Protein AF-A0A963VQG5-F1 (afdb_monomer)

Mean predicted aligned error: 17.81 Å

Secondary structure (DSSP, 8-state):
--HHHHHHHHHHHHHHHHHS--BGGGGGG----TT--EEE-SBSSBTTBS--EEE-STT--HHHHHH-TTTEEE-TTS-EEEEPPBTTEEESGGGT----TT-------HHHHHHHHHHHHHHT--EEEE-SSEEEEEPPPP-S-TT-TT--TT-SEEE-S-EEEEESSS-EEEEEE-TTS--TTT--EEE-SSTT-SS--EEE---SEEE--B-SS--SS-S-SEEEEESEEEE--PPP-S---SSPPTTT--S--TT--SEEE-S-BEEEEEEES-EEEEESS-SEEE-SSS-EEEEEEES-EEEEESSBSEE--SSS-EEEEES-EEESSSEEEEEE-BSSEEEES-EEES-SEEEEE-BSSS-HIIIIIS----TTSPP--EEEEEEEEES-SEEEE-SSEEEEEEEES-EEEES-TT-S--EEEEEEEEEEESSSPSB-SEEEE--S-SSSBPTTSPTT-B---BEEEEEEEEEEEE-HHHHHHT---EEEEEEEES-B-GGGEEEEEEEE-EEEEEEE-S---B--EEPPPSEEPP-TTPPGGG-EEE-PPTTPEEEE--SSSEEEE--SSSEEEEEEE---SBPPTT-EEEEEE---SSS-EEEEE-TTSTTB--SS-EEE-STT-EEEEEEETTTTEEEEPTT---S-----PPPPGGGS----GGG-SS----GGGSPPPPGGG--S----GGGSPPPPGGGSTT-----HHHHH--GGGSTTPPPPPTTTTS-----SS--EEEEETTTTEEEEEPPPTTEEEETTEEEESS-SS---SPEEEEEE--SSBSEEEE-S--TT-SEEEEEEEEEEE--SS-B-EEEEEESSTTSS--S------SPBPTT--EEEEEEEETTTSSEEEEEEEEEE-SSSS-------EEEEEE-TT---EEEEEESSS-EEEEEEEEEE-

Solvent-accessible surface area (backbone atoms only — not comparable to full-atom values): 47805 Å² total; per-residue (Å²): 139,53,76,65,56,54,51,51,50,51,50,50,49,53,49,51,70,66,64,53,87,38,39,54,80,54,44,42,76,34,78,72,58,92,89,63,48,68,50,61,32,43,3,19,89,47,80,81,41,24,55,41,41,31,34,52,54,97,76,49,46,76,65,52,35,72,76,32,62,60,45,20,47,46,26,60,77,68,52,43,32,31,62,52,55,61,95,44,26,44,42,24,26,38,22,56,30,80,52,30,76,82,70,75,44,82,50,72,27,24,70,15,45,42,49,35,50,54,46,23,53,77,69,72,32,45,30,43,31,34,75,44,52,18,33,20,31,30,26,44,76,62,82,68,31,66,69,49,75,84,62,70,62,15,31,36,33,74,45,64,43,40,34,30,39,34,31,73,59,68,49,17,38,40,36,39,23,18,76,85,40,44,67,44,69,81,44,66,48,66,35,24,46,43,87,83,50,94,58,59,67,28,61,41,58,31,34,35,42,36,37,48,42,41,63,86,82,72,63,88,73,50,58,18,50,39,40,36,34,36,18,44,25,46,35,36,76,24,78,56,80,75,42,53,49,76,68,27,37,66,89,75,65,52,20,18,23,80,42,20,20,37,37,32,33,55,59,21,29,34,36,33,41,36,38,34,54,24,41,37,34,11,30,36,5,32,36,39,31,35,36,45,56,56,29,31,54,32,36,40,37,34,50,25,39,28,31,31,14,12,20,28,17,33,26,73,37,37,18,54,30,31,38,39,36,32,55,23,37,22,13,41,11,38,20,18,25,55,32,64,13,12,33,58,29,37,35,34,51,23,37,36,29,55,13,70,27,30,29,47,14,13,14,70,46,52,41,68,54,40,34,23,46,51,69,61,66,66,86,90,50,81,78,23,34,25,35,34,39,64,21,38,38,35,49,21,61,42,33,20,38,24,28,28,25,32,40,31,37,34,31,30,28,36,25,40,33,33,27,16,85,80,33,45,43,25,37,50,31,42,40,39,33,38,39,35,22,37,75,40,74,70,40,35,48,31,37,45,38,27,34,86,49,65,85,44,66,32,77,92,53,65,89,94,40,48,35,46,54,18,29,46,30,38,42,36,33,60,28,32,42,59,38,71,67,5,60,76,66,75,38,13,46,31,51,13,47,35,32,39,31,17,30,44,40,22,90,40,27,41,39,38,37,33,47,34,44,29,31,20,41,45,43,76,46,79,70,49,56,35,41,52,32,44,53,65,54,74,37,57,44,90,53,101,67,31,39,82,69,18,20,50,76,48,66,47,52,50,78,38,73,47,70,46,69,81,75,36,38,22,37,36,38,31,53,74,47,54,36,47,27,40,44,28,38,54,78,80,46,50,66,29,65,66,34,46,37,36,41,37,28,60,45,74,84,81,69,69,37,33,45,32,40,47,54,79,33,54,41,41,52,44,98,58,67,47,78,31,65,46,67,74,30,68,50,55,33,23,33,36,62,89,80,70,27,34,24,70,50,86,90,67,79,71,101,75,83,78,84,72,69,85,78,56,81,84,77,60,77,88,79,62,76,84,77,67,84,77,87,82,80,64,72,93,76,54,75,91,77,61,75,80,77,63,84,76,84,84,78,61,72,88,79,47,84,75,82,51,84,83,74,48,85,91,66,83,89,70,61,65,29,82,77,67,72,42,70,86,52,44,88,86,61,78,87,71,62,100,70,69,87,42,87,84,60,86,76,90,58,88,64,46,84,37,77,37,76,92,73,74,43,63,42,75,44,78,73,57,94,44,48,39,68,58,95,93,42,83,42,59,67,42,64,86,62,75,57,91,55,73,39,82,74,48,74,44,68,48,58,81,35,42,65,48,76,49,52,64,46,73,83,81,48,53,30,39,36,39,39,39,47,53,27,31,41,70,27,99,49,63,32,34,39,29,49,27,50,12,54,66,43,50,79,52,63,53,69,96,40,79,48,43,92,54,71,41,54,51,83,42,36,25,37,36,41,39,40,28,56,48,40,58,38,45,52,46,54,31,40,32,39,59,45,73,52,95,54,85,90,67,85,79,93,62,80,68,36,78,45,79,49,76,25,77,82,6,54,17,13,43,34,43,31,45,74,52,51,25,27,59,38,36,35,46,33,37,27,31,54

Foldseek 3Di:
DDPVVVVVVVVVVVVVLQPPAAELVCQQAADDDPPDFKHWHCFHPDGVWLTFIKGQDPLFDPVLCVLQVLFWHAHPVGGIIGTDADVLEGELRVSPFPWDLVPPLQGASLVSQQSRQVNCLSPVRAEYEYAHQEGEFEFFDDPAAPCPLQDPGRARHEHQAHHEYYYPHQAYEYEYAYNNRHAPQQDWDFDHNHPPDPDGDATADRAAYEYAWADDDADVVTRHQEYHYARYEQHRPAAAPLAQPPPQHNVRSAHADQNHEHYHYGAHAYEEYYYHLYEFEHTAHEHAAHDHQAHYAEYEAELYEFEGYAYESEHNAAHHYAAEHENYEFENYQESEDHQHYANYYHAQYEREHHQEYEHEYAAHRDCCCRAQNVDDDPVDPQRAHEHEAYEYACHCEYAYAERYEYEYEYENYEYEPHGPRHQEHAQYYYEYEYEFAAHAEEENYEYEHHQDQPDARPPDDPPHGRDAHFQYDYEYAEHYYDPNCVVVVGGAYQENYEYEHEHPQQGHEYEYEYYEHLAHYHYDHDYAAAHQYDQYNDYDDDPNHDHSRAAEDAAEAPEEDEDEPNDQEYEYEHPDAHEHEYAYDLRHHYDFFRKHKYFYQDDDDYFYKYKYQDPGHQAHEPGMDIDTDHGDMFMWTQHPVVSHTYGDPDDDHPPPDPPDPDPPVNDDDDPPVVPPDDDDDPVPDPDDDPVVCVDDDDPPVPDPDDDPVNDPPDDDDQPCVRVVDQVSDDPRDDDPPPPPDPPDPPVFDWDFDQDVVVRGTDTDDDDQQWDDDDHDIDGPNPPPPPPDWAFPDKDWWAQAQKDKDFQADLPFQKKKKWWFFWAFQDPAFWFKFKWFDQPRVPDTDDGDGFEPPGAGHPFTKTKMKMGGRQQAQKDKIKMFMYGDPDPPDDDDTDMDIDIDGHGRGTRMMMMGMPDGTIRGTMITMTGD

pLDDT: mean 85.73, std 13.09, range [34.94, 98.88]

Nearest PDB structures (foldseek):
  3l9b-assembly1_A  TM=2.223E-01  e=1.178E+00  Rattus norvegicus

Structure (mmCIF, N/CA/C/O backbone):
data_AF-A0A963VQG5-F1
#
_entry.id   AF-A0A963VQG5-F1
#
loop_
_atom_site.group_PDB
_atom_site.id
_atom_site.type_symbol
_atom_site.label_atom_id
_atom_site.label_alt_id
_atom_site.label_comp_id
_atom_site.label_asym_id
_atom_site.label_entity_id
_atom_site.label_seq_id
_atom_site.pdbx_PDB_ins_code
_atom_site.Cartn_x
_atom_site.Cartn_y
_atom_site.Cartn_z
_atom_site.occupancy
_atom_site.B_iso_or_equiv
_atom_site.auth_seq_id
_atom_site.auth_comp_id
_atom_site.auth_asym_id
_atom_site.auth_atom_id
_atom_site.pdbx_PDB_model_num
ATOM 1 N N . MET A 1 1 ? -45.430 -23.411 58.310 1.00 49.34 1 MET A N 1
ATOM 2 C CA . MET A 1 1 ? -44.338 -22.687 57.628 1.00 49.34 1 MET A CA 1
ATOM 3 C C . MET A 1 1 ? -43.040 -23.205 58.226 1.00 49.34 1 MET A C 1
ATOM 5 O O . MET A 1 1 ? -42.848 -23.048 59.425 1.00 49.34 1 MET A O 1
ATOM 9 N N . THR A 1 2 ? -42.250 -23.965 57.471 1.00 61.16 2 THR A N 1
ATOM 10 C CA . THR A 1 2 ? -41.016 -24.595 57.975 1.00 61.16 2 THR A CA 1
ATOM 11 C C . THR A 1 2 ? -39.823 -23.664 57.738 1.00 61.16 2 THR A C 1
ATOM 13 O O . THR A 1 2 ? -39.875 -22.806 56.860 1.00 61.16 2 THR A O 1
ATOM 16 N N . ALA A 1 3 ? -38.732 -23.820 58.492 1.00 53.25 3 ALA A N 1
ATOM 17 C CA . ALA A 1 3 ? -37.510 -23.025 58.303 1.00 53.25 3 ALA A CA 1
ATOM 18 C C . ALA A 1 3 ? -36.937 -23.126 56.867 1.00 53.25 3 ALA A C 1
ATOM 20 O O . ALA A 1 3 ? -36.346 -22.176 56.361 1.00 53.25 3 ALA A O 1
ATOM 21 N N . ILE A 1 4 ? -37.194 -24.248 56.185 1.00 60.28 4 ILE A N 1
ATOM 22 C CA . ILE A 1 4 ? -36.847 -24.486 54.776 1.00 60.28 4 ILE A CA 1
ATOM 23 C C . ILE A 1 4 ? -37.660 -23.593 53.823 1.00 60.28 4 ILE A C 1
ATOM 25 O O . ILE A 1 4 ? -37.111 -23.078 52.856 1.00 60.28 4 ILE A O 1
ATOM 29 N N . ASP A 1 5 ? -38.939 -23.349 54.116 1.00 53.50 5 ASP A N 1
ATOM 30 C CA . ASP A 1 5 ? -39.824 -22.484 53.319 1.00 53.50 5 ASP A CA 1
ATOM 31 C C . ASP A 1 5 ? -39.404 -21.003 53.435 1.00 53.50 5 ASP A C 1
ATOM 33 O O . ASP A 1 5 ? -39.450 -20.248 52.466 1.00 53.50 5 ASP A O 1
ATOM 37 N N . LEU A 1 6 ? -38.881 -20.592 54.598 1.00 59.69 6 LEU A N 1
ATOM 38 C CA . LEU A 1 6 ? -38.321 -19.251 54.801 1.00 59.69 6 LEU A CA 1
ATOM 39 C C . LEU A 1 6 ? -37.001 -19.053 54.035 1.00 59.69 6 LEU A C 1
ATOM 41 O O . LEU A 1 6 ? -36.806 -18.018 53.398 1.00 59.69 6 LEU A O 1
ATOM 45 N N . ALA A 1 7 ? -36.117 -20.056 54.052 1.00 60.00 7 ALA A N 1
ATOM 46 C CA . ALA A 1 7 ? -34.853 -20.031 53.316 1.00 60.00 7 ALA A CA 1
ATOM 47 C C . ALA A 1 7 ? -35.068 -20.074 51.793 1.00 60.00 7 ALA A C 1
ATOM 49 O O . ALA A 1 7 ? -34.438 -19.305 51.068 1.00 60.00 7 ALA A O 1
ATOM 50 N N . ALA A 1 8 ? -36.004 -20.902 51.314 1.00 56.06 8 ALA A N 1
ATOM 51 C CA . ALA A 1 8 ? -36.374 -20.996 49.903 1.00 56.06 8 ALA A CA 1
ATOM 52 C C . ALA A 1 8 ? -37.043 -19.712 49.396 1.00 56.06 8 ALA A C 1
ATOM 54 O O . ALA A 1 8 ? -36.700 -19.233 48.320 1.00 56.06 8 ALA A O 1
ATOM 55 N N . ARG A 1 9 ? -37.931 -19.089 50.183 1.00 59.03 9 ARG A N 1
ATOM 56 C CA . ARG A 1 9 ? -38.508 -17.773 49.852 1.00 59.03 9 ARG A CA 1
ATOM 57 C C . ARG A 1 9 ? -37.483 -16.646 49.931 1.00 59.03 9 ARG A C 1
ATOM 59 O O . ARG A 1 9 ? -37.569 -15.716 49.139 1.00 59.03 9 ARG A O 1
ATOM 66 N N . GLY A 1 10 ? -36.505 -16.728 50.833 1.00 61.47 10 GLY A N 1
ATOM 67 C CA . GLY A 1 10 ? -35.369 -15.804 50.893 1.00 61.47 10 GLY A CA 1
ATOM 68 C C . GLY A 1 10 ? -34.440 -15.934 49.683 1.00 61.47 10 GLY A C 1
ATOM 69 O O . GLY A 1 10 ? -34.002 -14.930 49.136 1.00 61.47 10 GLY A O 1
ATOM 70 N N . LEU A 1 11 ? -34.176 -17.156 49.211 1.00 58.75 11 LEU A N 1
ATOM 71 C CA . LEU A 1 11 ? -33.472 -17.420 47.949 1.00 58.75 11 LEU A CA 1
ATOM 72 C C . LEU A 1 11 ? -34.289 -16.981 46.729 1.00 58.75 11 LEU A C 1
ATOM 74 O O . LEU A 1 11 ? -33.736 -16.361 45.833 1.00 58.75 11 LEU A O 1
ATOM 78 N N . ALA A 1 12 ? -35.602 -17.217 46.720 1.00 51.38 12 ALA A N 1
ATOM 79 C CA . ALA A 1 12 ? -36.488 -16.791 45.642 1.00 51.38 12 ALA A CA 1
ATOM 80 C C . ALA A 1 12 ? -36.637 -15.263 45.576 1.00 51.38 12 ALA A C 1
ATOM 82 O O . ALA A 1 12 ? -36.647 -14.717 44.483 1.00 51.38 12 ALA A O 1
ATOM 83 N N . ARG A 1 13 ? -36.686 -14.553 46.716 1.00 50.66 13 ARG A N 1
ATOM 84 C CA . ARG A 1 13 ? -36.621 -13.078 46.759 1.00 50.66 13 ARG A CA 1
ATOM 85 C C . ARG A 1 13 ? -35.270 -12.548 46.292 1.00 50.66 13 ARG A C 1
ATOM 87 O O . ARG A 1 13 ? -35.248 -11.545 45.594 1.00 50.66 13 ARG A O 1
ATOM 94 N N . ARG A 1 14 ? -34.169 -13.219 46.650 1.00 55.62 14 ARG A N 1
ATOM 95 C CA . ARG A 1 14 ? -32.814 -12.882 46.179 1.00 55.62 14 ARG A CA 1
ATOM 96 C C . ARG A 1 14 ? -32.659 -13.098 44.676 1.00 55.62 14 ARG A C 1
ATOM 98 O O . ARG A 1 14 ? -32.112 -12.237 44.004 1.00 55.62 14 ARG A O 1
ATOM 105 N N . ALA A 1 15 ? -33.222 -14.179 44.145 1.00 50.09 15 ALA A N 1
ATOM 106 C CA . ALA A 1 15 ? -33.314 -14.403 42.710 1.00 50.09 15 ALA A CA 1
ATOM 107 C C . ALA A 1 15 ? -34.202 -13.340 42.039 1.00 50.09 15 ALA A C 1
ATOM 109 O O . ALA A 1 15 ? -33.778 -12.753 41.060 1.00 50.09 15 ALA A O 1
ATOM 110 N N . LEU A 1 16 ? -35.381 -13.012 42.586 1.00 47.28 16 LEU A N 1
ATOM 111 C CA . LEU A 1 16 ? -36.282 -11.995 42.014 1.00 47.28 16 LEU A CA 1
ATOM 112 C C . LEU A 1 16 ? -35.687 -10.573 42.017 1.00 47.28 16 LEU A C 1
ATOM 114 O O . LEU A 1 16 ? -35.922 -9.814 41.080 1.00 47.28 16 LEU A O 1
ATOM 118 N N . ALA A 1 17 ? -34.929 -10.215 43.058 1.00 48.66 17 ALA A N 1
ATOM 119 C CA . ALA A 1 17 ? -34.236 -8.930 43.158 1.00 48.66 17 ALA A CA 1
ATOM 120 C C . ALA A 1 17 ? -33.014 -8.848 42.225 1.00 48.66 17 ALA A C 1
ATOM 122 O O . ALA A 1 17 ? -32.714 -7.774 41.721 1.00 48.66 17 ALA A O 1
ATOM 123 N N . ALA A 1 18 ? -32.353 -9.976 41.943 1.00 48.53 18 ALA A N 1
ATOM 124 C CA . ALA A 1 18 ? -31.270 -10.071 40.961 1.00 48.53 18 ALA A CA 1
ATOM 125 C C . ALA A 1 18 ? -31.755 -10.254 39.502 1.00 48.53 18 ALA A C 1
ATOM 127 O O . ALA A 1 18 ? -30.948 -10.157 38.583 1.00 48.53 18 ALA A O 1
ATOM 128 N N . LEU A 1 19 ? -33.048 -10.541 39.281 1.00 49.59 19 LEU A N 1
ATOM 129 C CA . LEU A 1 19 ? -33.643 -10.861 37.970 1.00 49.59 19 LEU A CA 1
ATOM 130 C C . LEU A 1 19 ? -34.630 -9.807 37.447 1.00 49.59 19 LEU A C 1
ATOM 132 O O . LEU A 1 19 ? -35.184 -9.996 36.365 1.00 49.59 19 LEU A O 1
ATOM 136 N N . SER A 1 20 ? -34.903 -8.730 38.189 1.00 63.12 20 SER A N 1
ATOM 137 C CA . SER A 1 20 ? -35.777 -7.670 37.675 1.00 63.12 20 SER A CA 1
ATOM 138 C C . SER A 1 20 ? -35.030 -6.889 36.586 1.00 63.12 20 SER A C 1
ATOM 140 O O . SER A 1 20 ? -33.946 -6.378 36.872 1.00 63.12 20 SER A O 1
ATOM 142 N N . PRO A 1 21 ? -35.565 -6.805 35.352 1.00 72.38 21 PRO A N 1
ATOM 143 C CA . PRO A 1 21 ? -34.990 -5.970 34.304 1.00 72.38 21 PRO A CA 1
ATOM 144 C C . PRO A 1 21 ? -34.808 -4.547 34.826 1.00 72.38 21 PRO A C 1
ATOM 146 O O . PRO A 1 21 ? -35.783 -3.935 35.259 1.00 72.38 21 PRO A O 1
ATOM 149 N N . CYS A 1 22 ? -33.576 -4.050 34.821 1.00 86.62 22 CYS A N 1
ATOM 150 C CA . CYS A 1 22 ? -33.269 -2.680 35.205 1.00 86.62 22 CYS A CA 1
ATOM 151 C C . CYS A 1 22 ? -32.226 -2.083 34.263 1.00 86.62 22 CYS A C 1
ATOM 153 O O . CYS A 1 22 ? -31.391 -2.792 33.688 1.00 86.62 22 CYS A O 1
ATOM 155 N N . LEU A 1 23 ? -32.305 -0.773 34.084 1.00 92.44 23 LEU A N 1
ATOM 156 C CA . LEU A 1 23 ? -31.338 0.035 33.354 1.00 92.44 23 LEU A CA 1
ATOM 157 C C . LEU A 1 23 ? -30.238 0.525 34.295 1.00 92.44 23 LEU A C 1
ATOM 159 O O . LEU A 1 23 ? -30.443 0.627 35.506 1.00 92.44 23 LEU A O 1
ATOM 163 N N . PHE A 1 24 ? -29.083 0.899 33.743 1.00 93.19 24 PHE A N 1
ATOM 164 C CA . PHE A 1 24 ? -27.999 1.504 34.526 1.00 93.19 24 PHE A CA 1
ATOM 165 C C . PHE A 1 24 ? -28.471 2.737 35.312 1.00 93.19 24 PHE A C 1
ATOM 167 O O . PHE A 1 24 ? -28.148 2.889 36.491 1.00 93.19 24 PHE A O 1
ATOM 174 N N . SER A 1 25 ? -29.321 3.570 34.701 1.00 84.75 25 SER A N 1
ATOM 175 C CA . SER A 1 25 ? -29.892 4.767 35.334 1.00 84.75 25 SER A CA 1
ATOM 176 C C . SER A 1 25 ? -30.740 4.485 36.583 1.00 84.75 25 SER A C 1
ATOM 178 O O . SER A 1 25 ? -30.980 5.393 37.376 1.00 84.75 25 SER A O 1
ATOM 180 N N . GLU A 1 26 ? -31.206 3.250 36.774 1.00 88.69 26 GLU A N 1
ATOM 181 C CA . GLU A 1 26 ? -32.075 2.843 37.888 1.00 88.69 26 GLU A CA 1
ATOM 182 C C . GLU A 1 26 ? -31.284 2.232 39.059 1.00 88.69 26 GLU A C 1
ATOM 184 O O . GLU A 1 26 ? -31.812 2.040 40.161 1.00 88.69 26 GLU A O 1
ATOM 189 N N . LEU A 1 27 ? -29.995 1.947 38.855 1.00 88.31 27 LEU A N 1
ATOM 190 C CA . LEU A 1 27 ? -29.168 1.261 39.845 1.00 88.31 27 LEU A CA 1
ATOM 191 C C . LEU A 1 27 ? -28.840 2.134 41.062 1.00 88.31 27 LEU A C 1
ATOM 193 O O . LEU A 1 27 ? -28.707 1.618 42.173 1.00 88.31 27 LEU A O 1
ATOM 197 N N . SER A 1 28 ? -28.767 3.455 40.890 1.00 87.44 28 SER A N 1
ATOM 198 C CA . SER A 1 28 ? -28.414 4.383 41.974 1.00 87.44 28 SER A CA 1
ATOM 199 C C . SER A 1 28 ? -29.476 4.483 43.072 1.00 87.44 28 SER A C 1
ATOM 201 O O . SER A 1 28 ? -29.166 4.769 44.227 1.00 87.44 28 SER A O 1
ATOM 203 N N . VAL A 1 29 ? -30.735 4.192 42.736 1.00 84.88 29 VAL A N 1
ATOM 204 C CA . VAL A 1 29 ? -31.865 4.214 43.678 1.00 84.88 29 VAL A CA 1
ATOM 205 C C . VAL A 1 29 ? -32.218 2.825 44.219 1.00 84.88 29 VAL A C 1
ATOM 207 O O . VAL A 1 29 ? -33.146 2.685 45.015 1.00 84.88 29 VAL A O 1
ATOM 210 N N . SER A 1 30 ? -31.473 1.795 43.811 1.00 83.38 30 SER A N 1
ATOM 211 C CA . SER A 1 30 ? -31.705 0.408 44.211 1.00 83.38 30 SER A CA 1
ATOM 212 C C . SER A 1 30 ? -31.039 0.090 45.556 1.00 83.38 30 SER A C 1
ATOM 214 O O . SER A 1 30 ? -29.881 0.441 45.786 1.00 83.38 30 SER A O 1
ATOM 216 N N . ASP A 1 31 ? -31.753 -0.603 46.451 1.00 85.94 31 ASP A N 1
ATOM 217 C CA . ASP A 1 31 ? -31.194 -1.138 47.702 1.00 85.94 31 ASP A CA 1
ATOM 218 C C . ASP A 1 31 ? -30.617 -2.541 47.452 1.00 85.94 31 ASP A C 1
ATOM 220 O O . ASP A 1 31 ? -31.353 -3.512 47.255 1.00 85.94 31 ASP A O 1
ATOM 224 N N . VAL A 1 32 ? -29.285 -2.639 47.398 1.00 84.81 32 VAL A N 1
ATOM 225 C CA . VAL A 1 32 ? -28.573 -3.864 47.002 1.00 84.81 32 VAL A CA 1
ATOM 226 C C . VAL A 1 32 ? -28.058 -4.597 48.236 1.00 84.81 32 VAL A C 1
ATOM 228 O O . VAL A 1 32 ? -27.114 -4.141 48.883 1.00 84.81 32 VAL A O 1
ATOM 231 N N . ALA A 1 33 ? -28.659 -5.748 48.552 1.00 84.38 33 ALA A N 1
ATOM 232 C CA . ALA A 1 33 ? -28.319 -6.538 49.738 1.00 84.38 33 ALA A CA 1
ATOM 233 C C . ALA A 1 33 ? -26.800 -6.806 49.853 1.00 84.38 33 ALA A C 1
ATOM 235 O O . ALA A 1 33 ? -26.172 -7.065 48.824 1.00 84.38 33 ALA A O 1
ATOM 236 N N . PRO A 1 34 ? -26.202 -6.778 51.064 1.00 83.44 34 PRO A N 1
ATOM 237 C CA . PRO A 1 34 ? -24.752 -6.907 51.257 1.00 83.44 34 PRO A CA 1
ATOM 238 C C . PRO A 1 34 ? -24.115 -8.152 50.629 1.00 83.44 34 PRO A C 1
ATOM 240 O O . PRO A 1 34 ? -22.952 -8.104 50.258 1.00 83.44 34 PRO A O 1
ATOM 243 N N . GLU A 1 35 ? -24.860 -9.251 50.495 1.00 84.44 35 GLU A N 1
ATOM 244 C CA . GLU A 1 35 ? -24.393 -10.495 49.867 1.00 84.44 35 GLU A CA 1
ATOM 245 C C . GLU A 1 35 ? -24.395 -10.505 48.322 1.00 84.44 35 GLU A C 1
ATOM 247 O O . GLU A 1 35 ? -24.007 -11.505 47.720 1.00 84.44 35 GLU A O 1
ATOM 252 N N . VAL A 1 36 ? -24.884 -9.449 47.664 1.00 84.81 36 VAL A N 1
ATOM 253 C CA . VAL A 1 36 ? -24.924 -9.351 46.196 1.00 84.81 36 VAL A CA 1
ATOM 254 C C . VAL A 1 36 ? -23.710 -8.575 45.703 1.00 84.81 36 VAL A C 1
ATOM 256 O O . VAL A 1 36 ? -23.659 -7.360 45.862 1.00 84.81 36 VAL A O 1
ATOM 259 N N . ASP A 1 37 ? -22.770 -9.260 45.056 1.00 87.94 37 ASP A N 1
ATOM 260 C CA . ASP A 1 37 ? -21.546 -8.635 44.524 1.00 87.94 37 ASP A CA 1
ATOM 261 C C . ASP A 1 37 ? -21.552 -8.478 43.002 1.00 87.94 37 ASP A C 1
ATOM 263 O O . ASP A 1 37 ? -20.602 -7.944 42.434 1.00 87.94 37 ASP A O 1
ATOM 267 N N . ARG A 1 38 ? -22.625 -8.916 42.329 1.00 90.62 38 ARG A N 1
ATOM 268 C CA . ARG A 1 38 ? -22.804 -8.759 40.883 1.00 90.62 38 ARG A CA 1
ATOM 269 C C . ARG A 1 38 ? -24.247 -8.423 40.523 1.00 90.62 38 ARG A C 1
ATOM 271 O O . ARG A 1 38 ? -25.172 -9.075 41.003 1.00 90.62 38 ARG A O 1
ATOM 278 N N . ILE A 1 39 ? -24.415 -7.452 39.632 1.00 89.88 39 ILE A N 1
ATOM 279 C CA . ILE A 1 39 ? -25.700 -6.999 39.086 1.00 89.88 39 ILE A CA 1
ATOM 280 C C . ILE A 1 39 ? -25.630 -7.052 37.557 1.00 89.88 39 ILE A C 1
ATOM 282 O O . ILE A 1 39 ? -24.554 -6.909 36.979 1.00 89.88 39 ILE A O 1
ATOM 286 N N . ALA A 1 40 ? -26.754 -7.303 36.892 1.00 90.81 40 ALA A N 1
ATOM 287 C CA . ALA A 1 40 ? -26.873 -7.223 35.441 1.00 90.81 40 ALA A CA 1
ATOM 288 C C . ALA A 1 40 ? -27.940 -6.190 35.068 1.00 90.81 40 ALA A C 1
ATOM 290 O O . ALA A 1 40 ? -28.975 -6.127 35.729 1.00 90.81 40 ALA A O 1
ATOM 291 N N . THR A 1 41 ? -27.702 -5.420 34.010 1.00 92.94 41 THR A N 1
ATOM 292 C CA . THR A 1 41 ? -28.693 -4.507 33.431 1.00 92.94 41 THR A CA 1
ATOM 293 C C . THR A 1 41 ? -29.182 -5.024 32.089 1.00 92.94 41 THR A C 1
ATOM 295 O O . THR A 1 41 ? -28.482 -5.749 31.384 1.00 92.94 41 THR A O 1
ATOM 298 N N . THR A 1 42 ? -30.391 -4.623 31.702 1.00 92.44 42 THR A N 1
ATOM 299 C CA . THR A 1 42 ? -30.914 -4.856 30.348 1.00 92.44 42 THR A CA 1
ATOM 300 C C . THR A 1 42 ? -30.476 -3.791 29.347 1.00 92.44 42 THR A C 1
ATOM 302 O O . THR A 1 42 ? -30.782 -3.918 28.166 1.00 92.44 42 THR A O 1
ATOM 305 N N . GLY A 1 43 ? -29.795 -2.742 29.806 1.00 93.12 43 GLY A N 1
ATOM 306 C CA . GLY A 1 43 ? -29.270 -1.653 28.991 1.00 93.12 43 GLY A CA 1
ATOM 307 C C . GLY A 1 43 ? -28.737 -0.497 29.839 1.00 93.12 43 GLY A C 1
ATOM 308 O O . GLY A 1 43 ? -28.882 -0.512 31.067 1.00 93.12 43 GLY A O 1
ATOM 309 N N . HIS A 1 44 ? -28.131 0.501 29.197 1.00 94.62 44 HIS A N 1
ATOM 310 C CA . HIS A 1 44 ? -27.583 1.679 29.874 1.00 94.62 44 HIS A CA 1
ATOM 311 C C . HIS A 1 44 ? -28.654 2.751 30.099 1.00 94.62 44 HIS A C 1
ATOM 313 O O . HIS A 1 44 ? -29.198 2.855 31.199 1.00 94.62 44 HIS A O 1
ATOM 319 N N . ALA A 1 45 ? -29.012 3.484 29.041 1.00 87.94 45 ALA A N 1
ATOM 320 C CA . ALA A 1 45 ? -30.086 4.480 29.047 1.00 87.94 45 ALA A CA 1
ATOM 321 C C . ALA A 1 45 ? -31.421 3.936 28.500 1.00 87.94 45 ALA A C 1
ATOM 323 O O . ALA A 1 45 ? -32.482 4.487 28.790 1.00 87.94 45 ALA A O 1
ATOM 324 N N . ALA A 1 46 ? -31.381 2.854 27.717 1.00 86.81 46 ALA A N 1
ATOM 325 C CA . ALA A 1 46 ? -32.547 2.207 27.124 1.00 86.81 46 ALA A CA 1
ATOM 326 C C . ALA A 1 46 ? -32.365 0.686 27.107 1.00 86.81 46 ALA A C 1
ATOM 328 O O . ALA A 1 46 ? -31.247 0.187 27.004 1.00 86.81 46 ALA A O 1
ATOM 329 N N . ALA A 1 47 ? -33.464 -0.065 27.206 1.00 87.00 47 ALA A N 1
ATOM 330 C CA . ALA A 1 47 ? -33.402 -1.523 27.182 1.00 87.00 47 ALA A CA 1
ATOM 331 C C . ALA A 1 47 ? -32.926 -2.030 25.811 1.00 87.00 47 ALA A C 1
ATOM 333 O O . ALA A 1 47 ? -33.374 -1.542 24.776 1.00 87.00 47 ALA A O 1
ATOM 334 N N . GLY A 1 48 ? -32.054 -3.038 25.815 1.00 86.38 48 GLY A N 1
ATOM 335 C CA . GLY A 1 48 ? -31.493 -3.651 24.611 1.00 86.38 48 GLY A CA 1
ATOM 336 C C . GLY A 1 48 ? -30.223 -2.984 24.078 1.00 86.38 48 GLY A C 1
ATOM 337 O O . GLY A 1 48 ? -29.673 -3.492 23.108 1.00 86.38 48 GLY A O 1
ATOM 338 N N . LEU A 1 49 ? -29.742 -1.903 24.702 1.00 91.00 49 LEU A N 1
ATOM 339 C CA . LEU A 1 49 ? -28.521 -1.203 24.298 1.00 91.00 49 LEU A CA 1
ATOM 340 C C . LEU A 1 49 ? -27.613 -0.972 25.508 1.00 91.00 49 LEU A C 1
ATOM 342 O O . LEU A 1 49 ? -28.043 -0.375 26.495 1.00 91.00 49 LEU A O 1
ATOM 346 N N . GLY A 1 50 ? -26.374 -1.463 25.457 1.00 94.00 50 GLY A N 1
ATOM 347 C CA . GLY A 1 50 ? -25.420 -1.291 26.558 1.00 94.00 50 GLY A CA 1
ATOM 348 C C . GLY A 1 50 ? -25.746 -2.124 27.796 1.00 94.00 50 GLY A C 1
ATOM 349 O O . GLY A 1 50 ? -25.555 -1.672 28.924 1.00 94.00 50 GLY A O 1
ATOM 350 N N . ALA A 1 51 ? -26.301 -3.325 27.610 1.00 93.94 51 ALA A N 1
ATOM 351 C CA . ALA A 1 51 ? -26.516 -4.257 28.712 1.00 93.94 51 ALA A CA 1
ATOM 352 C C . ALA A 1 51 ? -25.164 -4.624 29.345 1.00 93.94 51 ALA A C 1
ATOM 354 O O . ALA A 1 51 ? -24.219 -5.003 28.650 1.00 93.94 51 ALA A O 1
ATOM 355 N N . GLY A 1 52 ? -25.065 -4.495 30.665 1.00 93.69 52 GLY A N 1
ATOM 356 C CA . GLY A 1 52 ? -23.800 -4.600 31.384 1.00 93.69 52 GLY A CA 1
ATOM 357 C C . GLY A 1 52 ? -23.887 -5.510 32.597 1.00 93.69 52 GLY A C 1
ATOM 358 O O . GLY A 1 52 ? -24.952 -5.732 33.175 1.00 93.69 52 GLY A O 1
ATOM 359 N N . HIS A 1 53 ? -22.733 -6.023 33.011 1.00 94.25 53 HIS A N 1
ATOM 360 C CA . HIS A 1 53 ? -22.562 -6.638 34.319 1.00 94.25 53 HIS A CA 1
ATOM 361 C C . HIS A 1 53 ? -21.760 -5.702 35.204 1.00 94.25 53 HIS A C 1
ATOM 363 O O . HIS A 1 53 ? -20.718 -5.226 34.785 1.00 94.25 53 HIS A O 1
ATOM 369 N N . TYR A 1 54 ? -22.205 -5.483 36.433 1.00 94.88 54 TYR A N 1
ATOM 370 C CA . TYR A 1 54 ? -21.544 -4.599 37.384 1.00 94.88 54 TYR A CA 1
ATOM 371 C C . TYR A 1 54 ? -21.131 -5.392 38.612 1.00 94.88 54 TYR A C 1
ATOM 373 O O . TYR A 1 54 ? -21.889 -6.253 39.060 1.00 94.88 54 TYR A O 1
ATOM 381 N N . VAL A 1 55 ? -19.945 -5.123 39.150 1.00 95.31 55 VAL A N 1
ATOM 382 C CA . VAL A 1 55 ? -19.382 -5.830 40.306 1.00 95.31 55 VAL A CA 1
ATOM 383 C C . VAL A 1 55 ? -18.993 -4.879 41.425 1.00 95.31 55 VAL A C 1
ATOM 385 O O . VAL A 1 55 ? -18.620 -3.738 41.167 1.00 95.31 55 VAL A O 1
ATOM 388 N N . HIS A 1 56 ? -19.077 -5.369 42.659 1.00 94.69 56 HIS A N 1
ATOM 389 C CA . HIS A 1 56 ? -18.510 -4.727 43.841 1.00 94.69 56 HIS A CA 1
ATOM 390 C C . HIS A 1 56 ? -17.199 -5.431 44.194 1.00 94.69 56 HIS A C 1
ATOM 392 O O . HIS A 1 56 ? -17.208 -6.583 44.626 1.00 94.69 56 HIS A O 1
ATOM 398 N N . ASP A 1 57 ? -16.070 -4.761 43.992 1.00 94.62 57 ASP A N 1
ATOM 399 C CA . ASP A 1 57 ? -14.744 -5.327 44.230 1.00 94.62 57 ASP A CA 1
ATOM 400 C C . ASP A 1 57 ? -13.752 -4.290 44.774 1.00 94.62 57 ASP A C 1
ATOM 402 O O . ASP A 1 57 ? -14.119 -3.163 45.099 1.00 94.62 57 ASP A O 1
ATOM 406 N N . ALA A 1 58 ? -12.480 -4.678 44.892 1.00 94.31 58 ALA A N 1
ATOM 407 C CA . ALA A 1 58 ? -11.434 -3.840 45.472 1.00 94.31 58 ALA A CA 1
ATOM 408 C C . ALA A 1 58 ? -11.142 -2.542 44.691 1.00 94.31 58 ALA A C 1
ATOM 410 O O . ALA A 1 58 ? -10.514 -1.650 45.254 1.00 94.31 58 ALA A O 1
ATOM 411 N N . LEU A 1 59 ? -11.577 -2.425 43.429 1.00 94.50 59 LEU A N 1
ATOM 412 C CA . LEU A 1 59 ? -11.431 -1.196 42.639 1.00 94.50 59 LEU A CA 1
ATOM 413 C C . LEU A 1 59 ? -12.569 -0.199 42.903 1.00 94.50 59 LEU A C 1
ATOM 415 O O . LEU A 1 59 ? -12.484 0.958 42.502 1.00 94.50 59 LEU A O 1
ATOM 419 N N . CYS A 1 60 ? -13.652 -0.631 43.549 1.00 96.31 60 CYS A N 1
ATOM 420 C CA . CYS A 1 60 ? -14.825 0.198 43.789 1.00 96.31 60 CYS A CA 1
ATOM 421 C C . CYS A 1 60 ? -14.588 1.171 44.953 1.00 96.31 60 CYS A C 1
ATOM 423 O O . CYS A 1 60 ? -14.880 0.859 46.108 1.00 96.31 60 CYS A O 1
ATOM 425 N N . ASP A 1 61 ? -14.109 2.374 44.641 1.00 96.00 61 ASP A N 1
ATOM 426 C CA . ASP A 1 61 ? -13.957 3.467 45.599 1.00 96.00 61 ASP A CA 1
ATOM 427 C C . ASP A 1 61 ? -14.652 4.765 45.140 1.00 96.00 61 ASP A C 1
ATOM 429 O O . ASP A 1 61 ? -15.214 4.869 44.045 1.00 96.00 61 ASP A O 1
ATOM 433 N N . ALA A 1 62 ? -14.656 5.768 46.022 1.00 96.62 62 ALA A N 1
ATOM 434 C CA . ALA A 1 62 ? -15.282 7.058 45.745 1.00 96.62 62 ALA A CA 1
ATOM 435 C C . ALA A 1 62 ? -14.571 7.847 44.629 1.00 96.62 62 ALA A C 1
ATOM 437 O O . ALA A 1 62 ? -15.205 8.688 43.994 1.00 96.62 62 ALA A O 1
ATOM 438 N N . ALA A 1 63 ? -13.280 7.592 44.387 1.00 97.12 63 ALA A N 1
ATOM 439 C CA . ALA A 1 63 ? -12.513 8.269 43.349 1.00 97.12 63 ALA A CA 1
ATOM 440 C C . ALA A 1 63 ? -12.873 7.721 41.962 1.00 97.12 63 ALA A C 1
ATOM 442 O O . ALA A 1 63 ? -13.167 8.506 41.062 1.00 97.12 63 ALA A O 1
ATOM 443 N N . LEU A 1 64 ? -12.952 6.395 41.813 1.00 97.31 64 LEU A N 1
ATOM 444 C CA . LEU A 1 64 ? -13.391 5.736 40.587 1.00 97.31 64 LEU A CA 1
ATOM 445 C C . LEU A 1 64 ? -14.836 6.122 40.244 1.00 97.31 64 LEU A C 1
ATOM 447 O O . LEU A 1 64 ? -15.130 6.431 39.093 1.00 97.31 64 LEU A O 1
ATOM 451 N N . LEU A 1 65 ? -15.728 6.169 41.242 1.00 97.25 65 LEU A N 1
ATOM 452 C CA . LEU A 1 65 ? -17.105 6.640 41.056 1.00 97.25 65 LEU A CA 1
ATOM 453 C C . LEU A 1 65 ? -17.156 8.086 40.549 1.00 97.25 65 LEU A C 1
ATOM 455 O O . LEU A 1 65 ? -17.900 8.383 39.617 1.00 97.25 65 LEU A O 1
ATOM 459 N N . ALA A 1 66 ? -16.384 8.984 41.165 1.00 97.31 66 ALA A N 1
ATOM 460 C CA . ALA A 1 66 ? -16.365 10.392 40.785 1.00 97.31 66 ALA A CA 1
ATOM 461 C C . ALA A 1 66 ? -15.786 10.609 39.378 1.00 97.31 66 ALA A C 1
ATOM 463 O O . ALA A 1 66 ? -16.261 11.486 38.659 1.00 97.31 66 ALA A O 1
ATOM 464 N N . ALA A 1 67 ? -14.784 9.817 38.987 1.00 96.94 67 ALA A N 1
ATOM 465 C CA . ALA A 1 67 ? -14.132 9.920 37.685 1.00 96.94 67 ALA A CA 1
ATOM 466 C C . ALA A 1 67 ? -14.923 9.246 36.548 1.00 96.94 67 ALA A C 1
ATOM 468 O O . ALA A 1 67 ? -14.871 9.724 35.418 1.00 96.94 67 ALA A O 1
ATOM 469 N N . HIS A 1 68 ? -15.681 8.177 36.828 1.00 97.88 68 HIS A N 1
ATOM 470 C CA . HIS A 1 68 ? -16.341 7.363 35.795 1.00 97.88 68 HIS A CA 1
ATOM 471 C C . HIS A 1 68 ? -17.835 7.097 36.066 1.00 97.88 68 HIS A C 1
ATOM 473 O O . HIS A 1 68 ? -18.273 5.942 36.038 1.00 97.88 68 HIS A O 1
ATOM 479 N N . PRO A 1 69 ? -18.669 8.134 36.265 1.00 96.88 69 PRO A N 1
ATOM 480 C CA . PRO A 1 69 ? -20.090 7.967 36.592 1.00 96.88 69 PRO A CA 1
ATOM 481 C C . PRO A 1 69 ? -20.919 7.308 35.474 1.00 96.88 69 PRO A C 1
ATOM 483 O O . PRO A 1 69 ? -22.038 6.864 35.717 1.00 96.88 69 PRO A O 1
ATOM 486 N N . ALA A 1 70 ? -20.392 7.235 34.248 1.00 96.44 70 ALA A N 1
ATOM 487 C CA . ALA A 1 70 ? -21.036 6.544 33.133 1.00 96.44 70 ALA A CA 1
ATOM 488 C C . ALA A 1 70 ? -20.936 5.012 33.232 1.00 96.44 70 ALA A C 1
ATOM 490 O O . ALA A 1 70 ? -21.785 4.315 32.685 1.00 96.44 70 ALA A O 1
ATOM 491 N N . CYS A 1 71 ? -19.924 4.491 33.931 1.00 97.25 71 CYS A N 1
ATOM 492 C CA . CYS A 1 71 ? -19.650 3.055 34.017 1.00 97.25 71 CYS A CA 1
ATOM 493 C C . CYS A 1 71 ? -19.594 2.569 35.491 1.00 97.25 71 CYS A C 1
ATOM 495 O O . CYS A 1 71 ? -19.429 1.378 35.754 1.00 97.25 71 CYS A O 1
ATOM 497 N N . VAL A 1 72 ? -19.753 3.472 36.470 1.00 97.62 72 VAL A N 1
ATOM 498 C CA . VAL A 1 72 ? -19.710 3.204 37.919 1.00 97.62 72 VAL A CA 1
ATOM 499 C C . VAL A 1 72 ? -20.884 3.901 38.603 1.00 97.62 72 VAL A C 1
ATOM 501 O O . VAL A 1 72 ? -21.189 5.050 38.299 1.00 97.62 72 VAL A O 1
ATOM 504 N N . PHE A 1 73 ? -21.535 3.227 39.551 1.00 96.00 73 PHE A N 1
ATOM 505 C CA . PHE A 1 73 ? -22.639 3.801 40.320 1.00 96.00 73 PHE A CA 1
ATOM 506 C C . PHE A 1 73 ? -22.520 3.482 41.812 1.00 96.00 73 PHE A C 1
ATOM 508 O O . PHE A 1 73 ? -21.849 2.532 42.220 1.00 96.00 73 PHE A O 1
ATOM 515 N N . GLN A 1 74 ? -23.213 4.274 42.629 1.00 96.06 74 GLN A N 1
ATOM 516 C CA . GLN A 1 74 ? -23.430 4.001 44.045 1.00 96.06 74 GLN A CA 1
ATOM 517 C C . GLN A 1 74 ? -24.902 3.655 44.274 1.00 96.06 74 GLN A C 1
ATOM 519 O O . GLN A 1 74 ? -25.770 4.429 43.882 1.00 96.06 74 GLN A O 1
ATOM 524 N N . SER A 1 75 ? -25.184 2.511 44.894 1.00 93.25 75 SER A N 1
ATOM 525 C CA . SER A 1 75 ? -26.535 2.091 45.280 1.00 93.25 75 SER A CA 1
ATOM 526 C C . SER A 1 75 ? -27.110 2.966 46.402 1.00 93.25 75 SER A C 1
ATOM 528 O O . SER A 1 75 ? -26.373 3.643 47.123 1.00 93.25 75 SER A O 1
ATOM 530 N N . ALA A 1 76 ? -28.423 2.884 46.642 1.00 91.12 76 ALA A N 1
ATOM 531 C CA . ALA A 1 76 ? -29.109 3.692 47.659 1.00 91.12 76 ALA A CA 1
ATOM 532 C C . ALA A 1 76 ? -28.591 3.452 49.091 1.00 91.12 76 ALA A C 1
ATOM 534 O O . ALA A 1 76 ? -28.666 4.333 49.945 1.00 91.12 76 ALA A O 1
ATOM 535 N N . ASN A 1 77 ? -28.041 2.263 49.352 1.00 89.56 77 ASN A N 1
ATOM 536 C CA . ASN A 1 77 ? -27.419 1.900 50.627 1.00 89.56 77 ASN A CA 1
ATOM 537 C C . ASN A 1 77 ? -25.901 2.171 50.681 1.00 89.56 77 ASN A C 1
ATOM 539 O O . ASN A 1 77 ? -25.230 1.746 51.621 1.00 89.56 77 ASN A O 1
ATOM 543 N N . GLY A 1 78 ? -25.361 2.894 49.696 1.00 92.81 78 GLY A N 1
ATOM 544 C CA . GLY A 1 78 ? -24.005 3.436 49.699 1.00 92.81 78 GLY A CA 1
ATOM 545 C C . GLY A 1 78 ? -22.919 2.532 49.112 1.00 92.81 78 GLY A C 1
ATOM 546 O O . GLY A 1 78 ? -21.754 2.933 49.127 1.00 92.81 78 GLY A O 1
ATOM 547 N N . ARG A 1 79 ? -23.254 1.348 48.584 1.00 94.00 79 ARG A N 1
ATOM 548 C CA . ARG A 1 79 ? -22.278 0.429 47.972 1.00 94.00 79 ARG A CA 1
ATOM 549 C C . ARG A 1 79 ? -21.933 0.878 46.555 1.00 94.00 79 ARG A C 1
ATOM 551 O O . ARG A 1 79 ? -22.816 1.250 45.792 1.00 94.00 79 ARG A O 1
ATOM 558 N N . ILE A 1 80 ? -20.655 0.816 46.197 1.00 96.75 80 ILE A N 1
ATOM 559 C CA . ILE A 1 80 ? -20.168 1.208 44.868 1.00 96.75 80 ILE A CA 1
ATOM 560 C C . ILE A 1 80 ? -20.014 -0.038 44.002 1.00 96.75 80 ILE A C 1
ATOM 562 O O . ILE A 1 80 ? -19.512 -1.056 44.477 1.00 96.75 80 ILE A O 1
ATOM 566 N N . PHE A 1 81 ? -20.455 0.047 42.753 1.00 96.69 81 PHE A N 1
ATOM 567 C CA . PHE A 1 81 ? -20.338 -1.008 41.756 1.00 96.69 81 PHE A CA 1
ATOM 568 C C . PHE A 1 81 ? -19.790 -0.423 40.460 1.00 96.69 81 PHE A C 1
ATOM 570 O O . PHE A 1 81 ? -20.186 0.667 40.045 1.00 96.69 81 PHE A O 1
ATOM 577 N N . ARG A 1 82 ? -18.920 -1.175 39.794 1.00 97.00 82 ARG A N 1
ATOM 578 C CA . ARG A 1 82 ? -18.277 -0.783 38.537 1.00 97.00 82 ARG A CA 1
ATOM 579 C C . ARG A 1 82 ? -18.628 -1.758 37.416 1.00 97.00 82 ARG A C 1
ATOM 581 O O . ARG A 1 82 ? -18.870 -2.933 37.692 1.00 97.00 82 ARG A O 1
ATOM 588 N N . LEU A 1 83 ? -18.613 -1.301 36.169 1.00 97.62 83 LEU A N 1
ATOM 589 C CA . LEU A 1 83 ? -18.783 -2.149 34.992 1.00 97.62 83 LEU A CA 1
ATOM 590 C C . LEU A 1 83 ? -17.689 -3.232 34.937 1.00 97.62 83 LEU A C 1
ATOM 592 O O . LEU A 1 83 ? -16.496 -2.975 35.072 1.00 97.62 83 LEU A O 1
ATOM 596 N N . LEU A 1 84 ? -18.089 -4.481 34.754 1.00 96.00 84 LEU A N 1
ATOM 597 C CA . LEU A 1 84 ? -17.189 -5.609 34.576 1.00 96.00 84 LEU A CA 1
ATOM 598 C C . LEU A 1 84 ? -17.001 -5.855 33.081 1.00 96.00 84 LEU A C 1
ATOM 600 O O . LEU A 1 84 ? -17.947 -6.259 32.405 1.00 96.00 84 LEU A O 1
ATOM 604 N N . GLY A 1 85 ? -15.772 -5.685 32.595 1.00 93.69 85 GLY A N 1
ATOM 605 C CA . GLY A 1 85 ? -15.421 -6.074 31.234 1.00 93.69 85 GLY A CA 1
ATOM 606 C C . GLY A 1 85 ? -15.611 -7.576 31.011 1.00 93.69 85 GLY A C 1
ATOM 607 O O . GLY A 1 85 ? -15.159 -8.403 31.810 1.00 93.69 85 GLY A O 1
ATOM 608 N N . ALA A 1 86 ? -16.276 -7.940 29.920 1.00 90.19 86 ALA A N 1
ATOM 609 C CA . ALA A 1 86 ? -16.417 -9.323 29.492 1.00 90.19 86 ALA A CA 1
ATOM 610 C C . ALA A 1 86 ? -15.198 -9.694 28.642 1.00 90.19 86 ALA A C 1
ATOM 612 O O . ALA A 1 86 ? -14.934 -9.055 27.632 1.00 90.19 86 ALA A O 1
ATOM 613 N N . ASN A 1 87 ? -14.430 -10.705 29.061 1.00 89.38 87 ASN A N 1
ATOM 614 C CA . ASN A 1 87 ? -13.197 -11.129 28.378 1.00 89.38 87 ASN A CA 1
ATOM 615 C C . ASN A 1 87 ? -12.177 -9.992 28.149 1.00 89.38 87 ASN A C 1
ATOM 617 O O . ASN A 1 87 ? -11.446 -10.008 27.166 1.00 89.38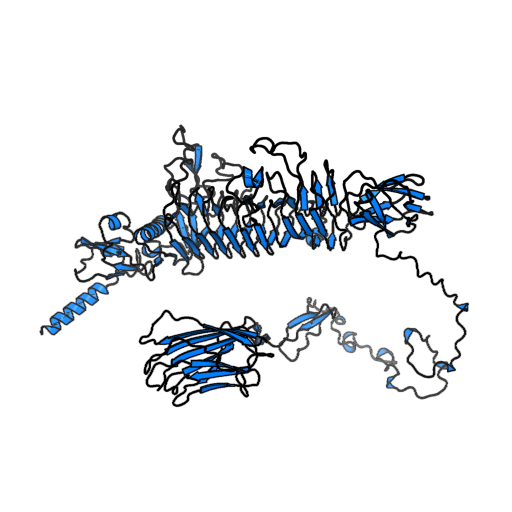 87 ASN A O 1
ATOM 621 N N . GLY A 1 88 ? -12.123 -9.012 29.058 1.00 91.75 88 GLY A N 1
ATOM 622 C CA . GLY A 1 88 ? -11.218 -7.866 28.931 1.00 91.75 88 GLY A CA 1
ATOM 623 C C . GLY A 1 88 ? -11.697 -6.775 27.968 1.00 91.75 88 GLY A C 1
ATOM 624 O O . GLY A 1 88 ? -10.892 -5.911 27.627 1.00 91.75 88 GLY A O 1
ATOM 625 N N . ALA A 1 89 ? -12.978 -6.795 27.577 1.00 97.38 89 ALA A N 1
ATOM 626 C CA . ALA A 1 89 ? -13.604 -5.805 26.707 1.00 97.38 89 ALA A CA 1
ATOM 627 C C . ALA A 1 89 ? -14.844 -5.155 27.350 1.00 97.38 89 ALA A C 1
ATOM 629 O O . ALA A 1 89 ? -15.554 -5.792 28.136 1.00 97.38 89 ALA A O 1
ATOM 630 N N . ILE A 1 90 ? -15.126 -3.907 26.980 1.00 98.25 90 ILE A N 1
ATOM 631 C CA . ILE A 1 90 ? -16.408 -3.217 27.216 1.00 98.25 90 ILE A CA 1
ATOM 632 C C . ILE A 1 90 ? -16.891 -2.584 25.919 1.00 98.25 90 ILE A C 1
ATOM 634 O O . ILE A 1 90 ? -16.072 -2.287 25.053 1.00 98.25 90 ILE A O 1
ATOM 638 N N . SER A 1 91 ? -18.190 -2.338 25.784 1.00 98.19 91 SER A N 1
ATOM 639 C CA . SER A 1 91 ? -18.712 -1.567 24.654 1.00 98.19 91 SER A CA 1
ATOM 640 C C . SER A 1 91 ? -18.981 -0.110 25.015 1.00 98.19 91 SER A C 1
ATOM 642 O O . SER A 1 91 ? -19.230 0.233 26.174 1.00 98.19 91 SER A O 1
ATOM 644 N N . VAL A 1 92 ? -18.932 0.774 24.020 1.00 98.50 92 VAL A N 1
ATOM 645 C CA . VAL A 1 92 ? -19.241 2.201 24.210 1.00 98.50 92 VAL A CA 1
ATOM 646 C C . VAL A 1 92 ? -20.701 2.408 24.633 1.00 98.50 92 VAL A C 1
ATOM 648 O O . VAL A 1 92 ? -21.014 3.322 25.396 1.00 98.50 92 VAL A O 1
ATOM 651 N N . GLU A 1 93 ? -21.593 1.503 24.237 1.00 97.69 93 GLU A N 1
ATOM 652 C CA . GLU A 1 93 ? -22.995 1.453 24.650 1.00 97.69 93 GLU A CA 1
ATOM 653 C C . GLU A 1 93 ? -23.141 1.198 26.155 1.00 97.69 93 GLU A C 1
ATOM 655 O O . GLU A 1 93 ? -24.002 1.794 26.804 1.00 97.69 93 GLU A O 1
ATOM 660 N N . GLN A 1 94 ? -22.281 0.358 26.746 1.00 97.56 94 GLN A N 1
ATOM 661 C CA . GLN A 1 94 ? -22.262 0.106 28.196 1.00 97.56 94 GLN A CA 1
ATOM 662 C C . GLN A 1 94 ? -21.826 1.323 29.020 1.00 97.56 94 GLN A C 1
ATOM 664 O O . GLN A 1 94 ? -22.018 1.326 30.238 1.00 97.56 94 GLN A O 1
ATOM 669 N N . CYS A 1 95 ? -21.269 2.349 28.375 1.00 97.50 95 CYS A N 1
ATOM 670 C CA . CYS A 1 95 ? -20.981 3.651 28.972 1.00 97.50 95 CYS A CA 1
ATOM 671 C C . CYS A 1 95 ? -21.886 4.766 28.401 1.00 97.50 95 CYS A C 1
ATOM 673 O O . CYS A 1 95 ? -21.643 5.947 28.644 1.00 97.50 95 CYS A O 1
ATOM 675 N N . GLY A 1 96 ? -22.970 4.397 27.706 1.00 96.62 96 GLY A N 1
ATOM 676 C CA . GLY A 1 96 ? -24.076 5.290 27.357 1.00 96.62 96 GLY A CA 1
ATOM 677 C C . GLY A 1 96 ? -24.134 5.768 25.909 1.00 96.62 96 GLY A C 1
ATOM 678 O O . GLY A 1 96 ? -24.968 6.626 25.615 1.00 96.62 96 GLY A O 1
ATOM 679 N N . ALA A 1 97 ? -23.298 5.242 25.009 1.00 97.25 97 ALA A N 1
ATOM 680 C CA . ALA A 1 97 ? -23.411 5.555 23.588 1.00 97.25 97 ALA A CA 1
ATOM 681 C C . ALA A 1 97 ? -24.744 5.023 23.045 1.00 97.25 97 ALA A C 1
ATOM 683 O O . ALA A 1 97 ? -25.180 3.921 23.386 1.00 97.25 97 ALA A O 1
ATOM 684 N N . GLN A 1 98 ? -25.402 5.821 22.213 1.00 95.50 98 GLN A N 1
ATOM 685 C CA . GLN A 1 98 ? -26.661 5.457 21.567 1.00 95.50 98 GLN A CA 1
ATOM 686 C C . GLN A 1 98 ? -26.423 4.932 20.148 1.00 95.50 98 GLN A C 1
ATOM 688 O O . GLN A 1 98 ? -27.212 4.126 19.649 1.00 95.50 98 GLN A O 1
ATOM 693 N N . GLY A 1 99 ? -25.328 5.372 19.522 1.00 94.81 99 GLY A N 1
ATOM 694 C CA . GLY A 1 99 ? -25.061 5.152 18.111 1.00 94.81 99 GLY A CA 1
ATOM 695 C C . GLY A 1 99 ? -25.978 5.988 17.219 1.00 94.81 99 GLY A C 1
ATOM 696 O O . GLY A 1 99 ? -27.017 6.512 17.622 1.00 94.81 99 GLY A O 1
ATOM 697 N N . ASP A 1 100 ? -25.600 6.079 15.953 1.00 92.94 100 ASP A N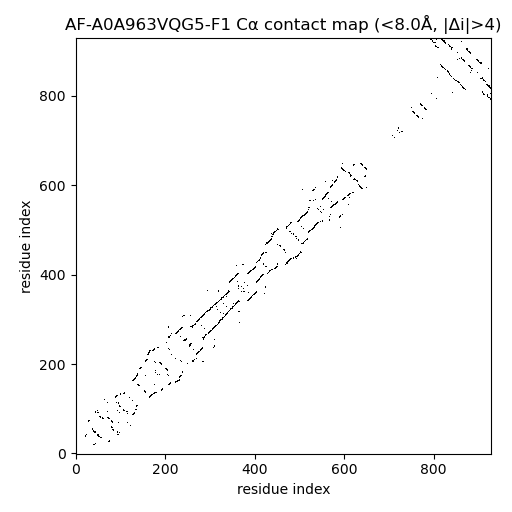 1
ATOM 698 C CA . ASP A 1 100 ? -26.329 6.796 14.914 1.00 92.94 100 ASP A CA 1
ATOM 699 C C . ASP A 1 100 ? -26.336 5.999 13.598 1.00 92.94 100 ASP A C 1
ATOM 701 O O . ASP A 1 100 ? -25.851 6.468 12.567 1.00 92.94 100 ASP A O 1
ATOM 705 N N . PRO A 1 101 ? -26.890 4.770 13.581 1.00 86.56 101 PRO A N 1
ATOM 706 C CA . PRO A 1 101 ? -26.901 3.930 12.381 1.00 86.56 101 PRO A CA 1
ATOM 707 C C . PRO A 1 101 ? -27.697 4.544 11.216 1.00 86.56 101 PRO A C 1
ATOM 709 O O . PRO A 1 101 ? -27.539 4.120 10.074 1.00 86.56 101 PRO A O 1
ATOM 712 N N . ALA A 1 102 ? -28.554 5.531 11.493 1.00 86.62 102 ALA A N 1
ATOM 713 C CA . ALA A 1 102 ? -29.297 6.284 10.487 1.00 86.62 102 ALA A CA 1
ATOM 714 C C . ALA A 1 102 ? -28.507 7.478 9.907 1.00 86.62 102 ALA A C 1
ATOM 716 O O . ALA A 1 102 ? -28.986 8.104 8.962 1.00 86.62 102 ALA A O 1
ATOM 717 N N . GLY A 1 103 ? -27.323 7.796 10.447 1.00 84.00 103 GLY A N 1
ATOM 718 C CA . GLY A 1 103 ? -26.453 8.879 9.976 1.00 84.00 103 GLY A CA 1
ATOM 719 C C . GLY A 1 103 ? -27.069 10.273 10.121 1.00 84.00 103 GLY A C 1
ATOM 720 O O . GLY A 1 103 ? -26.822 11.152 9.293 1.00 84.00 103 GLY A O 1
ATOM 721 N N . THR A 1 104 ? -27.917 10.467 11.133 1.00 86.00 104 THR A N 1
ATOM 722 C CA . THR A 1 104 ? -28.658 11.715 11.368 1.00 86.00 104 THR A CA 1
ATOM 723 C C . THR A 1 104 ? -27.767 12.846 11.875 1.00 86.00 104 THR A C 1
ATOM 725 O O . THR A 1 104 ? -28.049 14.012 11.608 1.00 86.00 104 THR A O 1
ATOM 728 N N . ASN A 1 105 ? -26.686 12.504 12.577 1.00 85.06 105 ASN A N 1
ATOM 729 C CA . ASN A 1 105 ? -25.759 13.383 13.292 1.00 85.06 105 ASN A CA 1
ATOM 730 C C . ASN A 1 105 ? -26.409 14.200 14.417 1.00 85.06 105 ASN A C 1
ATOM 732 O O . ASN A 1 105 ? -25.856 15.201 14.861 1.00 85.06 105 ASN A O 1
ATOM 736 N N . LEU A 1 106 ? -27.585 13.774 14.887 1.00 87.00 106 LEU A N 1
ATOM 737 C CA . LEU A 1 106 ? -28.327 14.443 15.963 1.00 87.00 106 LEU A CA 1
ATOM 738 C C . LEU A 1 106 ? -28.001 13.885 17.353 1.00 87.00 106 LEU A C 1
ATOM 740 O O . LEU A 1 106 ? -28.407 14.461 18.361 1.00 87.00 106 LEU A O 1
ATOM 744 N N . VAL A 1 107 ? -27.286 12.764 17.405 1.00 91.38 107 VAL A N 1
ATOM 745 C CA . VAL A 1 107 ? -26.827 12.113 18.631 1.00 91.38 107 VAL A CA 1
ATOM 746 C C . VAL A 1 107 ? -25.354 12.450 18.827 1.00 91.38 107 VAL A C 1
ATOM 748 O O . VAL A 1 107 ? -24.555 12.314 17.902 1.00 91.38 107 VAL A O 1
ATOM 751 N N . ASN A 1 108 ? -24.993 12.899 20.026 1.00 96.06 108 ASN A N 1
ATOM 752 C CA . ASN A 1 108 ? -23.598 13.090 20.397 1.00 96.06 108 ASN A CA 1
ATOM 753 C C . ASN A 1 108 ? -23.121 11.910 21.251 1.00 96.06 108 ASN A C 1
ATOM 755 O O . ASN A 1 108 ? -23.385 11.868 22.453 1.00 96.06 108 ASN A O 1
ATOM 759 N N . ASP A 1 109 ? -22.398 10.981 20.634 1.00 97.94 109 ASP A N 1
ATOM 760 C CA . ASP A 1 109 ? -21.813 9.824 21.313 1.00 97.94 109 ASP A CA 1
ATOM 761 C C . ASP A 1 109 ? -20.428 10.122 21.908 1.00 97.94 109 ASP A C 1
ATOM 763 O O . ASP A 1 109 ? -19.898 9.304 22.662 1.00 97.94 109 ASP A O 1
ATOM 767 N N . GLN A 1 110 ? -19.841 11.294 21.620 1.00 97.62 110 GLN A N 1
ATOM 768 C CA . GLN A 1 110 ? -18.487 11.639 22.065 1.00 97.62 110 GLN A CA 1
ATOM 769 C C . GLN A 1 110 ? -18.278 11.452 23.580 1.00 97.62 110 GLN A C 1
ATOM 771 O O . GLN A 1 110 ? -17.299 10.793 23.943 1.00 97.62 110 GLN A O 1
ATOM 776 N N . PRO A 1 111 ? -19.168 11.930 24.478 1.00 97.81 111 PRO A N 1
ATOM 777 C CA . PRO A 1 111 ? -18.943 11.792 25.916 1.00 97.81 111 PRO A CA 1
ATOM 778 C C . PRO A 1 111 ? -18.907 10.333 26.380 1.00 97.81 111 PRO A C 1
ATOM 780 O O . PRO A 1 111 ? -18.118 9.988 27.256 1.00 97.81 111 PRO A O 1
ATOM 783 N N . ALA A 1 112 ? -19.740 9.472 25.790 1.00 98.25 112 ALA A N 1
ATOM 784 C CA . ALA A 1 112 ? -19.807 8.060 26.150 1.00 98.25 112 ALA A CA 1
ATOM 785 C C . ALA A 1 112 ? -18.592 7.279 25.635 1.00 98.25 112 ALA A C 1
ATOM 787 O O . ALA A 1 112 ? -18.028 6.465 26.367 1.00 98.25 112 ALA A O 1
ATOM 788 N N . ILE A 1 113 ? -18.149 7.566 24.406 1.00 98.69 113 ILE A N 1
ATOM 789 C CA . ILE A 1 113 ? -16.953 6.946 23.825 1.00 98.69 113 ILE A CA 1
ATOM 790 C C . ILE A 1 113 ? -15.710 7.355 24.627 1.00 98.69 113 ILE A C 1
ATOM 792 O O . ILE A 1 113 ? -14.927 6.487 25.011 1.00 98.69 113 ILE A O 1
ATOM 796 N N . GLN A 1 114 ? -15.550 8.643 24.959 1.00 98.56 114 GLN A N 1
ATOM 797 C CA . GLN A 1 114 ? -14.432 9.085 25.801 1.00 98.56 114 GLN A CA 1
ATOM 798 C C . GLN A 1 114 ? -14.499 8.463 27.203 1.00 98.56 114 GLN A C 1
ATOM 800 O O . GLN A 1 114 ? -13.480 8.006 27.713 1.00 98.56 114 GLN A O 1
ATOM 805 N N . ALA A 1 115 ? -15.691 8.366 27.806 1.00 98.38 115 ALA A N 1
ATOM 806 C CA . ALA A 1 115 ? -15.854 7.719 29.107 1.00 98.38 115 ALA A CA 1
ATOM 807 C C . ALA A 1 115 ? -15.455 6.235 29.084 1.00 98.38 115 ALA A C 1
ATOM 809 O O . ALA A 1 115 ? -14.861 5.760 30.053 1.00 98.38 115 ALA A O 1
ATOM 810 N N . ALA A 1 116 ? -15.737 5.512 27.995 1.00 98.62 116 ALA A N 1
ATOM 811 C CA . ALA A 1 116 ? -15.302 4.128 27.822 1.00 98.62 116 ALA A CA 1
ATOM 812 C C . ALA A 1 116 ? -13.769 4.018 27.733 1.00 98.62 116 ALA A C 1
ATOM 814 O O . ALA A 1 116 ? -13.189 3.169 28.408 1.00 98.62 116 ALA A O 1
ATOM 815 N N . LEU A 1 117 ? -13.109 4.900 26.971 1.00 98.56 117 LEU A N 1
ATOM 816 C CA . LEU A 1 117 ? -11.642 4.957 26.877 1.00 98.56 117 LEU A CA 1
ATOM 817 C C . LEU A 1 117 ? -10.996 5.246 28.239 1.00 98.56 117 LEU A C 1
ATOM 819 O O . LEU A 1 117 ? -10.097 4.522 28.672 1.00 98.56 117 LEU A O 1
ATOM 823 N N . ASP A 1 118 ? -11.489 6.267 28.942 1.00 98.12 118 ASP A N 1
ATOM 824 C CA . ASP A 1 118 ? -10.961 6.675 30.245 1.00 98.12 118 ASP A CA 1
ATOM 825 C C . ASP A 1 118 ? -11.189 5.586 31.305 1.00 98.12 118 ASP A C 1
ATOM 827 O O . ASP A 1 118 ? -10.313 5.310 32.127 1.00 98.12 118 ASP A O 1
ATOM 831 N N . TYR A 1 119 ? -12.357 4.935 31.285 1.00 98.31 119 TYR A N 1
ATOM 832 C CA . TYR A 1 119 ? -12.668 3.835 32.196 1.00 98.31 119 TYR A CA 1
ATOM 833 C C . TYR A 1 119 ? -11.818 2.594 31.912 1.00 98.31 119 TYR A C 1
ATOM 835 O O . TYR A 1 119 ? -11.343 1.944 32.849 1.00 98.31 119 TYR A O 1
ATOM 843 N N . ALA A 1 120 ? -11.588 2.275 30.635 1.00 97.81 120 ALA A N 1
ATOM 844 C CA . ALA A 1 120 ? -10.726 1.171 30.242 1.00 97.81 120 ALA A CA 1
ATOM 845 C C . ALA A 1 120 ? -9.294 1.380 30.756 1.00 97.81 120 ALA A C 1
ATOM 847 O O . ALA A 1 120 ? -8.739 0.489 31.405 1.00 97.81 120 ALA A O 1
ATOM 848 N N . ALA A 1 121 ? -8.762 2.597 30.600 1.00 96.38 121 ALA A N 1
ATOM 849 C CA . ALA A 1 121 ? -7.468 2.993 31.149 1.00 96.38 121 ALA A CA 1
ATOM 850 C C . ALA A 1 121 ? -7.408 2.857 32.682 1.00 96.38 121 ALA A C 1
ATOM 852 O O . ALA A 1 121 ? -6.444 2.312 33.218 1.00 96.38 121 ALA A O 1
ATOM 853 N N . ALA A 1 122 ? -8.446 3.303 33.399 1.00 96.31 122 ALA A N 1
ATOM 854 C CA . ALA A 1 122 ? -8.488 3.263 34.863 1.00 96.31 122 ALA A CA 1
ATOM 855 C C . ALA A 1 122 ? -8.624 1.846 35.449 1.00 96.31 122 ALA A C 1
ATOM 857 O O . ALA A 1 122 ? -8.277 1.620 36.609 1.00 96.31 122 ALA A O 1
ATOM 858 N N . THR A 1 123 ? -9.142 0.891 34.673 1.00 95.62 123 THR A N 1
ATOM 859 C CA . THR A 1 123 ? -9.453 -0.467 35.150 1.00 95.62 123 THR A CA 1
ATOM 860 C C . THR A 1 123 ? -8.617 -1.574 34.511 1.00 95.62 123 THR A C 1
ATOM 862 O O . THR A 1 123 ? -8.739 -2.731 34.916 1.00 95.62 123 THR A O 1
ATOM 865 N N . GLY A 1 124 ? -7.746 -1.237 33.556 1.00 93.25 124 GLY A N 1
ATOM 866 C CA . GLY A 1 124 ? -6.894 -2.194 32.845 1.00 93.25 124 GLY A CA 1
ATOM 867 C C . GLY A 1 124 ? -7.644 -3.051 31.820 1.00 93.25 124 GLY A C 1
ATOM 868 O O . GLY A 1 124 ? -7.198 -4.149 31.492 1.00 93.25 124 GLY A O 1
ATOM 869 N N . ILE A 1 125 ? -8.800 -2.585 31.343 1.00 96.06 125 ILE A N 1
ATOM 870 C CA . ILE A 1 125 ? -9.557 -3.236 30.267 1.00 96.06 125 ILE A CA 1
ATOM 871 C C . ILE A 1 125 ? -8.854 -2.914 28.946 1.00 96.06 125 ILE A C 1
ATOM 873 O O . ILE A 1 125 ? -8.557 -1.758 28.664 1.00 96.06 125 ILE A O 1
ATOM 877 N N . GLY A 1 126 ? -8.555 -3.945 28.156 1.00 96.38 126 GLY A N 1
ATOM 878 C CA . GLY A 1 126 ? -7.705 -3.817 26.971 1.00 96.38 126 GLY A CA 1
ATOM 879 C C . GLY A 1 126 ? -8.456 -3.514 25.677 1.00 96.38 126 GLY A C 1
ATOM 880 O O . GLY A 1 126 ? -7.812 -3.182 24.686 1.00 96.38 126 GLY A O 1
ATOM 881 N N . GLU A 1 127 ? -9.785 -3.635 25.653 1.00 98.50 127 GLU A N 1
ATOM 882 C CA . GLU A 1 127 ? -10.584 -3.471 24.435 1.00 98.50 127 GLU A CA 1
ATOM 883 C C . GLU A 1 127 ? -11.862 -2.650 24.676 1.00 98.50 127 GLU A C 1
ATOM 885 O O . GLU A 1 127 ? -12.602 -2.870 25.639 1.00 98.50 127 GLU A O 1
ATOM 890 N N . VAL A 1 128 ? -12.119 -1.710 23.766 1.00 98.75 128 VAL A N 1
ATOM 891 C CA . VAL A 1 128 ? -13.348 -0.925 23.651 1.00 98.75 128 VAL A CA 1
ATOM 892 C C . VAL A 1 128 ? -14.024 -1.284 22.329 1.00 98.75 128 VAL A C 1
ATOM 894 O O . VAL A 1 128 ? -13.447 -1.155 21.247 1.00 98.75 128 VAL A O 1
ATOM 897 N N . VAL A 1 129 ? -15.260 -1.755 22.435 1.00 98.44 129 VAL A N 1
ATOM 898 C CA . VAL A 1 129 ? -16.036 -2.335 21.341 1.00 98.44 129 VAL A CA 1
ATOM 899 C C . VAL A 1 129 ? -17.131 -1.375 20.889 1.00 98.44 129 VAL A C 1
ATOM 901 O O . VAL A 1 129 ? -17.770 -0.706 21.700 1.00 98.44 129 VAL A O 1
ATOM 904 N N . PHE A 1 130 ? -17.365 -1.347 19.583 1.00 98.44 130 PHE A N 1
ATOM 905 C CA . PHE A 1 130 ? -18.424 -0.590 18.930 1.00 98.44 130 PHE A CA 1
ATOM 906 C C . PHE A 1 130 ? -19.468 -1.569 18.376 1.00 98.44 130 PHE A C 1
ATOM 908 O O . PHE A 1 130 ? -19.193 -2.317 17.435 1.00 98.44 130 PHE A O 1
ATOM 915 N N . GLU A 1 131 ? -20.655 -1.618 18.985 1.00 96.56 131 GLU A N 1
ATOM 916 C CA . GLU A 1 131 ? -21.727 -2.554 18.604 1.00 96.56 131 GLU A CA 1
ATOM 917 C C . GLU A 1 131 ? -22.573 -2.060 17.419 1.00 96.56 131 GLU A C 1
ATOM 919 O O . GLU A 1 131 ? -23.234 -2.858 16.750 1.00 96.56 131 GLU A O 1
ATOM 924 N N . GLN A 1 132 ? -22.549 -0.756 17.141 1.00 95.75 132 GLN A N 1
ATOM 925 C CA . GLN A 1 132 ? -23.331 -0.108 16.093 1.00 95.75 132 GLN A CA 1
ATOM 926 C C . GLN A 1 132 ? -22.485 0.226 14.864 1.00 95.75 132 GLN A C 1
ATOM 928 O O . GLN A 1 132 ? -21.269 0.427 14.929 1.00 95.75 132 GLN A O 1
ATOM 933 N N . ARG A 1 133 ? -23.164 0.347 13.717 1.00 95.44 133 ARG A N 1
ATOM 934 C CA . ARG A 1 133 ? -22.514 0.671 12.439 1.00 95.44 133 ARG A CA 1
ATOM 935 C C . ARG A 1 133 ? -21.985 2.096 12.370 1.00 95.44 133 ARG A C 1
ATOM 937 O O . ARG A 1 133 ? -21.078 2.351 11.595 1.00 95.44 133 ARG A O 1
ATOM 944 N N . ALA A 1 134 ? -22.545 3.042 13.114 1.00 97.19 134 ALA A N 1
ATOM 945 C CA . ALA A 1 134 ? -22.118 4.432 13.037 1.00 97.19 134 ALA A CA 1
ATOM 946 C C . ALA A 1 134 ? -22.352 5.157 14.357 1.00 97.19 134 ALA A C 1
ATOM 948 O O . ALA A 1 134 ? -23.288 4.831 15.084 1.00 97.19 134 ALA A O 1
ATOM 949 N N . TYR A 1 135 ? -21.508 6.150 14.617 1.00 98.12 135 TYR A N 1
ATOM 950 C CA . TYR A 1 135 ? -21.563 7.055 15.759 1.00 98.12 135 TYR A CA 1
ATOM 951 C C . TYR A 1 135 ? -21.300 8.469 15.267 1.00 98.12 135 TYR A C 1
ATOM 953 O O . TYR A 1 135 ? -20.577 8.679 14.285 1.00 98.12 135 TYR A O 1
ATOM 961 N N . SER A 1 136 ? -21.867 9.439 15.967 1.00 96.94 136 SER A N 1
ATOM 962 C CA . SER A 1 136 ? -21.626 10.853 15.708 1.00 96.94 136 SER A CA 1
ATOM 963 C C . SER A 1 136 ? -20.829 11.435 16.878 1.00 96.94 136 SER A C 1
ATOM 965 O O . SER A 1 136 ? -21.264 11.409 18.029 1.00 96.94 136 SER A O 1
ATOM 967 N N . VAL A 1 137 ? -19.615 11.905 16.582 1.00 97.50 137 VAL A N 1
ATOM 968 C CA . VAL A 1 137 ? -18.599 12.311 17.563 1.00 97.50 137 VAL A CA 1
ATOM 969 C C . VAL A 1 137 ? -18.366 13.811 17.431 1.00 97.50 137 VAL A C 1
ATOM 971 O O . VAL A 1 137 ? -17.718 14.270 16.492 1.00 97.50 137 VAL A O 1
ATOM 974 N N . TRP A 1 138 ? -18.925 14.597 18.348 1.00 94.69 138 TRP A N 1
ATOM 975 C CA . TRP A 1 138 ? -18.850 16.056 18.268 1.00 94.69 138 TRP A CA 1
ATOM 976 C C . TRP A 1 138 ? -17.550 16.569 18.887 1.00 94.69 138 TRP A C 1
ATOM 978 O O . TRP A 1 138 ? -17.119 16.082 19.932 1.00 94.69 138 TRP A O 1
ATOM 988 N N . ALA A 1 139 ? -16.924 17.565 18.262 1.00 92.75 139 ALA A N 1
ATOM 989 C CA . ALA A 1 139 ? -15.728 18.193 18.811 1.00 92.75 139 ALA A CA 1
ATOM 990 C C . ALA A 1 139 ? -15.965 18.814 20.188 1.00 92.75 139 ALA A C 1
ATOM 992 O O . ALA A 1 139 ? -17.048 19.302 20.516 1.00 92.75 139 ALA A O 1
ATOM 993 N N . THR A 1 140 ? -14.892 18.855 20.975 1.00 93.88 140 THR A N 1
ATOM 994 C CA . THR A 1 140 ? -14.870 19.520 22.276 1.00 93.88 140 THR A CA 1
ATOM 995 C C . THR A 1 140 ? -14.325 20.945 22.152 1.00 93.88 140 THR A C 1
ATOM 997 O O . THR A 1 140 ? -13.741 21.334 21.141 1.00 93.88 140 THR A O 1
ATOM 1000 N N . GLN A 1 141 ? -14.539 21.773 23.176 1.00 93.69 141 GLN A N 1
ATOM 1001 C CA . GLN A 1 141 ? -14.009 23.135 23.194 1.00 93.69 141 GLN A CA 1
ATOM 1002 C C . GLN A 1 141 ? -12.501 23.130 23.463 1.00 93.69 141 GLN A C 1
ATOM 1004 O O . GLN A 1 141 ? -12.057 22.654 24.504 1.00 93.69 141 GLN A O 1
ATOM 1009 N N . ARG A 1 142 ? -11.739 23.785 22.587 1.00 95.25 142 ARG A N 1
ATOM 1010 C CA . ARG A 1 142 ? -10.351 24.179 22.849 1.00 95.25 142 ARG A CA 1
ATOM 1011 C C . ARG A 1 142 ? -10.317 25.459 23.681 1.00 95.25 142 ARG A C 1
ATOM 1013 O O . ARG A 1 142 ? -10.860 26.485 23.264 1.00 95.25 142 ARG A O 1
ATOM 1020 N N . VAL A 1 143 ? -9.691 25.400 24.848 1.00 94.44 143 VAL A N 1
ATOM 1021 C CA . VAL A 1 143 ? -9.410 26.535 25.740 1.00 94.44 143 VAL A CA 1
ATOM 1022 C C . VAL A 1 143 ? -7.925 26.892 25.754 1.00 94.44 143 VAL A C 1
ATOM 1024 O O . VAL A 1 143 ? -7.582 28.058 25.956 1.00 94.44 143 VAL A O 1
ATOM 1027 N N . ASN A 1 144 ? -7.046 25.918 25.514 1.00 96.38 144 ASN A N 1
ATOM 1028 C CA . ASN A 1 144 ? -5.609 26.141 25.414 1.00 96.38 144 ASN A CA 1
ATOM 1029 C C . ASN A 1 144 ? -5.214 26.728 24.043 1.00 96.38 144 ASN A C 1
ATOM 1031 O O . ASN A 1 144 ? -5.853 26.420 23.035 1.00 96.38 144 ASN A O 1
ATOM 1035 N N . PRO A 1 145 ? -4.147 27.545 23.964 1.00 95.69 145 PRO A N 1
ATOM 1036 C CA . PRO A 1 145 ? -3.604 28.002 22.685 1.00 95.69 145 PRO A CA 1
ATOM 1037 C C . PRO A 1 145 ? -3.247 26.848 21.732 1.00 95.69 145 PRO A C 1
ATOM 1039 O O . PRO A 1 145 ? -3.018 25.711 22.163 1.00 95.69 145 PRO A O 1
ATOM 1042 N N . ALA A 1 146 ? -3.191 27.138 20.432 1.00 93.06 146 ALA A N 1
ATOM 1043 C CA . ALA A 1 146 ? -2.869 26.150 19.402 1.00 93.06 146 ALA A CA 1
ATOM 1044 C C . ALA A 1 146 ? -1.442 25.592 19.552 1.00 93.06 146 ALA A C 1
ATOM 1046 O O . ALA A 1 146 ? -1.221 24.419 19.272 1.00 93.06 146 ALA A O 1
ATOM 1047 N N . ASP A 1 147 ? -0.493 26.392 20.053 1.00 92.19 147 ASP A N 1
ATOM 1048 C CA . ASP A 1 147 ? 0.896 25.971 20.291 1.00 92.19 147 ASP A CA 1
ATOM 1049 C C . ASP A 1 147 ? 1.080 24.998 21.472 1.00 92.19 147 ASP A C 1
ATOM 1051 O O . ASP A 1 147 ? 2.162 24.438 21.652 1.00 92.19 147 ASP A O 1
ATOM 1055 N N . GLN A 1 148 ? 0.039 24.758 22.278 1.00 94.06 148 GLN A N 1
ATOM 1056 C CA . GLN A 1 148 ? 0.075 23.783 23.368 1.00 94.06 148 GLN A CA 1
ATOM 1057 C C . GLN A 1 148 ? -0.149 22.368 22.823 1.00 94.06 148 GLN A C 1
ATOM 1059 O O . GLN A 1 148 ? -1.240 21.803 22.931 1.00 94.06 148 GLN A O 1
ATOM 1064 N N . LEU A 1 149 ? 0.909 21.797 22.245 1.00 89.69 149 LEU A N 1
ATOM 1065 C CA . LEU A 1 149 ? 0.895 20.531 21.499 1.00 89.69 149 LEU A CA 1
ATOM 1066 C C . LEU A 1 149 ? 0.354 19.323 22.289 1.00 89.69 149 LEU A C 1
ATOM 1068 O O . LEU A 1 149 ? -0.206 18.411 21.696 1.00 89.69 149 LEU A O 1
ATOM 1072 N N . TYR A 1 150 ? 0.487 19.314 23.619 1.00 92.25 150 TYR A N 1
ATOM 1073 C CA . TYR A 1 150 ? 0.066 18.190 24.475 1.00 92.25 150 TYR A CA 1
ATOM 1074 C C . TYR A 1 150 ? -1.267 18.420 25.203 1.00 92.25 150 TYR A C 1
ATOM 1076 O O . TYR A 1 150 ? -1.668 17.614 26.047 1.00 92.25 150 TYR A O 1
ATOM 1084 N N . ALA A 1 151 ? -1.936 19.545 24.943 1.00 93.94 151 ALA A N 1
ATOM 1085 C CA . ALA A 1 151 ? -3.210 19.848 25.576 1.00 93.94 151 ALA A CA 1
ATOM 1086 C C . ALA A 1 151 ? -4.320 18.967 24.982 1.00 93.94 151 ALA A C 1
ATOM 1088 O O . ALA A 1 151 ? -4.466 18.882 23.767 1.00 93.94 151 ALA A O 1
ATOM 1089 N N . ARG A 1 152 ? -5.090 18.307 25.856 1.00 92.75 152 ARG A N 1
ATOM 1090 C CA . ARG A 1 152 ? -6.111 17.313 25.471 1.00 92.75 152 ARG A CA 1
ATOM 1091 C C . ARG A 1 152 ? -7.456 17.934 25.091 1.00 92.75 152 ARG A C 1
ATOM 1093 O O . ARG A 1 152 ? -8.264 17.304 24.420 1.00 92.75 152 ARG A O 1
ATOM 1100 N N . ASP A 1 153 ? -7.729 19.149 25.553 1.00 94.50 153 ASP A N 1
ATOM 1101 C CA . ASP A 1 153 ? -8.962 19.863 25.235 1.00 94.50 153 ASP A CA 1
ATOM 1102 C C . ASP A 1 153 ? -9.011 20.252 23.755 1.00 94.50 153 ASP A C 1
ATOM 1104 O O . ASP A 1 153 ? -7.987 20.508 23.119 1.00 94.50 153 ASP A O 1
ATOM 1108 N N . GLY A 1 154 ? -10.217 20.319 23.201 1.00 93.62 154 GLY A N 1
ATOM 1109 C CA . GLY A 1 154 ? -10.429 20.642 21.795 1.00 93.62 154 GLY A CA 1
ATOM 1110 C C . GLY A 1 154 ? -10.336 19.453 20.845 1.00 93.62 154 GLY A C 1
ATOM 1111 O O . GLY A 1 154 ? -10.720 19.610 19.690 1.00 93.62 154 GLY A O 1
ATOM 1112 N N . HIS A 1 155 ? -9.867 18.291 21.308 1.00 95.19 155 HIS A N 1
ATOM 1113 C CA . HIS A 1 155 ? -9.883 17.044 20.545 1.00 95.19 155 HIS A CA 1
ATOM 1114 C C . HIS A 1 155 ? -11.176 16.261 20.828 1.00 95.19 155 HIS A C 1
ATOM 1116 O O . HIS A 1 155 ? -11.608 16.210 21.986 1.00 95.19 155 HIS A O 1
ATOM 1122 N N . PRO A 1 156 ? -11.826 15.659 19.814 1.00 95.56 156 PRO A N 1
ATOM 1123 C CA . PRO A 1 156 ? -13.035 14.871 20.040 1.00 95.56 156 PRO A CA 1
ATOM 1124 C C . PRO A 1 156 ? -12.775 13.619 20.884 1.00 95.56 156 PRO A C 1
ATOM 1126 O O . PRO A 1 156 ? -13.518 13.361 21.827 1.00 95.56 156 PRO A O 1
ATOM 1129 N N . LEU A 1 157 ? -11.719 12.861 20.578 1.00 97.94 157 LEU A N 1
ATOM 1130 C CA . LEU A 1 157 ? -11.345 11.649 21.311 1.00 97.94 157 LEU A CA 1
ATOM 1131 C C . LEU A 1 157 ? -9.854 11.665 21.635 1.00 97.94 157 LEU A C 1
ATOM 1133 O O . LEU A 1 157 ? -9.037 12.008 20.783 1.00 97.94 157 LEU A O 1
ATOM 1137 N N . THR A 1 158 ? -9.504 11.272 22.857 1.00 97.06 158 THR A N 1
ATOM 1138 C CA . THR A 1 158 ? -8.121 11.199 23.338 1.00 97.06 158 THR A CA 1
ATOM 1139 C C . THR A 1 158 ? -7.804 9.809 23.888 1.00 97.06 158 THR A C 1
ATOM 1141 O O . THR A 1 158 ? -8.538 9.290 24.729 1.00 97.06 158 THR A O 1
ATOM 1144 N N . VAL A 1 159 ? -6.683 9.228 23.453 1.00 96.81 159 VAL A N 1
ATOM 1145 C CA . VAL A 1 159 ? -6.158 7.935 23.922 1.00 96.81 159 VAL A CA 1
ATOM 1146 C C . VAL A 1 159 ? -4.843 8.153 24.660 1.00 96.81 159 VAL A C 1
ATOM 1148 O O . VAL A 1 159 ? -3.915 8.749 24.117 1.00 96.81 159 VAL A O 1
ATOM 1151 N N . THR A 1 160 ? -4.762 7.654 25.896 1.00 94.62 160 THR A N 1
ATOM 1152 C CA . THR A 1 160 ? -3.590 7.827 26.781 1.00 94.62 160 THR A CA 1
ATOM 1153 C C . THR A 1 160 ? -3.112 6.532 27.433 1.00 94.62 160 THR A C 1
ATOM 1155 O O . THR A 1 160 ? -2.232 6.570 28.288 1.00 94.62 160 THR A O 1
ATOM 1158 N N . ALA A 1 161 ? -3.724 5.397 27.093 1.00 95.75 161 ALA A N 1
ATOM 1159 C CA . ALA A 1 161 ? -3.372 4.082 27.615 1.00 95.75 161 ALA A CA 1
ATOM 1160 C C . ALA A 1 161 ? -3.511 3.014 26.520 1.00 95.75 161 ALA A C 1
ATOM 1162 O O . ALA A 1 161 ? -4.208 3.230 25.527 1.00 95.75 161 ALA A O 1
ATOM 1163 N N . THR A 1 162 ? -2.846 1.873 26.704 1.00 97.56 162 THR A N 1
ATOM 1164 C CA . THR A 1 162 ? -2.989 0.687 25.842 1.00 97.56 162 THR A CA 1
ATOM 1165 C C . THR A 1 162 ? -4.458 0.293 25.690 1.00 97.56 162 THR A C 1
ATOM 1167 O O . THR A 1 162 ? -5.124 0.004 26.684 1.00 97.56 162 THR A O 1
ATOM 1170 N N . VAL A 1 163 ? -4.954 0.252 24.451 1.00 98.12 163 VAL A N 1
ATOM 1171 C CA . VAL A 1 163 ? -6.342 -0.122 24.143 1.00 98.12 163 VAL A CA 1
ATOM 1172 C C . VAL A 1 163 ? -6.487 -0.607 22.696 1.00 98.12 163 VAL A C 1
ATOM 1174 O O . VAL A 1 163 ? -5.770 -0.166 21.795 1.00 98.12 163 VAL A O 1
ATOM 1177 N N . ALA A 1 164 ? -7.430 -1.514 22.462 1.00 98.69 164 ALA A N 1
ATOM 1178 C CA . ALA A 1 164 ? -7.930 -1.877 21.143 1.00 98.69 164 ALA A CA 1
ATOM 1179 C C . ALA A 1 164 ? -9.325 -1.278 20.916 1.00 98.69 164 ALA A C 1
ATOM 1181 O O . ALA A 1 164 ? -10.196 -1.398 21.772 1.00 98.69 164 ALA A O 1
ATOM 1182 N N . LEU A 1 165 ? -9.540 -0.655 19.761 1.00 98.81 165 LEU A N 1
ATOM 1183 C CA . LEU A 1 165 ? -10.834 -0.185 19.274 1.00 98.81 165 LEU A CA 1
ATOM 1184 C C . LEU A 1 165 ? -11.326 -1.175 18.221 1.00 98.81 165 LEU A C 1
ATOM 1186 O O . LEU A 1 165 ? -10.648 -1.365 17.210 1.00 98.81 165 LEU A O 1
ATOM 1190 N N . ARG A 1 166 ? -12.472 -1.819 18.449 1.00 98.56 166 ARG A N 1
ATOM 1191 C CA . ARG A 1 166 ? -12.948 -2.913 17.588 1.00 98.56 166 ARG A CA 1
ATOM 1192 C C . ARG A 1 166 ? -14.420 -2.766 17.234 1.00 98.56 166 ARG A C 1
ATOM 1194 O O . ARG A 1 166 ? -15.247 -2.565 18.120 1.00 98.56 166 ARG A O 1
ATOM 1201 N N . SER A 1 167 ? -14.769 -2.947 15.962 1.00 98.25 167 SER A N 1
ATOM 1202 C CA . SER A 1 167 ? -16.173 -3.127 15.585 1.00 98.25 167 SER A CA 1
ATOM 1203 C C . SER A 1 167 ? -16.659 -4.540 15.913 1.00 98.25 167 SER A C 1
ATOM 1205 O O . SER A 1 167 ? -16.011 -5.531 15.577 1.00 98.25 167 SER A O 1
ATOM 1207 N N . ALA A 1 168 ? -17.836 -4.654 16.527 1.00 96.00 168 ALA A N 1
ATOM 1208 C CA . ALA A 1 168 ? -18.544 -5.926 16.688 1.00 96.00 168 ALA A CA 1
ATOM 1209 C C . ALA A 1 168 ? -19.527 -6.218 15.540 1.00 96.00 168 ALA A C 1
ATOM 1211 O O . ALA A 1 168 ? -20.119 -7.297 15.500 1.00 96.00 168 ALA A O 1
ATOM 1212 N N . CYS A 1 169 ? -19.712 -5.281 14.604 1.00 94.12 169 CYS A N 1
ATOM 1213 C CA . CYS A 1 169 ? -20.727 -5.366 13.548 1.00 94.12 169 CYS A CA 1
ATOM 1214 C C . CYS A 1 169 ? -20.145 -5.424 12.122 1.00 94.12 169 CYS A C 1
ATOM 1216 O O . CYS A 1 169 ? -20.863 -5.204 11.141 1.00 94.12 169 CYS A O 1
ATOM 1218 N N . GLY A 1 170 ? -18.856 -5.748 12.009 1.00 95.69 170 GLY A N 1
ATOM 1219 C CA . GLY A 1 170 ? -18.092 -5.682 10.767 1.00 95.69 170 GLY A CA 1
ATOM 1220 C C . GLY A 1 170 ? -17.367 -4.352 10.684 1.00 95.69 170 GLY A C 1
ATOM 1221 O O . GLY A 1 170 ? -16.179 -4.330 10.942 1.00 95.69 170 GLY A O 1
ATOM 1222 N N . ASP A 1 171 ? -18.104 -3.271 10.423 1.00 97.88 171 ASP A N 1
ATOM 1223 C CA . ASP A 1 171 ? -17.566 -1.919 10.242 1.00 97.88 171 ASP A CA 1
ATOM 1224 C C . ASP A 1 171 ? -18.323 -0.912 11.116 1.00 97.88 171 ASP A C 1
ATOM 1226 O O . ASP A 1 171 ? -19.558 -0.837 11.056 1.00 97.88 171 ASP A O 1
ATOM 1230 N N . SER A 1 172 ? -17.591 -0.102 11.884 1.00 98.50 172 SER A N 1
ATOM 1231 C CA . SER A 1 172 ? -18.147 0.997 12.686 1.00 98.50 172 SER A CA 1
ATOM 1232 C C . SER A 1 172 ? -17.553 2.341 12.266 1.00 98.50 172 SER A C 1
ATOM 1234 O O . SER A 1 172 ? -16.343 2.532 12.321 1.00 98.50 172 SER A O 1
ATOM 1236 N N . TYR A 1 173 ? -18.392 3.299 11.872 1.00 97.94 173 TYR A N 1
ATOM 1237 C CA . TYR A 1 173 ? -17.960 4.621 11.402 1.00 97.94 173 TYR A CA 1
ATOM 1238 C C . TYR A 1 173 ? -18.068 5.678 12.505 1.00 97.94 173 TYR A C 1
ATOM 1240 O O . TYR A 1 173 ? -19.163 5.957 12.998 1.00 97.94 173 TYR A O 1
ATOM 1248 N N . LEU A 1 174 ? -16.950 6.312 12.857 1.00 98.25 174 LEU A N 1
ATOM 1249 C CA . LEU A 1 174 ? -16.923 7.491 13.721 1.00 98.25 174 LEU A CA 1
ATOM 1250 C C . LEU A 1 174 ? -16.999 8.743 12.849 1.00 98.25 174 LEU A C 1
ATOM 1252 O O . LEU A 1 174 ? -16.022 9.122 12.202 1.00 98.25 174 LEU A O 1
ATOM 1256 N N . ASN A 1 175 ? -18.174 9.370 12.816 1.00 97.00 175 ASN A N 1
ATOM 1257 C CA . ASN A 1 175 ? -18.409 10.589 12.050 1.00 97.00 175 ASN A CA 1
ATOM 1258 C C . ASN A 1 175 ? -18.096 11.804 12.923 1.00 97.00 175 ASN A C 1
ATOM 1260 O O . ASN A 1 175 ? -18.857 12.125 13.837 1.00 97.00 175 ASN A O 1
ATOM 1264 N N . PHE A 1 176 ? -16.987 12.481 12.642 1.00 96.50 176 PHE A N 1
ATOM 1265 C CA . PHE A 1 176 ? -16.556 13.651 13.401 1.00 96.50 176 PHE A CA 1
ATOM 1266 C C . PHE A 1 176 ? -17.322 14.901 12.960 1.00 96.50 176 PHE A C 1
ATOM 1268 O O . PHE A 1 176 ? -17.395 15.221 11.770 1.00 96.50 176 PHE A O 1
ATOM 1275 N N . ARG A 1 177 ? -17.906 15.606 13.931 1.00 93.88 177 ARG A N 1
ATOM 1276 C CA . ARG A 1 177 ? -18.805 16.752 13.733 1.00 93.88 177 ARG A CA 1
ATOM 1277 C C . ARG A 1 177 ? -18.376 17.966 14.542 1.00 93.88 177 ARG A C 1
ATOM 1279 O O . ARG A 1 177 ? -17.630 17.839 15.512 1.00 93.88 177 ARG A O 1
ATOM 1286 N N . GLY A 1 178 ? -18.897 19.127 14.150 1.00 91.50 178 GLY A N 1
ATOM 1287 C CA . GLY A 1 178 ? -18.748 20.393 14.860 1.00 91.50 178 GLY A CA 1
ATOM 1288 C C . GLY A 1 178 ? -19.256 20.295 16.296 1.00 91.50 178 GLY A C 1
ATOM 1289 O O . GLY A 1 178 ? -19.871 19.301 16.694 1.00 91.50 178 GLY A O 1
ATOM 1290 N N . ARG A 1 179 ? -19.006 21.328 17.103 1.00 90.44 179 ARG A N 1
ATOM 1291 C CA . ARG A 1 179 ? -19.314 21.305 18.553 1.00 90.44 179 ARG A CA 1
ATOM 1292 C C . ARG A 1 179 ? -20.811 21.161 18.864 1.00 90.44 179 ARG A C 1
ATOM 1294 O O . ARG A 1 179 ? -21.175 20.816 19.985 1.00 90.44 179 ARG A O 1
ATOM 1301 N N . ASP A 1 180 ? -21.668 21.440 17.894 1.00 88.31 180 ASP A N 1
ATOM 1302 C CA . ASP A 1 180 ? -23.129 21.361 17.952 1.00 88.31 180 ASP A CA 1
ATOM 1303 C C . ASP A 1 180 ? -23.713 20.310 16.984 1.00 88.31 180 ASP A C 1
ATOM 1305 O O . ASP A 1 180 ? -24.925 20.278 16.761 1.00 88.31 180 ASP A O 1
ATOM 1309 N N . GLY A 1 181 ? -22.862 19.447 16.417 1.00 89.50 181 GLY A N 1
ATOM 1310 C CA . GLY A 1 181 ? -23.251 18.390 15.485 1.00 89.50 181 GLY A CA 1
ATOM 1311 C C . GLY A 1 181 ? -23.268 18.794 14.010 1.00 89.50 181 GLY A C 1
ATOM 1312 O O . GLY A 1 181 ? -23.551 17.945 13.159 1.00 89.50 181 GLY A O 1
ATOM 1313 N N . THR A 1 182 ? -22.941 20.045 13.663 1.00 89.94 182 THR A N 1
ATOM 1314 C CA . THR A 1 182 ? -22.868 20.472 12.257 1.00 89.94 182 THR A CA 1
ATOM 1315 C C . THR A 1 182 ? -21.690 19.854 11.496 1.00 89.94 182 THR A C 1
ATOM 1317 O O . THR A 1 182 ? -20.804 19.197 12.046 1.00 89.94 182 THR A O 1
ATOM 1320 N N . SER A 1 183 ? -21.678 20.052 10.174 1.00 89.31 183 SER A N 1
ATOM 1321 C CA . SER A 1 183 ? -20.515 19.728 9.345 1.00 89.31 183 SER A CA 1
ATOM 1322 C C . SER A 1 183 ? -19.318 20.608 9.713 1.00 89.31 183 SER A C 1
ATOM 1324 O O . SER A 1 183 ? -19.469 21.817 9.854 1.00 89.31 183 SER A O 1
ATOM 1326 N N . MET A 1 184 ? -18.131 20.008 9.787 1.00 87.44 184 MET A N 1
ATOM 1327 C CA . MET A 1 184 ? -16.855 20.707 10.010 1.00 87.44 184 MET A CA 1
ATOM 1328 C C . MET A 1 184 ? -16.194 21.210 8.720 1.00 87.44 184 MET A C 1
ATOM 1330 O O . MET A 1 184 ? -15.095 21.760 8.778 1.00 87.44 184 MET A O 1
ATOM 1334 N N . GLU A 1 185 ? -16.839 21.030 7.560 1.00 89.50 185 GLU A N 1
ATOM 1335 C CA . GLU A 1 185 ? -16.394 21.678 6.315 1.00 89.50 185 GLU A CA 1
ATOM 1336 C C . GLU A 1 185 ? -16.336 23.200 6.510 1.00 89.50 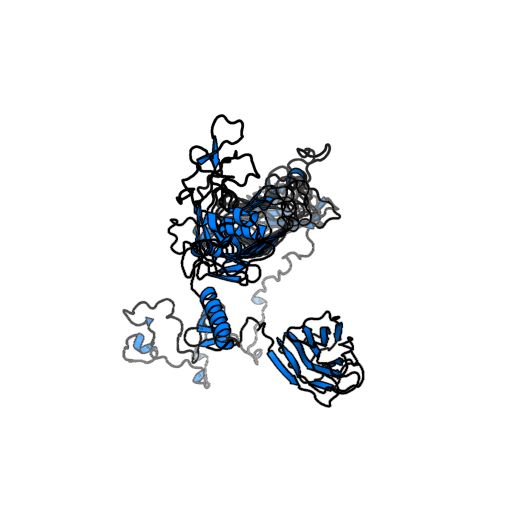185 GLU A C 1
ATOM 1338 O O . GLU A 1 185 ? -15.302 23.815 6.249 1.00 89.50 185 GLU A O 1
ATOM 1343 N N . ASP A 1 186 ? -17.404 23.761 7.087 1.00 79.00 186 ASP A N 1
ATOM 1344 C CA . ASP A 1 186 ? -17.575 25.203 7.285 1.00 79.00 186 ASP A CA 1
ATOM 1345 C C . ASP A 1 186 ? -17.543 25.636 8.766 1.00 79.00 186 ASP A C 1
ATOM 1347 O O . ASP A 1 186 ? -17.514 26.830 9.054 1.00 79.00 186 ASP A O 1
ATOM 1351 N N . ASP A 1 187 ? -17.557 24.695 9.719 1.00 81.69 187 ASP A N 1
ATOM 1352 C CA . ASP A 1 187 ? -17.524 24.993 11.160 1.00 81.69 187 ASP A CA 1
ATOM 1353 C C . ASP A 1 187 ? -16.101 24.863 11.726 1.00 81.69 187 ASP A C 1
ATOM 1355 O O . ASP A 1 187 ? -15.671 23.795 12.167 1.00 81.69 187 ASP A O 1
ATOM 1359 N N . TRP A 1 188 ? -15.360 25.974 11.706 1.00 90.94 188 TRP A N 1
ATOM 1360 C CA . TRP A 1 188 ? -14.135 26.173 12.486 1.00 90.94 188 TRP A CA 1
ATOM 1361 C C . TRP A 1 188 ? -14.283 27.400 13.385 1.00 90.94 188 TRP A C 1
ATOM 1363 O O . TRP A 1 188 ? -15.118 28.280 13.164 1.00 90.94 188 TRP A O 1
ATOM 1373 N N . TYR A 1 189 ? -13.430 27.504 14.398 1.00 93.56 189 TYR A N 1
ATOM 1374 C CA . TYR A 1 189 ? -13.340 28.711 15.213 1.00 93.56 189 TYR A CA 1
ATOM 1375 C C . TYR A 1 189 ? -11.889 29.098 15.447 1.00 93.56 189 TYR A C 1
ATOM 1377 O O . TYR A 1 189 ? -10.972 28.314 15.216 1.00 93.56 189 TYR A O 1
ATOM 1385 N N . LEU A 1 190 ? -11.683 30.336 15.892 1.00 95.25 190 LEU A N 1
ATOM 1386 C CA . LEU A 1 190 ? -10.347 30.822 16.186 1.00 95.25 190 LEU A CA 1
ATOM 1387 C C . LEU A 1 190 ? -9.978 30.559 17.644 1.00 95.25 190 LEU A C 1
ATOM 1389 O O . LEU A 1 190 ? -10.743 30.863 18.564 1.00 95.25 190 LEU A O 1
ATOM 1393 N N . VAL A 1 191 ? -8.759 30.074 17.843 1.00 95.88 191 VAL A N 1
ATOM 1394 C CA . VAL A 1 191 ? -8.049 30.060 19.125 1.00 95.88 191 VAL A CA 1
ATOM 1395 C C . VAL A 1 191 ? -6.823 30.959 19.030 1.00 95.88 191 VAL A C 1
ATOM 1397 O O . VAL A 1 191 ? -6.443 31.415 17.951 1.00 95.88 191 VAL A O 1
ATOM 1400 N N . LYS A 1 192 ? -6.211 31.277 20.168 1.00 96.31 192 LYS A N 1
ATOM 1401 C CA . LYS A 1 192 ? -4.924 31.975 20.149 1.00 96.31 192 LYS A CA 1
ATOM 1402 C C . LYS A 1 192 ? -3.841 31.032 19.635 1.00 96.31 192 LYS A C 1
ATOM 1404 O O . LYS A 1 192 ? -3.817 29.881 20.067 1.00 96.31 192 LYS A O 1
ATOM 1409 N N . THR A 1 193 ? -2.929 31.510 18.795 1.00 94.88 193 THR A N 1
ATOM 1410 C CA . THR A 1 193 ? -1.730 30.754 18.420 1.00 94.88 193 THR A CA 1
ATOM 1411 C C . THR A 1 193 ? -0.888 30.507 19.662 1.00 94.88 193 THR A C 1
ATOM 1413 O O . THR A 1 193 ? -0.590 29.361 19.978 1.00 94.88 193 THR A O 1
ATOM 1416 N N . THR A 1 194 ? -0.594 31.573 20.409 1.00 95.81 194 THR A N 1
ATOM 1417 C CA . THR A 1 194 ? 0.171 31.532 21.661 1.00 95.81 194 THR A CA 1
ATOM 1418 C C . THR A 1 194 ? -0.603 32.197 22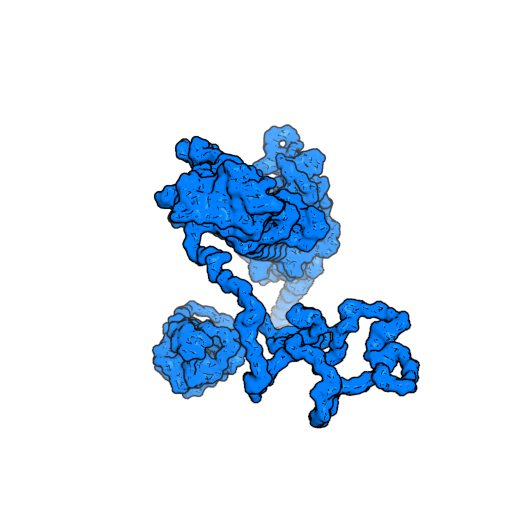.799 1.00 95.81 194 THR A C 1
ATOM 1420 O O . THR A 1 194 ? -1.462 33.055 22.583 1.00 95.81 194 THR A O 1
ATOM 1423 N N . ALA A 1 195 ? -0.282 31.874 24.055 1.00 93.88 195 ALA A N 1
ATOM 1424 C CA . ALA A 1 195 ? -0.944 32.494 25.211 1.00 93.88 195 ALA A CA 1
ATOM 1425 C C . ALA A 1 195 ? -0.837 34.038 25.234 1.00 93.88 195 ALA A C 1
ATOM 1427 O O . ALA A 1 195 ? -1.720 34.711 25.779 1.00 93.88 195 ALA A O 1
ATOM 1428 N N . GLY A 1 196 ? 0.230 34.587 24.638 1.00 94.56 196 GLY A N 1
ATOM 1429 C CA . GLY A 1 196 ? 0.524 36.020 24.584 1.00 94.56 196 GLY A CA 1
ATOM 1430 C C . GLY A 1 196 ? -0.288 36.807 23.554 1.00 94.56 196 GLY A C 1
ATOM 1431 O O . GLY A 1 196 ? -0.295 38.037 23.614 1.00 94.56 196 GLY A O 1
ATOM 1432 N N . ASP A 1 197 ? -0.997 36.137 22.644 1.00 95.31 197 ASP A N 1
ATOM 1433 C CA . ASP A 1 197 ? -1.754 36.825 21.601 1.00 95.31 197 ASP A CA 1
ATOM 1434 C C . ASP A 1 197 ? -2.914 37.634 22.192 1.00 95.31 197 ASP A C 1
ATOM 1436 O O . ASP A 1 197 ? -3.634 37.190 23.096 1.00 95.31 197 ASP A O 1
ATOM 1440 N N . ALA A 1 198 ? -3.115 38.845 21.666 1.00 95.00 198 ALA A N 1
ATOM 1441 C CA . ALA A 1 198 ? -4.160 39.753 22.138 1.00 95.00 198 ALA A CA 1
ATOM 1442 C C . ALA A 1 198 ? -5.577 39.214 21.861 1.00 95.00 198 ALA A C 1
ATOM 1444 O O . ALA A 1 198 ? -6.499 39.487 22.630 1.00 95.00 198 ALA A O 1
ATOM 1445 N N . ALA A 1 199 ? -5.739 38.431 20.791 1.00 94.81 199 ALA A N 1
ATOM 1446 C CA . ALA A 1 199 ? -6.995 37.828 20.366 1.00 94.81 199 ALA A CA 1
ATOM 1447 C C . ALA A 1 199 ? -6.743 36.495 19.633 1.00 94.81 199 ALA A C 1
ATOM 1449 O O . ALA A 1 199 ? -5.631 36.284 19.148 1.00 94.81 199 ALA A O 1
ATOM 1450 N N . PRO A 1 200 ? -7.754 35.612 19.541 1.00 95.44 200 PRO A N 1
ATOM 1451 C CA . PRO A 1 200 ? -7.696 34.421 18.700 1.00 95.44 200 PRO A CA 1
ATOM 1452 C C . PRO A 1 200 ? -7.390 34.735 17.228 1.00 95.44 200 PRO A C 1
ATOM 1454 O O . PRO A 1 200 ? -7.956 35.666 16.658 1.00 95.44 200 PRO A O 1
ATOM 1457 N N . ASN A 1 201 ? -6.489 33.961 16.631 1.00 93.94 201 ASN A N 1
ATOM 1458 C CA . ASN A 1 201 ? -5.869 34.214 15.326 1.00 93.94 201 ASN A CA 1
ATOM 1459 C C . ASN A 1 201 ? -5.473 32.930 14.566 1.00 93.94 201 ASN A C 1
ATOM 1461 O O . ASN A 1 201 ? -5.020 33.038 13.430 1.00 93.94 201 ASN A O 1
ATOM 1465 N N . ALA A 1 202 ? -5.653 31.744 15.153 1.00 93.06 202 ALA A N 1
ATOM 1466 C CA . ALA A 1 202 ? -5.391 30.452 14.522 1.00 93.06 202 ALA A CA 1
ATOM 1467 C C . ALA A 1 202 ? -6.681 29.643 14.385 1.00 93.06 202 ALA A C 1
ATOM 1469 O O . ALA A 1 202 ? -7.482 29.602 15.318 1.00 93.06 202 ALA A O 1
ATOM 1470 N N . VAL A 1 203 ? -6.860 28.988 13.238 1.00 94.88 203 VAL A N 1
ATOM 1471 C CA . VAL A 1 203 ? -7.945 28.025 13.003 1.00 94.88 203 VAL A CA 1
ATOM 1472 C C . VAL A 1 203 ? -7.849 26.873 14.007 1.00 94.88 203 VAL A C 1
ATOM 1474 O O . VAL A 1 203 ? -6.751 26.414 14.313 1.00 94.88 203 VAL A O 1
ATOM 1477 N N . TRP A 1 204 ? -8.993 26.415 14.519 1.00 95.31 204 TRP A N 1
ATOM 1478 C CA . TRP A 1 204 ? -9.120 25.171 15.271 1.00 95.31 204 TRP A CA 1
ATOM 1479 C C . TRP A 1 204 ? -10.349 24.378 14.826 1.00 95.31 204 TRP A C 1
ATOM 1481 O O . TRP A 1 204 ? -11.474 24.890 14.875 1.00 95.31 204 TRP A O 1
ATOM 1491 N N . ARG A 1 205 ? -10.132 23.108 14.465 1.00 92.94 205 ARG A N 1
ATOM 1492 C CA . ARG A 1 205 ? -11.190 22.118 14.184 1.00 92.94 205 ARG A CA 1
ATOM 1493 C C . ARG A 1 205 ? -11.165 20.907 15.114 1.00 92.94 205 ARG A C 1
ATOM 1495 O O . ARG A 1 205 ? -12.212 20.328 15.375 1.00 92.94 205 ARG A O 1
ATOM 1502 N N . GLY A 1 206 ? -10.002 20.550 15.656 1.00 90.50 206 GLY A N 1
ATOM 1503 C CA . GLY A 1 206 ? -9.854 19.509 16.679 1.00 90.50 206 GLY A CA 1
ATOM 1504 C C . GLY A 1 206 ? -9.499 18.115 16.157 1.00 90.50 206 GLY A C 1
ATOM 1505 O O . GLY A 1 206 ? -8.977 17.311 16.933 1.00 90.50 206 GLY A O 1
ATOM 1506 N N . GLY A 1 207 ? -9.714 17.842 14.866 1.00 93.75 207 GLY A N 1
ATOM 1507 C CA . GLY A 1 207 ? -9.317 16.590 14.224 1.00 93.75 207 GLY A CA 1
ATOM 1508 C C . GLY A 1 207 ? -10.213 15.401 14.576 1.00 93.75 207 GLY A C 1
ATOM 1509 O O . GLY A 1 207 ? -11.420 15.559 14.760 1.00 93.75 207 GLY A O 1
ATOM 1510 N N . GLY A 1 208 ? -9.623 14.205 14.617 1.00 96.06 208 GLY A N 1
ATOM 1511 C CA . GLY A 1 208 ? -10.287 12.944 14.947 1.00 96.06 208 GLY A CA 1
ATOM 1512 C C . GLY A 1 208 ? -9.819 12.354 16.281 1.00 96.06 208 GLY A C 1
ATOM 1513 O O . GLY A 1 208 ? -10.269 12.756 17.355 1.00 96.06 208 GLY A O 1
ATOM 1514 N N . LEU A 1 209 ? -8.929 11.364 16.201 1.00 97.38 209 LEU A N 1
ATOM 1515 C CA . LEU A 1 209 ? -8.351 10.643 17.330 1.00 97.38 209 LEU A CA 1
ATOM 1516 C C . LEU A 1 209 ? -6.983 11.228 17.705 1.00 97.38 209 LEU A C 1
ATOM 1518 O O . LEU A 1 209 ? -6.012 11.079 16.962 1.00 97.38 209 LEU A O 1
ATOM 1522 N N . PHE A 1 210 ? -6.900 11.843 18.882 1.00 97.25 210 PHE A N 1
ATOM 1523 C CA . PHE A 1 210 ? -5.655 12.338 19.460 1.00 97.25 210 PHE A CA 1
ATOM 1524 C C . PHE A 1 210 ? -5.009 11.261 20.337 1.00 97.25 210 PHE A C 1
ATOM 1526 O O . PHE A 1 210 ? -5.579 10.815 21.333 1.00 97.25 210 PHE A O 1
ATOM 1533 N N . VAL A 1 211 ? -3.812 10.821 19.968 1.00 95.06 211 VAL A N 1
ATOM 1534 C CA . VAL A 1 211 ? -3.048 9.801 20.687 1.00 95.06 211 VAL A CA 1
ATOM 1535 C C . VAL A 1 211 ? -1.903 10.496 21.404 1.00 95.06 211 VAL A C 1
ATOM 1537 O O . VAL A 1 211 ? -1.049 11.119 20.775 1.00 95.06 211 VAL A O 1
ATOM 1540 N N . LEU A 1 212 ? -1.889 10.395 22.731 1.00 92.75 212 LEU A N 1
ATOM 1541 C CA . LEU A 1 212 ? -0.888 11.039 23.570 1.00 92.75 212 LEU A CA 1
ATOM 1542 C C . LEU A 1 212 ? -0.132 9.978 24.367 1.00 92.75 212 LEU A C 1
ATOM 1544 O O . LEU A 1 212 ? -0.629 9.473 25.376 1.00 92.75 212 LEU A O 1
ATOM 1548 N N . GLY A 1 213 ? 1.064 9.650 23.882 1.00 91.56 213 GLY A N 1
ATOM 1549 C CA . GLY A 1 213 ? 2.003 8.750 24.543 1.00 91.56 213 GLY A CA 1
ATOM 1550 C C . GLY A 1 213 ? 2.859 9.444 25.602 1.00 91.56 213 GLY A C 1
ATOM 1551 O O . GLY A 1 213 ? 2.491 10.478 26.164 1.00 91.56 213 GLY A O 1
ATOM 1552 N N . ASP A 1 214 ? 4.043 8.887 25.843 1.00 91.44 214 ASP A N 1
ATOM 1553 C CA . ASP A 1 214 ? 5.000 9.411 26.817 1.00 91.44 214 ASP A CA 1
ATOM 1554 C C . ASP A 1 214 ? 5.941 10.456 26.203 1.00 91.44 214 ASP A C 1
ATOM 1556 O O . ASP A 1 214 ? 6.352 10.356 25.046 1.00 91.44 214 ASP A O 1
ATOM 1560 N N . VAL A 1 215 ? 6.320 11.461 26.995 1.00 88.81 215 VAL A N 1
ATOM 1561 C CA . VAL A 1 215 ? 7.242 12.535 26.591 1.00 88.81 215 VAL A CA 1
ATOM 1562 C C . VAL A 1 215 ? 8.384 12.680 27.598 1.00 88.81 215 VAL A C 1
ATOM 1564 O O . VAL A 1 215 ? 8.200 12.503 28.801 1.00 88.81 215 VAL A O 1
ATOM 1567 N N . GLY A 1 216 ? 9.578 13.043 27.123 1.00 85.88 216 GLY A N 1
ATOM 1568 C CA . GLY A 1 216 ? 10.750 13.233 27.983 1.00 85.88 216 GLY A CA 1
ATOM 1569 C C . GLY A 1 216 ? 11.362 11.913 28.467 1.00 85.88 216 GLY A C 1
ATOM 1570 O O . GLY A 1 216 ? 11.772 11.089 27.653 1.00 85.88 216 GLY A O 1
ATOM 1571 N N . THR A 1 217 ? 11.485 11.731 29.787 1.00 86.50 217 THR A N 1
ATOM 1572 C CA . THR A 1 217 ? 12.012 10.486 30.373 1.00 86.50 217 THR A CA 1
ATOM 1573 C C . THR A 1 217 ? 10.956 9.389 30.289 1.00 86.50 217 THR A C 1
ATOM 1575 O O . THR A 1 217 ? 9.944 9.450 30.982 1.00 86.50 217 THR A O 1
ATOM 1578 N N . LEU A 1 218 ? 11.217 8.385 29.457 1.00 88.50 218 LEU A N 1
ATOM 1579 C CA . LEU A 1 218 ? 10.258 7.336 29.121 1.00 88.50 218 LEU A CA 1
ATOM 1580 C C . LEU A 1 218 ? 10.074 6.331 30.274 1.00 88.50 218 LEU A C 1
ATOM 1582 O O . LEU A 1 218 ? 11.076 5.867 30.834 1.00 88.50 218 LEU A O 1
ATOM 1586 N N . PRO A 1 219 ? 8.828 5.965 30.627 1.00 88.69 219 PRO A N 1
ATOM 1587 C CA . PRO A 1 219 ? 8.562 4.908 31.592 1.00 88.69 219 PRO A CA 1
ATOM 1588 C C . PRO A 1 219 ? 8.809 3.513 30.989 1.00 88.69 219 PRO A C 1
ATOM 1590 O O . PRO A 1 219 ? 8.897 3.330 29.775 1.00 88.69 219 PRO A O 1
ATOM 1593 N N . SER A 1 220 ? 8.942 2.509 31.860 1.00 89.50 220 SER A N 1
ATOM 1594 C CA . SER A 1 220 ? 8.980 1.096 31.472 1.00 89.50 220 SER A CA 1
ATOM 1595 C C . SER A 1 220 ? 8.000 0.311 32.353 1.00 89.50 220 SER A C 1
ATOM 1597 O O . SER A 1 220 ? 8.245 0.210 33.562 1.00 89.50 220 SER A O 1
ATOM 1599 N N . PRO A 1 221 ? 6.902 -0.228 31.787 1.00 91.44 221 PRO A N 1
ATOM 1600 C CA . PRO A 1 221 ? 6.478 -0.122 30.379 1.00 91.44 221 PRO A CA 1
ATOM 1601 C C . PRO A 1 221 ? 6.016 1.295 29.975 1.00 91.44 221 PRO A C 1
ATOM 1603 O O . PRO A 1 221 ? 5.832 2.155 30.836 1.00 91.44 221 PRO A O 1
ATOM 1606 N N . LEU A 1 222 ? 5.846 1.524 28.665 1.00 92.81 222 LEU A N 1
ATOM 1607 C CA . LEU A 1 222 ? 5.223 2.744 28.129 1.00 92.81 222 LEU A CA 1
ATOM 1608 C C . LEU A 1 222 ? 3.744 2.817 28.540 1.00 92.81 222 LEU A C 1
ATOM 1610 O O . LEU A 1 222 ? 3.093 1.785 28.697 1.00 92.81 222 LEU A O 1
ATOM 1614 N N . SER A 1 223 ? 3.193 4.025 28.649 1.00 93.12 223 SER A N 1
ATOM 1615 C CA . SER A 1 223 ? 1.774 4.249 28.959 1.00 93.12 223 SER A CA 1
ATOM 1616 C C . SER A 1 223 ? 0.856 3.661 27.880 1.00 93.12 223 SER A C 1
ATOM 1618 O O . SER A 1 223 ? -0.200 3.106 28.184 1.00 93.12 223 SER A O 1
ATOM 1620 N N . ILE A 1 224 ? 1.283 3.733 26.615 1.00 94.62 224 ILE A N 1
ATOM 1621 C CA . ILE A 1 224 ? 0.648 3.056 25.480 1.00 94.62 224 ILE A CA 1
ATOM 1622 C C . ILE A 1 224 ? 1.671 2.090 24.882 1.00 94.62 224 ILE A C 1
ATOM 1624 O O . ILE A 1 224 ? 2.503 2.463 24.058 1.00 94.62 224 ILE A O 1
ATOM 1628 N N . GLU A 1 225 ? 1.608 0.827 25.282 1.00 95.19 225 GLU A N 1
ATOM 1629 C CA . GLU A 1 225 ? 2.423 -0.240 24.693 1.00 95.19 225 GLU A CA 1
ATOM 1630 C C . GLU A 1 225 ? 1.877 -0.654 23.324 1.00 95.19 225 GLU A C 1
ATOM 1632 O O . GLU A 1 225 ? 2.642 -0.967 22.411 1.00 95.19 225 GLU A O 1
ATOM 1637 N N . LYS A 1 226 ? 0.549 -0.637 23.164 1.00 95.69 226 LYS A N 1
ATOM 1638 C CA . LYS A 1 226 ? -0.119 -0.990 21.912 1.00 95.69 226 LYS A CA 1
ATOM 1639 C C . LYS A 1 226 ? -1.450 -0.254 21.755 1.00 95.69 226 LYS A C 1
ATOM 1641 O O . LYS A 1 226 ? -2.275 -0.256 22.664 1.00 95.69 226 LYS A O 1
ATOM 1646 N N . LEU A 1 227 ? -1.675 0.309 20.572 1.00 97.31 227 LEU A N 1
ATOM 1647 C CA . LEU A 1 227 ? -2.968 0.814 20.118 1.00 97.31 227 LEU A CA 1
ATOM 1648 C C . LEU A 1 227 ? -3.397 0.021 18.882 1.00 97.31 227 LEU A C 1
ATOM 1650 O O . LEU A 1 227 ? -2.662 -0.034 17.899 1.00 97.31 227 LEU A O 1
ATOM 1654 N N . THR A 1 228 ? -4.569 -0.608 18.940 1.00 98.62 228 THR A N 1
ATOM 1655 C CA . THR A 1 228 ? -5.166 -1.320 17.793 1.00 98.62 228 THR A CA 1
ATOM 1656 C C . THR A 1 228 ? -6.451 -0.630 17.378 1.00 98.62 228 THR A C 1
ATOM 1658 O O . THR A 1 228 ? -7.255 -0.294 18.241 1.00 98.62 228 THR A O 1
ATOM 1661 N N . ILE A 1 229 ? -6.669 -0.456 16.081 1.00 98.75 229 ILE A N 1
ATOM 1662 C CA . ILE A 1 229 ? -7.945 -0.035 15.508 1.00 98.75 229 ILE A CA 1
ATOM 1663 C C . ILE A 1 229 ? -8.313 -1.048 14.428 1.00 98.75 229 ILE A C 1
ATOM 1665 O O . ILE A 1 229 ? -7.588 -1.218 13.448 1.00 98.75 229 ILE A O 1
ATOM 1669 N N . ASP A 1 230 ? -9.422 -1.747 14.637 1.00 98.69 230 ASP A N 1
ATOM 1670 C CA . ASP A 1 230 ? -9.843 -2.891 13.833 1.00 98.69 230 ASP A CA 1
ATOM 1671 C C . ASP A 1 230 ? -11.281 -2.669 13.340 1.00 98.69 230 ASP A C 1
ATOM 1673 O O . ASP A 1 230 ? -12.236 -2.730 14.124 1.00 98.69 230 ASP A O 1
ATOM 1677 N N . HIS A 1 231 ? -11.401 -2.329 12.051 1.00 98.75 231 HIS A N 1
ATOM 1678 C CA . HIS A 1 231 ? -12.644 -1.963 11.357 1.00 98.75 231 HIS A CA 1
ATOM 1679 C C . HIS A 1 231 ? -13.473 -0.864 12.060 1.00 98.75 231 HIS A C 1
ATOM 1681 O O . HIS A 1 231 ? -14.706 -0.844 12.038 1.00 98.75 231 HIS A O 1
ATOM 1687 N N . VAL A 1 232 ? -12.782 0.081 12.705 1.00 98.81 232 VAL A N 1
ATOM 1688 C CA . VAL A 1 232 ? -13.368 1.327 13.215 1.00 98.81 232 VAL A CA 1
ATOM 1689 C C . VAL A 1 232 ? -12.830 2.481 12.372 1.00 98.81 232 VAL A C 1
ATOM 1691 O O . VAL A 1 232 ? -11.646 2.803 12.433 1.00 98.81 232 VAL A O 1
ATOM 1694 N N . HIS A 1 233 ? -13.692 3.082 11.557 1.00 98.69 233 HIS A N 1
ATOM 1695 C CA . HIS A 1 233 ? -13.329 4.089 10.558 1.00 98.69 233 HIS A CA 1
ATOM 1696 C C . HIS A 1 233 ? -13.395 5.505 11.135 1.00 98.69 233 HIS A C 1
ATOM 1698 O O . HIS A 1 233 ? -14.298 5.827 11.910 1.00 98.69 233 HIS A O 1
ATOM 1704 N N . LEU A 1 234 ? -12.474 6.371 10.711 1.00 98.75 234 LEU A N 1
ATOM 1705 C CA . LEU A 1 234 ? -12.403 7.774 11.118 1.00 98.75 234 LEU A CA 1
ATOM 1706 C C . LEU A 1 234 ? -12.861 8.665 9.959 1.00 98.75 234 LEU A C 1
ATOM 1708 O O . LEU A 1 234 ? -12.127 8.848 8.988 1.00 98.75 234 LEU A O 1
ATOM 1712 N N . ILE A 1 235 ? -14.069 9.223 10.051 1.00 97.62 235 ILE A N 1
ATOM 1713 C CA . ILE A 1 235 ? -14.700 9.962 8.951 1.00 97.62 235 ILE A CA 1
ATOM 1714 C C . ILE A 1 235 ? -14.931 11.413 9.361 1.00 97.62 235 ILE A C 1
ATOM 1716 O O . ILE A 1 235 ? -15.806 11.712 10.171 1.00 97.62 235 ILE A O 1
ATOM 1720 N N . GLY A 1 236 ? -14.164 12.336 8.788 1.00 96.00 236 GLY A N 1
ATOM 1721 C CA . GLY A 1 236 ? -14.313 13.765 9.055 1.00 96.00 236 GLY A CA 1
ATOM 1722 C C . GLY A 1 236 ? -15.344 14.448 8.152 1.00 96.00 236 GLY A C 1
ATOM 1723 O O . GLY A 1 236 ? -15.909 15.473 8.532 1.00 96.00 236 GLY A O 1
ATOM 1724 N N . GLY A 1 237 ? -15.630 13.898 6.968 1.00 93.00 237 GLY A N 1
ATOM 1725 C CA . GLY A 1 237 ? -16.638 14.441 6.049 1.00 93.00 237 GLY A CA 1
ATOM 1726 C C . GLY A 1 237 ? -16.282 15.787 5.401 1.00 93.00 237 GLY A C 1
ATOM 1727 O O . GLY A 1 237 ? -17.181 16.444 4.877 1.00 93.00 237 GLY A O 1
ATOM 1728 N N . ARG A 1 238 ? -15.005 16.195 5.430 1.00 93.56 238 ARG A N 1
ATOM 1729 C CA . ARG A 1 238 ? -14.493 17.377 4.722 1.00 93.56 238 ARG A CA 1
ATOM 1730 C C . ARG A 1 238 ? -14.096 17.043 3.282 1.00 93.56 238 ARG A C 1
ATOM 1732 O O . ARG A 1 238 ? -13.600 15.950 3.009 1.00 93.56 238 ARG A O 1
ATOM 1739 N N . ALA A 1 239 ? -14.264 17.987 2.362 1.00 94.38 239 ALA A N 1
ATOM 1740 C CA . ALA A 1 239 ? -13.829 17.859 0.974 1.00 94.38 239 ALA A CA 1
ATOM 1741 C C . ALA A 1 239 ? -12.386 18.356 0.782 1.00 94.38 239 ALA A C 1
ATOM 1743 O O . ALA A 1 239 ? -11.957 19.327 1.405 1.00 94.38 239 ALA A O 1
ATOM 1744 N N . ARG A 1 240 ? -11.643 17.741 -0.143 1.00 95.19 240 ARG A N 1
ATOM 1745 C CA . ARG A 1 240 ? -10.374 18.301 -0.627 1.00 95.19 240 ARG A CA 1
ATOM 1746 C C . ARG A 1 240 ? -10.656 19.444 -1.605 1.00 95.19 240 ARG A C 1
ATOM 1748 O O . ARG A 1 240 ? -11.358 19.244 -2.594 1.00 95.19 240 ARG A O 1
ATOM 1755 N N . THR A 1 241 ? -10.077 20.616 -1.356 1.00 95.00 241 THR A N 1
ATOM 1756 C CA . THR A 1 241 ? -10.158 21.797 -2.237 1.00 95.00 241 THR A CA 1
ATOM 1757 C C . THR A 1 241 ? -8.925 21.942 -3.128 1.00 95.00 241 THR A C 1
ATOM 1759 O O . THR A 1 241 ? -8.972 22.647 -4.133 1.00 95.00 241 THR A O 1
ATOM 1762 N N . GLY A 1 242 ? -7.823 21.275 -2.769 1.00 91.88 242 GLY A N 1
ATOM 1763 C CA . GLY A 1 242 ? -6.516 21.420 -3.422 1.00 91.88 242 GLY A CA 1
ATOM 1764 C C . GLY A 1 242 ? -5.707 22.612 -2.901 1.00 91.88 242 GLY A C 1
ATOM 1765 O O . GLY A 1 242 ? -4.543 22.775 -3.263 1.00 91.88 242 GLY A O 1
ATOM 1766 N N . ASN A 1 243 ? -6.289 23.429 -2.020 1.00 94.88 243 ASN A N 1
ATOM 1767 C CA . ASN A 1 243 ? -5.573 24.484 -1.326 1.00 94.88 243 ASN A CA 1
ATOM 1768 C C . ASN A 1 243 ? -4.771 23.881 -0.166 1.00 94.88 243 ASN A C 1
ATOM 1770 O O . ASN A 1 243 ? -5.328 23.515 0.863 1.00 94.88 243 ASN A O 1
ATOM 1774 N N . HIS A 1 244 ? -3.458 23.800 -0.339 1.00 94.25 244 HIS A N 1
ATOM 1775 C CA . HIS A 1 244 ? -2.501 23.327 0.663 1.00 94.25 244 HIS A CA 1
ATOM 1776 C C . HIS A 1 244 ? -1.695 24.492 1.268 1.00 94.25 244 HIS A C 1
ATOM 1778 O O . HIS A 1 244 ? -0.573 24.312 1.736 1.00 94.25 244 HIS A O 1
ATOM 1784 N N . GLY A 1 245 ? -2.250 25.714 1.243 1.00 95.81 245 GLY A N 1
ATOM 1785 C CA . GLY A 1 245 ? -1.671 26.866 1.933 1.00 95.81 245 GLY A CA 1
ATOM 1786 C C . GLY A 1 245 ? -1.531 26.584 3.429 1.00 95.81 245 GLY A C 1
ATOM 1787 O O . GLY A 1 245 ? -2.500 26.176 4.071 1.00 95.81 245 GLY A O 1
ATOM 1788 N N . TRP A 1 246 ? -0.321 26.769 3.960 1.00 92.19 246 TRP A N 1
ATOM 1789 C CA . TRP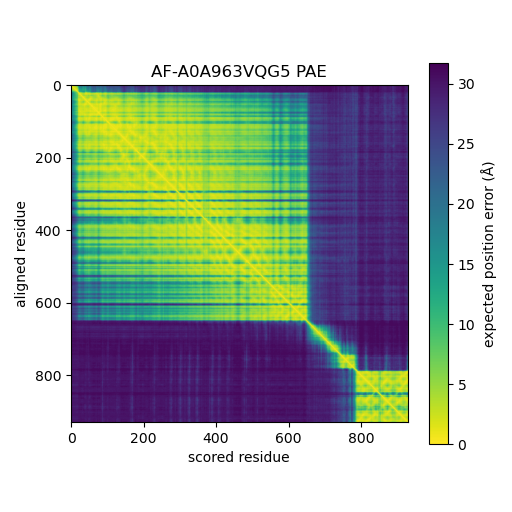 A 1 246 ? 0.016 26.446 5.343 1.00 92.19 246 TRP A CA 1
ATOM 1790 C C . TRP A 1 246 ? 0.370 27.705 6.156 1.00 92.19 246 TRP A C 1
ATOM 1792 O O . TRP A 1 246 ? 1.192 28.509 5.700 1.00 92.19 246 TRP A O 1
ATOM 1802 N N . PRO A 1 247 ? -0.170 27.858 7.380 1.00 91.50 247 PRO A N 1
ATOM 1803 C CA . PRO A 1 247 ? -1.326 27.126 7.913 1.00 91.50 247 PRO A CA 1
ATOM 1804 C C . PRO A 1 247 ? -2.625 27.521 7.180 1.00 91.50 247 PRO A C 1
ATOM 1806 O O . PRO A 1 247 ? -2.634 28.490 6.419 1.00 91.50 247 PRO A O 1
ATOM 1809 N N . ALA A 1 248 ? -3.722 26.800 7.437 1.00 93.81 248 ALA A N 1
ATOM 1810 C CA . ALA A 1 248 ? -5.047 27.163 6.929 1.00 93.81 248 ALA A CA 1
ATOM 1811 C C . ALA A 1 248 ? -5.418 28.627 7.234 1.00 93.81 248 ALA A C 1
ATOM 1813 O O . ALA A 1 248 ? -5.126 29.154 8.312 1.00 93.81 248 ALA A O 1
ATOM 1814 N N . ASP A 1 249 ? -6.077 29.278 6.277 1.00 93.50 249 ASP A N 1
ATOM 1815 C CA . ASP A 1 249 ? -6.429 30.695 6.333 1.00 93.50 249 ASP A CA 1
ATOM 1816 C C . ASP A 1 249 ? -7.481 30.955 7.430 1.00 93.50 249 ASP A C 1
ATOM 1818 O O . ASP A 1 249 ? -8.595 30.442 7.341 1.00 93.50 249 ASP A O 1
ATOM 1822 N N . PRO A 1 250 ? -7.201 31.793 8.444 1.00 92.75 250 PRO A N 1
ATOM 1823 C CA . PRO A 1 250 ? -8.164 32.117 9.498 1.00 92.75 250 PRO A CA 1
ATOM 1824 C C . PRO A 1 250 ? -9.485 32.724 9.007 1.00 92.75 250 PRO A C 1
ATOM 1826 O O . PRO A 1 250 ? -10.498 32.603 9.700 1.00 92.75 250 PRO A O 1
ATOM 1829 N N . ALA A 1 251 ? -9.487 33.394 7.850 1.00 92.06 251 ALA A N 1
ATOM 1830 C CA . ALA A 1 251 ? -10.666 34.058 7.302 1.00 92.06 251 ALA A CA 1
ATOM 1831 C C . ALA A 1 251 ? -11.618 33.093 6.585 1.00 92.06 251 ALA A C 1
ATOM 1833 O O . ALA A 1 251 ? -12.831 33.286 6.641 1.00 92.06 251 ALA A O 1
ATOM 1834 N N . THR A 1 252 ? -11.076 32.080 5.907 1.00 92.00 252 THR A N 1
ATOM 1835 C CA . THR A 1 252 ? -11.849 31.135 5.082 1.00 92.00 252 THR A CA 1
ATOM 1836 C C . THR A 1 252 ? -11.865 29.716 5.636 1.00 92.00 252 THR A C 1
ATOM 1838 O O . THR A 1 252 ? -12.641 28.893 5.165 1.00 92.00 252 THR A O 1
ATOM 1841 N N . GLY A 1 253 ? -10.999 29.416 6.604 1.00 90.81 253 GLY A N 1
ATOM 1842 C CA . GLY A 1 253 ? -10.786 28.090 7.167 1.00 90.81 253 GLY A CA 1
ATOM 1843 C C . GLY A 1 253 ? -10.095 27.113 6.213 1.00 90.81 253 GLY A C 1
ATOM 1844 O O . GLY A 1 253 ? -9.748 26.016 6.645 1.00 90.81 253 GLY A O 1
ATOM 1845 N N . ASP A 1 254 ? -9.919 27.453 4.939 1.00 94.19 254 ASP A N 1
ATOM 1846 C CA . ASP A 1 254 ? -9.391 26.553 3.917 1.00 94.19 254 ASP A CA 1
ATOM 1847 C C . ASP A 1 254 ? -7.856 26.583 3.869 1.00 94.19 254 ASP A C 1
ATOM 1849 O O . ASP A 1 254 ? -7.216 27.553 4.278 1.00 94.19 254 ASP A O 1
ATOM 1853 N N . GLY A 1 255 ? -7.258 25.506 3.370 1.00 94.88 255 GLY A N 1
ATOM 1854 C CA . GLY A 1 255 ? -5.813 25.288 3.400 1.00 94.88 255 GLY A CA 1
ATOM 1855 C C . GLY A 1 255 ? -5.439 23.963 4.058 1.00 94.88 255 GLY A C 1
ATOM 1856 O O . GLY A 1 255 ? -6.303 23.123 4.339 1.00 94.88 255 GLY A O 1
ATOM 1857 N N . TRP A 1 256 ? -4.146 23.802 4.332 1.00 95.81 256 TRP A N 1
ATOM 1858 C CA . TRP A 1 256 ? -3.621 22.715 5.152 1.00 95.81 256 TRP A CA 1
ATOM 1859 C C . TRP A 1 256 ? -3.847 23.054 6.632 1.00 95.81 256 TRP A C 1
ATOM 1861 O O . TRP A 1 256 ? -3.083 23.800 7.254 1.00 95.81 256 TRP A O 1
ATOM 1871 N N . ASP A 1 257 ? -4.922 22.511 7.208 1.00 94.88 257 ASP A N 1
ATOM 1872 C CA . ASP A 1 257 ? -5.277 22.734 8.613 1.00 94.88 257 ASP A CA 1
ATOM 1873 C C . ASP A 1 257 ? -4.632 21.689 9.525 1.00 94.88 257 ASP A C 1
ATOM 1875 O O . ASP A 1 257 ? -5.162 20.603 9.749 1.00 94.88 257 ASP A O 1
ATOM 1879 N N . VAL A 1 258 ? -3.500 22.049 10.121 1.00 91.94 258 VAL A N 1
ATOM 1880 C CA . VAL A 1 258 ? -2.774 21.193 11.070 1.00 91.94 258 VAL A CA 1
ATOM 1881 C C . VAL A 1 258 ? -3.550 20.877 12.353 1.00 91.94 258 VAL A C 1
ATOM 1883 O O . VAL A 1 258 ? -3.126 19.997 13.099 1.00 91.94 258 VAL A O 1
ATOM 1886 N N . THR A 1 259 ? -4.652 21.569 12.642 1.00 93.81 259 THR A N 1
ATOM 1887 C CA . THR A 1 259 ? -5.525 21.252 13.783 1.00 93.81 259 THR A CA 1
ATOM 1888 C C . THR A 1 259 ? -6.602 20.232 13.435 1.00 93.81 259 THR A C 1
ATOM 1890 O O . THR A 1 259 ? -7.345 19.804 14.317 1.00 93.81 259 THR A O 1
ATOM 1893 N N . ASP A 1 260 ? -6.680 19.834 12.164 1.00 95.25 260 ASP A N 1
ATOM 1894 C CA . ASP A 1 260 ? -7.677 18.919 11.634 1.00 95.25 260 ASP A CA 1
ATOM 1895 C C . ASP A 1 260 ? -7.064 17.593 11.179 1.00 95.25 260 ASP A C 1
ATOM 1897 O O . ASP A 1 260 ? -7.297 17.129 10.065 1.00 95.25 260 ASP A O 1
ATOM 1901 N N . LYS A 1 261 ? -6.233 16.993 12.033 1.00 96.00 261 LYS A N 1
ATOM 1902 C CA . LYS A 1 261 ? -5.620 15.688 11.768 1.00 96.00 261 LYS A CA 1
ATOM 1903 C C . LYS A 1 261 ? -6.549 14.550 12.167 1.00 96.00 261 LYS A C 1
ATOM 1905 O O . LYS A 1 261 ? -7.184 14.614 13.219 1.00 96.00 261 LYS A O 1
ATOM 1910 N N . ALA A 1 262 ? -6.606 13.491 11.367 1.00 97.38 262 ALA A N 1
ATOM 1911 C CA . ALA A 1 262 ? -7.546 12.399 11.616 1.00 97.38 262 ALA A CA 1
ATOM 1912 C C . ALA A 1 262 ? -7.038 11.420 12.684 1.00 97.38 262 ALA A C 1
ATOM 1914 O O . ALA A 1 262 ? -7.668 11.268 13.726 1.00 97.38 262 ALA A O 1
ATOM 1915 N N . PHE A 1 263 ? -5.890 10.787 12.448 1.00 97.19 263 PHE A N 1
ATOM 1916 C CA . PHE A 1 263 ? -5.116 10.060 13.450 1.00 97.19 263 PHE A CA 1
ATOM 1917 C C . PHE A 1 263 ? -3.907 10.915 13.816 1.00 97.19 263 PHE A C 1
ATOM 1919 O O . PHE A 1 263 ? -3.047 11.174 12.972 1.00 97.19 263 PHE A O 1
ATOM 1926 N N . TRP A 1 264 ? -3.856 11.370 15.064 1.00 94.62 264 TRP A N 1
ATOM 1927 C CA . TRP A 1 264 ? -2.915 12.390 15.502 1.00 94.62 264 TRP A CA 1
ATOM 1928 C C . TRP A 1 264 ? -2.077 11.895 16.680 1.00 94.62 264 TRP A C 1
ATOM 1930 O O . TRP A 1 264 ? -2.477 12.040 17.832 1.00 94.62 264 TRP A O 1
ATOM 1940 N N . LEU A 1 265 ? -0.875 11.385 16.400 1.00 92.44 265 LEU A N 1
ATOM 1941 C CA . LEU A 1 265 ? 0.155 11.164 17.419 1.00 92.44 265 LEU A CA 1
ATOM 1942 C C . LEU A 1 265 ? 1.097 12.373 17.459 1.00 92.44 265 LEU A C 1
ATOM 1944 O O . LEU A 1 265 ? 1.889 12.575 16.541 1.00 92.44 265 LEU A O 1
ATOM 1948 N N . GLN A 1 266 ? 0.995 13.206 18.497 1.00 88.00 266 GLN A N 1
ATOM 1949 C CA . GLN A 1 266 ? 1.806 14.424 18.618 1.00 88.00 266 GLN A CA 1
ATOM 1950 C C . GLN A 1 266 ? 3.053 14.184 19.464 1.00 88.00 266 GLN A C 1
ATOM 1952 O O . GLN A 1 266 ? 2.929 14.010 20.676 1.00 88.00 266 GLN A O 1
ATOM 1957 N N . ASP A 1 267 ? 4.230 14.228 18.829 1.00 86.38 267 ASP A N 1
ATOM 1958 C CA . ASP A 1 267 ? 5.574 14.318 19.435 1.00 86.38 267 ASP A CA 1
ATOM 1959 C C . ASP A 1 267 ? 5.781 13.499 20.722 1.00 86.38 267 ASP A C 1
ATOM 1961 O O . ASP A 1 267 ? 6.482 13.912 21.647 1.00 86.38 267 ASP A O 1
ATOM 1965 N N . SER A 1 268 ? 5.162 12.326 20.790 1.00 87.62 268 SER A N 1
ATOM 1966 C CA . SER A 1 268 ? 5.129 11.464 21.969 1.00 87.62 268 SER A CA 1
ATOM 1967 C C . SER A 1 268 ? 5.375 10.022 21.565 1.00 87.62 268 SER A C 1
ATOM 1969 O O . SER A 1 268 ? 5.242 9.667 20.395 1.00 87.62 268 SER A O 1
ATOM 1971 N N . GLN A 1 269 ? 5.804 9.210 22.528 1.00 88.06 269 GLN A N 1
ATOM 1972 C CA . GLN A 1 269 ? 6.255 7.848 22.286 1.00 88.06 269 GLN A CA 1
ATOM 1973 C C . GLN A 1 269 ? 5.232 6.810 22.728 1.00 88.06 269 GLN A C 1
ATOM 1975 O O . GLN A 1 269 ? 4.729 6.862 23.852 1.00 88.06 269 GLN A O 1
ATOM 1980 N N . ILE A 1 270 ? 4.976 5.840 21.855 1.00 90.38 270 ILE A N 1
ATOM 1981 C CA . ILE A 1 270 ? 4.159 4.653 22.121 1.00 90.38 270 ILE A CA 1
ATOM 1982 C C . ILE A 1 270 ? 4.863 3.393 21.594 1.00 90.38 270 ILE A C 1
ATOM 1984 O O . ILE A 1 270 ? 5.813 3.474 20.822 1.00 90.38 270 ILE A O 1
ATOM 1988 N N . GLY A 1 271 ? 4.427 2.202 21.999 1.00 91.69 271 GLY A N 1
ATOM 1989 C CA . GLY A 1 271 ? 5.046 0.955 21.540 1.00 91.69 271 GLY A CA 1
ATOM 1990 C C . GLY A 1 271 ? 4.678 0.619 20.092 1.00 91.69 271 GLY A C 1
ATOM 1991 O O . GLY A 1 271 ? 5.518 0.709 19.196 1.00 91.69 271 GLY A O 1
ATOM 1992 N N . ARG A 1 272 ? 3.424 0.222 19.857 1.00 92.69 272 ARG A N 1
ATOM 1993 C CA . ARG A 1 272 ? 2.948 -0.286 18.560 1.00 92.69 272 ARG A CA 1
ATOM 1994 C C . ARG A 1 272 ? 1.595 0.295 18.154 1.00 92.69 272 ARG A C 1
ATOM 1996 O O . ARG A 1 272 ? 0.688 0.371 18.979 1.00 92.69 272 ARG A O 1
ATOM 2003 N N . ILE A 1 273 ? 1.447 0.625 16.872 1.00 94.31 273 ILE A N 1
ATOM 2004 C CA . ILE A 1 273 ? 0.170 0.997 16.241 1.00 94.31 273 ILE A CA 1
ATOM 2005 C C . ILE A 1 273 ? -0.236 -0.105 15.263 1.00 94.31 273 ILE A C 1
ATOM 2007 O O . ILE A 1 273 ? 0.562 -0.499 14.415 1.00 94.31 273 ILE A O 1
ATOM 2011 N N . GLU A 1 274 ? -1.477 -0.576 15.351 1.00 97.56 274 GLU A N 1
ATOM 2012 C CA . GLU A 1 274 ? -2.085 -1.483 14.375 1.00 97.56 274 GLU A CA 1
ATOM 2013 C C . GLU A 1 274 ? -3.382 -0.884 13.834 1.00 97.56 274 GLU A C 1
ATOM 2015 O O . GLU A 1 274 ? -4.309 -0.645 14.604 1.00 97.56 274 GLU A O 1
ATOM 2020 N N . LEU A 1 275 ? -3.459 -0.680 12.520 1.00 98.50 275 LEU A N 1
ATOM 2021 C CA . LEU A 1 275 ? -4.693 -0.355 11.807 1.00 98.50 275 LEU A CA 1
ATOM 2022 C C . LEU A 1 275 ? -5.044 -1.514 10.867 1.00 98.50 275 LEU A C 1
ATOM 2024 O O . LEU A 1 275 ? -4.221 -1.908 10.037 1.00 98.50 275 LEU A O 1
ATOM 2028 N N . ILE A 1 276 ? -6.250 -2.067 11.000 1.00 98.62 276 ILE A N 1
ATOM 2029 C CA . ILE A 1 276 ? -6.716 -3.237 10.241 1.00 98.62 276 ILE A CA 1
ATOM 2030 C C . ILE A 1 276 ? -8.079 -2.917 9.624 1.00 98.62 276 ILE A C 1
ATOM 2032 O O . ILE A 1 276 ? -9.037 -2.659 10.352 1.00 98.62 276 ILE A O 1
ATOM 2036 N N . GLY A 1 277 ? -8.160 -2.913 8.290 1.00 98.38 277 GLY A N 1
ATOM 2037 C CA . GLY A 1 277 ? -9.407 -2.643 7.563 1.00 98.38 277 GLY A CA 1
ATOM 2038 C C . GLY A 1 277 ? -9.968 -1.236 7.800 1.00 98.38 277 GLY A C 1
ATOM 2039 O O . GLY A 1 277 ? -11.169 -1.017 7.687 1.00 98.38 277 GLY A O 1
ATOM 2040 N N . VAL A 1 278 ? -9.120 -0.275 8.182 1.00 98.81 278 VAL A N 1
ATOM 2041 C CA . VAL A 1 278 ? -9.557 1.065 8.594 1.00 98.81 278 VAL A CA 1
ATOM 2042 C C . VAL A 1 278 ? -9.645 2.007 7.396 1.00 98.81 278 VAL A C 1
ATOM 2044 O O . VAL A 1 278 ? -8.735 2.087 6.569 1.00 98.81 278 VAL A O 1
ATOM 2047 N N . GLU A 1 279 ? -10.721 2.791 7.351 1.00 98.75 279 GLU A N 1
ATOM 2048 C CA . GLU A 1 279 ? -10.837 3.952 6.467 1.00 98.75 279 GLU A CA 1
ATOM 2049 C C . GLU A 1 279 ? -10.615 5.219 7.291 1.00 98.75 279 GLU A C 1
ATOM 2051 O O . GLU A 1 279 ? -11.218 5.387 8.353 1.00 98.75 279 GLU A O 1
ATOM 2056 N N . ILE A 1 280 ? -9.743 6.099 6.808 1.00 98.81 280 ILE A N 1
ATOM 2057 C CA . ILE A 1 280 ? -9.508 7.422 7.382 1.00 98.81 280 ILE A CA 1
ATOM 2058 C C . ILE A 1 280 ? -9.739 8.429 6.268 1.00 98.81 280 ILE A C 1
ATOM 2060 O O . ILE A 1 280 ? -8.971 8.459 5.303 1.00 98.81 280 ILE A O 1
ATOM 2064 N N . ALA A 1 281 ? -10.799 9.230 6.374 1.00 98.25 281 ALA A N 1
ATOM 2065 C CA . ALA A 1 281 ? -11.181 10.078 5.258 1.00 98.25 281 ALA A CA 1
ATOM 2066 C C . ALA A 1 281 ? -11.827 11.410 5.618 1.00 98.25 281 ALA A C 1
ATOM 2068 O O . ALA A 1 281 ? -12.624 11.520 6.551 1.00 98.25 281 ALA A O 1
ATOM 2069 N N . GLY A 1 282 ? -11.531 12.408 4.785 1.00 97.06 282 GLY A N 1
ATOM 2070 C CA . GLY A 1 282 ? -12.223 13.688 4.759 1.00 97.06 282 GLY A CA 1
ATOM 2071 C C . GLY A 1 282 ? -11.867 14.578 5.937 1.00 97.06 282 GLY A C 1
ATOM 2072 O O . GLY A 1 282 ? -12.746 14.906 6.723 1.00 97.06 282 GLY A O 1
ATOM 2073 N N . PHE A 1 283 ? -10.606 14.984 6.044 1.00 97.19 283 PHE A N 1
ATOM 2074 C CA . PHE A 1 283 ? -10.134 16.006 6.987 1.00 97.19 283 PHE A CA 1
ATOM 2075 C C . PHE A 1 283 ? -9.265 17.023 6.237 1.00 97.19 283 PHE A C 1
ATOM 2077 O O . PHE A 1 283 ? -8.819 16.739 5.130 1.00 97.19 283 PHE A O 1
ATOM 2084 N N . LYS A 1 284 ? -9.030 18.217 6.788 1.00 95.88 284 LYS A N 1
ATOM 2085 C CA . LYS A 1 284 ? -8.220 19.254 6.114 1.00 95.88 284 LYS A CA 1
ATOM 2086 C C . LYS A 1 284 ? -6.716 19.156 6.423 1.00 95.88 284 LYS A C 1
ATOM 2088 O O . LYS A 1 284 ? -5.921 19.722 5.676 1.00 95.88 284 LYS A O 1
ATOM 2093 N N . GLY A 1 285 ? -6.331 18.457 7.491 1.00 95.50 285 GLY A N 1
ATOM 2094 C CA . GLY A 1 285 ? -4.939 18.193 7.866 1.00 95.50 285 GLY A CA 1
ATOM 2095 C C . GLY A 1 285 ? -4.464 16.792 7.486 1.00 95.50 285 GLY A C 1
ATOM 2096 O O . GLY A 1 285 ? -5.101 16.071 6.722 1.00 95.50 285 GLY A O 1
ATOM 2097 N N . GLU A 1 286 ? -3.335 16.381 8.042 1.00 95.75 286 GLU A N 1
ATOM 2098 C CA . GLU A 1 286 ? -2.752 15.061 7.821 1.00 95.75 286 GLU A CA 1
ATOM 2099 C C . GLU A 1 286 ? -3.654 13.946 8.374 1.00 95.75 286 GLU A C 1
ATOM 2101 O O . GLU A 1 286 ? -4.169 14.014 9.494 1.00 95.75 286 GLU A O 1
ATOM 2106 N N . LEU A 1 287 ? -3.852 12.891 7.588 1.00 97.88 287 LEU A N 1
ATOM 2107 C CA . LEU A 1 287 ? -4.787 11.824 7.938 1.00 97.88 287 LEU A CA 1
ATOM 2108 C C . LEU A 1 287 ? -4.153 10.783 8.856 1.00 97.88 287 LEU A C 1
ATOM 2110 O O . LEU A 1 287 ? -4.721 10.450 9.892 1.00 97.88 287 LEU A O 1
ATOM 2114 N N . PHE A 1 288 ? -2.968 10.290 8.510 1.00 96.12 288 PHE A N 1
ATOM 2115 C CA . PHE A 1 288 ? -2.161 9.464 9.401 1.00 96.12 288 PHE A CA 1
ATOM 2116 C C . PHE A 1 288 ? -0.899 10.225 9.775 1.00 96.12 288 PHE A C 1
ATOM 2118 O O . PHE A 1 288 ? 0.073 10.210 9.022 1.00 96.12 288 PHE A O 1
ATOM 2125 N N . TYR A 1 289 ? -0.947 10.917 10.912 1.00 93.31 289 TYR A N 1
ATOM 2126 C CA . TYR A 1 289 ? 0.129 11.782 11.374 1.00 93.31 289 TYR A CA 1
ATOM 2127 C C . TYR A 1 289 ? 0.841 11.215 12.592 1.00 93.31 289 TYR A C 1
ATOM 2129 O O . TYR A 1 289 ? 0.229 10.944 13.632 1.00 93.31 289 TYR A O 1
ATOM 2137 N N . ILE A 1 290 ? 2.159 11.128 12.463 1.00 88.62 290 ILE A N 1
ATOM 2138 C CA . ILE A 1 290 ? 3.075 10.643 13.481 1.00 88.62 290 ILE A CA 1
ATOM 2139 C C . ILE A 1 290 ? 4.192 11.682 13.669 1.00 88.62 290 ILE A C 1
ATOM 2141 O O . ILE A 1 290 ? 5.187 11.696 12.946 1.00 88.62 290 ILE A O 1
ATOM 2145 N N . GLY A 1 291 ? 4.022 12.573 14.645 1.00 83.00 291 GLY A N 1
ATOM 2146 C CA . GLY A 1 291 ? 5.006 13.601 14.993 1.00 83.00 291 GLY A CA 1
ATOM 2147 C C . GLY A 1 291 ? 6.072 13.088 15.963 1.00 83.00 291 GLY A C 1
ATOM 2148 O O . GLY A 1 291 ? 5.780 12.256 16.816 1.00 83.00 291 GLY A O 1
ATOM 2149 N N . GLY A 1 292 ? 7.297 13.610 15.868 1.00 75.75 292 GLY A N 1
ATOM 2150 C CA . GLY A 1 292 ? 8.381 13.380 16.830 1.00 75.75 292 GLY A CA 1
ATOM 2151 C C . GLY A 1 292 ? 9.591 12.629 16.263 1.00 75.75 292 GLY A C 1
ATOM 2152 O O . GLY A 1 292 ? 9.543 12.023 15.196 1.00 75.75 292 GLY A O 1
ATOM 2153 N N . ALA A 1 293 ? 10.716 12.666 16.988 1.00 62.69 293 ALA A N 1
ATOM 2154 C CA . ALA A 1 293 ? 11.978 12.073 16.529 1.00 62.69 293 ALA A CA 1
ATOM 2155 C C . ALA A 1 293 ? 12.070 10.546 16.722 1.00 62.69 293 ALA A C 1
ATOM 2157 O O . ALA A 1 293 ? 12.876 9.933 16.037 1.00 62.69 293 ALA A O 1
ATOM 2158 N N . GLN A 1 294 ? 11.264 9.936 17.608 1.00 63.53 294 GLN A N 1
ATOM 2159 C CA . GLN A 1 294 ? 11.107 8.473 17.784 1.00 63.53 294 GLN A CA 1
ATOM 2160 C C . GLN A 1 294 ? 9.727 8.115 18.384 1.00 63.53 294 GLN A C 1
ATOM 2162 O O . GLN A 1 294 ? 9.649 7.677 19.528 1.00 63.53 294 GLN A O 1
ATOM 2167 N N . PRO A 1 295 ? 8.619 8.365 17.675 1.00 60.19 295 PRO A N 1
ATOM 2168 C CA . PRO A 1 295 ? 7.294 8.389 18.299 1.00 60.19 295 PRO A CA 1
ATOM 2169 C C . PRO A 1 295 ? 6.597 7.028 18.414 1.00 60.19 295 PRO A C 1
ATOM 2171 O O . PRO A 1 295 ? 5.703 6.865 19.237 1.00 60.19 295 PRO A O 1
ATOM 2174 N N . ALA A 1 296 ? 7.004 6.014 17.647 1.00 60.53 296 ALA A N 1
ATOM 2175 C CA . ALA A 1 296 ? 6.673 4.635 17.997 1.00 60.53 296 ALA A CA 1
ATOM 2176 C C . ALA A 1 296 ? 7.722 3.640 17.511 1.00 60.53 296 ALA A C 1
ATOM 2178 O O . ALA A 1 296 ? 8.515 3.957 16.624 1.00 60.53 296 ALA A O 1
ATOM 2179 N N . HIS A 1 297 ? 7.711 2.432 18.076 1.00 73.25 297 HIS A N 1
ATOM 2180 C CA . HIS A 1 297 ? 8.621 1.364 17.663 1.00 73.25 297 HIS A CA 1
ATOM 2181 C C . HIS A 1 297 ? 8.127 0.637 16.403 1.00 73.25 297 HIS A C 1
ATOM 2183 O O . HIS A 1 297 ? 8.942 0.270 15.559 1.00 73.25 297 HIS A O 1
ATOM 2189 N N . GLU A 1 298 ? 6.815 0.442 16.238 1.00 87.00 298 GLU A N 1
ATOM 2190 C CA . GLU A 1 298 ? 6.249 -0.306 15.105 1.00 87.00 298 GLU A CA 1
ATOM 2191 C C . GLU A 1 298 ? 4.886 0.241 14.659 1.00 87.00 298 GLU A C 1
ATOM 2193 O O . GLU A 1 298 ? 4.017 0.541 15.483 1.00 87.00 298 GLU A O 1
ATOM 2198 N N . TYR A 1 299 ? 4.685 0.306 13.343 1.00 88.50 299 TYR A N 1
ATOM 2199 C CA . TYR A 1 299 ? 3.416 0.647 12.706 1.00 88.50 299 TYR A CA 1
ATOM 2200 C C . TYR A 1 299 ? 3.021 -0.474 11.745 1.00 88.50 299 TYR A C 1
ATOM 2202 O O . TYR A 1 299 ? 3.768 -0.792 10.818 1.00 88.50 299 TYR A O 1
ATOM 2210 N N . LEU A 1 300 ? 1.838 -1.050 11.926 1.00 94.75 300 LEU A N 1
ATOM 2211 C CA . LEU A 1 300 ? 1.274 -2.045 11.022 1.00 94.75 300 LEU A CA 1
ATOM 2212 C C . LEU A 1 300 ? -0.056 -1.540 10.466 1.00 94.75 300 LEU A C 1
ATOM 2214 O O . LEU A 1 300 ? -1.003 -1.322 11.216 1.00 94.75 300 LEU A O 1
ATOM 2218 N N . LEU A 1 301 ? -0.120 -1.374 9.149 1.00 97.81 301 LEU A N 1
ATOM 2219 C CA . LEU A 1 301 ? -1.317 -0.980 8.417 1.00 97.81 301 LEU A CA 1
ATOM 2220 C C . LEU A 1 301 ? -1.678 -2.122 7.464 1.00 97.81 301 LEU A C 1
ATOM 2222 O O . LEU A 1 301 ? -0.862 -2.526 6.631 1.00 97.81 301 LEU A O 1
ATOM 2226 N N . VAL A 1 302 ? -2.886 -2.660 7.589 1.00 98.62 302 VAL A N 1
ATOM 2227 C CA . VAL A 1 302 ? -3.379 -3.768 6.760 1.00 98.62 302 VAL A CA 1
ATOM 2228 C C . VAL A 1 302 ? -4.715 -3.374 6.155 1.00 98.62 302 VAL A C 1
ATOM 2230 O O . VAL A 1 302 ? -5.635 -3.005 6.883 1.00 98.62 302 VAL A O 1
ATOM 2233 N N . ASP A 1 303 ? -4.799 -3.423 4.826 1.00 98.56 303 ASP A N 1
ATOM 2234 C CA . ASP A 1 303 ? -6.009 -3.144 4.043 1.00 98.56 303 ASP A CA 1
ATOM 2235 C C . ASP A 1 303 ? -6.672 -1.799 4.389 1.00 98.56 303 ASP A C 1
ATOM 2237 O O . ASP A 1 303 ? -7.891 -1.639 4.342 1.00 98.56 303 ASP A O 1
ATOM 2241 N N . CYS A 1 304 ? -5.854 -0.806 4.745 1.00 98.88 304 CYS A N 1
ATOM 2242 C CA . CYS A 1 304 ? -6.325 0.523 5.114 1.00 98.88 304 CYS A CA 1
ATOM 2243 C C . CYS A 1 304 ? -6.532 1.413 3.884 1.00 98.88 304 CYS A C 1
ATOM 2245 O O . CYS A 1 304 ? -5.811 1.320 2.884 1.00 98.88 304 CYS A O 1
ATOM 2247 N N . HIS A 1 305 ? -7.490 2.332 3.973 1.00 98.81 305 HIS A N 1
ATOM 2248 C CA . HIS A 1 305 ? -7.761 3.330 2.941 1.00 98.81 305 HIS A CA 1
ATOM 2249 C C . HIS A 1 305 ? -7.752 4.730 3.550 1.00 98.81 305 HIS A C 1
ATOM 2251 O O . HIS A 1 305 ? -8.652 5.102 4.295 1.00 98.81 305 HIS A O 1
ATOM 2257 N N . ILE A 1 306 ? -6.716 5.505 3.241 1.00 98.75 306 ILE A N 1
ATOM 2258 C CA . ILE A 1 306 ? -6.462 6.809 3.853 1.00 98.75 306 ILE A CA 1
ATOM 2259 C C . ILE A 1 306 ? -6.487 7.871 2.761 1.00 98.75 306 ILE A C 1
ATOM 2261 O O . ILE A 1 306 ? -5.615 7.887 1.886 1.00 98.75 306 ILE A O 1
ATOM 2265 N N . HIS A 1 307 ? -7.523 8.709 2.740 1.00 98.50 307 HIS A N 1
ATOM 2266 C CA . HIS A 1 307 ? -7.761 9.573 1.585 1.00 98.50 307 HIS A CA 1
ATOM 2267 C C . HIS A 1 307 ? -8.603 10.816 1.847 1.00 98.50 307 HIS A C 1
ATOM 2269 O O . HIS A 1 307 ? -9.320 10.911 2.832 1.00 98.50 307 HIS A O 1
ATOM 2275 N N . THR A 1 308 ? -8.586 11.749 0.896 1.00 98.06 308 THR A N 1
ATOM 2276 C CA . THR A 1 308 ? -9.386 12.984 0.930 1.00 98.06 308 THR A CA 1
ATOM 2277 C C . THR A 1 308 ? -8.900 13.948 2.008 1.00 98.06 308 THR A C 1
ATOM 2279 O O . THR A 1 308 ? -9.431 13.995 3.117 1.00 98.06 308 THR A O 1
ATOM 2282 N N . THR A 1 309 ? -7.883 14.733 1.652 1.00 97.81 309 THR A N 1
ATOM 2283 C CA . THR A 1 309 ? -7.358 15.815 2.491 1.00 97.81 309 THR A CA 1
ATOM 2284 C C . THR A 1 309 ? -6.704 16.942 1.688 1.00 97.81 309 THR A C 1
ATOM 2286 O O . THR A 1 309 ? -6.311 16.750 0.540 1.00 97.81 309 THR A O 1
ATOM 2289 N N . ASN A 1 310 ? -6.587 18.128 2.287 1.00 97.06 310 ASN A N 1
ATOM 2290 C CA . ASN A 1 310 ? -5.732 19.207 1.788 1.00 97.06 310 ASN A CA 1
ATOM 2291 C C . ASN A 1 310 ? -4.260 19.069 2.220 1.00 97.06 310 ASN A C 1
ATOM 2293 O O . ASN A 1 310 ? -3.410 19.710 1.612 1.00 97.06 310 ASN A O 1
ATOM 2297 N N . GLY A 1 311 ? -3.967 18.270 3.248 1.00 96.12 311 GLY A N 1
ATOM 2298 C CA . GLY A 1 311 ? -2.613 17.924 3.684 1.00 96.12 311 GLY A CA 1
ATOM 2299 C C . GLY A 1 311 ? -2.190 16.550 3.163 1.00 96.12 311 GLY A C 1
ATOM 2300 O O . GLY A 1 311 ? -2.467 16.194 2.012 1.00 96.12 311 GLY A O 1
ATOM 2301 N N . ASP A 1 312 ? -1.565 15.754 4.028 1.00 95.88 312 ASP A N 1
A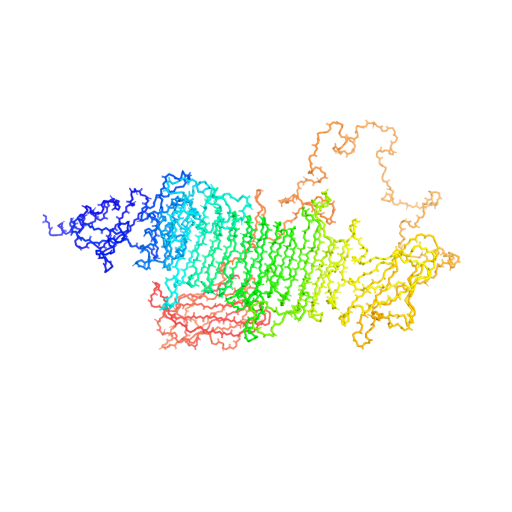TOM 2302 C CA . ASP A 1 312 ? -1.000 14.456 3.651 1.00 95.88 312 ASP A CA 1
ATOM 2303 C C . ASP A 1 312 ? -1.908 13.281 4.000 1.00 95.88 312 ASP A C 1
ATOM 2305 O O . ASP A 1 312 ? -2.486 13.210 5.088 1.00 95.88 312 ASP A O 1
ATOM 2309 N N . ALA A 1 313 ? -1.977 12.292 3.110 1.00 97.88 313 ALA A N 1
ATOM 2310 C CA . ALA A 1 313 ? -2.622 11.026 3.444 1.00 97.88 313 ALA A CA 1
ATOM 2311 C C . ALA A 1 313 ? -1.768 10.215 4.437 1.00 97.88 313 ALA A C 1
ATOM 2313 O O . ALA A 1 313 ? -2.271 9.771 5.467 1.00 97.88 313 ALA A O 1
ATOM 2314 N N . LEU A 1 314 ? -0.474 10.046 4.154 1.00 95.25 314 LEU A N 1
ATOM 2315 C CA . LEU A 1 314 ? 0.449 9.275 4.988 1.00 95.25 314 LEU A CA 1
ATOM 2316 C C . LEU A 1 314 ? 1.645 10.128 5.421 1.00 95.25 314 LEU A C 1
ATOM 2318 O O . LEU A 1 314 ? 2.489 10.453 4.593 1.00 95.25 314 LEU A O 1
ATOM 2322 N N . ASN A 1 315 ? 1.758 10.404 6.719 1.00 90.62 315 ASN A N 1
ATOM 2323 C CA . ASN A 1 315 ? 2.886 11.105 7.331 1.00 90.62 315 ASN A CA 1
ATOM 2324 C C . ASN A 1 315 ? 3.361 10.330 8.575 1.00 90.62 315 ASN A C 1
ATOM 2326 O O . ASN A 1 315 ? 3.030 10.641 9.720 1.00 90.62 315 ASN A O 1
ATOM 2330 N N . ALA A 1 316 ? 4.088 9.237 8.333 1.00 81.75 316 ALA A N 1
ATOM 2331 C CA . ALA A 1 316 ? 4.434 8.247 9.357 1.00 81.75 316 ALA A CA 1
ATOM 2332 C C . ALA A 1 316 ? 5.686 8.586 10.200 1.00 81.75 316 ALA A C 1
ATOM 2334 O O . ALA A 1 316 ? 6.180 7.716 10.914 1.00 81.75 316 ALA A O 1
ATOM 2335 N N . GLY A 1 317 ? 6.173 9.832 10.162 1.00 69.06 317 GLY A N 1
ATOM 2336 C CA . GLY A 1 317 ? 7.309 10.305 10.960 1.00 69.06 317 GLY A CA 1
ATOM 2337 C C . GLY A 1 317 ? 8.669 9.736 10.518 1.00 69.06 317 GLY A C 1
ATOM 2338 O O . GLY A 1 317 ? 8.864 8.537 10.353 1.00 69.06 317 GLY A O 1
ATOM 2339 N N . GLY A 1 318 ? 9.675 10.598 10.350 1.00 56.53 318 GLY A N 1
ATOM 2340 C CA . GLY A 1 318 ? 10.967 10.218 9.750 1.00 56.53 318 GLY A CA 1
ATOM 2341 C C . GLY A 1 318 ? 12.018 9.587 10.681 1.00 56.53 318 GLY A C 1
ATOM 2342 O O . GLY A 1 318 ? 13.192 9.592 10.310 1.00 56.53 318 GLY A O 1
ATOM 2343 N N . GLY A 1 319 ? 11.671 9.131 11.897 1.00 54.69 319 GLY A N 1
ATOM 2344 C CA . GLY A 1 319 ? 12.656 9.077 12.993 1.00 54.69 319 GLY A CA 1
ATOM 2345 C C . GLY A 1 319 ? 12.978 7.771 13.732 1.00 54.69 319 GLY A C 1
ATOM 2346 O O . GLY A 1 319 ? 14.014 7.725 14.398 1.00 54.69 319 GLY A O 1
ATOM 2347 N N . GLY A 1 320 ? 12.206 6.685 13.620 1.00 55.59 320 GLY A N 1
ATOM 2348 C CA . GLY A 1 320 ? 12.598 5.467 14.356 1.00 55.59 320 GLY A CA 1
ATOM 2349 C C . GLY A 1 320 ? 11.670 4.256 14.362 1.00 55.59 320 GLY A C 1
ATOM 2350 O O . GLY A 1 320 ? 12.091 3.224 14.876 1.00 55.59 320 GLY A O 1
ATOM 2351 N N . GLY A 1 321 ? 10.457 4.347 13.815 1.00 66.12 321 GLY A N 1
ATOM 2352 C CA . GLY A 1 321 ? 9.529 3.215 13.791 1.00 66.12 321 GLY A CA 1
ATOM 2353 C C . GLY A 1 321 ? 9.646 2.350 12.535 1.00 66.12 321 GLY A C 1
ATOM 2354 O O . GLY A 1 321 ? 9.947 2.847 11.447 1.00 66.12 321 GLY A O 1
ATOM 2355 N N . PHE A 1 322 ? 9.370 1.053 12.686 1.00 82.38 322 PHE A N 1
ATOM 2356 C CA . PHE A 1 322 ? 9.237 0.108 11.576 1.00 82.38 322 PHE A CA 1
ATOM 2357 C C . PHE A 1 322 ? 7.822 0.186 10.996 1.00 82.38 322 PHE A C 1
ATOM 2359 O O . PHE A 1 322 ? 6.877 -0.323 11.598 1.00 82.38 322 PHE A O 1
ATOM 2366 N N . LEU A 1 323 ? 7.665 0.822 9.833 1.00 88.69 323 LEU A N 1
ATOM 2367 C CA . LEU A 1 323 ? 6.387 0.882 9.120 1.00 88.69 323 LEU A CA 1
ATOM 2368 C C . LEU A 1 323 ? 6.214 -0.335 8.208 1.00 88.69 323 LEU A C 1
ATOM 2370 O O . LEU A 1 323 ? 7.008 -0.545 7.297 1.00 88.69 323 LEU A O 1
ATOM 2374 N N . THR A 1 324 ? 5.139 -1.095 8.390 1.00 93.69 324 THR A N 1
ATOM 2375 C CA . THR A 1 324 ? 4.674 -2.104 7.433 1.00 93.69 324 THR A CA 1
ATOM 2376 C C . THR A 1 324 ? 3.256 -1.768 6.985 1.00 93.69 324 THR A C 1
ATOM 2378 O O . THR A 1 324 ? 2.331 -1.812 7.789 1.00 93.69 324 THR A O 1
ATOM 2381 N N . ALA A 1 325 ? 3.076 -1.481 5.699 1.00 96.94 325 ALA A N 1
ATOM 2382 C CA . ALA A 1 325 ? 1.781 -1.286 5.060 1.00 96.94 325 ALA A CA 1
ATOM 2383 C C . ALA A 1 325 ? 1.534 -2.398 4.031 1.00 96.94 325 ALA A C 1
ATOM 2385 O O . ALA A 1 325 ? 2.389 -2.648 3.180 1.00 96.94 325 ALA A O 1
ATOM 2386 N N . ARG A 1 326 ? 0.379 -3.070 4.100 1.00 98.38 326 ARG A N 1
ATOM 2387 C CA . ARG A 1 326 ? -0.008 -4.156 3.181 1.00 98.38 326 ARG A CA 1
ATOM 2388 C C . ARG A 1 326 ? -1.392 -3.911 2.605 1.00 98.38 326 ARG A C 1
ATOM 2390 O O . ARG A 1 326 ? -2.306 -3.619 3.373 1.00 98.38 326 ARG A O 1
ATOM 2397 N N . GLY A 1 327 ? -1.538 -3.984 1.283 1.00 98.31 327 GLY A N 1
ATOM 2398 C CA . GLY A 1 327 ? -2.827 -3.775 0.607 1.00 98.31 327 GLY A CA 1
ATOM 2399 C C . GLY A 1 327 ? -3.425 -2.376 0.819 1.00 98.31 327 GLY A C 1
ATOM 2400 O O . GLY A 1 327 ? -4.617 -2.158 0.602 1.00 98.31 327 GLY A O 1
ATOM 2401 N N . CYS A 1 328 ? -2.619 -1.416 1.282 1.00 98.81 328 CYS A N 1
ATOM 2402 C CA . CYS A 1 328 ? -3.107 -0.104 1.691 1.00 98.81 328 CYS A CA 1
ATOM 2403 C C . CYS A 1 328 ? -3.212 0.867 0.511 1.00 98.81 328 CYS A C 1
ATOM 2405 O O . CYS A 1 328 ? -2.465 0.787 -0.468 1.00 98.81 328 CYS A O 1
ATOM 2407 N N . ARG A 1 329 ? -4.128 1.830 0.620 1.00 98.75 329 ARG A N 1
ATOM 2408 C CA . ARG A 1 329 ? -4.370 2.868 -0.389 1.00 98.75 329 ARG A CA 1
ATOM 2409 C C . ARG A 1 329 ? -4.251 4.251 0.241 1.00 98.75 329 ARG A C 1
ATOM 2411 O O . ARG A 1 329 ? -4.981 4.543 1.185 1.00 98.75 329 ARG A O 1
ATOM 2418 N N . PHE A 1 330 ? -3.390 5.097 -0.316 1.00 98.69 330 PHE A N 1
ATOM 2419 C CA . PHE A 1 330 ? -3.122 6.456 0.162 1.00 98.69 330 PHE A CA 1
ATOM 2420 C C . PHE A 1 330 ? -3.301 7.447 -0.987 1.00 98.69 330 PHE A C 1
ATOM 2422 O O . PHE A 1 330 ? -2.681 7.281 -2.038 1.00 98.69 330 PHE A O 1
ATOM 2429 N N . GLY A 1 331 ? -4.148 8.463 -0.847 1.00 97.88 331 GLY A N 1
ATOM 2430 C CA . GLY A 1 331 ? -4.390 9.337 -1.994 1.00 97.88 331 GLY A CA 1
ATOM 2431 C C . GLY A 1 331 ? -5.478 10.379 -1.840 1.00 97.88 331 GLY A C 1
ATOM 2432 O O . GLY A 1 331 ? -5.993 10.598 -0.748 1.00 97.88 331 GLY A O 1
ATOM 2433 N N . ASN A 1 332 ? -5.837 11.029 -2.947 1.00 97.94 332 ASN A N 1
ATOM 2434 C CA . ASN A 1 332 ? -6.731 12.188 -2.941 1.00 97.94 332 ASN A CA 1
ATOM 2435 C C . ASN A 1 332 ? -6.284 13.235 -1.898 1.00 97.94 332 ASN A C 1
ATOM 2437 O O . ASN A 1 332 ? -7.059 13.631 -1.028 1.00 97.94 332 ASN A O 1
ATOM 2441 N N . ALA A 1 333 ? -5.008 13.615 -1.951 1.00 97.88 333 ALA A N 1
ATOM 2442 C CA . ALA A 1 333 ? -4.333 14.441 -0.951 1.00 97.88 333 ALA A CA 1
ATOM 2443 C C . ALA A 1 333 ? -3.405 15.472 -1.615 1.00 97.88 333 ALA A C 1
ATOM 2445 O O . ALA A 1 333 ? -3.135 15.368 -2.812 1.00 97.88 333 ALA A O 1
ATOM 2446 N N . PHE A 1 334 ? -2.872 16.441 -0.865 1.00 96.69 334 PHE A N 1
ATOM 2447 C CA . PHE A 1 334 ? -1.725 17.208 -1.362 1.00 96.69 334 PHE A CA 1
ATOM 2448 C C . PHE A 1 334 ? -0.547 16.255 -1.593 1.00 96.69 334 PHE A C 1
ATOM 2450 O O . PHE A 1 334 ? -0.102 16.098 -2.733 1.00 96.69 334 PHE A O 1
ATOM 2457 N N . GLN A 1 335 ? -0.145 15.506 -0.559 1.00 96.00 335 GLN A N 1
ATOM 2458 C CA . GLN A 1 335 ? 0.819 14.415 -0.700 1.00 96.00 335 GLN A CA 1
ATOM 2459 C C . GLN A 1 335 ? 0.169 13.067 -0.387 1.00 96.00 335 GLN A C 1
ATOM 2461 O O . GLN A 1 335 ? -0.431 12.860 0.668 1.00 96.00 335 GLN A O 1
ATOM 2466 N N . ALA A 1 336 ? 0.298 12.102 -1.304 1.00 97.25 336 ALA A N 1
ATOM 2467 C CA . ALA A 1 336 ? -0.118 10.723 -1.022 1.00 97.25 336 ALA A CA 1
ATOM 2468 C C . ALA A 1 336 ? 0.735 10.089 0.092 1.00 97.25 336 ALA A C 1
ATOM 2470 O O . ALA A 1 336 ? 0.248 9.253 0.847 1.00 97.25 336 ALA A O 1
ATOM 2471 N N . ALA A 1 337 ? 1.998 10.498 0.191 1.00 94.44 337 ALA A N 1
ATOM 2472 C CA . ALA A 1 337 ? 2.902 10.130 1.265 1.00 94.44 337 ALA A CA 1
ATOM 2473 C C . ALA A 1 337 ? 3.950 11.229 1.456 1.00 94.44 337 ALA A C 1
ATOM 2475 O O . ALA A 1 337 ? 4.523 11.698 0.474 1.00 94.44 337 ALA A O 1
ATOM 2476 N N . GLU A 1 338 ? 4.227 11.596 2.698 1.00 89.44 338 GLU A N 1
ATOM 2477 C CA . GLU A 1 338 ? 5.398 12.365 3.106 1.00 89.44 338 GLU A CA 1
ATOM 2478 C C . GLU A 1 338 ? 6.238 11.479 4.038 1.00 89.44 338 GLU A C 1
ATOM 2480 O O . GLU A 1 338 ? 6.183 11.581 5.262 1.00 89.44 338 GLU A O 1
ATOM 2485 N N . VAL A 1 339 ? 6.980 10.524 3.463 1.00 85.44 339 VAL A N 1
ATOM 2486 C CA . VAL A 1 339 ? 7.774 9.561 4.245 1.00 85.44 339 VAL A CA 1
ATOM 2487 C C . VAL A 1 339 ? 9.220 9.557 3.776 1.00 85.44 339 VAL A C 1
ATOM 2489 O O . VAL A 1 339 ? 9.646 8.715 2.999 1.00 85.44 339 VAL A O 1
ATOM 2492 N N . ILE A 1 340 ? 10.004 10.525 4.231 1.00 73.25 340 ILE A N 1
ATOM 2493 C CA . ILE A 1 340 ? 11.354 10.769 3.706 1.00 73.25 340 ILE A CA 1
ATOM 2494 C C . ILE A 1 340 ? 12.378 10.523 4.828 1.00 73.25 340 ILE A C 1
ATOM 2496 O O . ILE A 1 340 ? 13.005 11.436 5.369 1.00 73.25 340 ILE A O 1
ATOM 2500 N N . GLY A 1 341 ? 12.486 9.258 5.236 1.00 76.62 341 GLY A N 1
ATOM 2501 C CA . GLY A 1 341 ? 13.304 8.779 6.352 1.00 76.62 341 GLY A CA 1
ATOM 2502 C C . GLY A 1 341 ? 12.644 7.605 7.080 1.00 76.62 341 GLY A C 1
ATOM 2503 O O . GLY A 1 341 ? 11.463 7.341 6.884 1.00 76.62 341 GLY A O 1
ATOM 2504 N N . GLY A 1 342 ? 13.392 6.905 7.935 1.00 76.06 342 GLY A N 1
ATOM 2505 C CA . GLY A 1 342 ? 12.895 5.769 8.721 1.00 76.06 342 GLY A CA 1
ATOM 2506 C C . GLY A 1 342 ? 13.543 4.436 8.338 1.00 76.06 342 GLY A C 1
ATOM 2507 O O . GLY A 1 342 ? 14.033 4.256 7.220 1.00 76.06 342 GLY A O 1
ATOM 2508 N N . ILE A 1 343 ? 13.547 3.494 9.284 1.00 78.31 343 ILE A N 1
ATOM 2509 C CA . ILE A 1 343 ? 14.276 2.223 9.188 1.00 78.31 343 ILE A CA 1
ATOM 2510 C C . ILE A 1 343 ? 13.287 1.081 8.942 1.00 78.31 343 ILE A C 1
ATOM 2512 O O . ILE A 1 343 ? 12.303 0.941 9.659 1.00 78.31 343 ILE A O 1
ATOM 2516 N N . GLY A 1 344 ? 13.579 0.229 7.953 1.00 77.62 344 GLY A N 1
ATOM 2517 C CA . GLY A 1 344 ? 12.843 -1.019 7.732 1.00 77.62 344 GLY A CA 1
ATOM 2518 C C . GLY A 1 344 ? 11.390 -0.817 7.305 1.00 77.62 344 GLY A C 1
ATOM 2519 O O . GLY A 1 344 ? 10.518 -1.561 7.745 1.00 77.62 344 GLY A O 1
ATOM 2520 N N . GLN A 1 345 ? 11.142 0.181 6.456 1.00 88.25 345 GLN A N 1
ATOM 2521 C CA . GLN A 1 345 ? 9.812 0.431 5.913 1.00 88.25 345 GLN A CA 1
ATOM 2522 C C . GLN A 1 345 ? 9.480 -0.590 4.821 1.00 88.25 345 GLN A C 1
ATOM 2524 O O . GLN A 1 345 ? 10.307 -0.870 3.947 1.00 88.25 345 GLN A O 1
ATOM 2529 N N . ILE A 1 346 ? 8.264 -1.124 4.850 1.00 93.50 346 ILE A N 1
ATOM 2530 C CA . ILE A 1 346 ? 7.757 -2.095 3.883 1.00 93.50 346 ILE A CA 1
ATOM 2531 C C . ILE A 1 346 ? 6.379 -1.643 3.413 1.00 93.50 346 ILE A C 1
ATOM 2533 O O . ILE A 1 346 ? 5.454 -1.519 4.211 1.00 93.50 346 ILE A O 1
ATOM 2537 N N . TYR A 1 347 ? 6.242 -1.461 2.108 1.00 96.75 347 TYR A N 1
ATOM 2538 C CA . TYR A 1 347 ? 4.984 -1.239 1.415 1.00 96.75 347 TYR A CA 1
ATOM 2539 C C . TYR A 1 347 ? 4.772 -2.420 0.476 1.00 96.75 347 TYR A C 1
ATOM 2541 O O . TYR A 1 347 ? 5.575 -2.644 -0.425 1.00 96.75 347 TYR A O 1
ATOM 2549 N N . ASP A 1 348 ? 3.723 -3.195 0.711 1.00 98.00 348 ASP A N 1
ATOM 2550 C CA . ASP A 1 348 ? 3.443 -4.427 -0.019 1.00 98.00 348 ASP A CA 1
ATOM 2551 C C . ASP A 1 348 ? 2.060 -4.343 -0.662 1.00 98.00 348 ASP A C 1
ATOM 2553 O O . ASP A 1 348 ? 1.055 -4.188 0.034 1.00 98.00 348 ASP A O 1
ATOM 2557 N N . HIS A 1 349 ? 2.008 -4.399 -1.994 1.00 98.31 349 HIS A N 1
ATOM 2558 C CA . HIS A 1 349 ? 0.774 -4.264 -2.773 1.00 98.31 349 HIS A CA 1
ATOM 2559 C C . HIS A 1 349 ? -0.011 -2.974 -2.458 1.00 98.31 349 HIS A C 1
ATOM 2561 O O . HIS A 1 349 ? -1.243 -2.945 -2.498 1.00 98.31 349 HIS A O 1
ATOM 2567 N N . CYS A 1 350 ? 0.697 -1.894 -2.114 1.00 98.69 350 CYS A N 1
ATOM 2568 C CA . CYS A 1 350 ? 0.093 -0.603 -1.791 1.00 98.69 350 CYS A CA 1
ATOM 2569 C C . CYS A 1 350 ? -0.155 0.245 -3.046 1.00 98.69 350 CYS A C 1
ATOM 2571 O O . CYS A 1 350 ? 0.555 0.135 -4.048 1.00 98.69 350 CYS A O 1
ATOM 2573 N N . ARG A 1 351 ? -1.129 1.159 -2.975 1.00 98.69 351 ARG A N 1
ATOM 2574 C CA . ARG A 1 351 ? -1.410 2.143 -4.030 1.00 98.69 351 ARG A CA 1
ATOM 2575 C C . ARG A 1 351 ? -1.349 3.571 -3.499 1.00 98.69 351 ARG A C 1
ATOM 2577 O O . ARG A 1 351 ? -2.069 3.913 -2.565 1.00 98.69 351 ARG A O 1
ATOM 2584 N N . PHE A 1 352 ? -0.575 4.411 -4.171 1.00 98.69 352 PHE A N 1
ATOM 2585 C CA . PHE A 1 352 ? -0.534 5.861 -3.992 1.00 98.69 352 PHE A CA 1
ATOM 2586 C C . PHE A 1 352 ? -1.256 6.510 -5.170 1.00 98.69 352 PHE A C 1
ATOM 2588 O O . PHE A 1 352 ? -0.974 6.138 -6.311 1.00 98.69 352 PHE A O 1
ATOM 2595 N N . TYR A 1 353 ? -2.218 7.408 -4.937 1.00 98.38 353 TYR A N 1
ATOM 2596 C CA . TYR A 1 353 ? -3.051 7.885 -6.045 1.00 98.38 353 TYR A CA 1
ATOM 2597 C C . TYR A 1 353 ? -3.635 9.298 -5.913 1.00 98.38 353 TYR A C 1
ATOM 2599 O O . TYR A 1 353 ? -3.878 9.778 -4.812 1.00 98.38 353 TYR A O 1
ATOM 2607 N N . ASP A 1 354 ? -3.943 9.927 -7.052 1.00 97.00 354 ASP A N 1
ATOM 2608 C CA . ASP A 1 354 ? -4.731 11.171 -7.159 1.00 97.00 354 ASP A CA 1
ATOM 2609 C C . ASP A 1 354 ? -4.269 12.309 -6.238 1.00 97.00 354 ASP A C 1
ATOM 2611 O O . ASP A 1 354 ? -5.083 13.003 -5.628 1.00 97.00 354 ASP A O 1
ATOM 2615 N N . SER A 1 355 ? -2.963 12.516 -6.134 1.00 97.56 355 SER A N 1
ATOM 2616 C CA . SER A 1 355 ? -2.371 13.550 -5.282 1.00 97.56 355 SER A CA 1
ATOM 2617 C C . SER A 1 355 ? -1.474 14.487 -6.081 1.00 97.56 355 SER A C 1
ATOM 2619 O O . SER A 1 355 ? -0.985 14.125 -7.151 1.00 97.56 355 SER A O 1
ATOM 2621 N N . ASP A 1 356 ? -1.246 15.692 -5.558 1.00 95.88 356 ASP A N 1
ATOM 2622 C CA . ASP A 1 356 ? -0.397 16.687 -6.233 1.00 95.88 356 ASP A CA 1
ATOM 2623 C C . ASP A 1 356 ? 1.077 16.255 -6.227 1.00 95.88 356 ASP A C 1
ATOM 2625 O O . ASP A 1 356 ? 1.817 16.512 -7.181 1.00 95.88 356 ASP A O 1
ATOM 2629 N N . GLY A 1 357 ? 1.485 15.537 -5.178 1.00 95.12 357 GLY A N 1
ATOM 2630 C CA . GLY A 1 357 ? 2.791 14.907 -5.070 1.00 95.12 357 GLY A CA 1
ATOM 2631 C C . GLY A 1 357 ? 2.829 13.757 -4.064 1.00 95.12 357 GLY A C 1
ATOM 2632 O O . GLY A 1 357 ? 1.812 13.224 -3.610 1.00 95.12 357 GLY A O 1
ATOM 2633 N N . GLY A 1 358 ? 4.044 13.358 -3.715 1.00 94.44 358 GLY A N 1
ATOM 2634 C CA . GLY A 1 358 ? 4.324 12.376 -2.676 1.00 94.44 358 GLY A CA 1
ATOM 2635 C C . GLY A 1 358 ? 5.783 11.954 -2.710 1.00 94.44 358 GLY A C 1
ATOM 2636 O O . GLY A 1 358 ? 6.479 12.190 -3.699 1.00 94.44 358 GLY A O 1
ATOM 2637 N N . GLY A 1 359 ? 6.260 11.336 -1.638 1.00 92.06 359 GLY A N 1
ATOM 2638 C CA . GLY A 1 359 ? 7.594 10.778 -1.612 1.00 92.06 359 GLY A CA 1
ATOM 2639 C C . GLY A 1 359 ? 7.837 9.761 -0.511 1.00 92.06 359 GLY A C 1
ATOM 2640 O O . GLY A 1 359 ? 7.265 9.834 0.577 1.00 92.06 359 GLY A O 1
ATOM 2641 N N . ILE A 1 360 ? 8.705 8.805 -0.839 1.00 90.69 360 ILE A N 1
ATOM 2642 C CA . ILE A 1 360 ? 9.140 7.719 0.036 1.00 90.69 360 ILE A CA 1
ATOM 2643 C C . ILE A 1 360 ? 10.664 7.627 -0.019 1.00 90.69 360 ILE A C 1
ATOM 2645 O O . ILE A 1 360 ? 11.254 7.596 -1.096 1.00 90.69 360 ILE A O 1
ATOM 2649 N N . GLY A 1 361 ? 11.312 7.557 1.135 1.00 87.94 361 GLY A N 1
ATOM 2650 C CA . GLY A 1 361 ? 12.746 7.354 1.264 1.00 87.94 361 GLY A CA 1
ATOM 2651 C C . GLY A 1 361 ? 13.090 6.677 2.581 1.00 87.94 361 GLY A C 1
ATOM 2652 O O . GLY A 1 361 ? 12.399 6.848 3.588 1.00 87.94 361 GLY A O 1
ATOM 2653 N N . GLY A 1 362 ? 14.172 5.905 2.570 1.00 86.44 362 GLY A N 1
ATOM 2654 C CA . GLY A 1 362 ? 14.759 5.354 3.782 1.00 86.44 362 GLY A CA 1
ATOM 2655 C C . GLY A 1 362 ? 15.590 6.390 4.541 1.00 86.44 362 GLY A C 1
ATOM 2656 O O . GLY A 1 362 ? 15.917 7.460 4.026 1.00 86.44 362 GLY A O 1
ATOM 2657 N N . GLY A 1 363 ? 15.963 6.074 5.780 1.00 81.06 363 GLY A N 1
ATOM 2658 C CA . GLY A 1 363 ? 16.859 6.921 6.566 1.00 81.06 363 GLY A CA 1
ATOM 2659 C C . GLY A 1 363 ? 17.242 6.288 7.908 1.00 81.06 363 GLY A C 1
ATOM 2660 O O . GLY A 1 363 ? 16.367 5.787 8.609 1.00 81.06 363 GLY A O 1
ATOM 2661 N N . PRO A 1 364 ? 18.530 6.283 8.290 1.00 70.69 364 PRO A N 1
ATOM 2662 C CA . PRO A 1 364 ? 19.028 5.554 9.460 1.00 70.69 364 PRO A CA 1
ATOM 2663 C C . PRO A 1 364 ? 18.829 6.287 10.795 1.00 70.69 364 PRO A C 1
ATOM 2665 O O . PRO A 1 364 ? 19.146 5.718 11.837 1.00 70.69 364 PRO A O 1
ATOM 2668 N N . THR A 1 365 ? 18.386 7.550 10.798 1.00 63.34 365 THR A N 1
ATOM 2669 C CA . THR A 1 365 ? 18.335 8.378 12.019 1.00 63.34 365 THR A CA 1
ATOM 2670 C C . THR A 1 365 ? 17.122 9.305 12.050 1.00 63.34 365 THR A C 1
ATOM 2672 O O . THR A 1 365 ? 16.574 9.649 11.010 1.00 63.34 365 THR A O 1
ATOM 2675 N N . GLY A 1 366 ? 16.725 9.759 13.241 1.00 57.03 366 GLY A N 1
ATOM 2676 C CA . GLY A 1 366 ? 15.750 10.836 13.408 1.00 57.03 366 GLY A CA 1
ATOM 2677 C C . GLY A 1 366 ? 16.405 12.204 13.289 1.00 57.03 366 GLY A C 1
ATOM 2678 O O . GLY A 1 366 ? 16.871 12.768 14.274 1.00 57.03 366 GLY A O 1
ATOM 2679 N N . GLY A 1 367 ? 16.461 12.749 12.076 1.00 63.56 367 GLY A N 1
ATOM 2680 C CA . GLY A 1 367 ? 16.917 14.117 11.864 1.00 63.56 367 GLY A CA 1
ATOM 2681 C C . GLY A 1 367 ? 16.892 14.523 10.400 1.00 63.56 367 GLY A C 1
ATOM 2682 O O . GLY A 1 367 ? 17.483 13.852 9.558 1.00 63.56 367 GLY A O 1
ATOM 2683 N N . PHE A 1 368 ? 16.261 15.664 10.108 1.00 69.50 368 PHE A N 1
ATOM 2684 C CA . PHE A 1 368 ? 16.156 16.197 8.748 1.00 69.50 368 PHE A CA 1
ATOM 2685 C C . PHE A 1 368 ? 17.533 16.303 8.073 1.00 69.50 368 PHE A C 1
ATOM 2687 O O . PHE A 1 368 ? 17.715 15.824 6.963 1.00 69.50 368 PHE A O 1
ATOM 2694 N N . LEU A 1 369 ? 18.553 16.823 8.767 1.00 73.38 369 LEU A N 1
ATOM 2695 C CA . LEU A 1 369 ? 19.903 16.925 8.202 1.00 73.38 369 LEU A CA 1
ATOM 2696 C C . LEU A 1 369 ? 20.466 15.565 7.761 1.00 73.38 369 LEU A C 1
ATOM 2698 O O . LEU A 1 369 ? 21.019 15.483 6.675 1.00 73.38 369 LEU A O 1
ATOM 2702 N N . TYR A 1 370 ? 20.315 14.510 8.560 1.00 75.19 370 TYR A N 1
ATOM 2703 C CA . TYR A 1 370 ? 20.943 13.208 8.300 1.00 75.19 370 TYR A CA 1
ATOM 2704 C C . TYR A 1 370 ? 20.123 12.282 7.397 1.00 75.19 370 TYR A C 1
ATOM 2706 O O . TYR A 1 370 ? 20.645 11.271 6.934 1.00 75.19 370 TYR A O 1
ATOM 2714 N N . ASN A 1 371 ? 18.866 12.636 7.120 1.00 74.50 371 ASN A N 1
ATOM 2715 C CA . ASN A 1 371 ? 18.029 11.964 6.126 1.00 74.50 371 ASN A CA 1
ATOM 2716 C C . ASN A 1 371 ? 17.963 12.735 4.792 1.00 74.50 371 ASN A C 1
ATOM 2718 O O . ASN A 1 371 ? 17.745 12.119 3.753 1.00 74.50 371 ASN A O 1
ATOM 2722 N N . TYR A 1 372 ? 18.174 14.060 4.803 1.00 73.25 372 TYR A N 1
ATOM 2723 C CA . TYR A 1 372 ? 18.045 14.928 3.625 1.00 73.25 372 TYR A CA 1
ATOM 2724 C C . TYR A 1 372 ? 19.377 15.537 3.173 1.00 73.25 372 TYR A C 1
ATOM 2726 O O . TYR A 1 372 ? 19.870 15.248 2.082 1.00 73.25 372 TYR A O 1
ATOM 2734 N N . GLY A 1 373 ? 19.971 16.395 4.005 1.00 71.19 373 GLY A N 1
ATOM 2735 C CA . GLY A 1 373 ? 21.123 17.205 3.600 1.00 71.19 373 GLY A CA 1
ATOM 2736 C C . GLY A 1 373 ? 22.429 16.412 3.511 1.00 71.19 373 GLY A C 1
ATOM 2737 O O . GLY A 1 373 ? 23.188 16.559 2.557 1.00 71.19 373 GLY A O 1
ATOM 2738 N N . HIS A 1 374 ? 22.674 15.562 4.503 1.00 77.94 374 HIS A N 1
ATOM 2739 C CA . HIS A 1 374 ? 23.851 14.725 4.695 1.00 77.94 374 HIS A CA 1
ATOM 2740 C C . HIS A 1 374 ? 23.409 13.290 5.006 1.00 77.94 374 HIS A C 1
ATOM 2742 O O . HIS A 1 374 ? 23.537 12.821 6.136 1.00 77.94 374 HIS A O 1
ATOM 2748 N N . ALA A 1 375 ? 22.851 12.604 4.006 1.00 75.81 375 ALA A N 1
ATOM 2749 C CA . ALA A 1 375 ? 22.419 11.217 4.148 1.00 75.81 375 ALA A CA 1
ATOM 2750 C C . ALA A 1 375 ? 23.607 10.321 4.556 1.00 75.81 375 ALA A C 1
ATOM 2752 O O . ALA A 1 375 ? 24.462 9.982 3.735 1.00 75.81 375 ALA A O 1
ATOM 2753 N N . HIS A 1 376 ? 23.681 9.958 5.838 1.00 76.50 376 HIS A N 1
ATOM 2754 C CA . HIS A 1 376 ? 24.772 9.173 6.415 1.00 76.50 376 HIS A CA 1
ATOM 2755 C C . HIS A 1 376 ? 24.217 8.071 7.306 1.00 76.50 376 HIS A C 1
ATOM 2757 O O . HIS A 1 376 ? 23.375 8.329 8.161 1.00 76.50 376 HIS A O 1
ATOM 2763 N N . ARG A 1 377 ? 24.735 6.850 7.139 1.00 79.81 377 ARG A N 1
ATOM 2764 C CA . ARG A 1 377 ? 24.385 5.691 7.965 1.00 79.81 377 ARG A CA 1
ATOM 2765 C C . ARG A 1 377 ? 25.622 5.072 8.593 1.00 79.81 377 ARG A C 1
ATOM 2767 O O . ARG A 1 377 ? 26.676 5.033 7.962 1.00 79.81 377 ARG A O 1
ATOM 2774 N N . ASP A 1 378 ? 25.441 4.490 9.773 1.00 77.50 378 ASP A N 1
ATOM 2775 C CA . ASP A 1 378 ? 26.423 3.566 10.329 1.00 77.50 378 ASP A CA 1
ATOM 2776 C C . ASP A 1 378 ? 26.483 2.304 9.439 1.00 77.50 378 ASP A C 1
ATOM 2778 O O . ASP A 1 378 ? 25.461 1.628 9.257 1.00 77.50 378 ASP A O 1
ATOM 2782 N N . PRO A 1 379 ? 27.644 1.972 8.844 1.00 80.44 379 PRO A N 1
ATOM 2783 C CA . PRO A 1 379 ? 27.785 0.780 8.018 1.00 80.44 379 PRO A CA 1
ATOM 2784 C C . PRO A 1 379 ? 27.606 -0.530 8.801 1.00 80.44 379 PRO A C 1
ATOM 2786 O O . PRO A 1 379 ? 27.319 -1.549 8.172 1.00 80.44 379 PRO A O 1
ATOM 2789 N N . ALA A 1 380 ? 27.754 -0.522 10.132 1.00 82.38 380 ALA A N 1
ATOM 2790 C CA . ALA A 1 380 ? 27.541 -1.687 10.990 1.00 82.38 380 ALA A CA 1
ATOM 2791 C C . ALA A 1 380 ? 26.054 -1.996 11.235 1.00 82.38 380 ALA A C 1
ATOM 2793 O O . ALA A 1 380 ? 25.721 -3.117 11.625 1.00 82.38 380 ALA A O 1
ATOM 2794 N N . LEU A 1 381 ? 25.164 -1.026 11.005 1.00 78.56 381 LEU A N 1
ATOM 2795 C CA . LEU A 1 381 ? 23.723 -1.209 11.150 1.00 78.56 381 LEU A CA 1
ATOM 2796 C C . LEU A 1 381 ? 23.086 -1.715 9.846 1.00 78.56 381 LEU A C 1
ATOM 2798 O O . LEU A 1 381 ? 23.597 -1.439 8.750 1.00 78.56 381 LEU A O 1
ATOM 2802 N N . PRO A 1 382 ? 21.952 -2.442 9.939 1.00 81.06 382 PRO A N 1
ATOM 2803 C CA . PRO A 1 382 ? 21.168 -2.818 8.771 1.00 81.06 382 PRO A CA 1
ATOM 2804 C C . PRO A 1 382 ? 20.841 -1.608 7.893 1.00 81.06 382 PRO A C 1
ATOM 2806 O O . PRO A 1 382 ? 20.582 -0.510 8.384 1.00 81.06 382 PRO A O 1
ATOM 2809 N N . VAL A 1 383 ? 20.845 -1.817 6.577 1.00 85.12 383 VAL A N 1
ATOM 2810 C CA . VAL A 1 383 ? 20.519 -0.756 5.619 1.00 85.12 383 VAL A CA 1
ATOM 2811 C C . VAL A 1 383 ? 19.053 -0.344 5.811 1.00 85.12 383 VAL A C 1
ATOM 2813 O O . VAL A 1 383 ? 18.187 -1.225 5.819 1.00 85.12 383 VAL A O 1
ATOM 2816 N N . PRO A 1 384 ? 18.747 0.959 5.949 1.00 86.12 384 PRO A N 1
ATOM 2817 C CA . PRO A 1 384 ? 17.407 1.437 6.278 1.00 86.12 384 PRO A CA 1
ATOM 2818 C C . PRO A 1 384 ? 16.526 1.504 5.025 1.00 86.12 384 PRO A C 1
ATOM 2820 O O . PRO A 1 384 ? 16.016 2.562 4.681 1.00 86.12 384 PRO A O 1
ATOM 2823 N N . PHE A 1 385 ? 16.383 0.388 4.307 1.00 89.69 385 PHE A N 1
ATOM 2824 C CA . PHE A 1 385 ? 15.613 0.373 3.068 1.00 89.69 385 PHE A CA 1
ATOM 2825 C C . PHE A 1 385 ? 14.135 0.690 3.314 1.00 89.69 385 PHE A C 1
ATOM 2827 O O . PHE A 1 385 ? 13.501 0.068 4.170 1.00 89.69 385 PHE A O 1
ATOM 2834 N N . ALA A 1 386 ? 13.591 1.578 2.486 1.00 91.56 386 ALA A N 1
ATOM 2835 C CA . ALA A 1 386 ? 12.182 1.603 2.140 1.00 91.56 386 ALA A CA 1
ATOM 2836 C C . ALA A 1 386 ? 11.935 0.618 0.989 1.00 91.56 386 ALA A C 1
ATOM 2838 O O . ALA A 1 386 ? 12.525 0.735 -0.088 1.00 91.56 386 ALA A O 1
ATOM 2839 N N . GLN A 1 387 ? 11.108 -0.395 1.240 1.00 94.88 387 GLN A N 1
ATOM 2840 C CA . GLN A 1 387 ? 10.816 -1.471 0.293 1.00 94.88 387 GLN A CA 1
ATOM 2841 C C . GLN A 1 387 ? 9.435 -1.266 -0.322 1.00 94.88 387 GLN A C 1
ATOM 2843 O O . GLN A 1 387 ? 8.448 -1.220 0.404 1.00 94.88 387 GLN A O 1
ATOM 2848 N N . LEU A 1 388 ? 9.380 -1.150 -1.645 1.00 96.75 388 LEU A N 1
ATOM 2849 C CA . LEU A 1 388 ? 8.166 -1.011 -2.443 1.00 96.75 388 LEU A CA 1
ATOM 2850 C C . LEU A 1 388 ? 7.946 -2.324 -3.199 1.00 96.75 388 LEU A C 1
ATOM 2852 O O . LEU A 1 388 ? 8.550 -2.536 -4.242 1.00 96.75 388 LEU A O 1
ATOM 2856 N N . ASN A 1 389 ? 7.128 -3.227 -2.671 1.00 97.75 389 ASN A N 1
ATOM 2857 C CA . ASN A 1 389 ? 6.843 -4.514 -3.300 1.00 97.75 389 ASN A CA 1
ATOM 2858 C C . ASN A 1 389 ? 5.515 -4.418 -4.049 1.00 97.75 389 ASN A C 1
ATOM 2860 O O . ASN A 1 389 ? 4.466 -4.220 -3.435 1.00 97.75 389 ASN A O 1
ATOM 2864 N N . ASP A 1 390 ? 5.579 -4.513 -5.374 1.00 97.81 390 ASP A N 1
ATOM 2865 C CA . ASP A 1 390 ? 4.436 -4.504 -6.290 1.00 97.81 390 ASP A CA 1
ATOM 2866 C C . ASP A 1 390 ? 3.454 -3.353 -6.020 1.00 97.81 390 ASP A C 1
ATOM 2868 O O . ASP A 1 390 ? 2.230 -3.493 -6.065 1.00 97.81 390 ASP A O 1
ATOM 2872 N N . CYS A 1 391 ? 4.018 -2.180 -5.726 1.00 98.69 391 CYS A N 1
ATOM 2873 C CA . CYS A 1 391 ? 3.252 -0.974 -5.443 1.00 98.69 391 CYS A CA 1
ATOM 2874 C C . CYS A 1 391 ? 2.817 -0.263 -6.731 1.00 98.69 391 CYS A C 1
ATOM 2876 O O . CYS A 1 391 ? 3.483 -0.335 -7.766 1.00 98.69 391 CYS A O 1
ATOM 2878 N N . VAL A 1 392 ? 1.717 0.486 -6.657 1.00 98.81 392 VAL A N 1
ATOM 2879 C CA . VAL A 1 392 ? 1.200 1.299 -7.767 1.00 98.81 392 VAL A CA 1
ATOM 2880 C C . VAL A 1 392 ? 1.221 2.775 -7.389 1.00 98.81 392 VAL A C 1
ATOM 2882 O O . VAL A 1 392 ? 0.721 3.151 -6.332 1.00 98.81 392 VAL A O 1
ATOM 2885 N N . ILE A 1 393 ? 1.751 3.618 -8.269 1.00 98.56 393 ILE A N 1
ATOM 2886 C CA . ILE A 1 393 ? 1.705 5.077 -8.156 1.00 98.56 393 ILE A CA 1
ATOM 2887 C C . ILE A 1 393 ? 0.904 5.595 -9.352 1.00 98.56 393 ILE A C 1
ATOM 2889 O O . ILE A 1 393 ? 1.345 5.477 -10.493 1.00 98.56 393 ILE A O 1
ATOM 2893 N N . ASP A 1 394 ? -0.298 6.104 -9.098 1.00 97.50 394 ASP A N 1
ATOM 2894 C CA . ASP A 1 394 ? -1.301 6.404 -10.124 1.00 97.50 394 ASP A CA 1
ATOM 2895 C C . ASP A 1 394 ? -1.754 7.866 -10.081 1.00 97.50 394 ASP A C 1
ATOM 2897 O O . ASP A 1 394 ? -2.324 8.311 -9.088 1.00 97.50 394 ASP A O 1
ATOM 2901 N N . ARG A 1 395 ? -1.570 8.596 -11.185 1.00 95.38 395 ARG A N 1
ATOM 2902 C CA . ARG A 1 395 ? -1.988 9.998 -11.342 1.00 95.38 395 ARG A CA 1
ATOM 2903 C C . ARG A 1 395 ? -1.412 10.898 -10.247 1.00 95.38 395 ARG A C 1
ATOM 2905 O O . ARG A 1 395 ? -2.117 11.698 -9.637 1.00 95.38 395 ARG A O 1
ATOM 2912 N N . ILE A 1 396 ? -0.109 10.754 -10.016 1.00 96.94 396 ILE A N 1
ATOM 2913 C CA . ILE A 1 396 ? 0.693 11.665 -9.197 1.00 96.94 396 ILE A CA 1
ATOM 2914 C C . ILE A 1 396 ? 1.813 12.181 -10.099 1.00 96.94 396 ILE A C 1
ATOM 2916 O O . ILE A 1 396 ? 2.773 11.447 -10.326 1.00 96.94 396 ILE A O 1
ATOM 2920 N N . PRO A 1 397 ? 1.730 13.418 -10.624 1.00 94.50 397 PRO A N 1
ATOM 2921 C CA . PRO A 1 397 ? 2.630 13.867 -11.687 1.00 94.50 397 PRO A CA 1
ATOM 2922 C C . PRO A 1 397 ? 4.116 13.767 -11.337 1.00 94.50 397 PRO A C 1
ATOM 2924 O O . PRO A 1 397 ? 4.942 13.501 -12.213 1.00 94.50 397 PRO A O 1
ATOM 2927 N N . ASN A 1 398 ? 4.444 13.973 -10.058 1.00 93.69 398 ASN A N 1
ATOM 2928 C CA . ASN A 1 398 ? 5.790 13.886 -9.513 1.00 93.69 398 ASN A CA 1
ATOM 2929 C C . ASN A 1 398 ? 5.779 13.089 -8.210 1.00 93.69 398 ASN A C 1
ATOM 2931 O O . ASN A 1 398 ? 5.192 13.526 -7.219 1.00 93.69 398 ASN A O 1
ATOM 2935 N N . PHE A 1 399 ? 6.477 11.954 -8.199 1.00 96.12 399 PHE A N 1
ATOM 2936 C CA . PHE A 1 399 ? 6.680 11.161 -6.992 1.00 96.12 399 PHE A CA 1
ATOM 2937 C C . PHE A 1 399 ? 8.170 11.047 -6.675 1.00 96.12 399 PHE A C 1
ATOM 2939 O O . PHE A 1 399 ? 8.988 10.681 -7.520 1.00 96.12 399 PHE A O 1
ATOM 2946 N N . HIS A 1 400 ? 8.534 11.396 -5.450 1.00 94.12 400 HIS A N 1
ATOM 2947 C CA . HIS A 1 400 ? 9.912 11.561 -5.014 1.00 94.12 400 HIS A CA 1
ATOM 2948 C C . HIS A 1 400 ? 10.404 10.306 -4.309 1.00 94.12 400 HIS A C 1
ATOM 2950 O O . HIS A 1 400 ? 9.872 9.923 -3.272 1.00 94.12 400 HIS A O 1
ATOM 2956 N N . LEU A 1 401 ? 11.443 9.674 -4.845 1.00 93.31 401 LEU A N 1
ATOM 2957 C CA . LEU A 1 401 ? 12.075 8.534 -4.195 1.00 93.31 401 LEU A CA 1
ATOM 2958 C C . LEU A 1 401 ? 13.413 8.966 -3.605 1.00 93.31 401 LEU A C 1
ATOM 2960 O O . LEU A 1 401 ? 14.274 9.513 -4.292 1.00 93.31 401 LEU A O 1
ATOM 2964 N N . GLY A 1 402 ? 13.559 8.766 -2.300 1.00 90.00 402 GLY A N 1
ATOM 2965 C CA . GLY A 1 402 ? 14.773 9.095 -1.573 1.00 90.00 402 GLY A CA 1
ATOM 2966 C C . GLY A 1 402 ? 15.829 7.995 -1.644 1.00 90.00 402 GLY A C 1
ATOM 2967 O O . GLY A 1 402 ? 15.616 6.917 -2.206 1.00 90.00 402 GLY A O 1
ATOM 2968 N N . SER A 1 403 ? 16.973 8.262 -1.021 1.00 89.56 403 SER A N 1
ATOM 2969 C CA . SER A 1 403 ? 18.009 7.248 -0.783 1.00 89.56 403 SER A CA 1
ATOM 2970 C C . SER A 1 403 ? 17.481 6.034 -0.002 1.00 89.56 403 SER A C 1
ATOM 2972 O O . SER A 1 403 ? 16.479 6.126 0.712 1.00 89.56 403 SER A O 1
ATOM 2974 N N . TRP A 1 404 ? 18.173 4.897 -0.132 1.00 90.81 404 TRP A N 1
ATOM 2975 C CA . TRP A 1 404 ? 17.789 3.611 0.466 1.00 90.81 404 TRP A CA 1
ATOM 2976 C C . TRP A 1 404 ? 16.371 3.184 0.083 1.00 90.81 404 TRP A C 1
ATOM 2978 O O . TRP A 1 404 ? 15.563 2.840 0.941 1.00 90.81 404 TRP A O 1
ATOM 2988 N N . THR A 1 405 ? 16.069 3.167 -1.212 1.00 93.44 405 THR A N 1
ATOM 2989 C CA . THR A 1 405 ? 14.760 2.735 -1.725 1.00 93.44 405 THR A CA 1
ATOM 2990 C C . THR A 1 405 ? 14.932 1.556 -2.669 1.00 93.44 405 THR A C 1
ATOM 2992 O O . THR A 1 405 ? 15.799 1.581 -3.541 1.00 93.44 405 THR A O 1
ATOM 2995 N N . ARG A 1 406 ? 14.113 0.512 -2.528 1.00 96.25 406 ARG A N 1
ATOM 2996 C CA . ARG A 1 406 ? 14.170 -0.646 -3.427 1.00 96.25 406 ARG A CA 1
ATOM 2997 C C . ARG A 1 406 ? 12.815 -1.275 -3.712 1.00 96.25 406 ARG A C 1
ATOM 2999 O O . ARG A 1 406 ? 11.912 -1.160 -2.889 1.00 96.25 406 ARG A O 1
ATOM 3006 N N . GLY A 1 407 ? 12.722 -2.021 -4.807 1.00 97.31 407 GLY A N 1
ATOM 3007 C CA . GLY A 1 407 ? 11.618 -2.941 -5.081 1.00 97.31 407 GLY A CA 1
ATOM 3008 C C . GLY A 1 407 ? 10.991 -2.787 -6.467 1.00 97.31 407 GLY A C 1
ATOM 3009 O O . GLY A 1 407 ? 11.610 -2.258 -7.391 1.00 97.31 407 GLY A O 1
ATOM 3010 N N . THR A 1 408 ? 9.770 -3.293 -6.613 1.00 98.12 408 THR A N 1
ATOM 3011 C CA . THR A 1 408 ? 8.999 -3.349 -7.857 1.00 98.12 408 THR A CA 1
ATOM 3012 C C . THR A 1 408 ? 7.818 -2.384 -7.801 1.00 98.12 408 THR A C 1
ATOM 3014 O O . THR A 1 408 ? 7.046 -2.364 -6.842 1.00 98.12 408 THR A O 1
ATOM 3017 N N . LEU A 1 409 ? 7.639 -1.576 -8.846 1.00 97.62 409 LEU A N 1
ATOM 3018 C CA . LEU A 1 409 ? 6.541 -0.611 -8.886 1.00 97.62 409 LEU A CA 1
ATOM 3019 C C . LEU A 1 409 ? 5.963 -0.405 -10.286 1.00 97.62 409 LEU A C 1
ATOM 3021 O O . LEU A 1 409 ? 6.650 -0.533 -11.302 1.00 97.62 409 LEU A O 1
ATOM 3025 N N . THR A 1 410 ? 4.680 -0.057 -10.321 1.00 98.69 410 THR A N 1
ATOM 3026 C CA . THR A 1 410 ? 3.984 0.405 -11.522 1.00 98.69 410 THR A CA 1
ATOM 3027 C C . THR A 1 410 ? 3.678 1.890 -11.393 1.00 98.69 410 THR A C 1
ATOM 3029 O O . THR A 1 410 ? 3.051 2.297 -10.418 1.00 98.69 410 THR A O 1
ATOM 3032 N N . THR A 1 411 ? 4.077 2.698 -12.374 1.00 98.19 411 THR A N 1
ATOM 3033 C CA . THR A 1 411 ? 3.676 4.107 -12.462 1.00 98.19 411 THR A CA 1
ATOM 3034 C C . THR A 1 411 ? 2.640 4.303 -13.560 1.00 98.19 411 THR A C 1
ATOM 3036 O O . THR A 1 411 ? 2.740 3.711 -14.633 1.00 98.19 411 THR A O 1
ATOM 3039 N N . ILE A 1 412 ? 1.635 5.134 -13.300 1.00 96.69 412 ILE A N 1
ATOM 3040 C CA . ILE A 1 412 ? 0.635 5.575 -14.275 1.00 96.69 412 ILE A CA 1
ATOM 3041 C C . ILE A 1 412 ? 0.568 7.092 -14.155 1.00 96.69 412 ILE A C 1
ATOM 3043 O O . ILE A 1 412 ? 0.248 7.577 -13.073 1.00 96.69 412 ILE A O 1
ATOM 3047 N N . ASP A 1 413 ? 0.886 7.832 -15.221 1.00 95.44 413 ASP A N 1
ATOM 3048 C CA . ASP A 1 413 ? 0.919 9.306 -15.181 1.00 95.44 413 ASP A CA 1
ATOM 3049 C C . ASP A 1 413 ? 1.719 9.829 -13.975 1.00 95.44 413 ASP A C 1
ATOM 3051 O O . ASP A 1 413 ? 1.211 10.549 -13.110 1.00 95.44 413 ASP A O 1
ATOM 3055 N N . CYS A 1 414 ? 2.965 9.363 -13.876 1.00 96.62 414 CYS A N 1
ATOM 3056 C CA . CYS A 1 414 ? 3.860 9.702 -12.783 1.00 96.62 414 CYS A CA 1
ATOM 3057 C C . CYS A 1 414 ? 5.323 9.650 -13.230 1.00 96.62 414 CYS A C 1
ATOM 3059 O O . CYS A 1 414 ? 5.809 8.600 -13.667 1.00 96.62 414 CYS A O 1
ATOM 3061 N N . GLN A 1 415 ? 6.033 10.769 -13.059 1.00 96.75 415 GLN A N 1
ATOM 3062 C CA . GLN A 1 415 ? 7.491 10.832 -13.128 1.00 96.75 415 GLN A CA 1
ATOM 3063 C C . GLN A 1 415 ? 8.094 10.495 -11.760 1.00 96.75 415 GLN A C 1
ATOM 3065 O O . GLN A 1 415 ? 7.745 11.117 -10.753 1.00 96.75 415 GLN A O 1
ATOM 3070 N N . LEU A 1 416 ? 9.039 9.551 -11.725 1.00 97.56 416 LEU A N 1
ATOM 3071 C CA . LEU A 1 416 ? 9.839 9.291 -10.527 1.00 97.56 416 LEU A CA 1
ATOM 3072 C C . LEU A 1 416 ? 11.033 10.240 -10.475 1.00 97.56 416 LEU A C 1
ATOM 3074 O O . LEU A 1 416 ? 11.844 10.274 -11.400 1.00 97.56 416 LEU A O 1
ATOM 3078 N N . ASN A 1 417 ? 11.163 10.984 -9.382 1.00 95.62 417 ASN A N 1
ATOM 3079 C CA . ASN A 1 417 ? 12.232 11.955 -9.178 1.00 95.62 417 ASN A CA 1
ATOM 3080 C C . ASN A 1 417 ? 13.214 11.464 -8.109 1.00 95.62 417 ASN A C 1
ATOM 3082 O O . ASN A 1 417 ? 12.814 11.184 -6.977 1.00 95.62 417 ASN A O 1
ATOM 3086 N N . LEU A 1 418 ? 14.492 11.388 -8.484 1.00 94.19 418 LEU A N 1
ATOM 3087 C CA . LEU A 1 418 ? 15.617 10.971 -7.652 1.00 94.19 418 LEU A CA 1
ATOM 3088 C C . LEU A 1 418 ? 16.719 12.059 -7.708 1.00 94.19 418 LEU A C 1
ATOM 3090 O O . LEU A 1 418 ? 17.114 12.470 -8.805 1.00 94.19 418 LEU A O 1
ATOM 3094 N N . PRO A 1 419 ? 17.249 12.518 -6.563 1.00 88.12 419 PRO A N 1
ATOM 3095 C CA . PRO A 1 419 ? 16.868 12.101 -5.221 1.00 88.12 419 PRO A CA 1
ATOM 3096 C C . PRO A 1 419 ? 15.511 12.686 -4.798 1.00 88.12 419 PRO A C 1
ATOM 3098 O O . PRO A 1 419 ? 14.880 13.458 -5.529 1.00 88.12 419 PRO A O 1
ATOM 3101 N N . GLY A 1 420 ? 15.057 12.302 -3.606 1.00 80.31 420 GLY A N 1
ATOM 3102 C CA . GLY A 1 420 ? 13.817 12.812 -3.035 1.00 80.31 420 GLY A CA 1
ATOM 3103 C C . GLY A 1 420 ? 13.867 14.327 -2.797 1.00 80.31 420 GLY A C 1
ATOM 3104 O O . GLY A 1 420 ? 14.936 14.940 -2.803 1.00 80.31 420 GLY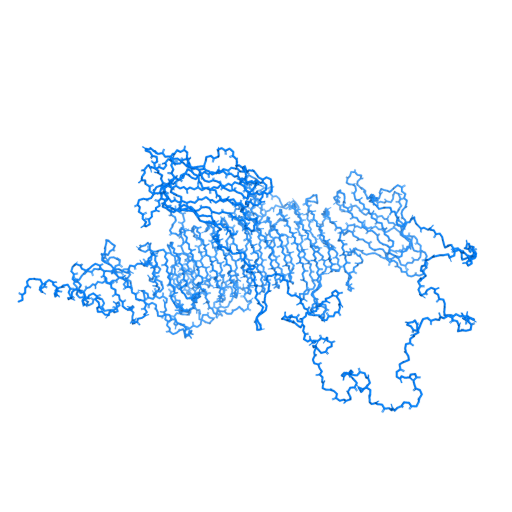 A O 1
ATOM 3105 N N . TRP A 1 421 ? 12.712 14.956 -2.574 1.00 72.88 421 TRP A N 1
ATOM 3106 C CA . TRP A 1 421 ? 12.649 16.394 -2.292 1.00 72.88 421 TRP A CA 1
ATOM 3107 C C . TRP A 1 421 ? 13.561 16.805 -1.133 1.00 72.88 421 TRP A C 1
ATOM 3109 O O . TRP A 1 421 ? 13.564 16.182 -0.077 1.00 72.88 421 TRP A O 1
ATOM 3119 N N . GLY A 1 422 ? 14.352 17.861 -1.350 1.00 70.38 422 GLY A N 1
ATOM 3120 C CA . GLY A 1 422 ? 15.287 18.401 -0.359 1.00 70.38 422 GLY A CA 1
ATOM 3121 C C . GLY A 1 422 ? 16.520 17.534 -0.076 1.00 70.38 422 GLY A C 1
ATOM 3122 O O . GLY A 1 422 ? 17.336 17.922 0.758 1.00 70.38 422 GLY A O 1
ATOM 3123 N N . GLN A 1 423 ? 16.677 16.384 -0.740 1.00 78.06 423 GLN A N 1
ATOM 3124 C CA . GLN A 1 423 ? 17.853 15.534 -0.583 1.00 78.06 423 GLN A CA 1
ATOM 3125 C C . GLN A 1 423 ? 19.000 15.998 -1.490 1.00 78.06 423 GLN A C 1
ATOM 3127 O O . GLN A 1 423 ? 18.806 16.257 -2.676 1.00 78.06 423 GLN A O 1
ATOM 3132 N N . ASN A 1 424 ? 20.219 16.033 -0.949 1.00 79.12 424 ASN A N 1
ATOM 3133 C CA . ASN A 1 424 ? 21.415 16.439 -1.704 1.00 79.12 424 ASN A CA 1
ATOM 3134 C C . ASN A 1 424 ? 22.145 15.262 -2.382 1.00 79.12 424 ASN A C 1
ATOM 3136 O O . ASN A 1 424 ? 23.176 15.465 -3.024 1.00 79.12 424 ASN A O 1
ATOM 3140 N N . ILE A 1 425 ? 21.652 14.029 -2.216 1.00 84.12 425 ILE A N 1
ATOM 3141 C CA . ILE A 1 425 ? 22.256 12.810 -2.768 1.00 84.12 425 ILE A CA 1
ATOM 3142 C C . ILE A 1 425 ? 21.195 11.741 -3.055 1.00 84.12 425 ILE A C 1
ATOM 3144 O O . ILE A 1 425 ? 20.254 11.566 -2.281 1.00 84.12 425 ILE A O 1
ATOM 3148 N N . ALA A 1 426 ? 21.390 10.990 -4.144 1.00 90.19 426 ALA A N 1
ATOM 3149 C CA . ALA A 1 426 ? 20.721 9.718 -4.411 1.00 90.19 426 ALA A CA 1
ATOM 3150 C C . ALA A 1 426 ? 21.720 8.568 -4.192 1.00 90.19 426 ALA A C 1
ATOM 3152 O O . ALA A 1 426 ? 22.730 8.491 -4.898 1.00 90.19 426 ALA A O 1
ATOM 3153 N N . THR A 1 427 ? 21.466 7.689 -3.220 1.00 91.00 427 THR A N 1
ATOM 3154 C CA . THR A 1 427 ? 22.305 6.507 -2.968 1.00 91.00 427 THR A CA 1
ATOM 3155 C C . THR A 1 427 ? 21.500 5.273 -2.587 1.00 91.00 427 THR A C 1
ATOM 3157 O O . THR A 1 427 ? 20.429 5.383 -1.989 1.00 91.00 427 THR A O 1
ATOM 3160 N N . ASP A 1 428 ? 22.052 4.098 -2.896 1.00 92.62 428 ASP A N 1
ATOM 3161 C CA . ASP A 1 428 ? 21.516 2.785 -2.516 1.00 92.62 428 ASP A CA 1
ATOM 3162 C C . ASP A 1 428 ? 20.067 2.592 -2.994 1.00 92.62 428 ASP A C 1
ATOM 3164 O O . ASP A 1 428 ? 19.148 2.380 -2.200 1.00 92.62 428 ASP A O 1
ATOM 3168 N N . ILE A 1 429 ? 19.861 2.703 -4.305 1.00 95.69 429 ILE A N 1
ATOM 3169 C CA . ILE A 1 429 ? 18.545 2.589 -4.945 1.00 95.69 429 ILE A CA 1
ATOM 3170 C C . ILE A 1 429 ? 18.537 1.376 -5.880 1.00 95.69 429 ILE A C 1
ATOM 3172 O O . ILE A 1 429 ? 19.425 1.256 -6.719 1.00 95.69 429 ILE A O 1
ATOM 3176 N N . ASP A 1 430 ? 17.552 0.482 -5.755 1.00 97.81 430 ASP A N 1
ATOM 3177 C CA . ASP A 1 430 ? 17.400 -0.693 -6.636 1.00 97.81 430 ASP A CA 1
ATOM 3178 C C . ASP A 1 430 ? 15.933 -0.882 -7.046 1.00 97.81 430 ASP A C 1
ATOM 3180 O O . ASP A 1 430 ? 15.121 -1.371 -6.259 1.00 97.81 430 ASP A O 1
ATOM 3184 N N . LEU A 1 431 ? 15.575 -0.438 -8.251 1.00 98.56 431 LEU A N 1
ATOM 3185 C CA . LEU A 1 431 ? 14.183 -0.332 -8.695 1.00 98.56 431 LEU A CA 1
ATOM 3186 C C . LEU A 1 431 ? 13.917 -1.105 -9.980 1.00 98.56 431 LEU A C 1
ATOM 3188 O O . LEU A 1 431 ? 14.677 -1.018 -10.946 1.00 98.56 431 LEU A O 1
ATOM 3192 N N . GLU A 1 432 ? 12.757 -1.751 -10.021 1.00 98.62 432 GLU A N 1
ATOM 3193 C CA . GLU A 1 432 ? 12.197 -2.362 -11.218 1.00 98.62 432 GLU A CA 1
ATOM 3194 C C . GLU A 1 432 ? 10.819 -1.758 -11.535 1.00 98.62 432 GLU A C 1
ATOM 3196 O O . GLU A 1 432 ? 9.875 -1.853 -10.748 1.00 98.62 432 GLU A O 1
ATOM 3201 N N . ILE A 1 433 ? 10.703 -1.114 -12.697 1.00 98.81 433 ILE A N 1
ATOM 3202 C CA . ILE A 1 433 ? 9.608 -0.188 -13.006 1.00 98.81 433 ILE A CA 1
ATOM 3203 C C . ILE A 1 433 ? 8.821 -0.656 -14.230 1.00 98.81 433 ILE A C 1
ATOM 3205 O O . ILE A 1 433 ? 9.388 -0.937 -15.287 1.00 98.81 433 ILE A O 1
ATOM 3209 N N . THR A 1 434 ? 7.497 -0.654 -14.107 1.00 98.69 434 THR A N 1
ATOM 3210 C CA . THR A 1 434 ? 6.556 -0.722 -15.232 1.00 98.69 434 THR A CA 1
ATOM 3211 C C . THR A 1 434 ? 5.842 0.620 -15.350 1.00 98.69 434 THR A C 1
ATOM 3213 O O . THR A 1 434 ? 5.094 0.995 -14.456 1.00 98.69 434 THR A O 1
ATOM 3216 N N . ALA A 1 435 ? 6.054 1.356 -16.435 1.00 98.19 435 ALA A N 1
ATOM 3217 C CA . ALA A 1 435 ? 5.526 2.703 -16.603 1.00 98.19 435 ALA A CA 1
ATOM 3218 C C . ALA A 1 435 ? 4.431 2.772 -17.672 1.00 98.19 435 ALA A C 1
ATOM 3220 O O . ALA A 1 435 ? 4.588 2.279 -18.795 1.00 98.19 435 ALA A O 1
ATOM 3221 N N . TRP A 1 436 ? 3.346 3.458 -17.332 1.00 96.88 436 TRP A N 1
ATOM 3222 C CA . TRP A 1 436 ? 2.237 3.773 -18.218 1.00 96.88 436 TRP A CA 1
ATOM 3223 C C . TRP A 1 436 ? 2.044 5.279 -18.313 1.00 96.88 436 TRP A C 1
ATOM 3225 O O . TRP A 1 436 ? 2.008 5.980 -17.303 1.00 96.88 436 TRP A O 1
ATOM 3235 N N . ALA A 1 437 ? 1.898 5.764 -19.539 1.00 93.56 437 ALA A N 1
ATOM 3236 C CA . ALA A 1 437 ? 1.460 7.124 -19.803 1.00 93.56 437 ALA A CA 1
ATOM 3237 C C . ALA A 1 437 ? 0.037 7.103 -20.369 1.00 93.56 437 ALA A C 1
ATOM 3239 O O . ALA A 1 437 ? -0.260 6.329 -21.286 1.00 93.56 437 ALA A O 1
ATOM 3240 N N . ASP A 1 438 ? -0.836 7.929 -19.798 1.00 92.19 438 ASP A N 1
ATOM 3241 C CA . ASP A 1 438 ? -2.266 7.989 -20.096 1.00 92.19 438 ASP A CA 1
ATOM 3242 C C . ASP A 1 438 ? -2.688 9.427 -20.447 1.00 92.19 438 ASP A C 1
ATOM 3244 O O . ASP A 1 438 ? -2.927 9.753 -21.615 1.00 92.19 438 ASP A O 1
ATOM 3248 N N . ARG A 1 439 ? -2.726 10.329 -19.463 1.00 88.12 439 ARG A N 1
ATOM 3249 C CA . ARG A 1 439 ? -3.290 11.686 -19.592 1.00 88.12 439 ARG A CA 1
ATOM 3250 C C . ARG A 1 439 ? -2.290 12.793 -19.304 1.00 88.12 439 ARG A C 1
ATOM 3252 O O . ARG A 1 439 ? -2.522 13.922 -19.737 1.00 88.12 439 ARG A O 1
ATOM 3259 N N . GLN A 1 440 ? -1.203 12.511 -18.589 1.00 86.62 440 GLN A N 1
ATOM 3260 C CA . GLN A 1 440 ? -0.224 13.536 -18.237 1.00 86.62 440 GLN A CA 1
ATOM 3261 C C . GLN A 1 440 ? 0.454 14.103 -19.500 1.00 86.62 440 GLN A C 1
ATOM 3263 O O . GLN A 1 440 ? 0.721 13.395 -20.476 1.00 86.62 440 GLN A O 1
ATOM 3268 N N . ALA A 1 441 ? 0.722 15.412 -19.500 1.00 86.19 441 ALA A N 1
ATOM 3269 C CA . ALA A 1 441 ? 1.534 16.051 -20.537 1.00 86.19 441 ALA A CA 1
ATOM 3270 C C . ALA A 1 441 ? 2.951 15.462 -20.548 1.00 86.19 441 ALA A C 1
ATOM 3272 O O . ALA A 1 441 ? 3.409 14.999 -19.515 1.00 86.19 441 ALA A O 1
ATOM 3273 N N . ALA A 1 442 ? 3.645 15.496 -21.688 1.00 88.06 442 ALA A N 1
ATOM 3274 C CA . ALA A 1 442 ? 4.900 14.764 -21.870 1.00 88.06 442 ALA A CA 1
ATOM 3275 C C . ALA A 1 442 ? 5.907 14.928 -20.711 1.00 88.06 442 ALA A C 1
ATOM 3277 O O . ALA A 1 442 ? 6.218 16.046 -20.303 1.00 88.06 442 ALA A O 1
ATOM 3278 N N . TYR A 1 443 ? 6.421 13.802 -20.212 1.00 93.50 443 TYR A N 1
ATOM 3279 C CA . TYR A 1 443 ? 7.269 13.713 -19.017 1.00 93.50 443 TYR A CA 1
ATOM 3280 C C . T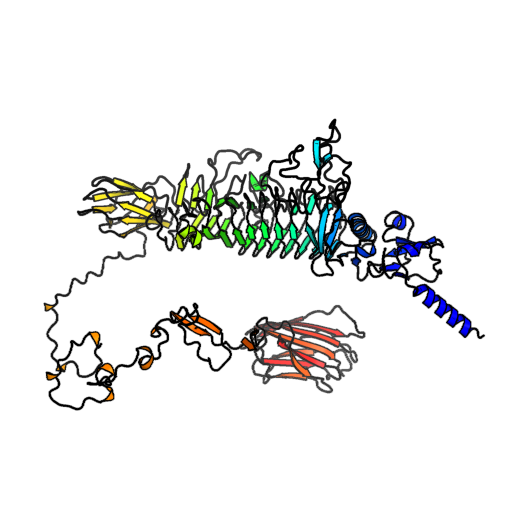YR A 1 443 ? 8.289 12.578 -19.154 1.00 93.50 443 TYR A C 1
ATOM 3282 O O . TYR A 1 443 ? 8.209 11.790 -20.098 1.00 93.50 443 TYR A O 1
ATOM 3290 N N . SER A 1 444 ? 9.267 12.490 -18.256 1.00 95.06 444 SER A N 1
ATOM 3291 C CA . SER A 1 444 ? 10.240 11.389 -18.264 1.00 95.06 444 SER A CA 1
ATOM 3292 C C . SER A 1 444 ? 9.821 10.292 -17.289 1.00 95.06 444 SER A C 1
ATOM 3294 O O . SER A 1 444 ? 9.200 10.583 -16.273 1.00 95.06 444 SER A O 1
ATOM 3296 N N . VAL A 1 445 ? 10.151 9.026 -17.565 1.00 97.31 445 VAL A N 1
ATOM 3297 C CA . VAL A 1 445 ? 9.813 7.933 -16.626 1.00 97.31 445 VAL A CA 1
ATOM 3298 C C . VAL A 1 445 ? 10.556 8.136 -15.305 1.00 97.31 445 VAL A C 1
ATOM 3300 O O . VAL A 1 445 ? 9.948 8.150 -14.234 1.00 97.31 445 VAL A O 1
ATOM 3303 N N . VAL A 1 446 ? 11.873 8.333 -15.397 1.00 97.94 446 VAL A N 1
ATOM 3304 C CA . VAL A 1 446 ? 12.753 8.557 -14.252 1.00 97.94 446 VAL A CA 1
ATOM 3305 C C . VAL A 1 446 ? 13.613 9.789 -14.496 1.00 97.94 446 VAL A C 1
ATOM 3307 O O . VAL A 1 446 ? 14.330 9.868 -15.493 1.00 97.94 446 VAL A O 1
ATOM 3310 N N . SER A 1 447 ? 13.588 10.726 -13.556 1.00 95.44 447 SER A N 1
ATOM 3311 C CA . SER A 1 447 ? 14.561 11.807 -13.451 1.00 95.44 447 SER A CA 1
ATOM 3312 C C . SER A 1 447 ? 15.571 11.456 -12.371 1.00 95.44 447 SER A C 1
ATOM 3314 O O . SER A 1 447 ? 15.221 11.397 -11.194 1.00 95.44 447 SER A O 1
ATOM 3316 N N . LEU A 1 448 ? 16.819 11.229 -12.770 1.00 94.50 448 LEU A N 1
ATOM 3317 C CA . LEU A 1 448 ? 17.935 10.960 -11.877 1.00 94.50 448 LEU A CA 1
ATOM 3318 C C . LEU A 1 448 ? 18.915 12.130 -11.933 1.00 94.50 448 LEU A C 1
ATOM 3320 O O . LEU A 1 448 ? 19.539 12.403 -12.958 1.00 94.50 448 LEU A O 1
ATOM 3324 N N . SER A 1 449 ? 19.070 12.804 -10.803 1.00 89.88 449 SER A N 1
ATOM 3325 C CA . SER A 1 449 ? 19.948 13.956 -10.665 1.00 89.88 449 SER A CA 1
ATOM 3326 C C . SER A 1 449 ? 21.000 13.747 -9.577 1.00 89.88 449 SER A C 1
ATOM 3328 O O . SER A 1 449 ? 20.778 13.053 -8.588 1.00 89.88 449 SER A O 1
ATOM 3330 N N . GLY A 1 450 ? 22.176 14.324 -9.792 1.00 88.62 450 GLY A N 1
ATOM 3331 C CA . GLY A 1 450 ? 23.222 14.501 -8.793 1.00 88.62 450 GLY A CA 1
ATOM 3332 C C . GLY A 1 450 ? 23.431 15.985 -8.477 1.00 88.62 450 GLY A C 1
ATOM 3333 O O . GLY A 1 450 ? 22.845 16.850 -9.136 1.00 88.62 450 GLY A O 1
ATOM 3334 N N . PRO A 1 451 ? 24.285 16.319 -7.496 1.00 88.50 451 PRO A N 1
ATOM 3335 C CA . PRO A 1 451 ? 24.592 17.711 -7.184 1.00 88.50 451 PRO A CA 1
ATOM 3336 C C . PRO A 1 451 ? 25.280 18.412 -8.363 1.00 88.50 451 PRO A C 1
ATOM 3338 O O . PRO A 1 451 ? 25.952 17.777 -9.178 1.00 88.50 451 PRO A O 1
ATOM 3341 N N . ALA A 1 452 ? 25.151 19.740 -8.426 1.00 87.44 452 ALA A N 1
ATOM 3342 C CA . ALA A 1 452 ? 25.776 20.570 -9.461 1.00 87.44 452 ALA A CA 1
ATOM 3343 C C . ALA A 1 452 ? 27.284 20.800 -9.243 1.00 87.44 452 ALA A C 1
ATOM 3345 O O . ALA A 1 452 ? 27.992 21.164 -10.178 1.00 87.44 452 ALA A O 1
ATOM 3346 N N . SER A 1 453 ? 27.773 20.610 -8.014 1.00 87.50 453 SER A N 1
ATOM 3347 C CA . SER A 1 453 ? 29.185 20.722 -7.648 1.00 87.50 453 SER A CA 1
ATOM 3348 C C . SER A 1 453 ? 29.516 19.780 -6.495 1.00 87.50 453 SER A C 1
ATOM 3350 O O . SER A 1 453 ? 28.718 19.620 -5.572 1.00 87.50 453 SER A O 1
ATOM 3352 N N . LEU A 1 454 ? 30.719 19.202 -6.529 1.00 90.06 454 LEU A N 1
ATOM 3353 C CA . LEU A 1 454 ? 31.283 18.379 -5.452 1.00 90.06 454 LEU A CA 1
ATOM 3354 C C . LEU A 1 454 ? 32.178 19.175 -4.489 1.00 90.06 454 LEU A C 1
ATOM 3356 O O . LEU A 1 454 ? 32.716 18.616 -3.541 1.00 90.06 454 LEU A O 1
ATOM 3360 N N . THR A 1 455 ? 32.369 20.476 -4.728 1.00 92.75 455 THR A N 1
ATOM 3361 C CA . THR A 1 455 ? 33.164 21.361 -3.857 1.00 92.75 455 THR A CA 1
ATOM 3362 C C . THR A 1 455 ? 32.295 22.282 -3.006 1.00 92.75 455 THR A C 1
ATOM 3364 O O . THR A 1 455 ? 32.814 23.123 -2.275 1.00 92.75 455 THR A O 1
ATOM 3367 N N . GLU A 1 456 ? 30.973 22.174 -3.125 1.00 91.31 456 GLU A N 1
ATOM 3368 C CA . GLU A 1 456 ? 30.017 22.920 -2.314 1.00 91.31 456 GLU A CA 1
ATOM 3369 C C . GLU A 1 456 ? 29.748 22.176 -1.002 1.00 91.31 456 GLU A C 1
ATOM 3371 O O . GLU A 1 456 ? 29.496 20.968 -0.999 1.00 91.31 456 GLU A O 1
ATOM 3376 N N . GLN A 1 457 ? 29.871 22.888 0.121 1.00 90.88 457 GLN A N 1
ATOM 3377 C CA . GLN A 1 457 ? 29.636 22.323 1.447 1.00 90.88 457 GLN A CA 1
ATOM 3378 C C . GLN A 1 457 ? 28.137 22.077 1.651 1.00 90.88 457 GLN A C 1
ATOM 3380 O O . GLN A 1 457 ? 27.312 22.934 1.338 1.00 90.88 457 GLN A O 1
ATOM 3385 N N . VAL A 1 458 ? 27.787 20.935 2.241 1.00 88.31 458 VAL A N 1
ATOM 3386 C CA . VAL A 1 458 ? 26.411 20.628 2.634 1.00 88.31 458 VAL A CA 1
ATOM 3387 C C . VAL A 1 458 ? 25.958 21.609 3.716 1.00 88.31 458 VAL A C 1
ATOM 3389 O O . VAL A 1 458 ? 26.546 21.682 4.798 1.00 88.31 458 VAL A O 1
ATOM 3392 N N . SER A 1 459 ? 24.880 22.342 3.443 1.00 86.31 459 SER A N 1
ATOM 3393 C CA . SER A 1 459 ? 24.297 23.282 4.403 1.00 86.31 459 SER A CA 1
ATOM 3394 C C . SER A 1 459 ? 23.897 22.577 5.707 1.00 86.31 459 SER A C 1
ATOM 3396 O O . SER A 1 459 ? 23.205 21.560 5.688 1.00 86.31 459 SER A O 1
ATOM 3398 N N . GLY A 1 460 ? 24.347 23.109 6.846 1.00 84.62 460 GLY A N 1
ATOM 3399 C CA . GLY A 1 460 ? 24.058 22.569 8.181 1.00 84.62 460 GLY A CA 1
ATOM 3400 C C . GLY A 1 460 ? 24.924 21.381 8.620 1.00 84.62 460 GLY A C 1
ATOM 3401 O O . GLY A 1 460 ? 24.891 21.030 9.799 1.00 84.62 460 GLY A O 1
ATOM 3402 N N . ALA A 1 461 ? 25.724 20.787 7.730 1.00 85.00 461 ALA A N 1
ATOM 3403 C CA . ALA A 1 461 ? 26.682 19.744 8.095 1.00 85.00 461 ALA A CA 1
ATOM 3404 C C . ALA A 1 461 ? 27.957 20.335 8.740 1.00 85.00 461 ALA A C 1
ATOM 3406 O O . ALA A 1 461 ? 28.246 21.525 8.558 1.00 85.00 461 ALA A O 1
ATOM 3407 N N . PRO A 1 462 ? 28.754 19.524 9.472 1.00 88.25 462 PRO A N 1
ATOM 3408 C CA . PRO A 1 462 ? 30.084 19.926 9.929 1.00 88.25 462 PRO A CA 1
ATOM 3409 C C . PRO A 1 462 ? 30.960 20.496 8.800 1.00 88.25 462 PRO A C 1
ATOM 3411 O O . PRO A 1 462 ? 30.748 20.206 7.621 1.00 88.25 462 PRO A O 1
ATOM 3414 N N . ALA A 1 463 ? 31.954 21.314 9.160 1.00 90.81 463 ALA A N 1
ATOM 3415 C CA . ALA A 1 463 ? 32.908 21.855 8.192 1.00 90.81 463 ALA A CA 1
ATOM 3416 C C . ALA A 1 463 ? 33.587 20.730 7.388 1.00 90.81 463 ALA A C 1
ATOM 3418 O O . ALA A 1 463 ? 33.791 19.638 7.910 1.00 90.81 463 ALA A O 1
ATOM 3419 N N . GLU A 1 464 ? 33.939 21.024 6.131 1.00 89.44 464 GLU A N 1
ATOM 3420 C CA . GLU A 1 464 ? 34.611 20.093 5.200 1.00 89.44 464 GLU A CA 1
ATOM 3421 C C . GLU A 1 464 ? 33.747 18.917 4.705 1.00 89.44 464 GLU A C 1
ATOM 3423 O O . GLU A 1 464 ? 34.236 18.010 4.031 1.00 89.44 464 GLU A O 1
ATOM 3428 N N . ILE A 1 465 ? 32.441 18.946 4.977 1.00 89.06 465 ILE A N 1
ATOM 3429 C CA . ILE A 1 465 ? 31.481 17.987 4.436 1.00 89.06 465 ILE A CA 1
ATOM 3430 C C . ILE A 1 465 ? 30.867 18.529 3.144 1.00 89.06 465 ILE A C 1
ATOM 3432 O O . ILE A 1 465 ? 30.021 19.422 3.169 1.00 89.06 465 ILE A O 1
ATOM 3436 N N . TYR A 1 466 ? 31.281 17.968 2.012 1.00 91.06 466 TYR A N 1
ATOM 3437 C CA . TYR A 1 466 ? 30.863 18.405 0.679 1.00 91.06 466 TYR A CA 1
ATOM 3438 C C . TYR A 1 466 ? 29.818 17.485 0.048 1.00 91.06 466 TYR A C 1
ATOM 3440 O O . TYR A 1 466 ? 29.738 16.295 0.376 1.00 91.06 466 TYR A O 1
ATOM 3448 N N . ASN A 1 467 ? 29.045 18.047 -0.886 1.00 89.50 467 ASN A N 1
ATOM 3449 C CA . ASN A 1 467 ? 28.100 17.311 -1.720 1.00 89.50 467 ASN A CA 1
ATOM 3450 C C . ASN A 1 467 ? 28.763 16.091 -2.373 1.00 89.50 467 ASN A C 1
ATOM 3452 O O . ASN A 1 467 ? 29.931 16.115 -2.761 1.00 89.50 467 ASN A O 1
ATOM 3456 N N . GLN A 1 468 ? 27.993 15.016 -2.490 1.00 89.06 468 GLN A N 1
ATOM 3457 C CA . GLN A 1 468 ? 28.466 13.720 -2.963 1.00 89.06 468 GLN A CA 1
ATOM 3458 C C . GLN A 1 468 ? 27.755 13.347 -4.264 1.00 89.06 468 GLN A C 1
ATOM 3460 O O . GLN A 1 468 ? 26.561 13.625 -4.390 1.00 89.06 468 GLN A O 1
ATOM 3465 N N . PRO A 1 469 ? 28.446 12.706 -5.221 1.00 90.56 469 PRO A N 1
ATOM 3466 C CA . PRO A 1 469 ? 27.801 12.264 -6.447 1.00 90.56 469 PRO A CA 1
ATOM 3467 C C . PRO A 1 469 ? 26.735 11.202 -6.149 1.00 90.56 469 PRO A C 1
ATOM 3469 O O . PRO A 1 469 ? 26.841 10.454 -5.172 1.00 90.56 469 PRO A O 1
ATOM 3472 N N . ALA A 1 470 ? 25.729 11.111 -7.018 1.00 91.81 470 ALA A N 1
ATOM 3473 C CA . ALA A 1 470 ? 24.773 10.009 -6.971 1.00 91.81 470 ALA A CA 1
ATOM 3474 C C . ALA A 1 470 ? 25.479 8.678 -7.301 1.00 91.81 470 ALA A C 1
ATOM 3476 O O . ALA A 1 470 ? 26.286 8.622 -8.232 1.00 91.81 470 ALA A O 1
ATOM 3477 N N . ARG A 1 471 ? 25.209 7.620 -6.525 1.00 93.06 471 ARG A N 1
ATOM 3478 C CA . ARG A 1 471 ? 25.998 6.370 -6.531 1.00 93.06 471 ARG A CA 1
ATOM 3479 C C . ARG A 1 471 ? 25.217 5.163 -6.019 1.00 93.06 471 ARG A C 1
ATOM 3481 O O . ARG A 1 471 ? 24.228 5.327 -5.319 1.00 93.06 471 ARG A O 1
ATOM 3488 N N . SER A 1 472 ? 25.683 3.952 -6.302 1.00 94.00 472 SER A N 1
ATOM 3489 C CA . SER A 1 472 ? 25.044 2.697 -5.864 1.00 94.00 472 SER A CA 1
ATOM 3490 C C . SER A 1 472 ? 23.569 2.623 -6.276 1.00 94.00 472 SER A C 1
ATOM 3492 O O . SER A 1 472 ? 22.682 2.452 -5.440 1.00 94.00 472 SER A O 1
ATOM 3494 N N . ILE A 1 473 ? 23.300 2.804 -7.569 1.00 97.12 473 ILE A N 1
ATOM 3495 C CA . ILE A 1 473 ? 21.945 2.872 -8.125 1.00 97.12 473 ILE A CA 1
ATOM 3496 C C . ILE A 1 473 ? 21.797 1.825 -9.229 1.00 97.12 473 ILE A C 1
ATOM 3498 O O . ILE A 1 473 ? 22.594 1.779 -10.164 1.00 97.12 473 ILE A O 1
ATOM 3502 N N . ARG A 1 474 ? 20.734 1.027 -9.168 1.00 98.19 474 ARG A N 1
ATOM 3503 C CA . ARG A 1 474 ? 20.251 0.198 -10.271 1.00 98.19 474 ARG A CA 1
ATOM 3504 C C . ARG A 1 474 ? 18.799 0.555 -10.559 1.00 98.19 474 ARG A C 1
ATOM 3506 O O . ARG A 1 474 ? 17.961 0.517 -9.665 1.00 98.19 474 ARG A O 1
ATOM 3513 N N . ILE A 1 475 ? 18.495 0.895 -11.807 1.00 98.56 475 ILE A N 1
ATOM 3514 C CA . ILE A 1 475 ? 17.116 1.146 -12.238 1.00 98.56 475 ILE A CA 1
ATOM 3515 C C . ILE A 1 475 ? 16.857 0.388 -13.528 1.00 98.56 475 ILE A C 1
ATOM 3517 O O . ILE A 1 475 ? 17.412 0.730 -14.575 1.00 98.56 475 ILE A O 1
ATOM 3521 N N . HIS A 1 476 ? 15.971 -0.599 -13.448 1.00 98.56 476 HIS A N 1
ATOM 3522 C CA . HIS A 1 476 ? 15.492 -1.347 -14.596 1.00 98.56 476 HIS A CA 1
ATOM 3523 C C . HIS A 1 476 ? 14.053 -0.948 -14.947 1.00 98.56 476 HIS A C 1
ATOM 3525 O O . HIS A 1 476 ? 13.133 -1.140 -14.154 1.00 98.56 476 HIS A O 1
ATOM 3531 N N . VAL A 1 477 ? 13.828 -0.407 -16.144 1.00 98.56 477 VAL A N 1
ATOM 3532 C CA . VAL A 1 477 ? 12.481 -0.135 -16.667 1.00 98.56 477 VAL A CA 1
ATOM 3533 C C . VAL A 1 477 ? 12.039 -1.322 -17.528 1.00 98.56 477 VAL A C 1
ATOM 3535 O O . VAL A 1 477 ? 12.362 -1.401 -18.714 1.00 98.56 477 VAL A O 1
ATOM 3538 N N . ARG A 1 478 ? 11.264 -2.244 -16.943 1.00 98.12 478 ARG A N 1
ATOM 3539 C CA . ARG A 1 478 ? 10.701 -3.416 -17.644 1.00 98.12 478 ARG A CA 1
ATOM 3540 C C . ARG A 1 478 ? 9.910 -3.011 -18.879 1.00 98.12 478 ARG A C 1
ATOM 3542 O O . ARG A 1 478 ? 9.997 -3.620 -19.939 1.00 98.12 478 ARG A O 1
ATOM 3549 N N . SER A 1 479 ? 9.076 -1.989 -18.737 1.00 97.25 479 SER A N 1
ATOM 3550 C CA . SER A 1 479 ? 8.416 -1.395 -19.889 1.00 97.25 479 SER A CA 1
ATOM 3551 C C . SER A 1 479 ? 7.983 0.030 -19.613 1.00 97.25 479 SER A C 1
ATOM 3553 O O . SER A 1 479 ? 7.707 0.390 -18.472 1.00 97.25 479 SER A O 1
ATOM 3555 N N . ALA A 1 480 ? 7.911 0.825 -20.673 1.00 96.50 480 ALA A N 1
ATOM 3556 C CA . ALA A 1 480 ? 7.340 2.162 -20.654 1.00 96.50 480 ALA A CA 1
ATOM 3557 C C . ALA A 1 480 ? 6.446 2.304 -21.881 1.00 96.50 480 ALA A C 1
ATOM 3559 O O . ALA A 1 480 ? 6.947 2.378 -23.003 1.00 96.50 480 ALA A O 1
ATOM 3560 N N . LYS A 1 481 ? 5.126 2.254 -21.696 1.00 93.94 481 LYS A N 1
ATOM 3561 C CA . LYS A 1 481 ? 4.157 2.192 -22.800 1.00 93.94 481 LYS A CA 1
ATOM 3562 C C . LYS A 1 481 ? 3.028 3.192 -22.601 1.00 93.94 481 LYS A C 1
ATOM 3564 O O . LYS A 1 481 ? 2.690 3.571 -21.485 1.00 93.94 481 LYS A O 1
ATOM 3569 N N . ARG A 1 482 ? 2.406 3.594 -23.705 1.00 91.62 482 ARG A N 1
ATOM 3570 C CA . ARG A 1 482 ? 1.164 4.374 -23.656 1.00 91.62 482 ARG A CA 1
ATOM 3571 C C . ARG A 1 482 ? -0.039 3.458 -23.471 1.00 91.62 482 ARG A C 1
ATOM 3573 O O . ARG A 1 482 ? -0.097 2.391 -24.099 1.00 91.62 482 ARG A O 1
ATOM 3580 N N . THR A 1 483 ? -1.002 3.869 -22.654 1.00 92.06 483 THR A N 1
ATOM 3581 C CA . THR A 1 483 ? -2.324 3.228 -22.601 1.00 92.06 483 THR A CA 1
ATOM 3582 C C . THR A 1 483 ? -3.040 3.405 -23.945 1.00 92.06 483 THR A C 1
ATOM 3584 O O . THR A 1 483 ? -2.665 4.249 -24.764 1.00 92.06 483 THR A O 1
ATOM 3587 N N . GLN A 1 484 ? -4.089 2.617 -24.199 1.00 88.38 484 GLN A N 1
ATOM 3588 C CA . GLN A 1 484 ? -4.917 2.826 -25.393 1.00 88.38 484 GLN A CA 1
ATOM 3589 C C . GLN A 1 484 ? -5.549 4.224 -25.387 1.00 88.38 484 GLN A C 1
ATOM 3591 O O . GLN A 1 484 ? -5.522 4.915 -26.399 1.00 88.38 484 GLN A O 1
ATOM 3596 N N . GLN A 1 485 ? -6.023 4.671 -24.223 1.00 86.25 485 GLN A N 1
ATOM 3597 C CA . GLN A 1 485 ? -6.595 6.000 -24.047 1.00 86.25 485 GLN A CA 1
ATOM 3598 C C . GLN A 1 485 ? -5.584 7.115 -24.376 1.00 86.25 485 GLN A C 1
ATOM 3600 O O . GLN A 1 485 ? -5.932 8.034 -25.115 1.00 86.25 485 GLN A O 1
ATOM 3605 N N . GLY A 1 486 ? -4.330 7.019 -23.918 1.00 84.50 486 GLY A N 1
ATOM 3606 C CA . GLY A 1 486 ? -3.281 7.983 -24.268 1.00 84.50 486 GLY A CA 1
ATOM 3607 C C . GLY A 1 486 ? -2.954 7.995 -25.766 1.00 84.50 486 GLY A C 1
ATOM 3608 O O . GLY A 1 486 ? -2.775 9.059 -26.364 1.00 84.50 486 GLY A O 1
ATOM 3609 N N . ARG A 1 487 ? -2.959 6.825 -26.425 1.00 86.12 487 ARG A N 1
ATOM 3610 C CA . ARG A 1 487 ? -2.810 6.738 -27.892 1.00 86.12 487 ARG A CA 1
ATOM 3611 C C . ARG A 1 487 ? -3.958 7.435 -28.616 1.00 86.12 487 ARG A C 1
ATOM 3613 O O . ARG A 1 487 ? -3.690 8.230 -29.513 1.00 86.12 487 ARG A O 1
ATOM 3620 N N . ASP A 1 488 ? -5.196 7.165 -28.211 1.00 85.56 488 ASP A N 1
ATOM 3621 C CA . ASP A 1 488 ? -6.402 7.717 -28.837 1.00 85.56 488 ASP A CA 1
ATOM 3622 C C . ASP A 1 488 ? -6.492 9.239 -28.656 1.00 85.56 488 ASP A C 1
ATOM 3624 O O . ASP A 1 488 ? -6.870 9.960 -29.578 1.00 85.56 488 ASP A O 1
ATOM 3628 N N . ALA A 1 489 ? -6.098 9.740 -27.483 1.00 80.88 489 ALA A N 1
ATOM 3629 C CA . ALA A 1 489 ? -6.077 11.165 -27.169 1.00 80.88 489 ALA A CA 1
ATOM 3630 C C . ALA A 1 489 ? -4.849 11.902 -27.731 1.00 80.88 489 ALA A C 1
ATOM 3632 O O . ALA A 1 489 ? -4.787 13.130 -27.649 1.00 80.88 489 ALA A O 1
ATOM 3633 N N . ASN A 1 490 ? -3.873 11.177 -28.293 1.00 79.94 490 ASN A N 1
ATOM 3634 C CA . ASN A 1 490 ? -2.559 11.716 -28.642 1.00 79.94 490 ASN A CA 1
ATOM 3635 C C . ASN A 1 490 ? -1.973 12.539 -27.472 1.00 79.94 490 ASN A C 1
ATOM 3637 O O . ASN A 1 490 ? -1.498 13.663 -27.652 1.00 79.94 490 ASN A O 1
ATOM 3641 N N . SER A 1 491 ? -2.048 11.969 -26.268 1.00 77.25 491 SER A N 1
ATOM 3642 C CA . SER A 1 491 ? -1.533 12.490 -24.996 1.00 77.25 491 SER A CA 1
ATOM 3643 C C . SER A 1 491 ? -0.725 11.403 -24.279 1.00 77.25 491 SER A C 1
ATOM 3645 O O . SER A 1 491 ? -0.627 10.281 -24.775 1.00 77.25 491 SER A O 1
ATOM 3647 N N . GLY A 1 492 ? -0.107 11.722 -23.135 1.00 76.81 492 GLY A N 1
ATOM 3648 C CA . GLY A 1 492 ? 0.624 10.720 -22.357 1.00 76.81 492 GLY A CA 1
ATOM 3649 C C . GLY A 1 492 ? 1.810 10.141 -23.128 1.00 76.81 492 GLY A C 1
ATOM 3650 O O . GLY A 1 492 ? 1.831 8.955 -23.427 1.00 76.81 492 GLY A O 1
ATOM 3651 N N . PHE A 1 493 ? 2.795 10.965 -23.490 1.00 85.56 493 PHE A N 1
ATOM 3652 C CA . PHE A 1 493 ? 4.042 10.487 -24.100 1.00 85.56 493 PHE A CA 1
ATOM 3653 C C . PHE A 1 493 ? 5.201 10.592 -23.120 1.00 85.56 493 PHE A C 1
ATOM 3655 O O . PHE A 1 493 ? 5.307 11.575 -22.388 1.00 85.56 493 PHE A O 1
ATOM 3662 N N . PHE A 1 494 ? 6.130 9.644 -23.192 1.00 93.19 494 PHE A N 1
ATOM 3663 C CA . PHE A 1 494 ? 7.405 9.780 -22.503 1.00 93.19 494 PHE A CA 1
ATOM 3664 C C . PHE A 1 494 ? 8.376 10.615 -23.346 1.00 93.19 494 PHE A C 1
ATOM 3666 O O . PHE A 1 494 ? 8.697 10.242 -24.477 1.00 93.19 494 PHE A O 1
ATOM 3673 N N . ASN A 1 495 ? 8.861 11.737 -22.809 1.00 91.75 495 ASN A N 1
ATOM 3674 C CA . ASN A 1 495 ? 9.931 12.518 -23.432 1.00 91.75 495 ASN A CA 1
ATOM 3675 C C . ASN A 1 495 ? 11.236 11.711 -23.431 1.00 91.75 495 ASN A C 1
ATOM 3677 O O . ASN A 1 495 ? 11.864 11.524 -24.474 1.00 91.75 495 ASN A O 1
ATOM 3681 N N . SER A 1 496 ? 11.593 11.155 -22.275 1.00 93.12 496 SER A N 1
ATOM 3682 C CA . SER A 1 496 ? 12.672 10.183 -22.162 1.00 93.12 496 SER A CA 1
ATOM 3683 C C . SER A 1 496 ? 12.356 9.072 -21.169 1.00 93.12 496 SER A C 1
ATOM 3685 O O . SER A 1 496 ? 11.467 9.202 -20.326 1.00 93.12 496 SER A O 1
ATOM 3687 N N . ILE A 1 497 ? 13.090 7.964 -21.262 1.00 95.44 497 ILE A N 1
ATOM 3688 C CA . ILE A 1 497 ? 13.072 6.946 -20.205 1.00 95.44 497 ILE A CA 1
ATOM 3689 C C . ILE A 1 497 ? 13.854 7.462 -19.003 1.00 95.44 497 ILE A C 1
ATOM 3691 O O . ILE A 1 497 ? 13.327 7.504 -17.894 1.00 95.44 497 ILE A O 1
ATOM 3695 N N . TYR A 1 498 ? 15.067 7.950 -19.251 1.00 95.88 498 TYR A N 1
ATOM 3696 C CA . TYR A 1 498 ? 15.916 8.548 -18.231 1.00 95.88 498 TYR A CA 1
ATOM 3697 C C . TYR A 1 498 ? 16.175 10.015 -18.546 1.00 95.88 498 TYR A C 1
ATOM 3699 O O . TYR A 1 498 ? 16.574 10.365 -19.659 1.00 95.88 498 TYR A O 1
ATOM 3707 N N . PHE A 1 499 ? 15.953 10.879 -17.567 1.00 94.44 499 PHE A N 1
ATOM 3708 C CA . PHE A 1 499 ? 16.412 12.260 -17.574 1.00 94.44 499 PHE A CA 1
ATOM 3709 C C . PHE A 1 499 ? 17.568 12.392 -16.585 1.00 94.44 499 PHE A C 1
ATOM 3711 O O . PHE A 1 499 ? 17.397 12.084 -15.407 1.00 94.44 499 PHE A O 1
ATOM 3718 N N . LEU A 1 500 ? 18.745 12.793 -17.065 1.00 92.94 500 LEU A N 1
ATOM 3719 C CA . LEU A 1 500 ? 19.984 12.817 -16.287 1.00 92.94 500 LEU A CA 1
ATOM 3720 C C . LEU A 1 500 ? 20.521 14.240 -16.132 1.00 92.94 500 LEU A C 1
ATOM 3722 O O . LEU A 1 500 ? 20.560 14.999 -17.102 1.00 92.94 500 LEU A O 1
ATOM 3726 N N . GLY A 1 501 ? 21.030 14.570 -14.943 1.00 90.81 501 GLY A N 1
ATOM 3727 C CA . GLY A 1 501 ? 21.799 15.800 -14.734 1.00 90.81 501 GLY A CA 1
ATOM 3728 C C . GLY A 1 501 ? 22.653 15.817 -13.467 1.00 90.81 501 GLY A C 1
ATOM 3729 O O . GLY A 1 501 ? 22.313 15.190 -12.472 1.00 90.81 501 GLY A O 1
ATOM 3730 N N . GLY A 1 502 ? 23.763 16.558 -13.490 1.00 90.06 502 GLY A N 1
ATOM 3731 C CA . GLY A 1 502 ? 24.684 16.692 -12.354 1.00 90.06 502 GLY A CA 1
ATOM 3732 C C . GLY A 1 502 ? 25.764 15.605 -12.281 1.00 90.06 502 GLY A C 1
ATOM 3733 O O . GLY A 1 502 ? 26.094 14.965 -13.282 1.00 90.06 502 GLY A O 1
ATOM 3734 N N . HIS A 1 503 ? 26.362 15.440 -11.097 1.00 90.19 503 HIS A N 1
ATOM 3735 C CA . HIS A 1 503 ? 27.483 14.523 -10.865 1.00 90.19 503 HIS A CA 1
ATOM 3736 C C . HIS A 1 503 ? 27.052 13.124 -10.389 1.00 90.19 503 HIS A C 1
ATOM 3738 O O . HIS A 1 503 ? 26.305 12.983 -9.417 1.00 90.19 503 HIS A O 1
ATOM 3744 N N . PHE A 1 504 ? 27.623 12.090 -11.014 1.00 90.50 504 PHE A N 1
ATOM 3745 C CA . PHE A 1 504 ? 27.397 10.671 -10.717 1.00 90.50 504 PHE A CA 1
ATOM 3746 C C . PHE A 1 504 ? 28.724 9.952 -10.478 1.00 90.50 504 PHE A C 1
ATOM 3748 O O . PHE A 1 504 ? 29.738 10.346 -11.042 1.00 90.50 504 PHE A O 1
ATOM 3755 N N . GLU A 1 505 ? 28.702 8.880 -9.690 1.00 91.56 505 GLU A N 1
ATOM 3756 C CA . GLU A 1 505 ? 29.786 7.902 -9.619 1.00 91.56 505 GLU A CA 1
ATOM 3757 C C . GLU A 1 505 ? 29.496 6.802 -10.642 1.00 91.56 505 GLU A C 1
ATOM 3759 O O . GLU A 1 505 ? 28.832 5.801 -10.347 1.00 91.56 505 GLU A O 1
ATOM 3764 N N . ALA A 1 506 ? 29.964 7.011 -11.873 1.00 85.19 506 ALA A N 1
ATOM 3765 C CA . ALA A 1 506 ? 29.512 6.261 -13.042 1.00 85.19 506 ALA A CA 1
ATOM 3766 C C . ALA A 1 506 ? 29.615 4.731 -12.890 1.00 85.19 506 ALA A C 1
ATOM 3768 O O . ALA A 1 506 ? 28.721 4.003 -13.317 1.00 85.19 506 ALA A O 1
ATOM 3769 N N . ALA A 1 507 ? 30.660 4.237 -12.220 1.00 86.75 507 ALA A N 1
ATOM 3770 C CA . ALA A 1 507 ? 30.902 2.806 -12.012 1.00 86.75 507 ALA A CA 1
ATOM 3771 C C . ALA A 1 507 ? 29.857 2.098 -11.125 1.00 86.75 507 ALA A C 1
ATOM 3773 O O . ALA A 1 507 ? 29.829 0.868 -11.082 1.00 86.75 507 ALA A O 1
ATOM 3774 N N . THR A 1 508 ? 29.018 2.849 -10.410 1.00 93.50 508 THR A N 1
ATOM 3775 C CA . THR A 1 508 ? 28.046 2.312 -9.442 1.00 93.50 508 THR A CA 1
ATOM 3776 C C . THR A 1 508 ? 26.592 2.585 -9.824 1.00 93.50 508 THR A C 1
ATOM 3778 O O . THR A 1 508 ? 25.686 2.154 -9.112 1.00 93.50 508 THR A O 1
ATOM 3781 N N . VAL A 1 509 ? 26.361 3.291 -10.935 1.00 95.44 509 VAL A N 1
ATOM 3782 C CA . VAL A 1 509 ? 25.029 3.632 -11.442 1.00 95.44 509 VAL A CA 1
ATOM 3783 C C . VAL A 1 509 ? 24.781 2.858 -12.735 1.00 95.44 509 VAL A C 1
ATOM 3785 O O . VAL A 1 509 ? 25.502 3.042 -13.714 1.00 95.44 509 VAL A O 1
ATOM 3788 N N . CYS A 1 510 ? 23.760 2.001 -12.734 1.00 96.25 510 CYS A N 1
ATOM 3789 C CA . CYS A 1 510 ? 23.351 1.178 -13.869 1.00 96.25 510 CYS A CA 1
ATOM 3790 C C . CYS A 1 510 ? 21.882 1.437 -14.229 1.00 96.25 510 CYS A C 1
ATOM 3792 O O . CYS A 1 510 ? 20.994 1.301 -13.383 1.00 96.25 510 CYS A O 1
ATOM 3794 N N . LEU A 1 511 ? 21.634 1.794 -15.490 1.00 96.81 511 LEU A N 1
ATOM 3795 C CA . LEU A 1 511 ? 20.313 2.092 -16.041 1.00 96.81 511 LEU A CA 1
ATOM 3796 C C . LEU A 1 511 ? 20.037 1.170 -17.234 1.00 96.81 511 LEU A C 1
ATOM 3798 O O . LEU A 1 511 ? 20.843 1.114 -18.166 1.00 96.81 511 LEU A O 1
ATOM 3802 N N . SER A 1 512 ? 18.909 0.464 -17.232 1.00 96.56 512 SER A N 1
ATOM 3803 C CA . SER A 1 512 ? 18.543 -0.458 -18.314 1.00 96.56 512 SER A CA 1
ATOM 3804 C C . SER A 1 512 ? 17.037 -0.552 -18.527 1.00 96.56 512 SER A C 1
ATOM 3806 O O . SER A 1 512 ? 16.253 -0.372 -17.601 1.00 96.56 512 SER A O 1
ATOM 3808 N N . ALA A 1 513 ? 16.606 -0.887 -19.740 1.00 96.19 513 ALA A N 1
ATOM 3809 C CA . ALA A 1 513 ? 15.192 -1.074 -20.035 1.00 96.19 513 ALA A CA 1
ATOM 3810 C C . ALA A 1 513 ? 14.951 -2.153 -21.093 1.00 96.19 513 ALA A C 1
ATOM 3812 O O . ALA A 1 513 ? 15.820 -2.429 -21.921 1.00 96.19 513 ALA A O 1
ATOM 3813 N N . ASP A 1 514 ? 13.742 -2.708 -21.109 1.00 95.44 514 ASP A N 1
ATOM 3814 C CA . ASP A 1 514 ? 13.324 -3.676 -22.123 1.00 95.44 514 ASP A CA 1
ATOM 3815 C C . ASP A 1 514 ? 12.471 -3.017 -23.219 1.00 95.44 514 ASP A C 1
ATOM 3817 O O . ASP A 1 514 ? 13.015 -2.466 -24.178 1.00 95.44 514 ASP A O 1
ATOM 3821 N N . ASP A 1 515 ? 11.141 -3.079 -23.093 1.00 94.00 515 ASP A N 1
ATOM 3822 C CA . ASP A 1 515 ? 10.183 -2.606 -24.097 1.00 94.00 515 ASP A CA 1
ATOM 3823 C C . ASP A 1 515 ? 9.755 -1.162 -23.810 1.00 94.00 515 ASP A C 1
ATOM 3825 O O . ASP A 1 515 ? 8.875 -0.913 -22.974 1.00 94.00 515 ASP A O 1
ATOM 3829 N N . VAL A 1 516 ? 10.310 -0.200 -24.541 1.00 93.62 516 VAL A N 1
ATOM 3830 C CA . VAL A 1 516 ? 10.103 1.222 -24.241 1.00 93.62 516 VAL A CA 1
ATOM 3831 C C . VAL A 1 516 ? 9.587 2.020 -25.428 1.00 93.62 516 VAL A C 1
ATOM 3833 O O . VAL A 1 516 ? 10.065 1.884 -26.546 1.00 93.62 516 VAL A O 1
ATOM 3836 N N . GLU A 1 517 ? 8.615 2.887 -25.177 1.00 92.25 517 GLU A N 1
ATOM 3837 C CA . GLU A 1 517 ? 7.993 3.779 -26.149 1.00 92.25 517 GLU A CA 1
ATOM 3838 C C . GLU A 1 517 ? 8.160 5.240 -25.696 1.00 92.25 517 GLU A C 1
ATOM 3840 O O . GLU A 1 517 ? 7.290 5.796 -25.031 1.00 92.25 517 GLU A O 1
ATOM 3845 N N . ALA A 1 518 ? 9.274 5.878 -26.062 1.00 91.62 518 ALA A N 1
ATOM 3846 C CA . ALA A 1 518 ? 9.600 7.258 -25.673 1.00 91.62 518 ALA A CA 1
ATOM 3847 C C . ALA A 1 518 ? 10.198 8.060 -26.837 1.00 91.62 518 ALA A C 1
ATOM 3849 O O . ALA A 1 518 ? 10.595 7.486 -27.848 1.00 91.62 518 ALA A O 1
ATOM 3850 N N . SER A 1 519 ? 10.251 9.390 -26.746 1.00 89.31 519 SER A N 1
ATOM 3851 C CA . SER A 1 519 ? 10.917 10.213 -27.771 1.00 89.31 519 SER A CA 1
ATOM 3852 C C . SER A 1 519 ? 12.432 9.977 -27.773 1.00 89.31 519 SER A C 1
ATOM 3854 O O . SER A 1 519 ? 13.059 9.912 -28.831 1.00 89.31 519 SER A O 1
ATOM 3856 N N . ARG A 1 520 ? 13.018 9.808 -26.584 1.00 89.94 520 ARG A N 1
ATOM 3857 C CA . ARG A 1 520 ? 14.441 9.528 -26.362 1.00 89.94 520 ARG A CA 1
ATOM 3858 C C . ARG A 1 520 ? 14.612 8.413 -25.343 1.00 89.94 520 ARG A C 1
ATOM 3860 O O . ARG A 1 520 ? 13.765 8.215 -24.477 1.00 89.94 520 ARG A O 1
ATOM 3867 N N . TYR A 1 521 ? 15.728 7.705 -25.408 1.00 91.69 521 TYR A N 1
ATOM 3868 C CA . TYR A 1 521 ? 16.079 6.772 -24.349 1.00 91.69 521 TYR A CA 1
ATOM 3869 C C . TYR A 1 521 ? 16.654 7.512 -23.135 1.00 91.69 521 TYR A C 1
ATOM 3871 O O . TYR A 1 521 ? 16.096 7.444 -22.041 1.00 91.69 521 TYR A O 1
ATOM 3879 N N . VAL A 1 522 ? 17.698 8.309 -23.362 1.00 92.38 522 VAL A N 1
ATOM 3880 C CA . VAL A 1 522 ? 18.293 9.207 -22.367 1.00 92.38 522 VAL A CA 1
ATOM 3881 C C . VAL A 1 522 ? 18.172 10.643 -22.855 1.00 92.38 522 VAL A C 1
ATOM 3883 O O . VAL A 1 522 ? 18.467 10.936 -24.013 1.00 92.38 522 VAL A O 1
ATOM 3886 N N . ASP A 1 523 ? 17.766 11.535 -21.960 1.00 91.00 523 ASP A N 1
ATOM 3887 C CA . ASP A 1 523 ? 17.868 12.979 -22.129 1.00 91.00 523 ASP A CA 1
ATOM 3888 C C . ASP A 1 523 ? 18.797 13.522 -21.042 1.00 91.00 523 ASP A C 1
ATOM 3890 O O . ASP A 1 523 ? 18.543 13.336 -19.855 1.00 91.00 523 ASP A O 1
ATOM 3894 N N . ALA A 1 524 ? 19.916 14.122 -21.440 1.00 84.94 524 ALA A N 1
ATOM 3895 C CA . ALA A 1 524 ? 20.946 14.589 -20.517 1.00 84.94 524 ALA A CA 1
ATOM 3896 C C . ALA A 1 524 ? 21.024 16.117 -20.550 1.00 84.94 524 ALA A C 1
ATOM 3898 O O . ALA A 1 524 ? 21.131 16.714 -21.624 1.00 84.94 524 ALA A O 1
ATOM 3899 N N . TYR A 1 525 ? 21.002 16.751 -19.378 1.00 81.62 525 TYR A N 1
ATOM 3900 C CA . TYR A 1 525 ? 21.073 18.202 -19.228 1.00 81.62 525 TYR A CA 1
ATOM 3901 C C . TYR A 1 525 ? 21.956 18.618 -18.038 1.00 81.62 525 TYR A C 1
ATOM 3903 O O . TYR A 1 525 ? 22.140 17.876 -17.076 1.00 81.62 525 TYR A O 1
ATOM 3911 N N . GLY A 1 526 ? 22.497 19.838 -18.090 1.00 71.31 526 GLY A N 1
ATOM 3912 C CA . GLY A 1 526 ? 23.378 20.387 -17.054 1.00 71.31 526 GLY A CA 1
ATOM 3913 C C . GLY A 1 526 ? 24.840 19.939 -17.181 1.00 71.31 526 GLY A C 1
ATOM 3914 O O . GLY A 1 526 ? 25.251 19.363 -18.187 1.00 71.31 526 GLY A O 1
ATOM 3915 N N . HIS A 1 527 ? 25.655 20.245 -16.168 1.00 67.12 527 HIS A N 1
ATOM 3916 C CA . HIS A 1 527 ? 27.064 19.848 -16.121 1.00 67.12 527 HIS A CA 1
ATOM 3917 C C . HIS A 1 527 ? 27.184 18.385 -15.667 1.00 67.12 527 HIS A C 1
ATOM 3919 O O . HIS A 1 527 ? 27.210 18.117 -14.471 1.00 67.12 527 HIS A O 1
ATOM 3925 N N . PHE A 1 528 ? 27.251 17.440 -16.607 1.00 75.00 528 PHE A N 1
ATOM 3926 C CA . PHE A 1 528 ? 27.584 16.042 -16.314 1.00 75.00 528 PHE A CA 1
ATOM 3927 C C . PHE A 1 528 ? 28.996 15.723 -16.824 1.00 75.00 528 PHE A C 1
ATOM 3929 O O . PHE A 1 528 ? 29.319 15.909 -18.000 1.00 75.00 528 PHE A O 1
ATOM 3936 N N . VAL A 1 529 ? 29.866 15.287 -15.911 1.00 74.44 529 VAL A N 1
ATOM 3937 C CA . VAL A 1 529 ? 31.284 14.982 -16.192 1.00 74.44 529 VAL A CA 1
ATOM 3938 C C . VAL A 1 529 ? 31.488 13.491 -16.474 1.00 74.44 529 VAL A C 1
ATOM 3940 O O . VAL A 1 529 ? 32.330 13.123 -17.291 1.00 74.44 529 VAL A O 1
ATOM 3943 N N . GLU A 1 530 ? 30.681 12.634 -15.853 1.00 83.19 530 GLU A N 1
ATOM 3944 C CA . GLU A 1 530 ? 30.735 11.180 -16.006 1.00 83.19 530 GLU A CA 1
ATOM 3945 C C . GLU A 1 530 ? 29.360 10.659 -16.424 1.00 83.19 530 GLU A C 1
ATOM 3947 O O . GLU A 1 530 ? 28.339 11.098 -15.888 1.00 83.19 530 GLU A O 1
ATOM 3952 N N . LEU A 1 531 ? 29.327 9.739 -17.388 1.00 87.25 531 LEU A N 1
ATOM 3953 C CA . LEU A 1 531 ? 28.093 9.087 -17.818 1.00 87.25 531 LEU A CA 1
ATOM 3954 C C . LEU A 1 531 ? 27.926 7.772 -17.040 1.00 87.25 531 LEU A C 1
ATOM 3956 O O . LEU A 1 531 ? 28.835 6.941 -17.104 1.00 87.25 531 LEU A O 1
ATOM 3960 N N . PRO A 1 532 ? 26.787 7.545 -16.357 1.00 90.94 532 PRO A N 1
ATOM 3961 C CA . PRO A 1 532 ? 26.441 6.243 -15.790 1.00 90.94 532 PRO A CA 1
ATOM 3962 C C . PRO A 1 532 ? 26.536 5.095 -16.797 1.00 90.94 532 PRO A C 1
ATOM 3964 O O . PRO A 1 532 ? 26.482 5.315 -18.008 1.00 90.94 532 PRO A O 1
ATOM 3967 N N . PHE A 1 533 ? 26.602 3.856 -16.306 1.00 92.88 533 PHE A N 1
ATOM 3968 C CA . PHE A 1 533 ? 26.456 2.706 -17.188 1.00 92.88 533 PHE A CA 1
ATOM 3969 C C . PHE A 1 533 ? 25.009 2.620 -17.682 1.00 92.88 533 PHE A C 1
ATOM 3971 O O . PHE A 1 533 ? 24.084 2.380 -16.905 1.00 92.88 533 PHE A O 1
ATOM 3978 N N . VAL A 1 534 ? 24.813 2.835 -18.979 1.00 92.88 534 VAL A N 1
ATOM 3979 C CA . VAL A 1 534 ? 23.495 2.817 -19.618 1.00 92.88 534 VAL A CA 1
ATOM 3980 C C . VAL A 1 534 ? 23.443 1.689 -20.637 1.00 92.88 534 VAL A C 1
ATOM 3982 O O . VAL A 1 534 ? 24.137 1.726 -21.655 1.00 92.88 534 VAL A O 1
ATOM 3985 N N . GLU A 1 535 ? 22.595 0.698 -20.397 1.00 91.69 535 GLU A N 1
ATOM 3986 C CA . GLU A 1 535 ? 22.354 -0.382 -21.349 1.00 91.69 535 GLU A CA 1
ATOM 3987 C C . GLU A 1 535 ? 21.408 0.076 -22.457 1.00 91.69 535 GLU A C 1
ATOM 3989 O O . GLU A 1 535 ? 20.456 0.820 -22.217 1.00 91.69 535 GLU A O 1
ATOM 3994 N N . LEU A 1 536 ? 21.656 -0.391 -23.681 1.00 85.81 536 LEU A N 1
ATOM 3995 C CA . LEU A 1 536 ? 20.720 -0.203 -24.782 1.00 85.81 536 LEU A CA 1
ATOM 3996 C C . LEU A 1 536 ? 19.409 -0.932 -24.467 1.00 85.81 536 LEU A C 1
ATOM 3998 O O . LEU A 1 536 ? 19.443 -2.089 -24.048 1.00 85.81 536 LEU A O 1
ATOM 4002 N N . ALA A 1 537 ? 18.275 -0.277 -24.724 1.00 87.50 537 ALA A N 1
ATOM 4003 C CA . ALA A 1 537 ? 16.977 -0.916 -24.567 1.00 87.50 537 ALA A CA 1
ATOM 4004 C C . ALA A 1 537 ? 16.889 -2.203 -25.397 1.00 87.50 537 ALA A C 1
ATOM 4006 O O . ALA A 1 537 ? 17.297 -2.221 -26.564 1.00 87.50 537 ALA A O 1
ATOM 4007 N N . ARG A 1 538 ? 16.290 -3.262 -24.841 1.00 88.56 538 ARG A N 1
ATOM 4008 C CA . ARG A 1 538 ? 16.055 -4.503 -25.597 1.00 88.56 538 ARG A CA 1
ATOM 4009 C C . ARG A 1 538 ? 15.200 -4.250 -26.837 1.00 88.56 538 ARG A C 1
ATOM 4011 O O . ARG A 1 538 ? 15.442 -4.854 -27.884 1.00 88.56 538 ARG A O 1
ATOM 4018 N N . ARG A 1 539 ? 14.199 -3.374 -26.719 1.00 88.88 539 ARG A N 1
ATOM 4019 C CA . ARG A 1 539 ? 13.334 -2.967 -27.823 1.00 88.88 539 ARG A CA 1
ATOM 4020 C C . ARG A 1 539 ? 12.832 -1.538 -27.638 1.00 88.88 539 ARG A C 1
ATOM 4022 O O . ARG A 1 539 ? 12.034 -1.251 -26.750 1.00 88.88 539 ARG A O 1
ATOM 4029 N N . PHE A 1 540 ? 13.206 -0.665 -28.568 1.00 88.75 540 PHE A N 1
ATOM 4030 C CA . PHE A 1 540 ? 12.628 0.670 -28.675 1.00 88.75 540 PHE A CA 1
ATOM 4031 C C . PHE A 1 540 ? 11.433 0.649 -29.637 1.00 88.75 540 PHE A C 1
ATOM 4033 O O . PHE A 1 540 ? 11.558 0.291 -30.810 1.00 88.75 540 PHE A O 1
ATOM 4040 N N . LEU A 1 541 ? 10.249 0.970 -29.129 1.00 88.56 541 LEU A N 1
ATOM 4041 C CA . LEU A 1 541 ? 8.997 0.952 -29.872 1.00 88.56 541 LEU A CA 1
ATOM 4042 C C . LEU A 1 541 ? 8.804 2.271 -30.638 1.00 88.56 541 LEU A C 1
ATOM 4044 O O . LEU A 1 541 ? 9.020 3.342 -30.066 1.00 88.56 541 LEU A O 1
ATOM 4048 N N . PRO A 1 542 ? 8.351 2.220 -31.905 1.00 80.94 542 PRO A N 1
ATOM 4049 C CA . PRO A 1 542 ? 8.098 3.424 -32.685 1.00 80.94 542 PRO A CA 1
ATOM 4050 C C . PRO A 1 542 ? 6.979 4.286 -32.089 1.00 80.94 542 PRO A C 1
ATOM 4052 O O . PRO A 1 542 ? 5.907 3.791 -31.741 1.00 80.94 542 PRO A O 1
ATOM 4055 N N . ASN A 1 543 ? 7.193 5.595 -32.075 1.00 78.50 543 ASN A N 1
ATOM 4056 C CA . ASN A 1 543 ? 6.193 6.636 -31.879 1.00 78.50 543 ASN A CA 1
ATOM 4057 C C . ASN A 1 543 ? 6.501 7.834 -32.820 1.00 78.50 543 ASN A C 1
ATOM 4059 O O . ASN A 1 543 ? 7.556 7.861 -33.454 1.00 78.50 543 ASN A O 1
ATOM 4063 N N . PRO A 1 544 ? 5.609 8.834 -32.960 1.00 75.06 544 PRO A N 1
ATOM 4064 C CA . PRO A 1 544 ? 5.802 9.939 -33.912 1.00 75.06 544 PRO A CA 1
ATOM 4065 C C . PRO A 1 544 ? 7.055 10.805 -33.683 1.00 75.06 544 PRO A C 1
ATOM 4067 O O . PRO A 1 544 ? 7.477 11.516 -34.592 1.00 75.06 544 PRO A O 1
ATOM 4070 N N . TYR A 1 545 ? 7.627 10.764 -32.480 1.00 77.81 545 TYR A N 1
ATOM 4071 C CA . TYR A 1 545 ? 8.758 11.580 -32.035 1.00 77.81 545 TYR A CA 1
ATOM 4072 C C . TYR A 1 545 ? 10.014 10.750 -31.710 1.00 77.81 545 TYR A C 1
ATOM 4074 O O . TYR A 1 545 ? 11.079 11.323 -31.480 1.00 77.81 545 TYR A O 1
ATOM 4082 N N . SER A 1 546 ? 9.907 9.418 -31.684 1.00 75.50 546 SER A N 1
ATOM 4083 C CA . SER A 1 546 ? 10.995 8.496 -31.363 1.00 75.50 546 SER A CA 1
ATOM 4084 C C . SER A 1 546 ? 12.013 8.426 -32.485 1.00 75.50 546 SER A C 1
ATOM 4086 O O . SER A 1 546 ? 11.648 8.224 -33.645 1.00 75.50 546 SER A O 1
ATOM 4088 N N . GLN A 1 547 ? 13.289 8.457 -32.121 1.00 78.25 547 GLN A N 1
ATOM 4089 C CA . GLN A 1 547 ? 14.355 8.022 -33.016 1.00 78.25 547 GLN A CA 1
ATOM 4090 C C . GLN A 1 547 ? 14.463 6.485 -33.026 1.00 78.25 547 GLN A C 1
ATOM 4092 O O . GLN A 1 547 ? 14.089 5.844 -32.038 1.00 78.25 547 GLN A O 1
ATOM 4097 N N . PRO A 1 548 ? 14.989 5.873 -34.104 1.00 72.06 548 PRO A N 1
ATOM 4098 C CA . PRO A 1 548 ? 15.389 4.466 -34.098 1.00 72.06 548 PRO A CA 1
ATOM 4099 C C . PRO A 1 548 ? 16.272 4.171 -32.876 1.00 72.06 548 PRO A C 1
ATOM 4101 O O . PRO A 1 548 ? 17.241 4.889 -32.627 1.00 72.06 548 PRO A O 1
ATOM 4104 N N . ASP A 1 549 ? 15.904 3.157 -32.090 1.00 74.62 549 ASP A N 1
ATOM 4105 C CA . ASP A 1 549 ? 16.565 2.779 -30.830 1.00 74.62 549 ASP A CA 1
ATOM 4106 C C . ASP A 1 549 ? 16.665 3.886 -29.749 1.00 74.62 549 ASP A C 1
ATOM 4108 O O . ASP A 1 549 ? 17.416 3.743 -28.786 1.00 74.62 549 ASP A O 1
ATOM 4112 N N . GLY A 1 550 ? 15.917 4.992 -29.869 1.00 81.50 550 GLY A N 1
ATOM 4113 C CA . GLY A 1 550 ? 15.882 6.065 -28.863 1.00 81.50 550 GLY A CA 1
ATOM 4114 C C . GLY A 1 550 ? 17.154 6.912 -28.769 1.00 81.50 550 GLY A C 1
ATOM 4115 O O . GLY A 1 550 ? 17.390 7.564 -27.746 1.00 81.50 550 GLY A O 1
ATOM 4116 N N . GLY A 1 551 ? 17.978 6.878 -29.817 1.00 85.81 551 GLY A N 1
ATOM 4117 C CA . GLY A 1 551 ? 19.265 7.559 -29.890 1.00 85.81 551 GLY A CA 1
ATOM 4118 C C . GLY A 1 551 ? 19.218 9.045 -30.256 1.00 85.81 551 GLY A C 1
ATOM 4119 O O . GLY A 1 551 ? 18.175 9.596 -30.607 1.00 85.81 551 GLY A O 1
ATOM 4120 N N . ASN A 1 552 ? 20.388 9.686 -30.213 1.00 88.06 552 ASN A N 1
ATOM 4121 C CA . ASN A 1 552 ? 20.606 11.029 -30.761 1.00 88.06 552 ASN A CA 1
ATOM 4122 C C . ASN A 1 552 ? 20.606 10.998 -32.296 1.00 88.06 552 ASN A C 1
ATOM 4124 O O . ASN A 1 552 ? 20.660 9.933 -32.908 1.00 88.06 552 ASN A O 1
ATOM 4128 N N . TYR A 1 553 ? 20.559 12.170 -32.927 1.00 88.81 553 TYR A N 1
ATOM 4129 C CA . TYR A 1 553 ? 20.506 12.297 -34.381 1.00 88.81 553 TYR A CA 1
ATOM 4130 C C . TYR A 1 553 ? 21.385 13.440 -34.889 1.00 88.81 553 TYR A C 1
ATOM 4132 O O . TYR A 1 553 ? 21.410 14.514 -34.285 1.00 88.81 553 TYR A O 1
ATOM 4140 N N . SER A 1 554 ? 22.061 13.232 -36.021 1.00 90.62 554 SER A N 1
ATOM 4141 C CA . SER A 1 554 ? 22.771 14.285 -36.754 1.00 90.62 554 SER A CA 1
ATOM 4142 C C . SER A 1 554 ? 22.569 14.191 -38.270 1.00 90.62 554 SER A C 1
ATOM 4144 O O . SER A 1 554 ? 22.369 13.113 -38.840 1.00 90.62 554 SER A O 1
ATOM 4146 N N . THR A 1 555 ? 22.656 15.348 -38.936 1.00 91.38 555 THR A N 1
ATOM 4147 C CA . THR A 1 555 ? 22.613 15.489 -40.402 1.00 91.38 555 THR A CA 1
ATOM 4148 C C . THR A 1 555 ? 23.930 16.042 -40.946 1.00 91.38 555 THR A C 1
ATOM 4150 O O . THR A 1 555 ? 23.986 17.210 -41.336 1.00 91.38 555 THR A O 1
ATOM 4153 N N . PRO A 1 556 ? 25.018 15.258 -40.923 1.00 92.12 556 PRO A N 1
ATOM 4154 C CA . PRO A 1 556 ? 26.325 15.747 -41.343 1.00 92.12 556 PRO A CA 1
ATOM 4155 C C . PRO A 1 556 ? 26.417 15.955 -42.861 1.00 92.12 556 PRO A C 1
ATOM 4157 O O . PRO A 1 556 ? 25.807 15.226 -43.651 1.00 92.12 556 PRO A O 1
ATOM 4160 N N . ASP A 1 557 ? 27.228 16.930 -43.272 1.00 91.12 557 ASP A N 1
ATOM 4161 C CA . ASP A 1 557 ? 27.517 17.185 -44.684 1.00 91.12 557 ASP A CA 1
ATOM 4162 C C . ASP A 1 557 ? 28.615 16.239 -45.210 1.00 91.12 557 ASP A C 1
ATOM 4164 O O . ASP A 1 557 ? 29.599 15.980 -44.508 1.00 91.12 557 ASP A O 1
ATOM 4168 N N . PRO A 1 558 ? 28.518 15.728 -46.451 1.00 89.75 558 PRO A N 1
ATOM 4169 C CA . PRO A 1 558 ? 29.578 14.919 -47.048 1.00 89.75 558 PRO A CA 1
ATOM 4170 C C . PRO A 1 558 ? 30.927 15.646 -47.086 1.00 89.75 558 PRO A C 1
ATOM 4172 O O . PRO A 1 558 ? 31.004 16.832 -47.401 1.00 89.75 558 PRO A O 1
ATOM 4175 N N . GLY A 1 559 ? 32.006 14.918 -46.805 1.00 88.75 559 GLY A N 1
ATOM 4176 C CA . GLY A 1 559 ? 33.365 15.453 -46.701 1.00 88.75 559 GLY A CA 1
ATOM 4177 C C . GLY A 1 559 ? 33.698 16.074 -45.341 1.00 88.75 559 GLY A C 1
ATOM 4178 O O . GLY A 1 559 ? 34.821 16.545 -45.165 1.00 88.75 559 GLY A O 1
ATOM 4179 N N . SER A 1 560 ? 32.759 16.075 -44.388 1.00 89.94 560 SER A N 1
ATOM 4180 C CA . SER A 1 560 ? 33.000 16.503 -43.007 1.00 89.94 560 SER A CA 1
ATOM 4181 C C . SER A 1 560 ? 33.393 15.339 -42.089 1.00 89.94 560 SER A C 1
ATOM 4183 O O . SER A 1 560 ? 33.215 14.163 -42.422 1.00 89.94 560 SER A O 1
ATOM 4185 N N . THR A 1 561 ? 33.929 15.687 -40.916 1.00 92.00 561 THR A N 1
ATOM 4186 C CA . THR A 1 561 ? 34.040 14.774 -39.776 1.00 92.00 561 THR A CA 1
ATOM 4187 C C . THR A 1 561 ? 32.958 15.137 -38.766 1.00 92.00 561 THR A C 1
ATOM 4189 O O . THR A 1 561 ? 32.992 16.239 -38.218 1.00 92.00 561 THR A O 1
ATOM 4192 N N . ASP A 1 562 ? 32.022 14.227 -38.505 1.00 92.88 562 ASP A N 1
ATOM 4193 C CA . ASP A 1 562 ? 31.017 14.395 -37.454 1.00 92.88 562 ASP A CA 1
ATOM 4194 C C . ASP A 1 562 ? 31.539 13.808 -36.138 1.00 92.88 562 ASP A C 1
ATOM 4196 O O . ASP A 1 562 ? 32.073 12.696 -36.112 1.00 92.88 562 ASP A O 1
ATOM 4200 N N . THR A 1 563 ? 31.424 14.558 -35.042 1.00 92.19 563 THR A N 1
ATOM 4201 C CA . THR A 1 563 ? 31.891 14.116 -33.719 1.00 92.19 563 THR A CA 1
ATOM 4202 C C . THR A 1 563 ? 30.696 13.798 -32.837 1.00 92.19 563 THR A C 1
ATOM 4204 O O . THR A 1 563 ? 29.995 14.699 -32.377 1.00 92.19 563 THR A O 1
ATOM 4207 N N . VAL A 1 564 ? 30.482 12.514 -32.561 1.00 91.00 564 VAL A N 1
ATOM 4208 C CA . VAL A 1 564 ? 29.419 12.066 -31.654 1.00 91.00 564 VAL A CA 1
ATOM 4209 C C . VAL A 1 564 ? 29.880 12.241 -30.218 1.00 91.00 564 VAL A C 1
ATOM 4211 O O . VAL A 1 564 ? 30.968 11.797 -29.873 1.00 91.00 564 VAL A O 1
ATOM 4214 N N . ASN A 1 565 ? 29.035 12.829 -29.372 1.00 88.12 565 ASN A N 1
ATOM 4215 C CA . ASN A 1 565 ? 29.183 12.801 -27.918 1.00 88.12 565 ASN A CA 1
ATOM 4216 C C . ASN A 1 565 ? 28.187 11.777 -27.359 1.00 88.12 565 ASN A C 1
ATOM 4218 O O . ASN A 1 565 ? 26.994 12.082 -27.306 1.00 88.12 565 ASN A O 1
ATOM 4222 N N . PRO A 1 566 ? 28.632 10.560 -26.995 1.00 86.62 566 PRO A N 1
ATOM 4223 C CA . PRO A 1 566 ? 27.738 9.495 -26.550 1.00 86.62 566 PRO A CA 1
ATOM 4224 C C . PRO A 1 566 ? 27.108 9.826 -25.192 1.00 86.62 566 PRO A C 1
ATOM 4226 O O . PRO A 1 566 ? 27.675 9.529 -24.150 1.00 86.62 566 PRO A O 1
ATOM 4229 N N . THR A 1 567 ? 25.945 10.474 -25.192 1.00 85.56 567 THR A N 1
ATOM 4230 C CA . THR A 1 567 ? 25.126 10.717 -23.986 1.00 85.56 567 THR A CA 1
ATOM 4231 C C . THR A 1 567 ? 23.957 9.737 -23.869 1.00 85.56 567 THR A C 1
ATOM 4233 O O . THR A 1 567 ? 23.241 9.717 -22.875 1.00 85.56 567 THR A O 1
ATOM 4236 N N . THR A 1 568 ? 23.770 8.919 -24.901 1.00 87.50 568 THR A N 1
ATOM 4237 C CA . THR A 1 568 ? 22.718 7.918 -25.077 1.00 87.50 568 THR A CA 1
ATOM 4238 C C . THR A 1 568 ? 23.343 6.705 -25.784 1.00 87.50 568 THR A C 1
ATOM 4240 O O . THR A 1 568 ? 24.309 6.879 -26.536 1.00 87.50 568 THR A O 1
ATOM 4243 N N . PRO A 1 569 ? 22.850 5.472 -25.558 1.00 89.00 569 PRO A N 1
ATOM 4244 C CA . PRO A 1 569 ? 23.440 4.251 -26.114 1.00 89.00 569 PRO A CA 1
ATOM 4245 C C . PRO A 1 569 ? 23.261 4.088 -27.632 1.00 89.00 569 PRO A C 1
ATOM 4247 O O . PRO A 1 569 ? 23.758 3.108 -28.188 1.00 89.00 569 PRO A O 1
ATOM 4250 N N . ALA A 1 570 ? 22.586 5.013 -28.322 1.00 90.88 570 ALA A N 1
ATOM 4251 C CA . ALA A 1 570 ? 22.412 4.973 -29.772 1.00 90.88 570 ALA A CA 1
ATOM 4252 C C . ALA A 1 570 ? 22.557 6.358 -30.430 1.00 90.88 570 ALA A C 1
ATOM 4254 O O . ALA A 1 570 ? 22.204 7.379 -29.843 1.00 90.88 570 ALA A O 1
ATOM 4255 N N . HIS A 1 571 ? 23.031 6.404 -31.678 1.00 91.56 571 HIS A N 1
ATOM 4256 C CA . HIS A 1 571 ? 23.061 7.619 -32.505 1.00 91.56 571 HIS A CA 1
ATOM 4257 C C . HIS A 1 571 ? 22.752 7.296 -33.971 1.00 91.56 571 HIS A C 1
ATOM 4259 O O . HIS A 1 571 ? 23.296 6.347 -34.537 1.00 91.56 571 HIS A O 1
ATOM 4265 N N . LEU A 1 572 ? 21.896 8.101 -34.594 1.00 90.38 572 LEU A N 1
ATOM 4266 C CA . LEU A 1 572 ? 21.486 8.000 -35.989 1.00 90.38 572 LEU A CA 1
ATOM 4267 C C . LEU A 1 572 ? 22.158 9.087 -36.831 1.00 90.38 572 LEU A C 1
ATOM 4269 O O . LEU A 1 572 ? 22.025 10.276 -36.546 1.00 90.38 572 LEU A O 1
ATOM 4273 N N . PHE A 1 573 ? 22.801 8.690 -37.924 1.00 91.06 573 PHE A N 1
ATOM 4274 C CA . PHE A 1 573 ? 23.315 9.620 -38.925 1.00 91.06 573 PHE A CA 1
ATOM 4275 C C . PHE A 1 573 ? 22.422 9.641 -40.164 1.00 91.06 573 PHE A C 1
ATOM 4277 O O . PHE A 1 573 ? 22.156 8.593 -40.754 1.00 91.06 573 PHE A O 1
ATOM 4284 N N . ALA A 1 574 ? 22.026 10.826 -40.623 1.00 89.50 574 ALA A N 1
ATOM 4285 C CA . ALA A 1 574 ? 21.378 11.011 -41.922 1.00 89.50 574 ALA A CA 1
ATOM 4286 C C . ALA A 1 574 ? 22.114 12.076 -42.750 1.00 89.50 574 ALA A C 1
ATOM 4288 O O . ALA A 1 574 ? 21.753 13.254 -42.699 1.00 89.50 574 ALA A O 1
ATOM 4289 N N . PRO A 1 575 ? 23.146 11.685 -43.521 1.00 89.31 575 PRO A N 1
ATOM 4290 C CA . PRO A 1 575 ? 23.924 12.621 -44.326 1.00 89.31 575 PRO A CA 1
ATOM 4291 C C . PRO A 1 575 ? 23.058 13.447 -45.280 1.00 89.31 575 PRO A C 1
ATOM 4293 O O . PRO A 1 575 ? 22.125 12.919 -45.892 1.00 89.31 575 PRO A O 1
ATOM 4296 N N . THR A 1 576 ? 23.388 14.726 -45.460 1.00 89.56 576 THR A N 1
ATOM 4297 C CA . THR A 1 576 ? 22.605 15.657 -46.297 1.00 89.56 576 THR A CA 1
ATOM 4298 C C . THR A 1 576 ? 22.721 15.357 -47.801 1.00 89.56 576 THR A C 1
ATOM 4300 O O . THR A 1 576 ? 21.786 15.626 -48.561 1.00 89.56 576 THR A O 1
ATOM 4303 N N . GLY A 1 577 ? 23.815 14.722 -48.242 1.00 87.25 577 GLY A N 1
ATOM 4304 C CA . GLY A 1 577 ? 24.111 14.424 -49.650 1.00 87.25 577 GLY A CA 1
ATOM 4305 C C . GLY A 1 577 ? 24.961 13.164 -49.866 1.00 87.25 577 GLY A C 1
ATOM 4306 O O . GLY A 1 577 ? 25.260 12.440 -48.922 1.00 87.25 577 GLY A O 1
ATOM 4307 N N . ALA A 1 578 ? 25.330 12.895 -51.124 1.00 89.00 578 ALA A N 1
ATOM 4308 C CA . ALA A 1 578 ? 26.212 11.784 -51.507 1.00 89.00 578 ALA A CA 1
ATOM 4309 C C . ALA A 1 578 ? 27.684 12.073 -51.164 1.00 89.00 578 ALA A C 1
ATOM 4311 O O . ALA A 1 578 ? 28.153 13.196 -51.344 1.00 89.00 578 ALA A O 1
ATOM 4312 N N . GLY A 1 579 ? 28.413 11.051 -50.715 1.00 90.12 579 GLY A N 1
ATOM 4313 C CA . GLY A 1 579 ? 29.812 11.126 -50.295 1.00 90.12 579 GLY A CA 1
ATOM 4314 C C . GLY A 1 579 ? 30.061 10.481 -48.930 1.00 90.12 579 GLY A C 1
ATOM 4315 O O . GLY A 1 579 ? 29.187 9.827 -48.364 1.00 90.12 579 GLY A O 1
ATOM 4316 N N . VAL A 1 580 ? 31.283 10.648 -48.419 1.00 92.75 580 VAL A N 1
ATOM 4317 C CA . VAL A 1 580 ? 31.724 10.063 -47.143 1.00 92.75 580 VAL A CA 1
ATOM 4318 C C . VAL A 1 580 ? 31.618 11.093 -46.025 1.00 92.75 580 VAL A C 1
ATOM 4320 O O . VAL A 1 580 ? 32.101 12.211 -46.184 1.00 92.75 580 VAL A O 1
ATOM 4323 N N . VAL A 1 581 ? 31.056 10.696 -44.888 1.00 93.81 581 VAL A N 1
ATOM 4324 C CA . VAL A 1 581 ? 31.185 11.386 -43.601 1.00 93.81 581 VAL A CA 1
ATOM 4325 C C . VAL A 1 581 ? 32.104 10.551 -42.718 1.00 93.81 581 VAL A C 1
ATOM 4327 O O . VAL A 1 581 ? 31.821 9.380 -42.457 1.00 93.81 581 VAL A O 1
ATOM 4330 N N . GLU A 1 582 ? 33.209 11.141 -42.272 1.00 95.19 582 GLU A N 1
ATOM 4331 C CA . GLU A 1 582 ? 34.077 10.509 -41.276 1.00 95.19 582 GLU A CA 1
ATOM 4332 C C . GLU A 1 582 ? 33.470 10.697 -39.882 1.00 95.19 582 GLU A C 1
ATOM 4334 O O . GLU A 1 582 ? 32.961 11.767 -39.559 1.00 95.19 582 GLU A O 1
ATOM 4339 N N . VAL A 1 583 ? 33.534 9.675 -39.038 1.00 95.31 583 VAL A N 1
ATOM 4340 C CA . VAL A 1 583 ? 33.033 9.734 -37.661 1.00 95.31 583 VAL A CA 1
ATOM 4341 C C . VAL A 1 583 ? 34.204 9.760 -36.691 1.00 95.31 583 VAL A C 1
ATOM 4343 O O . VAL A 1 583 ? 35.122 8.937 -36.774 1.00 95.31 583 VAL A O 1
ATOM 4346 N N . ALA A 1 584 ? 34.139 10.695 -35.752 1.00 92.88 584 ALA A N 1
ATOM 4347 C CA . ALA A 1 584 ? 34.932 10.715 -34.534 1.00 92.88 584 ALA A CA 1
ATOM 4348 C C . ALA A 1 584 ? 34.006 10.544 -33.324 1.00 92.88 584 ALA A C 1
ATOM 4350 O O . ALA A 1 584 ? 32.828 10.905 -33.371 1.00 92.88 584 ALA A O 1
ATOM 4351 N N . ILE A 1 585 ? 34.540 10.011 -32.227 1.00 92.88 585 ILE A N 1
ATOM 4352 C CA . ILE A 1 585 ? 33.812 9.913 -30.963 1.00 92.88 585 ILE A CA 1
ATOM 4353 C C . ILE A 1 585 ? 34.479 10.848 -29.959 1.00 92.88 585 ILE A C 1
ATOM 4355 O O . ILE A 1 585 ? 35.671 10.740 -29.674 1.00 92.88 585 ILE A O 1
ATOM 4359 N N . GLY A 1 586 ? 33.712 11.807 -29.455 1.00 87.12 586 GLY A N 1
ATOM 4360 C CA . GLY A 1 586 ? 34.160 12.730 -28.427 1.00 87.12 586 GLY A CA 1
ATOM 4361 C C . GLY A 1 586 ? 34.481 11.998 -27.126 1.00 87.12 586 GLY A C 1
ATOM 4362 O O . GLY A 1 586 ? 33.891 10.966 -26.809 1.00 87.12 586 GLY A O 1
ATOM 4363 N N . ASN A 1 587 ? 35.407 12.566 -26.355 1.00 78.44 587 ASN A N 1
ATOM 4364 C CA . ASN A 1 587 ? 35.773 12.083 -25.022 1.00 78.44 587 ASN A CA 1
ATOM 4365 C C . ASN A 1 587 ? 35.412 13.121 -23.949 1.00 78.44 587 ASN A C 1
ATOM 4367 O O . ASN A 1 587 ? 36.184 13.399 -23.036 1.00 78.44 587 ASN A O 1
ATOM 4371 N N . ASN A 1 588 ? 34.259 13.769 -24.133 1.00 79.06 588 ASN A N 1
ATOM 4372 C CA . ASN A 1 588 ? 33.804 14.874 -23.287 1.00 79.06 588 ASN A CA 1
ATOM 4373 C C . ASN A 1 588 ? 33.238 14.399 -21.940 1.00 79.06 588 ASN A C 1
ATOM 4375 O O . ASN A 1 588 ? 33.011 15.222 -21.057 1.00 79.06 588 ASN A O 1
ATOM 4379 N N . HIS A 1 589 ? 33.031 13.089 -21.784 1.00 81.44 589 HIS A N 1
ATOM 4380 C CA . HIS A 1 589 ? 32.540 12.464 -20.563 1.00 81.44 589 HIS A CA 1
ATOM 4381 C C . HIS A 1 589 ? 33.417 11.266 -20.213 1.00 81.44 589 HIS A C 1
ATOM 4383 O O . HIS A 1 589 ? 33.900 10.565 -21.103 1.00 81.44 589 HIS A O 1
ATOM 4389 N N . ALA A 1 590 ? 33.598 11.001 -18.923 1.00 83.81 590 ALA A N 1
ATOM 4390 C CA . ALA A 1 590 ? 34.175 9.736 -18.489 1.00 83.81 590 ALA A CA 1
ATOM 4391 C C . ALA A 1 590 ? 33.135 8.617 -18.670 1.00 83.81 590 ALA A C 1
ATOM 4393 O O . ALA A 1 590 ? 32.050 8.677 -18.089 1.00 83.81 590 ALA A O 1
ATOM 4394 N N . TYR A 1 591 ? 33.460 7.612 -19.487 1.00 88.31 591 TYR A N 1
ATOM 4395 C CA . TYR A 1 591 ? 32.604 6.447 -19.732 1.00 88.31 591 TYR A CA 1
ATOM 4396 C C . TYR A 1 591 ? 33.025 5.249 -18.873 1.00 88.31 591 TYR A C 1
ATOM 4398 O O . TYR A 1 591 ? 34.216 5.009 -18.642 1.00 88.31 591 TYR A O 1
ATOM 4406 N N . VAL A 1 592 ? 32.049 4.441 -18.457 1.00 89.94 592 VAL A N 1
ATOM 4407 C CA . VAL A 1 592 ? 32.284 3.182 -17.735 1.00 89.94 592 VAL A CA 1
ATOM 4408 C C . VAL A 1 592 ? 32.830 2.121 -18.689 1.00 89.94 592 VAL A C 1
ATOM 4410 O O . VAL A 1 592 ? 32.349 1.979 -19.814 1.00 89.94 592 VAL A O 1
ATOM 4413 N N . HIS A 1 593 ? 33.841 1.353 -18.267 1.00 90.31 593 HIS A N 1
ATOM 4414 C CA . HIS A 1 593 ? 34.346 0.231 -19.067 1.00 90.31 593 HIS A CA 1
ATOM 4415 C C . HIS A 1 593 ? 33.199 -0.722 -19.432 1.00 90.31 593 HIS A C 1
ATOM 4417 O O . HIS A 1 593 ? 32.450 -1.158 -18.564 1.00 90.31 593 HIS A O 1
ATOM 4423 N N . GLY A 1 594 ? 33.072 -1.056 -20.715 1.00 89.19 594 GLY A N 1
ATOM 4424 C CA . GLY A 1 594 ? 31.967 -1.872 -21.210 1.00 89.19 594 GLY A CA 1
ATOM 4425 C C . GLY A 1 594 ? 30.743 -1.093 -21.685 1.00 89.19 594 GLY A C 1
ATOM 4426 O O . GLY A 1 594 ? 29.870 -1.715 -22.289 1.00 89.19 594 GLY A O 1
ATOM 4427 N N . GLN A 1 595 ? 30.679 0.231 -21.479 1.00 91.31 595 GLN A N 1
ATOM 4428 C CA . GLN A 1 595 ? 29.614 1.081 -22.019 1.00 91.31 595 GLN A CA 1
ATOM 4429 C C . GLN A 1 595 ? 29.476 0.844 -23.525 1.00 91.31 595 GLN A C 1
ATOM 4431 O O . GLN A 1 595 ? 30.476 0.834 -24.245 1.00 91.31 595 GLN A O 1
ATOM 4436 N N . ARG A 1 596 ? 28.246 0.647 -24.003 1.00 91.19 596 ARG A N 1
ATOM 4437 C CA . ARG A 1 596 ? 27.965 0.392 -25.420 1.00 91.19 596 ARG A CA 1
ATOM 4438 C C . ARG A 1 596 ? 27.410 1.626 -26.115 1.00 91.19 596 ARG A C 1
ATOM 4440 O O . ARG A 1 596 ? 26.733 2.445 -25.495 1.00 91.19 596 ARG A O 1
ATOM 4447 N N . LEU A 1 597 ? 27.698 1.721 -27.409 1.00 91.50 597 LEU A N 1
ATOM 4448 C CA . LEU A 1 597 ? 27.171 2.727 -28.322 1.00 91.50 597 LEU A CA 1
ATOM 4449 C C . LEU A 1 597 ? 26.858 2.070 -29.664 1.00 91.50 597 LEU A C 1
ATOM 4451 O O . LEU A 1 597 ? 27.747 1.500 -30.298 1.00 91.50 597 LEU A O 1
ATOM 4455 N N . ARG A 1 598 ? 25.613 2.181 -30.119 1.00 91.81 598 ARG A N 1
ATOM 4456 C CA . ARG A 1 598 ? 25.199 1.751 -31.453 1.00 91.81 598 ARG A CA 1
ATOM 4457 C C . ARG A 1 598 ? 25.101 2.949 -32.390 1.00 91.81 598 ARG A C 1
ATOM 4459 O O . ARG A 1 598 ? 24.416 3.924 -32.097 1.00 91.81 598 ARG A O 1
ATOM 4466 N N . LEU A 1 599 ? 25.766 2.867 -33.532 1.00 91.94 599 LEU A N 1
ATOM 4467 C CA . LEU A 1 599 ? 25.738 3.900 -34.562 1.00 91.94 599 LEU A CA 1
ATOM 4468 C C . LEU A 1 599 ? 24.992 3.385 -35.783 1.00 91.94 599 LEU A C 1
ATOM 4470 O O . LEU A 1 599 ? 25.305 2.300 -36.269 1.00 91.94 599 LEU A O 1
ATOM 4474 N N . TRP A 1 600 ? 24.042 4.173 -36.276 1.00 88.88 600 TRP A N 1
ATOM 4475 C CA . TRP A 1 600 ? 23.124 3.792 -37.344 1.00 88.88 600 TRP A CA 1
ATOM 4476 C C . TRP A 1 600 ? 23.265 4.669 -38.579 1.00 88.88 600 TRP A C 1
ATOM 4478 O O . TRP A 1 600 ? 23.387 5.892 -38.489 1.00 88.88 600 TRP A O 1
ATOM 4488 N N . HIS A 1 601 ? 23.118 4.045 -39.742 1.00 88.88 601 HIS A N 1
ATOM 4489 C CA . HIS A 1 601 ? 22.905 4.738 -41.000 1.00 88.88 601 HIS A CA 1
ATOM 4490 C C . HIS A 1 601 ? 21.398 4.916 -41.259 1.00 88.88 601 HIS A C 1
ATOM 4492 O O . HIS A 1 601 ? 20.691 3.979 -41.639 1.00 88.88 601 HIS A O 1
ATOM 4498 N N . GLY A 1 602 ? 20.897 6.139 -41.083 1.00 81.06 602 GLY A N 1
ATOM 4499 C CA . GLY A 1 602 ? 19.477 6.495 -41.199 1.00 81.06 602 GLY A CA 1
ATOM 4500 C C . GLY A 1 602 ? 18.938 6.615 -42.620 1.00 81.06 602 GLY A C 1
ATOM 4501 O O . GLY A 1 602 ? 17.738 6.798 -42.797 1.00 81.06 602 GLY A O 1
ATOM 4502 N N . GLY A 1 603 ? 19.799 6.471 -43.631 1.00 72.94 603 GLY A N 1
ATOM 4503 C CA . GLY A 1 603 ? 19.407 6.521 -45.039 1.00 72.94 603 GLY A CA 1
ATOM 4504 C C . GLY A 1 603 ? 18.876 7.888 -45.492 1.00 72.94 603 GLY A C 1
ATOM 4505 O O . GLY A 1 603 ? 18.751 8.835 -44.721 1.00 72.94 603 GLY A O 1
ATOM 4506 N N . GLY A 1 604 ? 18.602 7.994 -46.794 1.00 58.94 604 GLY A N 1
ATOM 4507 C CA . GLY A 1 604 ? 18.020 9.181 -47.424 1.00 58.94 604 GLY A CA 1
ATOM 4508 C C . GLY A 1 604 ? 18.615 9.458 -48.806 1.00 58.94 604 GLY A C 1
ATOM 4509 O O . GLY A 1 604 ? 19.799 9.245 -49.010 1.00 58.94 604 GLY A O 1
ATOM 4510 N N . GLY A 1 605 ? 17.787 9.938 -49.740 1.00 58.12 605 GLY A N 1
ATOM 4511 C CA . GLY A 1 605 ? 18.155 10.507 -51.050 1.00 58.12 605 GLY A CA 1
ATOM 4512 C C . GLY A 1 605 ? 18.917 9.624 -52.058 1.00 58.12 605 GLY A C 1
ATOM 4513 O O . GLY A 1 605 ? 19.193 8.455 -51.827 1.00 58.12 605 GLY A O 1
ATOM 4514 N N . ALA A 1 606 ? 19.207 10.194 -53.236 1.00 57.09 606 ALA A N 1
ATOM 4515 C CA . ALA A 1 606 ? 19.921 9.519 -54.326 1.00 57.09 606 ALA A CA 1
ATOM 4516 C C . ALA A 1 606 ? 21.455 9.653 -54.182 1.00 57.09 606 ALA A C 1
ATOM 4518 O O . ALA A 1 606 ? 21.943 10.735 -53.849 1.00 57.09 606 ALA A O 1
ATOM 4519 N N . GLY A 1 607 ? 22.202 8.580 -54.482 1.00 68.62 607 GLY A N 1
ATOM 4520 C CA . GLY A 1 607 ? 23.678 8.524 -54.469 1.00 68.62 607 GLY A CA 1
ATOM 4521 C C . GLY A 1 607 ? 24.283 7.697 -53.320 1.00 68.62 607 GLY A C 1
ATOM 4522 O O . GLY A 1 607 ? 23.581 7.361 -52.373 1.00 68.62 607 GLY A O 1
ATOM 4523 N N . ASP A 1 608 ? 25.578 7.359 -53.416 1.00 82.19 608 ASP A N 1
ATOM 4524 C CA . ASP A 1 608 ? 26.327 6.585 -52.401 1.00 82.19 608 ASP A CA 1
ATOM 4525 C C . ASP A 1 608 ? 26.637 7.485 -51.188 1.00 82.19 608 ASP A C 1
ATOM 4527 O O . ASP A 1 608 ? 27.411 8.441 -51.297 1.00 82.19 608 ASP A O 1
ATOM 4531 N N . ARG A 1 609 ? 25.970 7.236 -50.055 1.00 88.19 609 ARG A N 1
ATOM 4532 C CA . ARG A 1 609 ? 26.148 7.952 -48.780 1.00 88.19 609 ARG A CA 1
ATOM 4533 C C . ARG A 1 609 ? 26.836 7.001 -47.817 1.00 88.19 609 ARG A C 1
ATOM 4535 O O . ARG A 1 609 ? 26.323 5.920 -47.563 1.00 88.19 609 ARG A O 1
ATOM 4542 N N . ILE A 1 610 ? 28.011 7.375 -47.329 1.00 90.88 610 ILE A N 1
ATOM 4543 C CA . ILE A 1 610 ? 28.862 6.476 -46.549 1.00 90.88 610 ILE A CA 1
ATOM 4544 C C . ILE A 1 610 ? 29.154 7.129 -45.205 1.00 90.88 610 ILE A C 1
ATOM 4546 O O . ILE A 1 610 ? 29.713 8.222 -45.156 1.00 90.88 610 ILE A O 1
ATOM 4550 N N . ILE A 1 611 ? 28.835 6.432 -44.119 1.00 93.06 611 ILE A N 1
ATOM 4551 C CA . ILE A 1 611 ? 29.340 6.754 -42.782 1.00 93.06 611 ILE A CA 1
ATOM 4552 C C . ILE A 1 611 ? 30.574 5.891 -42.544 1.00 93.06 611 ILE A C 1
ATOM 4554 O O . ILE A 1 611 ? 30.471 4.663 -42.573 1.00 93.06 611 ILE A O 1
ATOM 4558 N N . ARG A 1 612 ? 31.737 6.508 -42.325 1.00 94.38 612 ARG A N 1
ATOM 4559 C CA . ARG A 1 612 ? 32.998 5.790 -42.111 1.00 94.38 612 ARG A CA 1
ATOM 4560 C C . ARG A 1 612 ? 33.576 6.061 -40.729 1.00 94.38 612 ARG A C 1
ATOM 4562 O O . ARG A 1 612 ? 33.771 7.204 -40.335 1.00 94.38 612 ARG A O 1
ATOM 4569 N N . LEU A 1 613 ? 33.923 4.988 -40.027 1.00 95.12 613 LEU A N 1
ATOM 4570 C CA . LEU A 1 613 ? 34.769 5.014 -38.843 1.00 95.12 613 LEU A CA 1
ATOM 4571 C C . LEU A 1 613 ? 36.165 4.541 -39.249 1.00 95.12 613 LEU A C 1
ATOM 4573 O O . LEU A 1 613 ? 36.332 3.371 -39.594 1.00 95.12 613 LEU A O 1
ATOM 4577 N N . SER A 1 614 ? 37.157 5.426 -39.221 1.00 93.25 614 SER A N 1
ATOM 4578 C CA . SER A 1 614 ? 38.524 5.112 -39.651 1.00 93.25 614 SER A CA 1
ATOM 4579 C C . SER A 1 614 ? 39.463 4.881 -38.455 1.00 93.25 614 SER A C 1
ATOM 4581 O O . SER A 1 614 ? 39.352 5.593 -37.453 1.00 93.25 614 SER A O 1
ATOM 4583 N N . PRO A 1 615 ? 40.418 3.929 -38.528 1.00 92.31 615 PRO A N 1
ATOM 4584 C CA . PRO A 1 615 ? 41.485 3.809 -37.537 1.00 92.31 615 PRO A CA 1
ATOM 4585 C C . PRO A 1 615 ? 42.257 5.125 -37.397 1.00 92.31 615 PRO A C 1
ATOM 4587 O O . PRO A 1 615 ? 42.652 5.719 -38.399 1.00 92.31 615 PRO A O 1
ATOM 4590 N N . GLY A 1 616 ? 42.485 5.570 -36.161 1.00 83.62 616 GLY A N 1
ATOM 4591 C CA . GLY A 1 616 ? 43.182 6.826 -35.869 1.00 83.62 616 GLY A CA 1
ATOM 4592 C C . GLY A 1 616 ? 42.291 8.073 -35.815 1.00 83.62 616 GLY A C 1
ATOM 4593 O O . GLY A 1 616 ? 42.788 9.130 -35.424 1.00 83.62 616 GLY A O 1
ATOM 4594 N N . ASN A 1 617 ? 40.993 7.973 -36.137 1.00 89.75 617 ASN A N 1
ATOM 4595 C CA . ASN A 1 617 ? 40.037 9.041 -35.827 1.00 89.75 617 ASN A CA 1
ATOM 4596 C C . ASN A 1 617 ? 39.900 9.201 -34.301 1.00 89.75 617 ASN A C 1
ATOM 4598 O O . ASN A 1 617 ? 40.029 8.238 -33.542 1.00 89.75 617 ASN A O 1
ATOM 4602 N N . ALA A 1 618 ? 39.637 10.428 -33.841 1.00 90.94 618 ALA A N 1
ATOM 4603 C CA . ALA A 1 618 ? 39.591 10.739 -32.413 1.00 90.94 618 ALA A CA 1
ATOM 4604 C C . ALA A 1 618 ? 38.567 9.864 -31.660 1.00 90.94 618 ALA A C 1
ATOM 4606 O O . ALA A 1 618 ? 37.444 9.662 -32.126 1.00 90.94 618 ALA A O 1
ATOM 4607 N N . GLY A 1 619 ? 38.991 9.340 -30.504 1.00 90.31 619 GLY A N 1
ATOM 4608 C CA . GLY A 1 619 ? 38.184 8.496 -29.616 1.00 90.31 619 GLY A CA 1
ATOM 4609 C C . GLY A 1 619 ? 37.959 7.056 -30.084 1.00 90.31 619 GLY A C 1
ATOM 4610 O O . GLY A 1 619 ? 37.286 6.311 -29.377 1.00 90.31 619 GLY A O 1
ATOM 4611 N N . LEU A 1 620 ? 38.515 6.642 -31.229 1.00 92.69 620 LEU A N 1
ATOM 4612 C CA . LEU A 1 620 ? 38.347 5.302 -31.796 1.00 92.69 620 LEU A CA 1
ATOM 4613 C C . LEU A 1 620 ? 39.645 4.489 -31.742 1.00 92.69 620 LEU A C 1
ATOM 4615 O O . LEU A 1 620 ? 40.715 4.966 -32.114 1.00 92.69 620 LEU A O 1
ATOM 4619 N N . ASP A 1 621 ? 39.524 3.222 -31.358 1.00 91.50 621 ASP A N 1
ATOM 4620 C CA . ASP A 1 621 ? 40.583 2.214 -31.431 1.00 91.50 621 ASP A CA 1
ATOM 4621 C C . ASP A 1 621 ? 40.071 1.020 -32.248 1.00 91.50 621 ASP A C 1
ATOM 4623 O O . ASP A 1 621 ? 39.441 0.086 -31.748 1.00 91.50 621 ASP A O 1
ATOM 4627 N N . LEU A 1 622 ? 40.263 1.115 -33.564 1.00 89.44 622 LEU A N 1
ATOM 4628 C CA . LEU A 1 622 ? 39.786 0.141 -34.541 1.00 89.44 622 LEU A CA 1
ATOM 4629 C C . LEU A 1 622 ? 40.970 -0.473 -35.286 1.00 89.44 622 LEU A C 1
ATOM 4631 O O . LEU A 1 622 ? 41.872 0.233 -35.731 1.00 89.44 622 LEU A O 1
ATOM 4635 N N . SER A 1 623 ? 40.929 -1.788 -35.505 1.00 87.00 623 SER A N 1
ATOM 4636 C CA . SER A 1 623 ? 41.942 -2.499 -36.298 1.00 87.00 623 SER A CA 1
ATOM 4637 C C . SER A 1 623 ? 41.789 -2.297 -37.811 1.00 87.00 623 SER A C 1
ATOM 4639 O O . SER A 1 623 ? 42.738 -2.515 -38.562 1.00 87.00 623 SER A O 1
ATOM 4641 N N . ALA A 1 624 ? 40.602 -1.887 -38.266 1.00 89.50 624 ALA A N 1
ATOM 4642 C CA . ALA A 1 624 ? 40.280 -1.581 -39.656 1.00 89.50 624 ALA A CA 1
ATOM 4643 C C . ALA A 1 624 ? 39.093 -0.610 -39.724 1.00 89.50 624 ALA A C 1
ATOM 4645 O O . ALA A 1 624 ? 38.327 -0.495 -38.765 1.00 89.50 624 ALA A O 1
ATOM 4646 N N . ALA A 1 625 ? 38.933 0.069 -40.861 1.00 90.06 625 ALA A N 1
ATOM 4647 C CA . ALA A 1 625 ? 37.800 0.962 -41.065 1.00 90.06 625 ALA A CA 1
ATOM 4648 C C . ALA A 1 625 ? 36.472 0.192 -41.112 1.00 90.06 625 ALA A C 1
ATOM 4650 O O . ALA A 1 625 ? 36.409 -0.928 -41.623 1.00 90.06 625 ALA A O 1
ATOM 4651 N N . VAL A 1 626 ? 35.413 0.815 -40.599 1.00 92.88 626 VAL A N 1
ATOM 4652 C CA . VAL A 1 626 ? 34.034 0.320 -40.676 1.00 92.88 626 VAL A CA 1
ATOM 4653 C C . VAL A 1 626 ? 33.217 1.307 -41.499 1.00 92.88 626 VAL A C 1
ATOM 4655 O O . VAL A 1 626 ? 33.213 2.498 -41.201 1.00 92.88 626 VAL A O 1
ATOM 4658 N N . GLU A 1 627 ? 32.531 0.818 -42.528 1.00 92.56 627 GLU A N 1
ATOM 4659 C CA . GLU A 1 627 ? 31.655 1.622 -43.381 1.00 92.56 627 GLU A CA 1
ATOM 4660 C C . GLU A 1 627 ? 30.209 1.145 -43.252 1.00 92.56 627 GLU A C 1
ATOM 4662 O O . GLU A 1 627 ? 29.935 -0.046 -43.396 1.00 92.56 627 GLU A O 1
ATOM 4667 N N . LEU A 1 628 ? 29.294 2.084 -43.020 1.00 91.56 628 LEU A N 1
ATOM 4668 C CA . LEU A 1 628 ? 27.849 1.880 -43.097 1.00 91.56 628 LEU A CA 1
ATOM 4669 C C . LEU A 1 628 ? 27.362 2.563 -44.379 1.00 91.56 628 LEU A C 1
ATOM 4671 O O . LEU A 1 628 ? 27.655 3.744 -44.585 1.00 91.56 628 LEU A O 1
ATOM 4675 N N . ARG A 1 629 ? 26.671 1.830 -45.255 1.00 88.00 629 ARG A N 1
ATOM 4676 C CA . ARG A 1 629 ? 26.343 2.271 -46.627 1.00 88.00 629 ARG A CA 1
ATOM 4677 C C . ARG A 1 629 ? 24.848 2.277 -46.915 1.00 88.00 629 ARG A C 1
ATOM 4679 O O . ARG A 1 629 ? 24.369 3.063 -47.724 1.00 88.00 629 ARG A O 1
ATOM 4686 N N . ASN A 1 630 ? 24.109 1.378 -46.280 1.00 84.19 630 ASN A N 1
ATOM 4687 C CA . ASN A 1 630 ? 22.693 1.172 -46.528 1.00 84.19 630 ASN A CA 1
ATOM 4688 C C . ASN A 1 630 ? 21.852 1.648 -45.347 1.00 84.19 630 ASN A C 1
ATOM 4690 O O . ASN A 1 630 ? 22.302 1.695 -44.204 1.00 84.19 630 ASN A O 1
ATOM 4694 N N . LEU A 1 631 ? 20.591 1.977 -45.628 1.00 83.25 631 LEU A N 1
ATOM 4695 C CA . LEU A 1 631 ? 19.593 2.210 -44.588 1.00 83.25 631 LEU A CA 1
ATOM 4696 C C . LEU A 1 631 ? 19.532 0.999 -43.644 1.00 83.25 631 LEU A C 1
ATOM 4698 O O . LEU A 1 631 ? 19.290 -0.118 -44.095 1.00 83.25 631 LEU A O 1
ATOM 4702 N N . GLY A 1 632 ? 19.718 1.238 -42.347 1.00 77.94 632 GLY A N 1
ATOM 4703 C CA . GLY A 1 632 ? 19.695 0.191 -41.322 1.00 77.94 632 GLY A CA 1
ATOM 4704 C C . GLY A 1 632 ? 21.041 -0.498 -41.071 1.00 77.94 632 GLY A C 1
ATOM 4705 O O . GLY A 1 632 ? 21.136 -1.302 -40.142 1.00 77.94 632 GLY A O 1
ATOM 4706 N N . ASP A 1 633 ? 22.094 -0.168 -41.827 1.00 87.81 633 ASP A N 1
ATOM 4707 C CA . ASP A 1 633 ? 23.450 -0.576 -41.456 1.00 87.81 633 ASP A CA 1
ATOM 4708 C C . ASP A 1 633 ? 23.801 0.032 -40.092 1.00 87.81 633 ASP A C 1
ATOM 4710 O O . ASP A 1 633 ? 23.527 1.208 -39.826 1.00 87.81 633 ASP A O 1
ATOM 4714 N N . HIS A 1 634 ? 24.430 -0.763 -39.228 1.00 89.75 634 HIS A N 1
ATOM 4715 C CA . HIS A 1 634 ? 24.863 -0.312 -37.912 1.00 89.75 634 HIS A CA 1
ATOM 4716 C C . HIS A 1 634 ? 26.187 -0.938 -37.478 1.00 89.75 634 HIS A C 1
ATOM 4718 O O . HIS A 1 634 ? 26.597 -1.999 -37.955 1.00 89.75 634 HIS A O 1
ATOM 4724 N N . VAL A 1 635 ? 26.841 -0.279 -36.524 1.00 90.88 635 VAL A N 1
ATOM 4725 C CA . VAL A 1 635 ? 27.994 -0.807 -35.791 1.00 90.88 635 VAL A CA 1
ATOM 4726 C C . VAL A 1 635 ? 27.791 -0.602 -34.296 1.00 90.88 635 VAL A C 1
ATOM 4728 O O . VAL A 1 635 ? 27.305 0.442 -33.865 1.00 90.88 635 VAL A O 1
ATOM 4731 N N . GLU A 1 636 ? 28.184 -1.599 -33.506 1.00 92.12 636 GLU A N 1
ATOM 4732 C CA . GLU A 1 636 ? 28.281 -1.471 -32.055 1.00 92.12 636 GLU A CA 1
ATOM 4733 C C . GLU A 1 636 ? 29.727 -1.267 -31.624 1.00 92.12 636 GLU A C 1
ATOM 4735 O O . GLU A 1 636 ? 30.634 -2.036 -31.971 1.00 92.12 636 GLU A O 1
ATOM 4740 N N . LEU A 1 637 ? 29.916 -0.221 -30.832 1.00 92.62 637 LEU A N 1
ATOM 4741 C CA . LEU A 1 637 ? 31.155 0.106 -30.161 1.00 92.62 637 LEU A CA 1
ATOM 4742 C C . LEU A 1 637 ? 31.012 -0.166 -28.663 1.00 92.62 637 LEU A C 1
ATOM 4744 O O . LEU A 1 637 ? 29.927 -0.051 -28.090 1.00 92.62 637 LEU A O 1
ATOM 4748 N N . GLN A 1 638 ? 32.128 -0.498 -28.033 1.00 93.00 638 GLN A N 1
ATOM 4749 C CA . GLN A 1 638 ? 32.264 -0.684 -26.600 1.00 93.00 638 GLN A CA 1
ATOM 4750 C C . GLN A 1 638 ? 33.422 0.176 -26.094 1.00 93.00 638 GLN A C 1
ATOM 4752 O O . GLN A 1 638 ? 34.517 0.158 -26.661 1.00 93.00 638 GLN A O 1
ATOM 4757 N N . TRP A 1 639 ? 33.190 0.919 -25.017 1.00 92.50 639 TRP A N 1
ATOM 4758 C CA . TRP A 1 639 ? 34.225 1.705 -24.367 1.00 92.50 639 TRP A CA 1
ATOM 4759 C C . TRP A 1 639 ? 35.213 0.808 -23.627 1.00 92.50 639 TRP A C 1
ATOM 4761 O O . TRP A 1 639 ? 34.829 -0.006 -22.778 1.00 92.50 639 TRP A O 1
ATOM 4771 N N . ASN A 1 640 ? 36.501 1.005 -23.896 1.00 91.12 640 ASN A N 1
ATOM 4772 C CA . ASN A 1 640 ? 37.569 0.368 -23.151 1.00 91.12 640 ASN A CA 1
ATOM 4773 C C . ASN A 1 640 ? 38.247 1.381 -22.221 1.00 91.12 640 ASN A C 1
ATOM 4775 O O . ASN A 1 640 ? 39.127 2.140 -22.621 1.00 91.12 640 ASN A O 1
ATOM 4779 N N . GLY A 1 641 ? 37.877 1.333 -20.938 1.00 87.38 641 GLY A N 1
ATOM 4780 C CA . GLY A 1 641 ? 38.467 2.198 -19.911 1.00 87.38 641 GLY A CA 1
ATOM 4781 C C . GLY A 1 641 ? 39.986 2.060 -19.714 1.00 87.38 641 GLY A C 1
ATOM 4782 O O . GLY A 1 641 ? 40.582 2.947 -19.116 1.00 87.38 641 GLY A O 1
ATOM 4783 N N . GLN A 1 642 ? 40.633 0.997 -20.212 1.00 88.50 642 GLN A N 1
ATOM 4784 C CA . GLN A 1 642 ? 42.094 0.852 -20.136 1.00 88.50 642 GLN A CA 1
ATOM 4785 C C . GLN A 1 642 ? 42.815 1.635 -21.237 1.00 88.50 642 GLN A C 1
ATOM 4787 O O . GLN A 1 642 ? 43.911 2.140 -21.007 1.00 88.50 642 GLN A O 1
ATOM 4792 N N . THR A 1 643 ? 42.222 1.719 -22.431 1.00 88.38 643 THR A N 1
ATOM 4793 C CA . THR A 1 643 ? 42.807 2.433 -23.577 1.00 88.38 643 THR A CA 1
ATOM 4794 C C . THR A 1 643 ? 42.274 3.856 -23.715 1.00 88.38 643 THR A C 1
ATOM 4796 O O . THR A 1 643 ? 42.904 4.671 -24.384 1.00 88.38 643 THR A O 1
ATOM 4799 N N . GLY A 1 644 ? 41.141 4.173 -23.078 1.00 89.25 644 GLY A N 1
ATOM 4800 C CA . GLY A 1 644 ? 40.483 5.471 -23.212 1.00 89.25 644 GLY A CA 1
ATOM 4801 C C . GLY A 1 644 ? 39.899 5.691 -24.610 1.00 89.25 644 GLY A C 1
ATOM 4802 O O . GLY A 1 644 ? 39.872 6.824 -25.089 1.00 89.25 644 GLY A O 1
ATOM 4803 N N . ALA A 1 645 ? 39.484 4.612 -25.281 1.00 91.69 645 ALA A N 1
ATOM 4804 C CA . ALA A 1 645 ? 38.953 4.648 -26.637 1.00 91.69 645 ALA A CA 1
ATOM 4805 C C . ALA A 1 645 ? 37.796 3.656 -26.839 1.00 91.69 645 ALA A C 1
ATOM 4807 O O . ALA A 1 645 ? 37.668 2.642 -26.144 1.00 91.69 645 ALA A O 1
ATOM 4808 N N . TRP A 1 646 ? 36.961 3.950 -27.832 1.00 92.56 646 TRP A N 1
ATOM 4809 C CA . TRP A 1 646 ? 35.874 3.096 -28.290 1.00 92.56 646 TRP A CA 1
ATOM 4810 C C . TRP A 1 646 ? 36.393 2.058 -29.283 1.00 92.56 646 TRP A C 1
ATOM 4812 O O . TRP A 1 646 ? 36.970 2.397 -30.317 1.00 92.56 646 TRP A O 1
ATOM 4822 N N . GLN A 1 647 ? 36.156 0.789 -28.974 1.00 91.81 647 GLN A N 1
ATOM 4823 C CA . GLN A 1 647 ? 36.550 -0.361 -29.785 1.00 91.81 647 GLN A CA 1
ATOM 4824 C C . GLN A 1 647 ? 35.305 -1.035 -30.359 1.00 91.81 647 GLN A C 1
ATOM 4826 O O . GLN A 1 647 ? 34.206 -0.880 -29.833 1.00 91.81 647 GLN A O 1
ATOM 4831 N N . ARG A 1 648 ? 35.447 -1.822 -31.426 1.00 90.06 648 ARG A N 1
ATOM 4832 C CA . ARG A 1 648 ? 34.330 -2.636 -31.927 1.00 90.06 648 ARG A CA 1
ATOM 4833 C C . ARG A 1 648 ? 33.946 -3.694 -30.885 1.00 90.06 648 ARG A C 1
ATOM 4835 O O . ARG A 1 648 ? 34.816 -4.434 -30.428 1.00 90.06 648 ARG A O 1
ATOM 4842 N N . ALA A 1 649 ? 32.661 -3.796 -30.545 1.00 85.31 649 ALA A N 1
ATOM 4843 C CA . ALA A 1 649 ? 32.181 -4.802 -29.598 1.00 85.31 649 ALA A CA 1
ATOM 4844 C C . ALA A 1 649 ? 32.433 -6.232 -30.130 1.00 85.31 649 ALA A C 1
ATOM 4846 O O . ALA A 1 649 ? 32.222 -6.518 -31.314 1.00 85.31 649 ALA A O 1
ATOM 4847 N N . SER A 1 650 ? 32.902 -7.141 -29.272 1.00 64.50 650 SER A N 1
ATOM 4848 C CA . SER A 1 650 ? 33.168 -8.542 -29.623 1.00 64.50 650 SER A CA 1
ATOM 4849 C C . SER A 1 650 ? 31.892 -9.395 -29.518 1.00 64.50 650 SER A C 1
ATOM 4851 O O . SER A 1 650 ? 31.125 -9.260 -28.570 1.00 64.50 650 SER A O 1
ATOM 4853 N N . GLY A 1 651 ? 31.651 -10.288 -30.491 1.00 51.38 651 GLY A N 1
ATOM 4854 C CA . GLY A 1 651 ? 30.554 -11.275 -30.428 1.00 51.38 651 GLY A CA 1
ATOM 4855 C C . GLY A 1 651 ? 29.433 -11.163 -31.472 1.00 51.38 651 GLY A C 1
ATOM 4856 O O . GLY A 1 651 ? 28.558 -12.022 -31.486 1.00 51.38 651 GLY A O 1
ATOM 4857 N N . MET A 1 652 ? 29.475 -10.202 -32.398 1.00 39.06 652 MET A N 1
ATOM 4858 C CA . MET A 1 652 ? 28.658 -10.243 -33.620 1.00 39.06 652 MET A CA 1
ATOM 4859 C C . MET A 1 652 ? 29.561 -10.301 -34.849 1.00 39.06 652 MET A C 1
ATOM 4861 O O . MET A 1 652 ? 30.311 -9.366 -35.144 1.00 39.06 652 MET A O 1
ATOM 4865 N N . LEU A 1 653 ? 29.475 -11.417 -35.581 1.00 34.94 653 LEU A N 1
ATOM 4866 C CA . LEU A 1 653 ? 29.934 -11.461 -36.965 1.00 34.94 653 LEU A CA 1
ATOM 4867 C C . LEU A 1 653 ? 29.216 -10.333 -37.724 1.00 34.94 653 LEU A C 1
ATOM 4869 O O . LEU A 1 653 ? 28.027 -10.110 -37.481 1.00 34.94 653 LEU A O 1
ATOM 4873 N N . PRO A 1 654 ? 29.903 -9.600 -38.615 1.00 37.97 654 PRO A N 1
ATOM 4874 C CA . PRO A 1 654 ? 29.211 -8.672 -39.497 1.00 37.97 654 PRO A CA 1
ATOM 4875 C C . PRO A 1 654 ? 28.083 -9.427 -40.206 1.00 37.97 654 PRO A C 1
ATOM 4877 O O . PRO A 1 654 ? 28.277 -10.574 -40.615 1.00 37.97 654 PRO A O 1
ATOM 4880 N N . ALA A 1 655 ? 26.933 -8.785 -40.403 1.00 39.59 655 ALA A N 1
ATOM 4881 C CA . ALA A 1 655 ? 25.882 -9.254 -41.308 1.00 39.59 655 ALA A CA 1
ATOM 4882 C C . ALA A 1 655 ? 26.342 -9.183 -42.785 1.00 39.59 655 ALA A C 1
ATOM 4884 O O . ALA A 1 655 ? 25.638 -8.701 -43.662 1.00 39.59 655 ALA A O 1
ATOM 4885 N N . ALA A 1 656 ? 27.565 -9.634 -43.061 1.00 45.91 656 ALA A N 1
ATOM 4886 C CA . ALA A 1 656 ? 28.219 -9.634 -44.353 1.00 45.91 656 ALA A CA 1
ATOM 4887 C C . ALA A 1 656 ? 29.046 -10.919 -44.490 1.00 45.91 656 ALA A C 1
ATOM 4889 O O . ALA A 1 656 ? 30.272 -10.886 -44.456 1.00 45.91 656 ALA A O 1
ATOM 4890 N N . ALA A 1 657 ? 28.364 -12.062 -44.604 1.00 40.81 657 ALA A N 1
ATOM 4891 C CA . ALA A 1 657 ? 28.918 -13.284 -45.196 1.00 40.81 657 ALA A CA 1
ATOM 4892 C C . ALA A 1 657 ? 27.808 -14.302 -45.523 1.00 40.81 657 ALA A C 1
ATOM 4894 O O . ALA A 1 657 ? 27.786 -15.404 -44.986 1.00 40.81 657 ALA A O 1
ATOM 4895 N N . ALA A 1 658 ? 26.877 -13.939 -46.407 1.00 36.44 658 ALA A N 1
ATOM 4896 C CA . ALA A 1 658 ? 26.095 -14.920 -47.166 1.00 36.44 658 ALA A CA 1
ATOM 4897 C C . ALA A 1 658 ? 25.613 -14.330 -48.500 1.00 36.44 658 ALA A C 1
ATOM 4899 O O . ALA A 1 658 ? 24.453 -14.460 -48.876 1.00 36.44 658 ALA A O 1
ATOM 4900 N N . THR A 1 659 ? 26.509 -13.686 -49.248 1.00 38.03 659 THR A N 1
ATOM 4901 C CA . THR A 1 659 ? 26.347 -13.590 -50.700 1.00 38.03 659 THR A CA 1
ATOM 4902 C C . THR A 1 659 ? 26.687 -14.959 -51.288 1.00 38.03 659 THR A C 1
ATOM 4904 O O . THR A 1 659 ? 27.806 -15.206 -51.729 1.00 38.03 659 THR A O 1
ATOM 4907 N N . VAL A 1 660 ? 25.718 -15.876 -51.300 1.00 45.12 660 VAL A N 1
ATOM 4908 C CA . VAL A 1 660 ? 25.617 -16.748 -52.472 1.00 45.12 660 VAL A CA 1
ATOM 4909 C C . VAL A 1 660 ? 25.001 -15.840 -53.526 1.00 45.12 660 VAL A C 1
ATOM 4911 O O . VAL A 1 660 ? 23.899 -15.329 -53.329 1.00 45.12 660 VAL A O 1
ATOM 4914 N N . GLY A 1 661 ? 25.762 -15.522 -54.574 1.00 50.59 661 GLY A N 1
ATOM 4915 C CA . GLY A 1 661 ? 25.228 -14.761 -55.702 1.00 50.59 661 GLY A CA 1
ATOM 4916 C C . GLY A 1 661 ? 23.964 -15.434 -56.256 1.00 50.59 661 GLY A C 1
ATOM 4917 O O . GLY A 1 661 ? 23.741 -16.618 -55.987 1.00 50.59 661 GLY A O 1
ATOM 4918 N N . PRO A 1 662 ? 23.118 -14.710 -57.007 1.00 55.53 662 PRO A N 1
ATOM 4919 C CA . PRO A 1 662 ? 21.983 -15.337 -57.669 1.00 55.53 662 PRO A CA 1
ATOM 4920 C C . PRO A 1 662 ? 22.488 -16.522 -58.502 1.00 55.53 662 PRO A C 1
ATOM 4922 O O . PRO A 1 662 ? 23.348 -16.349 -59.363 1.00 55.53 662 PRO A O 1
ATOM 4925 N N . VAL A 1 663 ? 21.993 -17.725 -58.201 1.00 52.09 663 VAL A N 1
ATOM 4926 C CA . VAL A 1 663 ? 22.145 -18.878 -59.092 1.00 52.09 663 VAL A CA 1
ATOM 4927 C C . VAL A 1 663 ? 21.359 -18.526 -60.345 1.00 52.09 663 VAL A C 1
ATOM 4929 O O . VAL A 1 663 ? 20.155 -18.268 -60.257 1.00 52.09 663 VAL A O 1
ATOM 4932 N N . ASP A 1 664 ? 22.042 -18.447 -61.483 1.00 59.56 664 ASP A N 1
ATOM 4933 C CA . ASP A 1 664 ? 21.382 -18.179 -62.750 1.00 59.56 664 ASP A CA 1
ATOM 4934 C C . ASP A 1 664 ? 20.480 -19.376 -63.082 1.00 59.56 664 ASP A C 1
ATOM 4936 O O . ASP A 1 664 ? 20.854 -20.534 -62.880 1.00 59.56 664 ASP A O 1
ATOM 4940 N N . LEU A 1 665 ? 19.266 -19.120 -63.570 1.00 55.56 665 LEU A N 1
ATOM 4941 C CA . LEU A 1 665 ? 18.288 -20.172 -63.888 1.00 55.56 665 LEU A CA 1
ATOM 4942 C C . LEU A 1 665 ? 18.830 -21.167 -64.927 1.00 55.56 665 LEU A C 1
ATOM 4944 O O . LEU A 1 665 ? 18.347 -22.293 -65.016 1.00 55.56 665 LEU A O 1
ATOM 4948 N N . THR A 1 666 ? 19.850 -20.763 -65.684 1.00 62.84 666 THR A N 1
ATOM 4949 C CA . THR A 1 666 ? 20.556 -21.582 -66.671 1.00 62.84 666 THR A CA 1
ATOM 4950 C C . THR A 1 666 ? 21.538 -22.592 -66.071 1.00 62.84 666 THR A C 1
ATOM 4952 O O . THR A 1 666 ? 21.956 -23.502 -66.783 1.00 62.84 666 THR A O 1
ATOM 4955 N N . ASP A 1 667 ? 21.887 -22.474 -64.785 1.00 56.53 667 ASP A N 1
ATOM 4956 C CA . ASP A 1 667 ? 22.810 -23.387 -64.092 1.00 56.53 667 ASP A CA 1
ATOM 4957 C C . ASP A 1 667 ? 22.100 -24.617 -63.488 1.00 56.53 667 ASP A C 1
ATOM 4959 O O . ASP A 1 667 ? 22.744 -25.490 -62.900 1.00 56.53 667 ASP A O 1
ATOM 4963 N N . ILE A 1 668 ? 20.772 -24.719 -63.642 1.00 66.38 668 ILE A N 1
ATOM 4964 C CA . ILE A 1 668 ? 19.965 -25.871 -63.217 1.00 66.38 668 ILE A CA 1
ATOM 4965 C C . ILE A 1 668 ? 19.751 -26.801 -64.430 1.00 66.38 668 ILE A C 1
ATOM 4967 O O . ILE A 1 668 ? 19.033 -26.424 -65.355 1.00 66.38 668 ILE A O 1
ATOM 4971 N N . PRO A 1 669 ? 20.328 -28.021 -64.461 1.00 70.31 669 PRO A N 1
ATOM 4972 C CA . PRO A 1 669 ? 20.111 -28.958 -65.563 1.00 70.31 669 PRO A CA 1
ATOM 4973 C C . PRO A 1 669 ? 18.654 -29.433 -65.641 1.00 70.31 669 PRO A C 1
ATOM 4975 O O . PRO A 1 669 ? 18.018 -29.656 -64.607 1.00 70.31 669 PRO A O 1
ATOM 4978 N N . ASP A 1 670 ? 18.170 -29.704 -66.857 1.00 70.75 670 ASP A N 1
ATOM 4979 C CA . ASP A 1 670 ? 16.864 -30.331 -67.080 1.00 70.75 670 ASP A CA 1
ATOM 4980 C C . ASP A 1 670 ? 16.738 -31.646 -66.291 1.00 70.75 670 ASP A C 1
ATOM 4982 O O . ASP A 1 670 ? 17.573 -32.554 -66.385 1.00 70.75 670 ASP A O 1
ATOM 4986 N N . LEU A 1 671 ? 15.665 -31.766 -65.506 1.00 65.19 671 LEU A N 1
ATOM 4987 C CA . LEU A 1 671 ? 15.348 -32.965 -64.734 1.00 65.19 671 LEU A CA 1
ATOM 4988 C C . LEU A 1 671 ? 14.476 -33.910 -65.581 1.00 65.19 671 LEU A C 1
ATOM 4990 O O . LEU A 1 671 ? 13.302 -33.614 -65.805 1.00 65.19 671 LEU A O 1
ATOM 4994 N N . PRO A 1 672 ? 14.988 -35.070 -66.040 1.00 69.00 672 PRO A N 1
ATOM 4995 C CA . PRO A 1 672 ? 14.163 -36.036 -66.756 1.00 69.00 672 PRO A CA 1
ATOM 4996 C C . PRO A 1 672 ? 13.097 -36.635 -65.827 1.00 69.00 672 PRO A C 1
ATOM 4998 O O . PRO A 1 672 ? 13.391 -37.009 -64.690 1.00 69.00 672 PRO A O 1
ATOM 5001 N N . ALA A 1 673 ? 11.871 -36.788 -66.339 1.00 59.97 673 ALA A N 1
ATOM 5002 C CA . ALA A 1 673 ? 10.684 -37.203 -65.577 1.00 59.97 673 ALA A CA 1
ATOM 5003 C C . ALA A 1 673 ? 10.855 -38.518 -64.784 1.00 59.97 673 ALA A C 1
ATOM 5005 O O . ALA A 1 673 ? 10.234 -38.701 -63.741 1.00 59.97 673 ALA A O 1
ATOM 5006 N N . GLY A 1 674 ? 11.748 -39.412 -65.224 1.00 64.62 674 GLY A N 1
ATOM 5007 C CA . GLY A 1 674 ? 12.066 -40.663 -64.527 1.00 64.62 674 GLY A CA 1
ATOM 5008 C C . GLY A 1 674 ? 12.806 -40.505 -63.191 1.00 64.62 674 GLY A C 1
ATOM 5009 O O . GLY A 1 674 ? 13.013 -41.501 -62.505 1.00 64.62 674 GLY A O 1
ATOM 5010 N N . LYS A 1 675 ? 13.215 -39.289 -62.800 1.00 66.56 675 LYS A N 1
ATOM 5011 C CA . LYS A 1 675 ? 13.850 -39.033 -61.494 1.00 66.56 675 LYS A CA 1
ATOM 5012 C C . LYS A 1 675 ? 12.866 -38.886 -60.333 1.00 66.56 675 LYS A C 1
ATOM 5014 O O . LYS A 1 675 ? 13.304 -38.816 -59.189 1.00 66.56 675 LYS A O 1
ATOM 5019 N N . VAL A 1 676 ? 11.563 -38.885 -60.605 1.00 66.88 676 VAL A N 1
ATOM 5020 C CA . VAL A 1 676 ? 10.514 -38.861 -59.581 1.00 66.88 676 VAL A CA 1
ATOM 5021 C C . VAL A 1 676 ? 9.832 -40.225 -59.562 1.00 66.88 676 VAL A C 1
ATOM 5023 O O . VAL A 1 676 ? 8.856 -40.461 -60.266 1.00 66.88 676 VAL A O 1
ATOM 5026 N N . THR A 1 677 ? 10.381 -41.160 -58.790 1.00 57.94 677 THR A N 1
ATOM 5027 C CA . THR A 1 677 ? 9.861 -42.536 -58.685 1.00 57.94 677 THR A CA 1
ATOM 5028 C C . THR A 1 677 ? 8.979 -42.757 -57.452 1.00 57.94 677 THR A C 1
ATOM 5030 O O . THR A 1 677 ? 8.297 -43.774 -57.363 1.00 57.94 677 THR A O 1
ATOM 5033 N N . SER A 1 678 ? 8.967 -41.803 -56.514 1.00 63.44 678 SER A N 1
ATOM 5034 C CA . SER A 1 678 ? 8.115 -41.771 -55.316 1.00 63.44 678 SER A CA 1
ATOM 5035 C C . SER A 1 678 ? 8.155 -40.380 -54.664 1.00 63.44 678 SER A C 1
ATOM 5037 O O . SER A 1 678 ? 9.147 -39.671 -54.827 1.00 63.44 678 SER A O 1
ATOM 5039 N N . GLY A 1 679 ? 7.130 -40.011 -53.889 1.00 62.62 679 GLY A N 1
ATOM 5040 C CA . GLY A 1 679 ? 7.045 -38.738 -53.155 1.00 62.62 679 GLY A CA 1
ATOM 5041 C C . GLY A 1 679 ? 5.743 -37.974 -53.428 1.00 62.62 679 GLY A C 1
ATOM 5042 O O . GLY A 1 679 ? 4.980 -38.343 -54.319 1.00 62.62 679 GLY A O 1
ATOM 5043 N N . GLN A 1 680 ? 5.481 -36.919 -52.652 1.00 66.25 680 GLN A N 1
ATOM 5044 C CA . GLN A 1 680 ? 4.387 -35.968 -52.886 1.00 66.25 680 GLN A CA 1
ATOM 5045 C C . GLN A 1 680 ? 4.958 -34.635 -53.372 1.00 66.25 680 GLN A C 1
ATOM 5047 O O . GLN A 1 680 ? 5.876 -34.096 -52.757 1.00 66.25 680 GLN A O 1
ATOM 5052 N N . PHE A 1 681 ? 4.395 -34.095 -54.451 1.00 67.06 681 PHE A N 1
ATOM 5053 C CA . PHE A 1 681 ? 4.603 -32.698 -54.821 1.00 67.06 681 PHE A CA 1
ATOM 5054 C C . PHE A 1 681 ? 3.592 -31.806 -54.102 1.00 67.06 681 PHE A C 1
ATOM 5056 O O . PHE A 1 681 ? 2.435 -32.191 -53.933 1.00 67.06 681 PHE A O 1
ATOM 5063 N N . ASP A 1 682 ? 4.032 -30.607 -53.721 1.00 65.06 682 ASP A N 1
ATOM 5064 C CA . ASP A 1 682 ? 3.140 -29.536 -53.281 1.00 65.06 682 ASP A CA 1
ATOM 5065 C C . ASP A 1 682 ? 2.174 -29.181 -54.433 1.00 65.06 682 ASP A C 1
ATOM 5067 O O . ASP A 1 682 ? 2.645 -28.834 -55.525 1.00 65.06 682 ASP A O 1
ATOM 5071 N N . PRO A 1 683 ? 0.845 -29.256 -54.229 1.00 63.19 683 PRO A N 1
ATOM 5072 C CA . PRO A 1 683 ? -0.148 -28.934 -55.252 1.00 63.19 683 PRO A CA 1
ATOM 5073 C C . PRO A 1 683 ? 0.026 -27.544 -55.873 1.00 63.19 683 PRO A C 1
ATOM 5075 O O . PRO A 1 683 ? -0.269 -27.370 -57.052 1.00 63.19 683 PRO A O 1
ATOM 5078 N N . ALA A 1 684 ? 0.559 -26.568 -55.129 1.00 66.31 684 ALA A N 1
ATOM 5079 C CA . ALA A 1 684 ? 0.795 -25.212 -55.629 1.00 66.31 684 ALA A CA 1
ATOM 5080 C C . ALA A 1 684 ? 1.943 -25.125 -56.655 1.00 66.31 684 ALA A C 1
ATOM 5082 O O . ALA A 1 684 ? 2.111 -24.103 -57.321 1.00 66.31 684 ALA A O 1
ATOM 5083 N N . ARG A 1 685 ? 2.750 -26.187 -56.790 1.00 69.50 685 ARG A N 1
ATOM 5084 C CA . ARG A 1 685 ? 3.881 -26.284 -57.727 1.00 69.50 685 ARG A CA 1
ATOM 5085 C C . ARG A 1 685 ? 3.543 -27.073 -58.998 1.00 69.50 685 ARG A C 1
ATOM 5087 O O . ARG A 1 685 ? 4.400 -27.176 -59.872 1.00 69.50 685 ARG A O 1
ATOM 5094 N N . ILE A 1 686 ? 2.330 -27.621 -59.112 1.00 72.62 686 ILE A N 1
ATOM 5095 C CA . ILE A 1 686 ? 1.854 -28.334 -60.305 1.00 72.62 686 ILE A CA 1
ATOM 5096 C C . ILE A 1 686 ? 0.993 -27.358 -61.126 1.00 72.62 686 ILE A C 1
ATOM 5098 O O . ILE A 1 686 ? -0.048 -26.920 -60.636 1.00 72.62 686 ILE A O 1
ATOM 5102 N N . PRO A 1 687 ? 1.391 -26.990 -62.359 1.00 73.69 687 PRO A N 1
ATOM 5103 C CA . PRO A 1 687 ? 0.563 -26.154 -63.223 1.00 73.69 687 PRO A CA 1
ATOM 5104 C C . PRO A 1 687 ? -0.797 -26.809 -63.517 1.00 73.69 687 PRO A C 1
ATOM 5106 O O . PRO A 1 687 ? -0.906 -28.037 -63.458 1.00 73.69 687 PRO A O 1
ATOM 5109 N N . PRO A 1 688 ? -1.825 -26.029 -63.897 1.00 70.38 688 PRO A N 1
ATOM 5110 C CA . PRO A 1 688 ? -3.109 -26.579 -64.317 1.00 70.38 688 PRO A CA 1
ATOM 5111 C C . PRO A 1 688 ? -2.930 -27.627 -65.423 1.00 70.38 688 PRO A C 1
ATOM 5113 O O . PRO A 1 688 ? -2.361 -27.342 -66.477 1.00 70.38 688 PRO A O 1
ATOM 5116 N N . LEU A 1 689 ? -3.404 -28.848 -65.169 1.00 70.31 689 LEU A N 1
ATOM 5117 C CA . LEU A 1 689 ? -3.411 -29.934 -66.145 1.00 70.31 689 LEU A CA 1
ATOM 5118 C C . LEU A 1 689 ? -4.663 -29.810 -67.011 1.00 70.31 689 LEU A C 1
ATOM 5120 O O . LEU A 1 689 ? -5.781 -29.846 -66.500 1.00 70.31 689 LEU A O 1
ATOM 5124 N N . ASP A 1 690 ? -4.474 -29.676 -68.320 1.00 71.75 690 ASP A N 1
ATOM 5125 C CA . ASP A 1 690 ? -5.585 -29.687 -69.268 1.00 71.75 690 ASP A CA 1
ATOM 5126 C C . ASP A 1 690 ? -6.218 -31.090 -69.330 1.00 71.75 690 ASP A C 1
ATOM 5128 O O . ASP A 1 690 ? -5.515 -32.102 -69.271 1.00 71.75 690 ASP A O 1
ATOM 5132 N N . ALA A 1 691 ? -7.542 -31.177 -69.471 1.00 62.94 691 ALA A N 1
ATOM 5133 C CA . ALA A 1 691 ? -8.276 -32.447 -69.418 1.00 62.94 691 ALA A CA 1
ATOM 5134 C C . ALA A 1 691 ? -7.842 -33.424 -70.527 1.00 62.94 691 ALA A C 1
ATOM 5136 O O . ALA A 1 691 ? -7.878 -34.641 -70.344 1.00 62.94 691 ALA A O 1
ATOM 5137 N N . ALA A 1 692 ? -7.358 -32.893 -71.655 1.00 66.75 692 ALA A N 1
ATOM 5138 C CA . ALA A 1 692 ? -6.796 -33.672 -72.756 1.00 66.75 692 ALA A CA 1
ATOM 5139 C C . ALA A 1 692 ? -5.492 -34.413 -72.392 1.00 66.75 692 ALA A C 1
ATOM 5141 O O . ALA A 1 692 ? -5.111 -35.354 -73.088 1.00 66.75 692 ALA A O 1
ATOM 5142 N N . ALA A 1 693 ? -4.816 -34.031 -71.302 1.00 67.12 693 ALA A N 1
ATOM 5143 C CA . ALA A 1 693 ? -3.615 -34.705 -70.810 1.00 67.12 693 ALA A CA 1
ATOM 5144 C C . ALA A 1 693 ? -3.915 -36.063 -70.140 1.00 67.12 693 ALA A C 1
ATOM 5146 O O . ALA A 1 693 ? -2.996 -36.848 -69.903 1.00 67.12 693 ALA A O 1
ATOM 5147 N N . ILE A 1 694 ? -5.189 -36.375 -69.867 1.00 69.25 694 ILE A N 1
ATOM 5148 C CA . ILE A 1 694 ? -5.633 -37.649 -69.288 1.00 69.25 694 ILE A CA 1
ATOM 5149 C C . ILE A 1 694 ? -6.176 -38.540 -70.414 1.00 69.25 694 ILE A C 1
ATOM 5151 O O . ILE A 1 694 ? -7.373 -38.603 -70.674 1.00 69.25 694 ILE A O 1
ATOM 5155 N N . GLY A 1 695 ? -5.271 -39.224 -71.121 1.00 63.97 695 GLY A N 1
ATOM 5156 C CA . GLY A 1 695 ? -5.610 -40.028 -72.305 1.00 63.97 695 GLY A CA 1
ATOM 5157 C C . GLY A 1 695 ? -6.271 -41.388 -72.026 1.00 63.97 695 GLY A C 1
ATOM 5158 O O . GLY A 1 695 ? -6.805 -42.001 -72.947 1.00 63.97 695 GLY A O 1
ATOM 5159 N N . SER A 1 696 ? -6.216 -41.891 -70.785 1.00 64.88 696 SER A N 1
ATOM 5160 C CA . SER A 1 696 ? -6.920 -43.096 -70.301 1.00 64.88 696 SER A CA 1
ATOM 5161 C C . SER A 1 696 ? -6.764 -43.241 -68.774 1.00 64.88 696 SER A C 1
ATOM 5163 O O . SER A 1 696 ? -5.901 -42.589 -68.187 1.00 64.88 696 SER A O 1
ATOM 5165 N N . GLY A 1 697 ? -7.567 -44.100 -68.132 1.00 64.31 697 GLY A N 1
ATOM 5166 C CA . GLY A 1 697 ? -7.486 -44.411 -66.695 1.00 64.31 697 GLY A CA 1
ATOM 5167 C C . GLY A 1 697 ? -8.827 -44.281 -65.963 1.00 64.31 697 GLY A C 1
ATOM 5168 O O . GLY A 1 697 ? -9.811 -43.818 -66.533 1.00 64.31 697 GLY A O 1
ATOM 5169 N N . VAL A 1 698 ? -8.868 -44.705 -64.696 1.00 66.69 698 VAL A N 1
ATOM 5170 C CA . VAL A 1 698 ? -10.007 -44.496 -63.786 1.00 66.69 698 VAL A CA 1
ATOM 5171 C C . VAL A 1 698 ? -9.589 -43.452 -62.758 1.00 66.69 698 VAL A C 1
ATOM 5173 O O . VAL A 1 698 ? -8.663 -43.689 -61.984 1.00 66.69 698 VAL A O 1
ATOM 5176 N N . ILE A 1 699 ? -10.257 -42.299 -62.753 1.00 66.69 699 ILE A N 1
ATOM 5177 C CA . ILE A 1 699 ? -10.184 -41.356 -61.634 1.00 66.69 699 ILE A CA 1
ATOM 5178 C C . ILE A 1 699 ? -11.230 -41.811 -60.618 1.00 66.69 699 ILE A C 1
ATOM 5180 O O . ILE A 1 699 ? -12.389 -42.013 -60.975 1.00 66.69 699 ILE A O 1
ATOM 5184 N N . ASP A 1 700 ? -10.817 -42.007 -59.368 1.00 67.56 700 ASP A N 1
ATOM 5185 C CA . ASP A 1 700 ? -11.737 -42.311 -58.272 1.00 67.56 700 ASP A CA 1
ATOM 5186 C C . ASP A 1 700 ? -12.793 -41.199 -58.167 1.00 67.56 700 ASP A C 1
ATOM 5188 O O . ASP A 1 700 ? -12.452 -40.017 -58.118 1.00 67.56 700 ASP A O 1
ATOM 5192 N N . ALA A 1 701 ? -14.075 -41.564 -58.130 1.00 61.69 701 ALA A N 1
ATOM 5193 C CA . ALA A 1 701 ? -15.172 -40.607 -58.033 1.00 61.69 701 ALA A CA 1
ATOM 5194 C C . ALA A 1 701 ? -15.079 -39.720 -56.774 1.00 61.69 701 ALA A C 1
ATOM 5196 O O . ALA A 1 701 ? -15.556 -38.591 -56.801 1.00 61.69 701 ALA A O 1
ATOM 5197 N N . ALA A 1 702 ? -14.403 -40.169 -55.710 1.00 61.22 702 ALA A N 1
ATOM 5198 C CA . ALA A 1 702 ? -14.124 -39.364 -54.518 1.00 61.22 702 ALA A CA 1
ATOM 5199 C C . ALA A 1 702 ? -13.066 -38.260 -54.741 1.00 61.22 702 ALA A C 1
ATOM 5201 O O . ALA A 1 702 ? -12.874 -37.403 -53.880 1.00 61.22 702 ALA A O 1
ATOM 5202 N N . ARG A 1 703 ? -12.358 -38.278 -55.879 1.00 60.78 703 ARG A N 1
ATOM 5203 C CA . ARG A 1 703 ? -11.353 -37.278 -56.288 1.00 60.78 703 ARG A CA 1
ATOM 5204 C C . ARG A 1 703 ? -11.911 -36.249 -57.274 1.00 60.78 703 ARG A C 1
ATOM 5206 O O . ARG A 1 703 ? -11.194 -35.317 -57.630 1.00 60.78 703 ARG A O 1
ATOM 5213 N N . LEU A 1 704 ? -13.155 -36.418 -57.722 1.00 67.31 704 LEU A N 1
ATOM 5214 C CA . LEU A 1 704 ? -13.877 -35.419 -58.501 1.00 67.31 704 LEU A CA 1
ATOM 5215 C C . LEU A 1 704 ? -14.731 -34.577 -57.543 1.00 67.31 704 LEU A C 1
ATOM 5217 O O . LEU A 1 704 ? -15.397 -35.144 -56.675 1.00 67.31 704 LEU A O 1
ATOM 5221 N N . PRO A 1 705 ? -14.743 -33.241 -57.669 1.00 64.38 705 PRO A N 1
ATOM 5222 C CA . PRO A 1 705 ? -15.688 -32.430 -56.917 1.00 64.38 705 PRO A CA 1
ATOM 5223 C C . PRO A 1 705 ? -17.116 -32.860 -57.281 1.00 64.38 705 PRO A C 1
ATOM 5225 O O . PRO A 1 705 ? -17.469 -32.938 -58.459 1.00 64.38 705 PRO A O 1
ATOM 5228 N N . MET A 1 706 ? -17.925 -33.181 -56.267 1.00 61.09 706 MET A N 1
ATOM 5229 C CA . MET A 1 706 ? -19.339 -33.498 -56.467 1.00 61.09 706 MET A CA 1
ATOM 5230 C C . MET A 1 706 ? -20.042 -32.285 -57.096 1.00 61.09 706 MET A C 1
ATOM 5232 O O . MET A 1 706 ? -19.793 -31.163 -56.648 1.00 61.09 706 MET A O 1
ATOM 5236 N N . PRO A 1 707 ? -20.903 -32.474 -58.113 1.00 64.56 707 PRO A N 1
ATOM 5237 C CA . PRO A 1 707 ? -21.636 -31.370 -58.714 1.00 64.56 707 PRO A CA 1
ATOM 5238 C C . PRO A 1 707 ? -22.482 -30.676 -57.646 1.00 64.56 707 PRO A C 1
ATOM 5240 O O . PRO A 1 707 ? -23.323 -31.299 -56.997 1.00 64.56 707 PRO A O 1
ATOM 5243 N N . ASP A 1 708 ? -22.251 -29.380 -57.455 1.00 67.56 708 ASP A N 1
ATOM 5244 C CA . ASP A 1 708 ? -23.109 -28.562 -56.612 1.00 67.56 708 ASP A CA 1
ATOM 5245 C C . ASP A 1 708 ? -24.437 -28.280 -57.334 1.00 67.56 708 ASP A C 1
ATOM 5247 O O . ASP A 1 708 ? -24.573 -28.446 -58.553 1.00 67.56 708 ASP A O 1
ATOM 5251 N N . TRP A 1 709 ? -25.437 -27.813 -56.588 1.00 67.88 709 TRP A N 1
ATOM 5252 C CA . TRP A 1 709 ? -26.745 -27.454 -57.140 1.00 67.88 709 TRP A CA 1
ATOM 5253 C C . TRP A 1 709 ? -26.658 -26.443 -58.300 1.00 67.88 709 TRP A C 1
ATOM 5255 O O . TRP A 1 709 ? -27.593 -26.346 -59.090 1.00 67.88 709 TRP A O 1
ATOM 5265 N N . SER A 1 710 ? -25.562 -25.682 -58.421 1.00 66.56 710 SER A N 1
ATOM 5266 C CA . SER A 1 710 ? -25.351 -24.688 -59.478 1.00 66.56 710 SER A CA 1
ATOM 5267 C C . SER A 1 710 ? -24.916 -25.301 -60.811 1.00 66.56 710 SER A C 1
ATOM 5269 O O . SER A 1 710 ? -25.208 -24.736 -61.864 1.00 66.56 710 SER A O 1
ATOM 5271 N N . SER A 1 711 ? -24.317 -26.491 -60.772 1.00 70.00 711 SER A N 1
ATOM 5272 C CA . SER A 1 711 ? -23.856 -27.240 -61.946 1.00 70.00 711 SER A CA 1
ATOM 5273 C C . SER A 1 711 ? -24.949 -28.069 -62.648 1.00 70.00 711 SER A C 1
ATOM 5275 O O . SER A 1 711 ? -24.699 -28.685 -63.686 1.00 70.00 711 SER A O 1
ATOM 5277 N N . ILE A 1 712 ? -26.181 -28.060 -62.121 1.00 76.12 712 ILE A N 1
ATOM 5278 C CA . ILE A 1 712 ? -27.334 -28.792 -62.664 1.00 76.12 712 ILE A CA 1
ATOM 5279 C C . ILE A 1 712 ? -28.168 -27.873 -63.574 1.00 76.12 712 ILE A C 1
ATOM 5281 O O . ILE A 1 712 ? -28.741 -26.875 -63.131 1.00 76.12 712 ILE A O 1
ATOM 5285 N N . ALA A 1 713 ? -28.280 -28.223 -64.858 1.00 78.94 713 ALA A N 1
ATOM 5286 C CA . ALA A 1 713 ? -29.099 -27.484 -65.822 1.00 78.94 713 ALA A CA 1
ATOM 5287 C C . ALA A 1 713 ? -30.615 -27.612 -65.529 1.00 78.94 713 ALA A C 1
ATOM 5289 O O . ALA A 1 713 ? -31.088 -28.683 -65.157 1.00 78.94 713 ALA A O 1
ATOM 5290 N N . ASN A 1 714 ? -31.388 -26.535 -65.756 1.00 70.94 714 ASN A N 1
ATOM 5291 C CA . ASN A 1 714 ? -32.855 -26.440 -65.564 1.00 70.94 714 ASN A CA 1
ATOM 5292 C C . ASN A 1 714 ? -33.377 -26.602 -64.121 1.00 70.94 714 ASN A C 1
ATOM 5294 O O . ASN A 1 714 ? -34.512 -27.026 -63.900 1.00 70.94 714 ASN A O 1
ATOM 5298 N N . ARG A 1 715 ? -32.571 -26.228 -63.128 1.00 70.88 715 ARG A N 1
ATOM 5299 C CA . ARG A 1 715 ? -32.990 -26.190 -61.721 1.00 70.88 715 ARG A CA 1
ATOM 5300 C C . ARG A 1 715 ? -34.035 -25.085 -61.428 1.00 70.88 715 ARG A C 1
ATOM 5302 O O . ARG A 1 715 ? -33.941 -24.005 -62.014 1.00 70.88 715 ARG A O 1
ATOM 5309 N N . PRO A 1 716 ? -35.000 -25.301 -60.510 1.00 72.06 716 PRO A N 1
ATOM 5310 C CA . PRO A 1 716 ? -35.885 -24.243 -60.011 1.00 72.06 716 PRO A CA 1
ATOM 5311 C C . PRO A 1 716 ? -35.120 -23.215 -59.153 1.00 72.06 716 PRO A C 1
ATOM 5313 O O . PRO A 1 716 ? -34.200 -23.574 -58.416 1.00 72.06 716 PRO A O 1
ATOM 5316 N N . ASN A 1 717 ? -35.510 -21.934 -59.222 1.00 75.12 717 ASN A N 1
ATOM 5317 C CA . ASN A 1 717 ? -34.937 -20.885 -58.370 1.00 75.12 717 ASN A CA 1
ATOM 5318 C C . ASN A 1 717 ? -35.552 -20.945 -56.965 1.00 75.12 717 ASN A C 1
ATOM 5320 O O . ASN A 1 717 ? -36.741 -20.676 -56.794 1.00 75.12 717 ASN A O 1
ATOM 5324 N N . PHE A 1 718 ? -34.731 -21.245 -55.960 1.00 70.44 718 PHE A N 1
ATOM 5325 C CA . PHE A 1 718 ? -35.081 -21.065 -54.552 1.00 70.44 718 PHE A CA 1
ATOM 5326 C C . PHE A 1 718 ? -34.554 -19.718 -54.036 1.00 70.44 718 PHE A C 1
ATOM 5328 O O . PHE A 1 718 ? -33.586 -19.180 -54.575 1.00 70.44 718 PHE A O 1
ATOM 5335 N N . ALA A 1 719 ? -35.184 -19.165 -52.995 1.00 73.44 719 ALA A N 1
ATOM 5336 C CA . ALA A 1 719 ? -34.614 -18.034 -52.258 1.00 73.44 719 ALA A CA 1
ATOM 5337 C C . ALA A 1 719 ? -33.262 -18.447 -51.644 1.00 73.44 719 ALA A C 1
ATOM 5339 O O . ALA A 1 719 ? -33.131 -19.592 -51.218 1.00 73.44 719 ALA A O 1
ATOM 5340 N N . SER A 1 720 ? -32.277 -17.541 -51.579 1.00 73.19 720 SER A N 1
ATOM 5341 C CA . SER A 1 720 ? -30.895 -17.859 -51.165 1.00 73.19 720 SER A CA 1
ATOM 5342 C C . SER A 1 720 ? -30.820 -18.637 -49.844 1.00 73.19 720 SER A C 1
ATOM 5344 O O . SER A 1 720 ? -30.166 -19.676 -49.785 1.00 73.19 720 SER A O 1
ATOM 5346 N N . VAL A 1 721 ? -31.603 -18.222 -48.839 1.00 78.50 721 VAL A N 1
ATOM 5347 C CA . VAL A 1 721 ? -31.693 -18.897 -47.531 1.00 78.50 721 VAL A CA 1
ATOM 5348 C C . VAL A 1 721 ? -32.185 -20.347 -47.614 1.00 78.50 721 VAL A C 1
ATOM 5350 O O . VAL A 1 721 ? -31.776 -21.185 -46.818 1.00 78.50 721 VAL A O 1
ATOM 5353 N N . ALA A 1 722 ? -33.038 -20.681 -48.585 1.00 68.00 722 ALA A N 1
ATOM 5354 C CA . ALA A 1 722 ? -33.592 -22.027 -48.730 1.00 68.00 722 ALA A CA 1
ATOM 5355 C C . ALA A 1 722 ? -32.569 -23.035 -49.283 1.00 68.00 722 ALA A C 1
ATOM 5357 O O . ALA A 1 722 ? -32.828 -24.235 -49.251 1.00 68.00 722 ALA A O 1
ATOM 5358 N N . ILE A 1 723 ? -31.423 -22.559 -49.784 1.00 70.94 723 ILE A N 1
ATOM 5359 C CA . ILE A 1 723 ? -30.317 -23.401 -50.258 1.00 70.94 723 ILE A CA 1
ATOM 5360 C C . ILE A 1 723 ? -29.145 -23.361 -49.271 1.00 70.94 723 ILE A C 1
ATOM 5362 O O . ILE A 1 723 ? -28.502 -24.383 -49.054 1.00 70.94 723 ILE A O 1
ATOM 5366 N N . SER A 1 724 ? -28.859 -22.200 -48.677 1.00 76.19 724 SER A N 1
ATOM 5367 C CA . SER A 1 724 ? -27.711 -22.025 -47.783 1.00 76.19 724 SER A CA 1
ATOM 5368 C C . SER A 1 724 ? -28.000 -22.374 -46.323 1.00 76.19 724 SER A C 1
ATOM 5370 O O . SER A 1 724 ? -27.076 -22.711 -45.591 1.00 76.19 724 SER A O 1
ATOM 5372 N N . GLY A 1 725 ? -29.253 -22.236 -45.872 1.00 67.94 725 GLY A N 1
ATOM 5373 C CA . GLY A 1 725 ? -29.610 -22.272 -44.451 1.00 67.94 725 GLY A CA 1
ATOM 5374 C C . GLY A 1 725 ? -29.028 -21.113 -43.626 1.00 67.94 725 GLY A C 1
ATOM 5375 O O . GLY A 1 725 ? -29.251 -21.060 -42.419 1.00 67.94 725 GLY A O 1
ATOM 5376 N N . ASN A 1 726 ? -28.302 -20.177 -44.251 1.00 70.44 726 ASN A N 1
ATOM 5377 C CA . ASN A 1 726 ? -27.613 -19.093 -43.562 1.00 70.44 726 ASN A CA 1
ATOM 5378 C C . ASN A 1 726 ? -28.581 -17.964 -43.215 1.00 70.44 726 ASN A C 1
ATOM 5380 O O . ASN A 1 726 ? -29.229 -17.382 -44.083 1.00 70.44 726 ASN A O 1
ATOM 5384 N N . TYR A 1 727 ? -28.606 -17.585 -41.939 1.00 68.81 727 TYR A N 1
ATOM 5385 C CA . TYR A 1 727 ? -29.434 -16.487 -41.441 1.00 68.81 727 TYR A CA 1
ATOM 5386 C C . TYR A 1 727 ? -29.163 -15.155 -42.163 1.00 68.81 727 TYR A C 1
ATOM 5388 O O . TYR A 1 727 ? -30.085 -14.380 -42.398 1.00 68.81 727 TYR A O 1
ATOM 5396 N N . ALA A 1 728 ? -27.913 -14.913 -42.574 1.00 70.94 728 ALA A N 1
ATOM 5397 C CA . ALA A 1 728 ? -27.512 -13.716 -43.318 1.00 70.94 728 ALA A CA 1
ATOM 5398 C C . ALA A 1 728 ? -28.200 -13.574 -44.692 1.00 70.94 728 ALA A C 1
ATOM 5400 O O . ALA A 1 728 ? -28.272 -12.471 -45.227 1.00 70.94 728 ALA A O 1
ATOM 5401 N N . ASP A 1 729 ? -28.746 -14.666 -45.236 1.00 76.12 729 ASP A N 1
ATOM 5402 C CA . ASP A 1 729 ? -29.443 -14.677 -46.524 1.00 76.12 729 ASP A CA 1
ATOM 5403 C C . ASP A 1 729 ? -30.949 -14.365 -46.395 1.00 76.12 729 ASP A C 1
ATOM 5405 O O . ASP A 1 729 ? -31.678 -14.363 -47.393 1.00 76.12 729 ASP A O 1
ATOM 5409 N N . LEU A 1 730 ? -31.433 -14.086 -45.175 1.00 74.88 730 LEU A N 1
ATOM 5410 C CA . LEU A 1 730 ? -32.774 -13.561 -44.920 1.00 74.88 730 LEU A CA 1
ATOM 5411 C C . LEU A 1 730 ? -32.817 -12.055 -45.212 1.00 74.88 730 LEU A C 1
ATOM 5413 O O . LEU A 1 730 ? -32.217 -11.238 -44.514 1.00 74.88 730 LEU A O 1
ATOM 5417 N N . ALA A 1 731 ? -33.598 -11.657 -46.214 1.00 74.00 731 ALA A N 1
ATOM 5418 C CA . ALA A 1 731 ? -33.895 -10.246 -46.436 1.00 74.00 731 ALA A CA 1
ATOM 5419 C C . ALA A 1 731 ? -34.750 -9.692 -45.274 1.00 74.00 731 ALA A C 1
ATOM 5421 O O . ALA A 1 731 ? -35.829 -10.215 -45.000 1.00 74.00 731 ALA A O 1
ATOM 5422 N N . GLY A 1 732 ? -34.282 -8.628 -44.607 1.00 69.75 732 GLY A N 1
ATOM 5423 C CA . GLY A 1 732 ? -34.978 -8.006 -43.467 1.00 69.75 732 GLY A CA 1
ATOM 5424 C C . GLY A 1 732 ? -34.712 -8.661 -42.105 1.00 69.75 732 GLY A C 1
ATOM 5425 O O . GLY A 1 732 ? -35.541 -8.548 -41.204 1.00 69.75 732 GLY A O 1
ATOM 5426 N N . ALA A 1 733 ? -33.584 -9.359 -41.951 1.00 66.31 733 ALA A N 1
ATOM 5427 C CA . ALA A 1 733 ? -33.228 -10.034 -40.708 1.00 66.31 733 ALA A CA 1
ATOM 5428 C C . ALA A 1 733 ? -33.030 -9.051 -39.527 1.00 66.31 733 ALA A C 1
ATOM 5430 O O . ALA A 1 733 ? -32.358 -8.029 -39.695 1.00 66.31 733 ALA A O 1
ATOM 5431 N N . PRO A 1 734 ? -33.567 -9.339 -38.322 1.00 64.56 734 PRO A N 1
ATOM 5432 C CA . PRO A 1 734 ? -33.276 -8.540 -37.136 1.00 64.56 734 PRO A CA 1
ATOM 5433 C C . PRO A 1 734 ? -31.776 -8.596 -36.782 1.00 64.56 734 PRO A C 1
ATOM 5435 O O . PRO A 1 734 ? -31.160 -9.653 -36.973 1.00 64.56 734 PRO A O 1
ATOM 5438 N N . PRO A 1 735 ? -31.182 -7.497 -36.262 1.00 67.19 735 PRO A N 1
ATOM 5439 C CA . PRO A 1 735 ? -29.774 -7.469 -35.885 1.00 67.19 735 PRO A CA 1
ATOM 5440 C C . PRO A 1 735 ? -29.513 -8.519 -34.811 1.00 67.19 735 PRO A C 1
ATOM 5442 O O . PRO A 1 735 ? -30.133 -8.494 -33.746 1.00 67.19 735 PRO A O 1
ATOM 5445 N N . LEU A 1 736 ? -28.589 -9.432 -35.084 1.00 59.56 736 LEU A N 1
ATOM 5446 C CA . LEU A 1 736 ? -28.115 -10.356 -34.073 1.00 59.56 736 LEU A CA 1
ATOM 5447 C C . LEU A 1 736 ? -26.953 -9.691 -33.325 1.00 59.56 736 LEU A C 1
ATOM 5449 O O . LEU A 1 736 ? -25.994 -9.237 -33.945 1.00 59.56 736 LEU A O 1
ATOM 5453 N N . GLY A 1 737 ? -27.060 -9.584 -31.998 1.00 58.19 737 GLY A N 1
ATOM 5454 C CA . GLY A 1 737 ? -25.985 -9.052 -31.156 1.00 58.19 737 GLY A CA 1
ATOM 5455 C C . GLY A 1 737 ? -24.698 -9.882 -31.263 1.00 58.19 737 GLY A C 1
ATOM 5456 O O . GLY A 1 737 ? -24.712 -10.982 -31.810 1.00 58.19 737 GLY A O 1
ATOM 5457 N N . LEU A 1 738 ? -23.604 -9.360 -30.693 1.00 53.44 738 LEU A N 1
ATOM 5458 C CA . LEU A 1 738 ? -22.202 -9.836 -30.741 1.00 53.44 738 LEU A CA 1
ATOM 5459 C C . LEU A 1 738 ? -21.963 -11.356 -30.517 1.00 53.44 738 LEU A C 1
ATOM 5461 O O . LEU A 1 738 ? -20.863 -11.846 -30.733 1.00 53.44 738 LEU A O 1
ATOM 5465 N N . LEU A 1 739 ? -22.984 -12.116 -30.125 1.00 53.59 739 LEU A N 1
ATOM 5466 C CA . LEU A 1 739 ? -22.947 -13.548 -29.829 1.00 53.59 739 LEU A CA 1
ATOM 5467 C C . LEU A 1 739 ? -23.354 -14.475 -30.990 1.00 53.59 739 LEU A C 1
ATOM 5469 O O . LEU A 1 739 ? -23.237 -15.687 -30.848 1.00 53.59 739 LEU A O 1
ATOM 5473 N N . ALA A 1 740 ? -23.842 -13.971 -32.126 1.00 53.66 740 ALA A N 1
ATOM 5474 C CA . ALA A 1 740 ? -24.578 -14.828 -33.068 1.00 53.66 740 ALA A CA 1
ATOM 5475 C C . ALA A 1 740 ? -23.808 -15.372 -34.286 1.00 53.66 740 ALA A C 1
ATOM 5477 O O . ALA A 1 740 ? -24.413 -15.990 -35.160 1.00 53.66 740 ALA A O 1
ATOM 5478 N N . GLY A 1 741 ? -22.494 -15.146 -34.360 1.00 54.19 741 GLY A N 1
ATOM 5479 C CA . GLY A 1 741 ? -21.625 -15.749 -35.383 1.00 54.19 741 GLY A CA 1
ATOM 5480 C C . GLY A 1 741 ? -20.932 -17.042 -34.936 1.00 54.19 741 GLY A C 1
ATOM 5481 O O . GLY A 1 741 ? -20.360 -17.744 -35.765 1.00 54.19 741 GLY A O 1
ATOM 5482 N N . ALA A 1 742 ? -20.973 -17.359 -33.641 1.00 57.41 742 ALA A N 1
ATOM 5483 C CA . ALA A 1 742 ? -20.414 -18.588 -33.096 1.00 57.41 742 ALA A CA 1
ATOM 5484 C C . ALA A 1 742 ? -21.492 -19.682 -33.091 1.00 57.41 742 ALA A C 1
ATOM 5486 O O . ALA A 1 742 ? -22.645 -19.376 -32.773 1.00 57.41 742 ALA A O 1
ATOM 5487 N N . PRO A 1 743 ? -21.168 -20.948 -33.409 1.00 58.38 743 PRO A N 1
ATOM 5488 C CA . PRO A 1 743 ? -22.093 -22.056 -33.221 1.00 58.38 743 PRO A CA 1
ATOM 5489 C C . PRO A 1 743 ? -22.305 -22.279 -31.716 1.00 58.38 743 PRO A C 1
ATOM 5491 O O . PRO A 1 743 ? -21.722 -23.176 -31.116 1.00 58.38 743 PRO A O 1
ATOM 5494 N N . LEU A 1 744 ? -23.173 -21.473 -31.098 1.00 65.25 744 LEU A N 1
ATOM 5495 C CA . LEU A 1 744 ? -23.708 -21.691 -29.752 1.00 65.25 744 LEU A CA 1
ATOM 5496 C C . LEU A 1 744 ? -24.752 -22.824 -29.770 1.00 65.25 744 LEU A C 1
ATOM 5498 O O . LEU A 1 744 ? -25.815 -22.722 -29.162 1.00 65.25 744 LEU A O 1
ATOM 5502 N N . ALA A 1 745 ? -24.476 -23.886 -30.529 1.00 72.00 745 ALA A N 1
ATOM 5503 C CA . ALA A 1 745 ? -25.206 -25.135 -30.410 1.00 72.00 745 ALA A CA 1
ATOM 5504 C C . ALA A 1 745 ? -24.948 -25.717 -29.015 1.00 72.00 745 ALA A C 1
ATOM 5506 O O . ALA A 1 745 ? -23.887 -25.460 -28.439 1.00 72.00 745 ALA A O 1
ATOM 5507 N N . ASP A 1 746 ? -25.924 -26.464 -28.491 1.00 74.88 746 ASP A N 1
ATOM 5508 C CA . ASP A 1 746 ? -25.837 -27.115 -27.182 1.00 74.88 746 ASP A CA 1
ATOM 5509 C C . ASP A 1 746 ? -24.492 -27.859 -27.056 1.00 74.88 746 ASP A C 1
ATOM 5511 O O . ASP A 1 746 ? -24.205 -28.729 -27.882 1.00 74.88 746 ASP A O 1
ATOM 5515 N N . PRO A 1 747 ? -23.632 -27.493 -26.088 1.00 79.75 747 PRO A N 1
ATOM 5516 C CA . PRO A 1 747 ? -22.336 -28.135 -25.916 1.00 79.75 747 PRO A CA 1
ATOM 5517 C C . PRO A 1 747 ? -22.402 -29.541 -25.288 1.00 79.75 747 PRO A C 1
ATOM 5519 O O . PRO A 1 747 ? -21.353 -30.075 -24.914 1.00 79.75 747 PRO A O 1
ATOM 5522 N N . ASP A 1 748 ? -23.597 -30.130 -25.141 1.00 81.50 748 ASP A N 1
ATOM 5523 C CA . ASP A 1 748 ? -23.859 -31.440 -24.523 1.00 81.50 748 ASP A CA 1
ATOM 5524 C C . ASP A 1 748 ? -23.339 -31.544 -23.065 1.00 81.50 748 ASP A C 1
ATOM 5526 O O . ASP A 1 748 ? -23.146 -32.641 -22.532 1.00 81.50 748 ASP A O 1
ATOM 5530 N N . ALA A 1 749 ? -23.085 -30.403 -22.405 1.00 79.50 749 ALA A N 1
ATOM 5531 C CA . ALA A 1 749 ? -22.667 -30.267 -21.004 1.00 79.50 749 ALA A CA 1
ATOM 5532 C C . ALA A 1 749 ? -22.642 -28.789 -20.563 1.00 79.50 749 ALA A C 1
ATOM 5534 O O . ALA A 1 749 ? -22.600 -27.893 -21.397 1.00 79.50 749 ALA A O 1
ATOM 5535 N N . ASP A 1 750 ? -22.539 -28.507 -19.260 1.00 83.44 750 ASP A N 1
ATOM 5536 C CA . ASP A 1 750 ? -22.332 -27.130 -18.797 1.00 83.44 750 ASP A CA 1
ATOM 5537 C C . ASP A 1 750 ? -20.956 -26.595 -19.249 1.00 83.44 750 ASP A C 1
ATOM 5539 O O . ASP A 1 750 ? -19.900 -27.144 -18.900 1.00 83.44 750 ASP A O 1
ATOM 5543 N N . ARG A 1 751 ? -20.962 -25.532 -20.062 1.00 85.56 751 ARG A N 1
ATOM 5544 C CA . ARG A 1 751 ? -19.777 -24.882 -20.650 1.00 85.56 751 ARG A CA 1
ATOM 5545 C C . ARG A 1 751 ? -19.967 -23.369 -20.710 1.00 85.56 751 ARG A C 1
ATOM 5547 O O . ARG A 1 751 ? -21.089 -22.871 -20.708 1.00 85.56 751 ARG A O 1
ATOM 5554 N N . ILE A 1 752 ? -18.858 -22.639 -20.802 1.00 84.62 752 ILE A N 1
ATOM 5555 C CA . ILE A 1 752 ? -18.851 -21.171 -20.887 1.00 84.62 752 ILE A CA 1
ATOM 5556 C C . ILE A 1 752 ? -18.411 -20.769 -22.304 1.00 84.62 752 ILE A C 1
ATOM 5558 O O . ILE A 1 752 ? -17.372 -21.258 -22.748 1.00 84.62 752 ILE A O 1
ATOM 5562 N N . PRO A 1 753 ? -19.146 -19.905 -23.033 1.00 84.81 753 PRO A N 1
ATOM 5563 C CA . PRO A 1 753 ? -18.658 -19.346 -24.292 1.00 84.81 753 PRO A CA 1
ATOM 5564 C C . PRO A 1 753 ? -17.448 -18.446 -24.016 1.00 84.81 753 PRO A C 1
ATOM 5566 O O . PRO A 1 753 ? -17.522 -17.551 -23.175 1.00 84.81 753 PRO A O 1
ATOM 5569 N N . PHE A 1 754 ? -16.337 -18.669 -24.709 1.00 84.44 754 PHE A N 1
ATOM 5570 C CA . PHE A 1 754 ? -15.061 -18.002 -24.454 1.00 84.44 754 PHE A CA 1
ATOM 5571 C C . PHE A 1 754 ? -14.368 -17.628 -25.770 1.00 84.44 754 PHE A C 1
ATOM 5573 O O . PHE A 1 754 ? -14.462 -18.369 -26.744 1.00 84.44 754 PHE A O 1
ATOM 5580 N N . TRP A 1 755 ? -13.680 -16.484 -25.821 1.00 85.25 755 TRP A N 1
ATOM 5581 C CA . TRP A 1 755 ? -12.854 -16.109 -26.975 1.00 85.25 755 TRP A CA 1
ATOM 5582 C C . TRP A 1 755 ? -11.518 -16.850 -26.914 1.00 85.25 755 TRP A C 1
ATOM 5584 O O . TRP A 1 755 ? -10.668 -16.527 -26.085 1.00 85.25 755 TRP A O 1
ATOM 5594 N N . ASP A 1 756 ? -11.333 -17.844 -27.778 1.00 77.44 756 ASP A N 1
ATOM 5595 C CA . ASP A 1 756 ? -10.047 -18.511 -27.935 1.00 77.44 756 ASP A CA 1
ATOM 5596 C C . ASP A 1 756 ? -9.190 -17.704 -28.915 1.00 77.44 756 ASP A C 1
ATOM 5598 O O . ASP A 1 756 ? -9.350 -17.795 -30.134 1.00 77.44 756 ASP A O 1
ATOM 5602 N N . ASP A 1 757 ? -8.278 -16.901 -28.365 1.00 80.44 757 ASP A N 1
ATOM 5603 C CA . ASP A 1 757 ? -7.369 -16.056 -29.144 1.00 80.44 757 ASP A CA 1
ATOM 5604 C C . ASP A 1 757 ? -6.446 -16.878 -30.057 1.00 80.44 757 ASP A C 1
ATOM 5606 O O . ASP A 1 757 ? -6.134 -16.462 -31.171 1.00 80.44 757 ASP A O 1
ATOM 5610 N N . SER A 1 758 ? -6.083 -18.097 -29.639 1.00 80.88 758 SER A N 1
ATOM 5611 C CA . SER A 1 758 ? -5.255 -18.996 -30.447 1.00 80.88 758 SER A CA 1
ATOM 5612 C C . SER A 1 758 ? -6.014 -19.580 -31.643 1.00 80.88 758 SER A C 1
ATOM 5614 O O . SER A 1 758 ? -5.415 -19.837 -32.689 1.00 80.88 758 SER A O 1
ATOM 5616 N N . ALA A 1 759 ? -7.334 -19.733 -31.516 1.00 75.44 759 ALA A N 1
ATOM 5617 C CA . ALA A 1 759 ? -8.225 -20.180 -32.584 1.00 75.44 759 ALA A CA 1
ATOM 5618 C C . ALA A 1 759 ? -8.896 -19.023 -33.352 1.00 75.44 759 ALA A C 1
ATOM 5620 O O . ALA A 1 759 ? -9.612 -19.275 -34.323 1.00 75.44 759 ALA A O 1
ATOM 5621 N N . GLY A 1 760 ? -8.708 -17.769 -32.920 1.00 77.00 760 GLY A N 1
ATOM 5622 C CA . GLY A 1 760 ? -9.300 -16.573 -33.527 1.00 77.00 760 GLY A CA 1
ATOM 5623 C C . GLY A 1 760 ? -10.833 -16.583 -33.577 1.00 77.00 760 GLY A C 1
ATOM 5624 O O . GLY A 1 760 ? -11.420 -16.005 -34.494 1.00 77.00 760 GLY A O 1
AT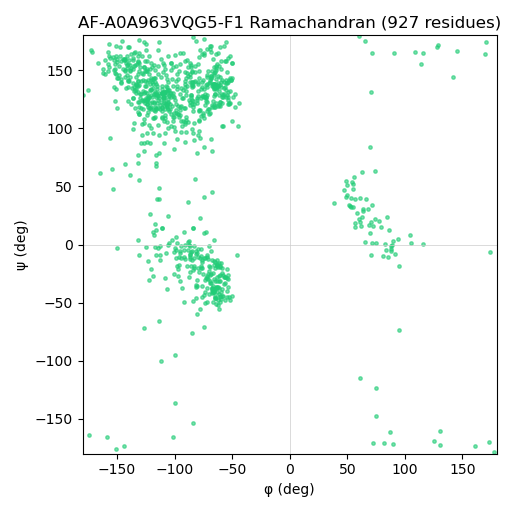OM 5625 N N . SER A 1 761 ? -11.492 -17.293 -32.655 1.00 83.69 761 SER A N 1
ATOM 5626 C CA . SER A 1 761 ? -12.949 -17.473 -32.653 1.00 83.69 761 SER A CA 1
ATOM 5627 C C . SER A 1 761 ? -13.512 -17.727 -31.249 1.00 83.69 761 SER A C 1
ATOM 5629 O O . SER A 1 761 ? -12.792 -18.101 -30.325 1.00 83.69 761 SER A O 1
ATOM 5631 N N . VAL A 1 762 ? -14.823 -17.517 -31.071 1.00 77.62 762 VAL A N 1
ATOM 5632 C CA . VAL A 1 762 ? -15.521 -17.923 -29.840 1.00 77.62 762 VAL A CA 1
ATOM 5633 C C . VAL A 1 762 ? -15.731 -19.437 -29.859 1.00 77.62 762 VAL A C 1
ATOM 5635 O O . VAL A 1 762 ? -16.313 -19.969 -30.805 1.00 77.62 762 VAL A O 1
ATOM 5638 N N . ALA A 1 763 ? -15.316 -20.111 -28.791 1.00 81.81 763 ALA A N 1
ATOM 5639 C CA . ALA A 1 763 ? -15.463 -21.544 -28.577 1.00 81.81 763 ALA A CA 1
ATOM 5640 C C . ALA A 1 763 ? -16.039 -21.842 -27.181 1.00 81.81 763 ALA A C 1
ATOM 5642 O O . ALA A 1 763 ? -16.055 -20.988 -26.294 1.00 81.81 763 ALA A O 1
ATOM 5643 N N . TRP A 1 764 ? -16.521 -23.067 -26.967 1.00 84.94 764 TRP A N 1
ATOM 5644 C CA . TRP A 1 764 ? -16.954 -23.523 -25.646 1.00 84.94 764 TRP A CA 1
ATOM 5645 C C . TRP A 1 764 ? -15.742 -23.896 -24.788 1.00 84.94 764 TRP A C 1
ATOM 5647 O O . TRP A 1 764 ? -15.033 -24.856 -25.089 1.00 84.94 764 TRP A O 1
ATOM 5657 N N . LEU A 1 765 ? -15.521 -23.174 -23.691 1.00 84.25 765 LEU A N 1
ATOM 5658 C CA . LEU A 1 765 ? -14.478 -23.495 -22.725 1.00 84.25 765 LEU A CA 1
ATOM 5659 C C . LEU A 1 765 ? -14.845 -24.777 -21.968 1.00 84.25 765 LEU A C 1
ATOM 5661 O O . LEU A 1 765 ? -15.837 -24.822 -21.234 1.00 84.25 765 LEU A O 1
ATOM 5665 N N . GLY A 1 766 ? -14.029 -25.817 -22.139 1.00 81.81 766 GLY A N 1
ATOM 5666 C CA . GLY A 1 766 ? -14.083 -27.022 -21.316 1.00 81.81 766 GLY A CA 1
ATOM 5667 C C . GLY A 1 766 ? -13.683 -26.719 -19.872 1.00 81.81 766 GLY A C 1
ATOM 5668 O O . GLY A 1 766 ? -12.702 -26.019 -19.633 1.00 81.81 766 GLY A O 1
ATOM 5669 N N . LEU A 1 767 ? -14.424 -27.258 -18.901 1.00 79.31 767 LEU A N 1
ATOM 5670 C CA . LEU A 1 767 ? -14.026 -27.169 -17.498 1.00 79.31 767 LEU A CA 1
ATOM 5671 C C . LEU A 1 767 ? -12.850 -28.111 -17.234 1.00 79.31 767 LEU A C 1
ATOM 5673 O O . LEU A 1 767 ? -12.926 -29.308 -17.519 1.00 79.31 767 LEU A O 1
ATOM 5677 N N . GLY A 1 768 ? -11.773 -27.569 -16.669 1.00 74.56 768 GLY A N 1
ATOM 5678 C CA . GLY A 1 768 ? -10.704 -28.378 -16.093 1.00 74.56 768 GLY A CA 1
ATOM 5679 C C . GLY A 1 768 ? -11.190 -29.152 -14.865 1.00 74.56 768 GLY A C 1
ATOM 5680 O O . GLY A 1 768 ? -12.180 -28.790 -14.225 1.00 74.56 768 GLY A O 1
ATOM 5681 N N . SER A 1 769 ? -10.475 -30.218 -14.507 1.00 73.88 769 SER A N 1
ATOM 5682 C CA . SER A 1 769 ? -10.692 -30.930 -13.245 1.00 73.88 769 SER A CA 1
ATOM 5683 C C . SER A 1 769 ? -10.590 -29.963 -12.062 1.00 73.88 769 SER A C 1
ATOM 5685 O O . SER A 1 769 ? -9.590 -29.260 -11.936 1.00 73.88 769 SER A O 1
ATOM 5687 N N . GLY A 1 770 ? -11.614 -29.941 -11.205 1.00 69.00 770 GLY A N 1
ATOM 5688 C CA . GLY A 1 770 ? -11.672 -29.069 -10.029 1.00 69.00 770 GLY A CA 1
ATOM 5689 C C . GLY A 1 770 ? -12.611 -27.869 -10.152 1.00 69.00 770 GLY A C 1
ATOM 5690 O O . GLY A 1 770 ? -12.743 -27.115 -9.190 1.00 69.00 770 GLY A O 1
ATOM 5691 N N . LEU A 1 771 ? -13.315 -27.718 -11.279 1.00 77.44 771 LEU A N 1
ATOM 5692 C CA . LEU A 1 771 ? -14.392 -26.749 -11.487 1.00 77.44 771 LEU A CA 1
ATOM 5693 C C . LEU A 1 771 ? -15.701 -27.474 -11.860 1.00 77.44 771 LEU A C 1
ATOM 5695 O O . LEU A 1 771 ? -15.696 -28.404 -12.662 1.00 77.44 771 LEU A O 1
ATOM 5699 N N . SER A 1 772 ? -16.830 -27.039 -11.300 1.00 85.19 772 SER A N 1
ATOM 5700 C CA . SER A 1 772 ? -18.185 -27.489 -11.646 1.00 85.19 772 SER A CA 1
ATOM 5701 C C . SER A 1 772 ? -19.077 -26.290 -11.913 1.00 85.19 772 SER A C 1
ATOM 5703 O O . SER A 1 772 ? -19.037 -25.313 -11.168 1.00 85.19 772 SER A O 1
ATOM 5705 N N . ILE A 1 773 ? -19.940 -26.392 -12.912 1.00 83.31 773 ILE A N 1
ATOM 5706 C CA . ILE A 1 773 ? -21.050 -25.460 -13.089 1.00 83.31 773 ILE A CA 1
ATOM 5707 C C . ILE A 1 773 ? -22.312 -26.148 -12.569 1.00 83.31 773 ILE A C 1
ATOM 5709 O O . ILE A 1 773 ? -22.510 -27.338 -12.796 1.00 83.31 773 ILE A O 1
ATOM 5713 N N . SER A 1 774 ? -23.133 -25.417 -11.820 1.00 82.56 774 SER A N 1
ATOM 5714 C CA . SER A 1 774 ? -24.466 -25.862 -11.416 1.00 82.56 774 SER A CA 1
ATOM 5715 C C . SER A 1 774 ? -25.436 -24.695 -11.541 1.00 82.56 774 SER A C 1
ATOM 5717 O O . SER A 1 774 ? -25.226 -23.630 -10.951 1.00 82.56 774 SER A O 1
ATOM 5719 N N . GLY A 1 775 ? -26.478 -24.872 -12.356 1.00 83.00 775 GLY A N 1
ATOM 5720 C CA . GLY A 1 775 ? -27.361 -23.778 -12.756 1.00 83.00 775 GLY A CA 1
ATOM 5721 C C . GLY A 1 775 ? -26.582 -22.700 -13.512 1.00 83.00 775 GLY A C 1
ATOM 5722 O O . GLY A 1 775 ? -26.057 -22.951 -14.590 1.00 83.00 775 GLY A O 1
ATOM 5723 N N . THR A 1 776 ? -26.491 -21.501 -12.937 1.00 80.75 776 THR A N 1
ATOM 5724 C CA . THR A 1 776 ? -25.751 -20.358 -13.505 1.00 80.75 776 THR A CA 1
ATOM 5725 C C . THR A 1 776 ? -24.492 -20.002 -12.710 1.00 80.75 776 THR A C 1
ATOM 5727 O O . THR A 1 776 ? -23.949 -18.912 -12.878 1.00 80.75 776 THR A O 1
ATOM 5730 N N . THR A 1 777 ? -24.038 -20.885 -11.817 1.00 73.12 777 THR A N 1
ATOM 5731 C CA . THR A 1 777 ? -22.900 -20.630 -10.927 1.00 73.12 777 THR A CA 1
ATOM 5732 C C . THR A 1 777 ? -21.728 -21.521 -11.308 1.00 73.12 777 THR A C 1
ATOM 5734 O O . THR A 1 777 ? -21.838 -22.745 -11.273 1.00 73.12 777 THR A O 1
ATOM 5737 N N . LEU A 1 778 ? -20.583 -20.909 -11.616 1.00 82.62 778 LEU A N 1
ATOM 5738 C CA . LEU A 1 778 ? -19.298 -21.601 -11.658 1.00 82.62 778 LEU A CA 1
ATOM 5739 C C . LEU A 1 778 ? -18.765 -21.723 -10.226 1.00 82.62 778 LEU A C 1
ATOM 5741 O O . LEU A 1 778 ? -18.641 -20.733 -9.512 1.00 82.62 778 LEU A O 1
ATOM 5745 N N . SER A 1 779 ? -18.467 -22.940 -9.794 1.00 76.38 779 SER A N 1
ATOM 5746 C CA . SER A 1 779 ? -17.890 -23.255 -8.487 1.00 76.38 779 SER A CA 1
ATOM 5747 C C . SER A 1 779 ? -16.629 -24.086 -8.671 1.00 76.38 779 SER A C 1
ATOM 5749 O O . SER A 1 779 ? -16.508 -24.835 -9.637 1.00 76.38 779 SER A O 1
ATOM 5751 N N . ALA A 1 780 ? -15.690 -24.005 -7.735 1.00 66.50 780 ALA A N 1
ATOM 5752 C CA . ALA A 1 780 ? -14.626 -24.995 -7.672 1.00 66.50 780 ALA A CA 1
ATOM 5753 C C . ALA A 1 780 ? -15.224 -26.322 -7.173 1.00 66.50 780 ALA A C 1
ATOM 5755 O O . ALA A 1 780 ? -15.706 -26.395 -6.045 1.00 66.50 780 ALA A O 1
ATOM 5756 N N . SER A 1 781 ? -15.223 -27.364 -8.009 1.00 64.81 781 SER A N 1
ATOM 5757 C CA . SER A 1 781 ? -15.673 -28.711 -7.627 1.00 64.81 781 SER A CA 1
ATOM 5758 C C . SER A 1 781 ? -14.701 -29.385 -6.655 1.00 64.81 781 SER A C 1
ATOM 5760 O O . SER A 1 781 ? -15.060 -30.340 -5.973 1.00 64.81 781 SER A O 1
ATOM 5762 N N . THR A 1 782 ? -13.470 -28.877 -6.587 1.00 47.97 782 THR A N 1
ATOM 5763 C CA . THR A 1 782 ? -12.492 -29.155 -5.536 1.00 47.97 782 THR A CA 1
ATOM 5764 C C . THR A 1 782 ? -11.955 -27.810 -5.079 1.00 47.97 782 THR A C 1
ATOM 5766 O O . THR A 1 782 ? -11.320 -27.127 -5.877 1.00 47.97 782 THR A O 1
ATOM 5769 N N . GLY A 1 783 ? -12.251 -27.401 -3.843 1.00 43.88 783 GLY A N 1
ATOM 5770 C CA . GLY A 1 783 ? -11.848 -26.107 -3.292 1.00 43.88 783 GLY A CA 1
ATOM 5771 C C . GLY A 1 783 ? -10.385 -25.777 -3.597 1.00 43.88 783 GLY A C 1
ATOM 5772 O O . GLY A 1 783 ? -9.477 -26.287 -2.954 1.00 43.88 783 GLY A O 1
ATOM 5773 N N . GLY A 1 784 ? -10.175 -24.906 -4.584 1.00 39.56 784 GLY A N 1
ATOM 5774 C CA . GLY A 1 784 ? -8.880 -24.335 -4.954 1.00 39.56 784 GLY A CA 1
ATOM 5775 C C . GLY A 1 784 ? -8.433 -23.213 -4.015 1.00 39.56 784 GLY A C 1
ATOM 5776 O O . GLY A 1 784 ? -7.648 -22.364 -4.410 1.00 39.56 784 GLY A O 1
ATOM 5777 N N . GLY A 1 785 ? -8.948 -23.198 -2.785 1.00 42.28 785 GLY A N 1
ATOM 5778 C CA . GLY A 1 785 ? -8.203 -22.770 -1.613 1.00 42.28 785 GLY A CA 1
ATOM 5779 C C . GLY A 1 785 ? -7.950 -24.044 -0.824 1.00 42.28 785 GLY A C 1
ATOM 5780 O O . GLY A 1 785 ? -8.903 -24.607 -0.286 1.00 42.28 785 GLY A O 1
ATOM 5781 N N . GLY A 1 786 ? -6.706 -24.537 -0.846 1.00 44.12 786 GLY A N 1
ATOM 5782 C CA . GLY A 1 786 ? -6.309 -25.765 -0.160 1.00 44.12 786 GLY A CA 1
ATOM 5783 C C . GLY A 1 786 ? -6.913 -25.790 1.236 1.00 44.12 786 GLY A C 1
ATOM 5784 O O . GLY A 1 786 ? -6.750 -24.840 2.006 1.00 44.12 786 GLY A O 1
ATOM 5785 N N . SER A 1 787 ? -7.691 -26.833 1.517 1.00 42.84 787 SER A N 1
ATOM 5786 C CA . SER A 1 787 ? -8.367 -27.013 2.789 1.00 42.84 787 SER A CA 1
ATOM 5787 C C . SER A 1 787 ? -7.360 -26.825 3.916 1.00 42.84 787 SER A C 1
ATOM 5789 O O . SER A 1 787 ? -6.570 -27.709 4.215 1.00 42.84 787 SER A O 1
ATOM 5791 N N . SER A 1 788 ? -7.433 -25.692 4.613 1.00 53.06 788 SER A N 1
ATOM 5792 C CA . SER A 1 788 ? -6.735 -25.504 5.890 1.00 53.06 788 SER A CA 1
ATOM 5793 C C . SER A 1 788 ? -7.287 -26.437 6.986 1.00 53.06 788 SER A C 1
ATOM 5795 O O . SER A 1 788 ? -6.870 -26.360 8.139 1.00 53.06 788 SER A O 1
ATOM 5797 N N . ALA A 1 789 ? -8.237 -27.315 6.637 1.00 69.12 789 ALA A N 1
ATOM 5798 C CA . ALA A 1 789 ? -8.820 -28.324 7.496 1.00 69.12 789 ALA A CA 1
ATOM 5799 C C . ALA A 1 789 ? -8.064 -29.653 7.368 1.00 69.12 789 ALA A C 1
ATOM 5801 O O . ALA A 1 789 ? -7.935 -30.227 6.289 1.00 69.12 789 ALA A O 1
ATOM 5802 N N . TRP A 1 790 ? -7.622 -30.164 8.512 1.00 84.19 790 TRP A N 1
ATOM 5803 C CA . TRP A 1 790 ? -7.079 -31.507 8.658 1.00 84.19 790 TRP A CA 1
ATOM 5804 C C . TRP A 1 790 ? -8.135 -32.564 8.307 1.00 84.19 790 TRP A C 1
ATOM 5806 O O . TRP A 1 790 ? -9.168 -32.671 8.967 1.00 84.19 790 TRP A O 1
ATOM 5816 N N . THR A 1 791 ? -7.862 -33.374 7.290 1.00 91.00 791 THR A N 1
ATOM 5817 C CA . THR A 1 791 ? -8.689 -34.512 6.878 1.00 91.00 791 THR A CA 1
ATOM 5818 C C . THR A 1 791 ? -8.236 -35.768 7.605 1.00 91.00 791 THR A C 1
ATOM 5820 O O . THR A 1 791 ? -7.052 -36.095 7.592 1.00 91.00 791 THR A O 1
ATOM 5823 N N . LEU A 1 792 ? -9.165 -36.489 8.234 1.00 92.56 792 LEU A N 1
ATOM 5824 C CA . LEU A 1 792 ? -8.886 -37.785 8.854 1.00 92.56 792 LEU A CA 1
ATOM 5825 C C . LEU A 1 792 ? -8.421 -38.789 7.787 1.00 92.56 792 LEU A C 1
ATOM 5827 O O . LEU A 1 792 ? -9.178 -39.103 6.873 1.00 92.56 792 LEU A O 1
ATOM 5831 N N . ILE A 1 793 ? -7.206 -39.319 7.930 1.00 94.56 793 ILE A N 1
ATOM 5832 C CA . ILE A 1 793 ? -6.674 -40.400 7.086 1.00 94.56 793 ILE A CA 1
ATOM 5833 C C . ILE A 1 793 ? -6.975 -41.753 7.731 1.00 94.56 793 ILE A C 1
ATOM 5835 O O . ILE A 1 793 ? -7.475 -42.664 7.076 1.00 94.56 793 ILE A O 1
ATOM 5839 N N . ALA A 1 794 ? -6.657 -41.894 9.020 1.00 94.75 794 ALA A N 1
ATOM 5840 C CA . ALA A 1 794 ? -6.821 -43.142 9.757 1.00 94.75 794 ALA A CA 1
ATOM 5841 C C . ALA A 1 794 ? -6.900 -42.890 11.266 1.00 94.75 794 ALA A C 1
ATOM 5843 O O . ALA A 1 794 ? -6.365 -41.909 11.773 1.00 94.75 794 ALA A O 1
ATOM 5844 N N . SER A 1 795 ? -7.527 -43.801 12.007 1.00 95.31 795 SER A N 1
ATOM 5845 C CA . SER A 1 795 ? -7.582 -43.760 13.469 1.00 95.31 795 SER A CA 1
ATOM 5846 C C . SER A 1 795 ? -7.438 -45.167 14.039 1.00 95.31 795 SER A C 1
ATOM 5848 O O . SER A 1 795 ? -7.969 -46.122 13.471 1.00 95.31 795 SER A O 1
ATOM 5850 N N . ALA A 1 796 ? -6.706 -45.297 15.142 1.00 95.19 796 ALA A N 1
ATOM 5851 C CA . ALA A 1 796 ? -6.481 -46.549 15.847 1.00 95.19 796 ALA A CA 1
ATOM 5852 C C . ALA A 1 796 ? -6.744 -46.366 17.346 1.00 95.19 796 ALA A C 1
ATOM 5854 O O . ALA A 1 796 ? -6.283 -45.394 17.941 1.00 95.19 796 ALA A O 1
ATOM 5855 N N . SER A 1 797 ? -7.418 -47.331 17.971 1.00 95.94 797 SER A N 1
ATOM 5856 C CA . SER A 1 797 ? -7.607 -47.399 19.429 1.00 95.94 797 SER A CA 1
ATOM 5857 C C . SER A 1 797 ? -6.853 -48.613 19.982 1.00 95.94 797 SER A C 1
ATOM 5859 O O . SER A 1 797 ? -7.449 -49.680 20.154 1.00 95.94 797 SER A O 1
ATOM 5861 N N . PRO A 1 798 ? -5.522 -48.516 20.144 1.00 91.25 798 PRO A N 1
ATOM 5862 C CA . PRO A 1 798 ? -4.690 -49.672 20.450 1.00 91.25 798 PRO A CA 1
ATOM 5863 C C . PRO A 1 798 ? -4.880 -50.142 21.900 1.00 91.25 798 PRO A C 1
ATOM 5865 O O . PRO A 1 798 ? -4.727 -49.364 22.836 1.00 91.25 798 PRO A O 1
ATOM 5868 N N . VAL A 1 799 ? -5.180 -51.432 22.078 1.00 93.81 799 VAL A N 1
ATOM 5869 C CA . VAL A 1 799 ? -5.283 -52.095 23.388 1.00 93.81 799 VAL A CA 1
ATOM 5870 C C . VAL A 1 799 ? -4.570 -53.446 23.318 1.00 93.81 799 VAL A C 1
ATOM 5872 O O . VAL A 1 799 ? -4.863 -54.261 22.444 1.00 93.81 799 VAL A O 1
ATOM 5875 N N . GLY A 1 800 ? -3.626 -53.690 24.226 1.00 93.50 800 GLY A N 1
ATOM 5876 C CA . GLY A 1 800 ? -2.827 -54.915 24.298 1.00 93.50 800 GLY A CA 1
ATOM 5877 C C . GLY A 1 800 ? -1.777 -55.067 23.192 1.00 93.50 800 GLY A C 1
ATOM 5878 O O . GLY A 1 800 ? -1.278 -56.172 22.989 1.00 93.50 800 GLY A O 1
ATOM 5879 N N . VAL A 1 801 ? -1.440 -53.991 22.470 1.00 94.56 801 VAL A N 1
ATOM 5880 C CA . VAL A 1 801 ? -0.426 -54.001 21.401 1.00 94.56 801 VAL A CA 1
ATOM 5881 C C . VAL A 1 801 ? 0.718 -53.022 21.686 1.00 94.56 801 VAL A C 1
ATOM 5883 O O . VAL A 1 801 ? 0.465 -51.924 22.182 1.00 94.56 801 VAL A O 1
ATOM 5886 N N . PRO A 1 802 ? 1.973 -53.357 21.337 1.00 91.81 802 PRO A N 1
ATOM 5887 C CA . PRO A 1 802 ? 3.107 -52.454 21.529 1.00 91.81 802 PRO A CA 1
ATOM 5888 C C . PRO A 1 802 ? 3.310 -51.484 20.354 1.00 91.81 802 PRO A C 1
ATOM 5890 O O . PRO A 1 802 ? 4.155 -50.597 20.437 1.00 91.81 802 PRO A O 1
ATOM 5893 N N . ILE A 1 803 ? 2.598 -51.674 19.234 1.00 92.94 803 ILE A N 1
ATOM 5894 C CA . ILE A 1 803 ? 2.840 -50.988 17.956 1.00 92.94 803 ILE A CA 1
ATOM 5895 C C . ILE A 1 803 ? 1.514 -50.613 17.283 1.00 92.94 803 ILE A C 1
ATOM 5897 O O . ILE A 1 803 ? 0.574 -51.408 17.272 1.00 92.94 803 ILE A O 1
ATOM 5901 N N . VAL A 1 804 ? 1.487 -49.432 16.663 1.00 94.50 804 VAL A N 1
ATOM 5902 C CA . VAL A 1 804 ? 0.468 -48.968 15.716 1.00 94.50 804 VAL A CA 1
ATOM 5903 C C . VAL A 1 804 ? 1.149 -48.534 14.423 1.00 94.50 804 VAL A C 1
ATOM 5905 O O . VAL A 1 804 ? 1.973 -47.621 14.437 1.00 94.50 804 VAL A O 1
ATOM 5908 N N . ASP A 1 805 ? 0.767 -49.158 13.310 1.00 95.00 805 ASP A N 1
ATOM 5909 C CA . ASP A 1 805 ? 1.284 -48.831 11.982 1.00 95.00 805 ASP A CA 1
ATOM 5910 C C . ASP A 1 805 ? 0.214 -48.171 11.119 1.00 95.00 805 ASP A C 1
ATOM 5912 O O . ASP A 1 805 ? -0.879 -48.705 10.928 1.00 95.00 805 ASP A O 1
ATOM 5916 N N . PHE A 1 806 ? 0.580 -47.044 10.524 1.00 95.00 806 PHE A N 1
ATOM 5917 C CA . PHE A 1 806 ? -0.113 -46.430 9.405 1.00 95.00 806 PHE A CA 1
ATOM 5918 C C . PHE A 1 806 ? 0.679 -46.761 8.144 1.00 95.00 806 PHE A C 1
ATOM 5920 O O . PHE A 1 806 ? 1.770 -46.238 7.932 1.00 95.00 806 PHE A O 1
ATOM 5927 N N . THR A 1 807 ? 0.161 -47.670 7.326 1.00 93.94 807 THR A N 1
ATOM 5928 C CA . THR A 1 807 ? 0.792 -48.106 6.074 1.00 93.94 807 THR A CA 1
ATOM 5929 C C . THR A 1 807 ? 0.061 -47.519 4.873 1.00 93.94 807 THR A C 1
ATOM 5931 O O . THR A 1 807 ? -1.079 -47.067 4.993 1.00 93.94 807 THR A O 1
ATOM 5934 N N . THR A 1 808 ? 0.700 -47.516 3.701 1.00 87.75 808 THR A N 1
ATOM 5935 C CA . THR A 1 808 ? 0.095 -47.046 2.438 1.00 87.75 808 THR A CA 1
ATOM 5936 C C . THR A 1 808 ? -0.497 -45.627 2.507 1.00 87.75 808 THR A C 1
ATOM 5938 O O . THR A 1 808 ? -1.557 -45.356 1.947 1.00 87.75 808 THR A O 1
ATOM 5941 N N . ILE A 1 809 ? 0.185 -44.704 3.192 1.00 93.88 809 ILE A N 1
ATOM 5942 C CA . ILE A 1 809 ? -0.248 -43.304 3.303 1.00 93.88 809 ILE A CA 1
ATOM 5943 C C . ILE A 1 809 ? -0.146 -42.644 1.919 1.00 93.88 809 ILE A C 1
ATOM 5945 O O . ILE A 1 809 ? 0.939 -42.564 1.332 1.00 93.88 809 ILE A O 1
ATOM 5949 N N . ALA A 1 810 ? -1.286 -42.183 1.396 1.00 88.62 810 ALA A N 1
ATOM 5950 C CA . ALA A 1 810 ? -1.367 -41.517 0.099 1.00 88.62 810 ALA A CA 1
ATOM 5951 C C . ALA A 1 810 ? -0.472 -40.271 0.069 1.00 88.62 810 ALA A C 1
ATOM 5953 O O . ALA A 1 810 ? -0.410 -39.548 1.056 1.00 88.62 810 ALA A O 1
ATOM 5954 N N . GLN A 1 811 ? 0.193 -39.993 -1.056 1.00 91.38 811 GLN A N 1
ATOM 5955 C CA . GLN A 1 811 ? 1.063 -38.817 -1.254 1.00 91.38 811 GLN A CA 1
ATOM 5956 C C . GLN A 1 811 ? 0.274 -37.592 -1.762 1.00 91.38 811 GLN A C 1
ATOM 5958 O O . GLN A 1 811 ? 0.727 -36.874 -2.648 1.00 91.38 811 GLN A O 1
ATOM 5963 N N . THR A 1 812 ? -0.958 -37.414 -1.282 1.00 90.06 812 THR A N 1
ATOM 5964 C CA . THR A 1 812 ? -1.924 -36.431 -1.806 1.00 90.06 812 THR A CA 1
ATOM 5965 C C . THR A 1 812 ? -2.141 -35.227 -0.894 1.00 90.06 812 THR A C 1
ATOM 5967 O O . THR A 1 812 ? -2.852 -34.308 -1.285 1.00 90.06 812 THR A O 1
ATOM 5970 N N . TYR A 1 813 ? -1.572 -35.241 0.311 1.00 90.44 813 TYR A N 1
ATOM 5971 C CA . TYR A 1 813 ? -1.636 -34.136 1.267 1.00 90.44 813 TYR A CA 1
ATOM 5972 C C . TYR A 1 813 ? -0.333 -33.319 1.206 1.00 90.44 813 TYR A C 1
ATOM 5974 O O . TYR A 1 813 ? 0.681 -33.795 0.688 1.00 90.44 813 TYR A O 1
ATOM 5982 N N . ALA A 1 814 ? -0.337 -32.100 1.736 1.00 88.69 814 ALA A N 1
ATOM 5983 C CA . ALA A 1 814 ? 0.867 -31.294 1.926 1.00 88.69 814 ALA A CA 1
ATOM 5984 C C . ALA A 1 814 ? 1.610 -31.706 3.208 1.00 88.69 814 ALA A C 1
ATOM 5986 O O . ALA A 1 814 ? 2.821 -31.939 3.182 1.00 88.69 814 ALA A O 1
ATOM 5987 N N . ASP A 1 815 ? 0.873 -31.874 4.309 1.00 92.75 815 ASP A N 1
ATOM 5988 C CA . ASP A 1 815 ? 1.424 -32.219 5.624 1.00 92.75 815 ASP A CA 1
ATOM 5989 C C . ASP A 1 815 ? 0.653 -33.376 6.276 1.00 92.75 815 ASP A C 1
ATOM 5991 O O . ASP A 1 815 ? -0.527 -33.584 5.990 1.00 92.75 815 ASP A O 1
ATOM 5995 N N . LEU A 1 816 ? 1.291 -34.084 7.216 1.00 94.06 816 LEU A N 1
ATOM 5996 C CA . LEU A 1 816 ? 0.638 -35.076 8.082 1.00 94.06 816 LEU A CA 1
ATOM 5997 C C . LEU A 1 816 ? 0.649 -34.637 9.548 1.00 94.06 816 LEU A C 1
ATOM 5999 O O . LEU A 1 816 ? 1.628 -34.056 10.015 1.00 94.06 816 LEU A O 1
ATOM 6003 N N . MET A 1 817 ? -0.394 -34.989 10.299 1.00 94.12 817 MET A N 1
ATOM 6004 C CA . MET A 1 817 ? -0.455 -34.816 11.752 1.00 94.12 817 MET A CA 1
ATOM 6005 C C . MET A 1 817 ? -0.966 -36.084 12.435 1.00 94.12 817 MET A C 1
ATOM 6007 O O . MET A 1 817 ? -2.018 -36.598 12.071 1.00 94.12 817 MET A O 1
ATOM 6011 N N . ILE A 1 818 ? -0.269 -36.565 13.463 1.00 92.94 818 ILE A N 1
ATOM 6012 C CA . ILE A 1 818 ? -0.760 -37.619 14.359 1.00 92.94 818 ILE A CA 1
ATOM 6013 C C . ILE A 1 818 ? -1.198 -36.976 15.672 1.00 92.94 818 ILE A C 1
ATOM 6015 O O . ILE A 1 818 ? -0.412 -36.271 16.295 1.00 92.94 818 ILE A O 1
ATOM 6019 N N . VAL A 1 819 ? -2.427 -37.234 16.109 1.00 94.44 819 VAL A N 1
ATOM 6020 C CA . VAL A 1 819 ? -2.993 -36.737 17.369 1.00 94.44 819 VAL A CA 1
ATOM 6021 C C . VAL A 1 819 ? -3.185 -37.898 18.341 1.00 94.44 819 VAL A C 1
ATOM 6023 O O . VAL A 1 819 ? -3.785 -38.916 17.990 1.00 94.44 819 VAL A O 1
ATOM 6026 N N . PHE A 1 820 ? -2.703 -37.720 19.570 1.00 90.81 820 PHE A N 1
ATOM 6027 C CA . PHE A 1 820 ? -2.900 -38.628 20.697 1.00 90.81 820 PHE A CA 1
ATOM 6028 C C . PHE A 1 820 ? -4.022 -38.089 21.582 1.00 90.81 820 PHE A C 1
ATOM 6030 O O . PHE A 1 820 ? -3.965 -36.949 22.048 1.00 90.81 820 PHE A O 1
ATOM 6037 N N . THR A 1 821 ? -5.051 -38.897 21.825 1.00 93.12 821 THR A N 1
ATOM 6038 C CA . THR A 1 821 ? -6.201 -38.503 22.645 1.00 93.12 821 THR A CA 1
ATOM 6039 C C . THR A 1 821 ? -6.459 -39.542 23.724 1.00 93.12 821 THR A C 1
ATOM 6041 O O . THR A 1 821 ? -6.998 -40.615 23.449 1.00 93.12 821 THR A O 1
ATOM 6044 N N . GLY A 1 822 ? -6.064 -39.205 24.953 1.00 90.81 822 GLY A N 1
ATOM 6045 C CA . GLY A 1 822 ? -6.296 -40.020 26.141 1.00 90.81 822 GLY A CA 1
ATOM 6046 C C . GLY A 1 822 ? -5.634 -41.391 26.065 1.00 90.81 822 GLY A C 1
ATOM 6047 O O . GLY A 1 822 ? -6.262 -42.379 26.427 1.00 90.81 822 GLY A O 1
ATOM 6048 N N . VAL A 1 823 ? -4.414 -41.461 25.532 1.00 90.62 823 VAL A N 1
ATOM 6049 C CA . VAL A 1 823 ? -3.674 -42.720 25.352 1.00 90.62 823 VAL A CA 1
ATOM 6050 C C . VAL A 1 823 ? -2.983 -43.113 26.660 1.00 90.62 823 VAL A C 1
ATOM 6052 O O . VAL A 1 823 ? -2.610 -42.239 27.438 1.00 90.62 823 VAL A O 1
ATOM 6055 N N . SER A 1 824 ? -2.820 -44.407 26.931 1.00 90.62 824 SER A N 1
ATOM 6056 C CA . SER A 1 824 ? -2.062 -44.923 28.084 1.00 90.62 824 SER A CA 1
ATOM 6057 C C . SER A 1 824 ? -1.341 -46.234 27.759 1.00 90.62 824 SER A C 1
ATOM 6059 O O . SER A 1 824 ? -1.462 -46.754 26.645 1.00 90.62 824 SER A O 1
ATOM 6061 N N . HIS A 1 825 ? -0.549 -46.734 28.715 1.00 90.69 825 HIS A N 1
ATOM 6062 C CA . HIS A 1 825 ? 0.177 -47.995 28.593 1.00 90.69 825 HIS A CA 1
ATOM 6063 C C . HIS A 1 825 ? 0.153 -48.846 29.874 1.00 90.69 825 HIS A C 1
ATOM 6065 O O . HIS A 1 825 ? 0.127 -48.317 30.990 1.00 90.69 825 HIS A O 1
ATOM 6071 N N . ASP A 1 826 ? 0.316 -50.163 29.704 1.00 91.31 826 ASP A N 1
ATOM 6072 C CA . ASP A 1 826 ? 0.263 -51.174 30.776 1.00 91.31 826 ASP A CA 1
ATOM 6073 C C . ASP A 1 826 ? 1.606 -51.417 31.501 1.00 91.31 826 ASP A C 1
ATOM 6075 O O . ASP A 1 826 ? 1.693 -52.229 32.427 1.00 91.31 826 ASP A O 1
ATOM 6079 N N . HIS A 1 827 ? 2.681 -50.727 31.099 1.00 90.44 827 HIS A N 1
ATOM 6080 C CA . HIS A 1 827 ? 3.991 -50.899 31.727 1.00 90.44 827 HIS A CA 1
ATOM 6081 C C . HIS A 1 827 ? 3.992 -50.428 33.193 1.00 90.44 827 HIS A C 1
ATOM 6083 O O . HIS A 1 827 ? 3.551 -49.324 33.503 1.00 90.44 827 HIS A O 1
ATOM 6089 N N . GLY A 1 828 ? 4.562 -51.231 34.100 1.00 85.88 828 GLY A N 1
ATOM 6090 C CA . GLY A 1 828 ? 4.620 -50.942 35.544 1.00 85.88 828 GLY A CA 1
ATOM 6091 C C . GLY A 1 828 ? 5.595 -49.828 35.963 1.00 85.88 828 GLY A C 1
ATOM 6092 O O . GLY A 1 828 ? 5.915 -49.689 37.141 1.00 85.88 828 GLY A O 1
ATOM 6093 N N . SER A 1 829 ? 6.136 -49.072 35.013 1.00 88.50 829 SER A N 1
ATOM 6094 C CA . SER A 1 829 ? 7.045 -47.937 35.201 1.00 88.50 829 SER A CA 1
ATOM 6095 C C . SER A 1 829 ? 6.857 -46.966 34.038 1.00 88.50 829 SER A C 1
ATOM 6097 O O . SER A 1 829 ? 6.167 -47.294 33.073 1.00 88.50 829 SER A O 1
ATOM 6099 N N . ASN A 1 830 ? 7.455 -45.778 34.113 1.00 86.31 830 ASN A N 1
ATOM 6100 C CA . ASN A 1 830 ? 7.301 -44.798 33.043 1.00 86.31 830 ASN A CA 1
ATOM 6101 C C . ASN A 1 830 ? 7.869 -45.327 31.716 1.00 86.31 830 ASN A C 1
ATOM 6103 O O . ASN A 1 830 ? 8.960 -45.906 31.696 1.00 86.31 830 ASN A O 1
ATOM 6107 N N . ALA A 1 831 ? 7.151 -45.101 30.619 1.00 84.06 831 ALA A N 1
ATOM 6108 C CA . ALA A 1 831 ? 7.545 -45.542 29.283 1.00 84.06 831 ALA A CA 1
ATOM 6109 C C . ALA A 1 831 ? 7.585 -44.374 28.284 1.00 84.06 831 ALA A C 1
ATOM 6111 O O . ALA A 1 831 ? 7.197 -43.247 28.588 1.00 84.06 831 ALA A O 1
ATOM 6112 N N . TYR A 1 832 ? 8.088 -44.653 27.085 1.00 81.25 832 TYR A N 1
ATOM 6113 C CA . TYR A 1 832 ? 8.171 -43.721 25.965 1.00 81.25 832 TYR A CA 1
ATOM 6114 C C . TYR A 1 832 ? 7.487 -44.330 24.745 1.00 81.25 832 TYR A C 1
ATOM 6116 O O . TYR A 1 832 ? 7.242 -45.538 24.702 1.00 81.25 832 TYR A O 1
ATOM 6124 N N . PHE A 1 833 ? 7.241 -43.512 23.726 1.00 80.56 833 PHE A N 1
ATOM 6125 C CA . PHE A 1 833 ? 6.930 -44.021 22.399 1.00 80.56 833 PHE A CA 1
ATOM 6126 C C . PHE A 1 833 ? 7.825 -43.384 21.334 1.00 80.56 833 PHE A C 1
ATOM 6128 O O . PHE A 1 833 ? 8.229 -42.221 21.426 1.00 80.56 833 PHE A O 1
ATOM 6135 N N . ASP A 1 834 ? 8.124 -44.163 20.303 1.00 82.31 834 ASP A N 1
ATOM 6136 C CA . ASP A 1 834 ? 8.952 -43.764 19.172 1.00 82.31 834 ASP A CA 1
ATOM 6137 C C . ASP A 1 834 ? 8.096 -43.630 17.911 1.00 82.31 834 ASP A C 1
ATOM 6139 O O . ASP A 1 834 ? 7.134 -44.383 17.730 1.00 82.31 834 ASP A O 1
ATOM 6143 N N . ALA A 1 835 ? 8.483 -42.714 17.020 1.00 85.62 835 ALA A N 1
ATOM 6144 C CA . ALA A 1 835 ? 7.912 -42.591 15.684 1.00 85.62 835 ALA A CA 1
ATOM 6145 C C . ALA A 1 835 ? 8.948 -43.062 14.661 1.00 85.62 835 ALA A C 1
ATOM 6147 O O . ALA A 1 835 ? 10.100 -42.629 14.683 1.00 85.62 835 ALA A O 1
ATOM 6148 N N . ARG A 1 836 ? 8.559 -43.971 13.769 1.00 88.00 836 ARG A N 1
ATOM 6149 C CA . ARG A 1 836 ? 9.445 -44.517 12.733 1.00 88.00 836 ARG A CA 1
ATOM 6150 C C . ARG A 1 836 ? 8.844 -44.288 11.362 1.00 88.00 836 ARG A C 1
ATOM 6152 O O . ARG A 1 836 ? 7.632 -44.402 11.185 1.00 88.00 836 ARG A O 1
ATOM 6159 N N . THR A 1 837 ? 9.700 -43.972 10.404 1.00 90.69 837 THR A N 1
ATOM 6160 C CA . THR A 1 837 ? 9.319 -43.612 9.039 1.00 90.69 837 THR A CA 1
ATOM 6161 C C . THR A 1 837 ? 9.507 -44.773 8.075 1.00 90.69 837 THR A C 1
ATOM 6163 O O . THR A 1 837 ? 10.358 -45.634 8.291 1.00 90.69 837 THR A O 1
ATOM 6166 N N . SER A 1 838 ? 8.722 -44.788 7.001 1.00 91.56 838 SER A N 1
ATOM 6167 C CA . SER A 1 838 ? 8.822 -45.744 5.899 1.00 91.56 838 SER A CA 1
ATOM 6168 C C . SER A 1 838 ? 8.512 -45.052 4.567 1.00 91.56 838 SER A C 1
ATOM 6170 O O . SER A 1 838 ? 7.656 -44.165 4.511 1.00 91.56 838 SER A O 1
ATOM 6172 N N . ASN A 1 839 ? 9.212 -45.465 3.508 1.00 92.12 839 ASN A N 1
ATOM 6173 C CA . ASN A 1 839 ? 8.967 -45.064 2.119 1.00 92.12 839 ASN A CA 1
ATOM 6174 C C . ASN A 1 839 ? 8.617 -46.252 1.200 1.00 92.12 839 ASN A C 1
ATOM 6176 O O . ASN A 1 839 ? 8.542 -46.093 -0.018 1.00 92.12 839 ASN A O 1
ATOM 6180 N N . ASP A 1 840 ? 8.350 -47.434 1.761 1.00 91.38 840 ASP A N 1
ATOM 6181 C CA . ASP A 1 840 ? 8.008 -48.664 1.032 1.00 91.38 840 ASP A CA 1
ATOM 6182 C C . ASP A 1 840 ? 6.639 -49.253 1.428 1.00 91.38 840 ASP A C 1
ATOM 6184 O O . ASP A 1 840 ? 6.388 -50.452 1.314 1.00 91.38 840 ASP A O 1
ATOM 6188 N N . GLY A 1 841 ? 5.735 -48.399 1.900 1.00 88.25 841 GLY A N 1
ATOM 6189 C CA . GLY A 1 841 ? 4.380 -48.753 2.305 1.00 88.25 841 GLY A CA 1
ATOM 6190 C C . GLY A 1 841 ? 4.317 -49.434 3.670 1.00 88.25 841 GLY A C 1
ATOM 6191 O O . GLY A 1 841 ? 3.326 -50.096 3.957 1.00 88.25 841 GLY A O 1
ATOM 6192 N N . GLY A 1 842 ? 5.343 -49.282 4.512 1.00 89.25 842 GLY A N 1
ATOM 6193 C CA . GLY A 1 842 ? 5.438 -49.907 5.833 1.00 89.25 842 GLY A CA 1
ATOM 6194 C C . GLY A 1 842 ? 6.030 -51.317 5.830 1.00 89.25 842 GLY A C 1
ATOM 6195 O O . GLY A 1 842 ? 5.937 -52.012 6.842 1.00 89.25 842 GLY A O 1
ATOM 6196 N N . ALA A 1 843 ? 6.636 -51.760 4.724 1.00 89.69 843 ALA A N 1
ATOM 6197 C CA . ALA A 1 843 ? 7.334 -53.044 4.674 1.00 89.69 843 ALA A CA 1
ATOM 6198 C C . ALA A 1 843 ? 8.646 -52.995 5.476 1.00 89.69 843 ALA A C 1
ATOM 6200 O O . ALA A 1 843 ? 8.980 -53.947 6.188 1.00 89.69 843 ALA A O 1
ATOM 6201 N N . THR A 1 844 ? 9.351 -51.865 5.432 1.00 89.56 844 THR A N 1
ATOM 6202 C CA . THR A 1 844 ? 10.495 -51.557 6.285 1.00 89.56 844 THR A CA 1
ATOM 6203 C C . THR A 1 844 ? 10.301 -50.210 6.970 1.00 89.56 844 THR A C 1
ATOM 6205 O O . THR A 1 844 ? 9.775 -49.257 6.401 1.00 89.56 844 THR A O 1
ATOM 6208 N N . PHE A 1 845 ? 10.723 -50.137 8.230 1.00 89.50 845 PHE A N 1
ATOM 6209 C CA . PHE A 1 845 ? 10.714 -48.903 9.008 1.00 89.50 845 PHE A CA 1
ATOM 6210 C C . PHE A 1 845 ? 12.137 -48.526 9.390 1.00 89.50 845 PHE A C 1
ATOM 6212 O O . PHE A 1 845 ? 12.981 -49.401 9.608 1.00 89.50 845 PHE A O 1
ATOM 6219 N N . SER A 1 846 ? 12.381 -47.222 9.523 1.00 86.25 846 SER A N 1
ATOM 6220 C CA . SER A 1 846 ? 13.618 -46.691 10.081 1.00 86.25 846 SER A CA 1
ATOM 6221 C C . SER A 1 846 ? 13.952 -47.362 11.420 1.00 86.25 846 SER A C 1
ATOM 6223 O O . SER A 1 846 ? 13.071 -47.846 12.142 1.00 86.25 846 SER A O 1
ATOM 6225 N N . GLY A 1 847 ? 15.237 -47.344 11.789 1.00 75.25 847 GLY A N 1
ATOM 6226 C CA . GLY A 1 847 ? 15.653 -47.687 13.149 1.00 75.25 847 GLY A CA 1
ATOM 6227 C C . GLY A 1 847 ? 14.936 -46.829 14.200 1.00 75.25 847 GLY A C 1
ATOM 6228 O O . GLY A 1 847 ? 14.188 -45.906 13.868 1.00 75.25 847 GLY A O 1
ATOM 6229 N N . THR A 1 848 ? 15.150 -47.134 15.479 1.00 64.06 848 THR A N 1
ATOM 6230 C CA . THR A 1 848 ? 14.525 -46.397 16.582 1.00 64.06 848 THR A CA 1
ATOM 6231 C C . THR A 1 848 ? 14.885 -44.907 16.522 1.00 64.06 848 THR A C 1
ATOM 6233 O O . THR A 1 848 ? 15.990 -44.517 16.890 1.00 64.06 848 THR A O 1
ATOM 6236 N N . GLY A 1 849 ? 13.956 -44.082 16.035 1.00 59.56 849 GLY A N 1
ATOM 6237 C CA . GLY A 1 849 ? 13.987 -42.627 16.133 1.00 59.56 849 GLY A CA 1
ATOM 6238 C C . GLY A 1 849 ? 13.087 -42.207 17.286 1.00 59.56 849 GLY A C 1
ATOM 6239 O O . GLY A 1 849 ? 11.866 -42.190 17.145 1.00 59.56 849 GLY A O 1
ATOM 6240 N N . THR A 1 850 ? 13.665 -41.951 18.458 1.00 54.84 850 THR A N 1
ATOM 6241 C CA . THR A 1 850 ? 12.866 -41.674 19.658 1.00 54.84 850 THR A CA 1
ATOM 6242 C C . THR A 1 850 ? 12.177 -40.321 19.572 1.00 54.84 850 THR A C 1
ATOM 6244 O O . THR A 1 850 ? 12.831 -39.281 19.584 1.00 54.84 850 THR A O 1
ATOM 6247 N N . PHE A 1 851 ? 10.846 -40.347 19.473 1.00 58.81 851 PHE A N 1
ATOM 6248 C CA . PHE A 1 851 ? 10.004 -39.173 19.250 1.00 58.81 851 PHE A CA 1
ATOM 6249 C C . PHE A 1 851 ? 9.485 -38.556 20.555 1.00 58.81 851 PHE A C 1
ATOM 6251 O O . PHE A 1 851 ? 9.495 -37.335 20.686 1.00 58.81 851 PHE A O 1
ATOM 6258 N N . ALA A 1 852 ? 9.131 -39.353 21.565 1.00 54.19 852 ALA A N 1
ATOM 6259 C CA . ALA A 1 852 ? 8.743 -38.835 22.873 1.00 54.19 852 ALA A CA 1
ATOM 6260 C C . ALA A 1 852 ? 9.833 -39.139 23.905 1.00 54.19 852 ALA A C 1
ATOM 6262 O O . ALA A 1 852 ? 10.038 -40.287 24.274 1.00 54.19 852 ALA A O 1
ATOM 6263 N N . SER A 1 853 ? 10.539 -38.121 24.404 1.00 47.34 853 SER A N 1
ATOM 6264 C CA . SER A 1 853 ? 11.438 -38.275 25.561 1.00 47.34 853 SER A CA 1
ATOM 6265 C C . SER A 1 853 ? 10.929 -37.492 26.775 1.00 47.34 853 SER A C 1
ATOM 6267 O O . SER A 1 853 ? 11.705 -36.847 27.485 1.00 47.34 853 SER A O 1
ATOM 6269 N N . GLN A 1 854 ? 9.621 -37.497 26.990 1.00 57.47 854 GLN A N 1
ATOM 6270 C CA . GLN A 1 854 ? 9.074 -37.302 28.324 1.00 57.47 854 GLN A CA 1
ATOM 6271 C C . GLN A 1 854 ? 8.515 -38.650 28.741 1.00 57.47 854 GLN A C 1
ATOM 6273 O O . GLN A 1 854 ? 7.816 -39.298 27.966 1.00 57.47 854 GLN A O 1
ATOM 6278 N N . SER A 1 855 ? 8.945 -39.134 29.904 1.00 71.88 855 SER A N 1
ATOM 6279 C CA . SER A 1 855 ? 8.509 -40.443 30.358 1.00 71.88 855 SER A CA 1
ATOM 6280 C C . SER A 1 855 ? 7.044 -40.316 30.745 1.00 71.88 855 SER A C 1
ATOM 6282 O O . SER A 1 855 ? 6.725 -39.564 31.666 1.00 71.88 855 SER A O 1
ATOM 6284 N N . LEU A 1 856 ? 6.180 -41.028 30.040 1.00 77.69 856 LEU A N 1
ATOM 6285 C CA . LEU A 1 856 ? 4.759 -41.059 30.322 1.00 77.69 856 LEU A CA 1
ATOM 6286 C C . LEU A 1 856 ? 4.562 -41.881 31.589 1.00 77.69 856 LEU A C 1
ATOM 6288 O O . LEU A 1 856 ? 5.082 -42.993 31.700 1.00 77.69 856 LEU A O 1
ATOM 6292 N N . ALA A 1 857 ? 3.887 -41.301 32.576 1.00 80.69 857 ALA A N 1
ATOM 6293 C CA . ALA A 1 857 ? 3.655 -41.970 33.844 1.00 80.69 857 ALA A CA 1
ATOM 6294 C C . ALA A 1 857 ? 2.754 -43.197 33.652 1.00 80.69 857 ALA A C 1
ATOM 6296 O O . ALA A 1 857 ? 1.735 -43.129 32.957 1.00 80.69 857 ALA A O 1
ATOM 6297 N N . ALA A 1 858 ? 3.104 -44.300 34.319 1.00 78.88 858 ALA A N 1
ATOM 6298 C CA . ALA A 1 858 ? 2.271 -45.498 34.333 1.00 78.88 858 ALA A CA 1
ATOM 6299 C C . ALA A 1 858 ? 0.836 -45.163 34.782 1.00 78.88 858 ALA A C 1
ATOM 6301 O O . ALA A 1 858 ? 0.631 -44.371 35.705 1.00 78.88 858 ALA A O 1
ATOM 6302 N N . SER A 1 859 ? -0.158 -45.776 34.129 1.00 70.44 859 SER A N 1
ATOM 6303 C CA . SER A 1 859 ? -1.586 -45.630 34.471 1.00 70.44 859 SER A CA 1
ATOM 6304 C C . SER A 1 859 ? -2.149 -44.199 34.391 1.00 70.44 859 SER A C 1
ATOM 6306 O O . SER A 1 859 ? -3.169 -43.907 35.015 1.00 70.44 859 SER A O 1
ATOM 6308 N N . THR A 1 860 ? -1.516 -43.300 33.629 1.00 82.38 860 THR A N 1
ATOM 6309 C CA . THR A 1 860 ? -2.019 -41.938 33.388 1.00 82.38 860 THR A CA 1
ATOM 6310 C C . THR A 1 860 ? -2.292 -41.721 31.901 1.00 82.38 860 THR A C 1
ATOM 6312 O O . THR A 1 860 ? -1.537 -42.190 31.052 1.00 82.38 860 THR A O 1
ATOM 6315 N N . LEU A 1 861 ? -3.365 -40.991 31.580 1.00 87.94 861 LEU A N 1
ATOM 6316 C CA . LEU A 1 861 ? -3.707 -40.645 30.200 1.00 87.94 861 LEU A CA 1
ATOM 6317 C C . LEU A 1 861 ? -2.795 -39.529 29.678 1.00 87.94 861 LEU A C 1
ATOM 6319 O O . LEU A 1 861 ? -2.520 -38.564 30.397 1.00 87.94 861 LEU A O 1
ATOM 6323 N N . PHE A 1 862 ? -2.366 -39.632 28.425 1.00 86.44 862 PHE A N 1
ATOM 6324 C CA . PHE A 1 862 ? -1.595 -38.599 27.744 1.00 86.44 862 PHE A CA 1
ATOM 6325 C C . PHE A 1 862 ? -2.276 -38.091 26.474 1.00 86.44 862 PHE A C 1
ATOM 6327 O O . PHE A 1 862 ? -3.047 -38.796 25.811 1.00 86.44 862 PHE A O 1
ATOM 6334 N N . PHE A 1 863 ? -1.987 -36.831 26.157 1.00 89.50 863 PHE A N 1
ATOM 6335 C CA . PHE A 1 863 ? -2.516 -36.103 25.008 1.00 89.50 863 PHE A CA 1
ATOM 6336 C C . PHE A 1 863 ? -1.375 -35.351 24.323 1.00 89.50 863 PHE A C 1
ATOM 6338 O O . PHE A 1 863 ? -0.377 -35.017 24.958 1.00 89.50 863 PHE A O 1
ATOM 6345 N N . GLY A 1 864 ? -1.506 -35.095 23.024 1.00 87.94 864 GLY A N 1
ATOM 6346 C CA . GLY A 1 864 ? -0.482 -34.384 22.262 1.00 87.94 864 GLY A CA 1
ATOM 6347 C C . GLY A 1 864 ? -0.600 -34.592 20.761 1.00 87.94 864 GLY A C 1
ATOM 6348 O O . GLY A 1 864 ? -1.550 -35.219 20.287 1.00 87.94 864 GLY A O 1
ATOM 6349 N N . ALA A 1 865 ? 0.381 -34.096 20.009 1.00 89.44 865 ALA A N 1
ATOM 6350 C CA . ALA A 1 865 ? 0.428 -34.275 18.562 1.00 89.44 865 ALA A CA 1
ATOM 6351 C C . ALA A 1 865 ? 1.858 -34.317 18.000 1.00 89.44 865 ALA A C 1
ATOM 6353 O O . ALA A 1 865 ? 2.797 -33.789 18.598 1.00 89.44 865 ALA A O 1
ATOM 6354 N N . LEU A 1 866 ? 1.989 -34.926 16.822 1.00 88.31 866 LEU A N 1
ATOM 6355 C CA . LEU A 1 866 ? 3.173 -34.969 15.965 1.00 88.31 866 LEU A CA 1
ATOM 6356 C C . LEU A 1 866 ? 2.828 -34.381 14.596 1.00 88.31 866 LEU A C 1
ATOM 6358 O O . LEU A 1 866 ? 1.946 -34.910 13.929 1.00 88.31 866 LEU A O 1
ATOM 6362 N N . LEU A 1 867 ? 3.538 -33.339 14.163 1.00 91.94 867 LEU A N 1
ATOM 6363 C CA . LEU A 1 867 ? 3.387 -32.709 12.853 1.00 91.94 867 LEU A CA 1
ATOM 6364 C C . LEU A 1 867 ? 4.566 -33.056 11.933 1.00 91.94 867 LEU A C 1
ATOM 6366 O O . LEU A 1 867 ? 5.730 -32.987 12.338 1.00 91.94 867 LEU A O 1
ATOM 6370 N N . ILE A 1 868 ? 4.263 -33.402 10.683 1.00 93.00 868 ILE A N 1
ATOM 6371 C CA . ILE A 1 868 ? 5.228 -33.797 9.652 1.00 93.00 868 ILE A CA 1
ATOM 6372 C C . ILE A 1 868 ? 4.966 -32.965 8.387 1.00 93.00 868 ILE A C 1
ATOM 6374 O O . ILE A 1 868 ? 4.198 -33.391 7.517 1.00 93.00 868 ILE A O 1
ATOM 6378 N N . PRO A 1 869 ? 5.566 -31.768 8.282 1.00 94.06 869 PRO A N 1
ATOM 6379 C CA . PRO A 1 869 ? 5.392 -30.934 7.106 1.00 94.06 869 PRO A CA 1
ATOM 6380 C C . PRO A 1 869 ? 6.131 -31.483 5.887 1.00 94.06 869 PRO A C 1
ATOM 6382 O O . PRO A 1 869 ? 7.235 -32.018 6.024 1.00 94.06 869 PRO A O 1
ATOM 6385 N N . GLY A 1 870 ? 5.543 -31.327 4.700 1.00 93.12 870 GLY A N 1
ATOM 6386 C CA . GLY A 1 870 ? 6.179 -31.716 3.437 1.00 93.12 870 GLY A CA 1
ATOM 6387 C C . GLY A 1 870 ? 6.587 -33.190 3.389 1.00 93.12 870 GLY A C 1
ATOM 6388 O O . GLY A 1 870 ? 7.661 -33.521 2.891 1.00 93.12 870 GLY A O 1
ATOM 6389 N N . TYR A 1 871 ? 5.759 -34.088 3.930 1.00 93.00 871 TYR A N 1
ATOM 6390 C CA . TYR A 1 871 ? 6.068 -35.523 4.037 1.00 93.00 871 TYR A CA 1
ATOM 6391 C C . TYR A 1 871 ? 6.282 -36.218 2.680 1.00 93.00 871 TYR A C 1
ATOM 6393 O O . TYR A 1 871 ? 6.837 -37.313 2.642 1.00 93.00 871 TYR A O 1
ATOM 6401 N N . THR A 1 872 ? 5.868 -35.587 1.579 1.00 94.69 872 THR A N 1
ATOM 6402 C CA . THR A 1 872 ? 6.072 -36.050 0.199 1.00 94.69 872 THR A CA 1
ATOM 6403 C C . THR A 1 872 ? 7.479 -35.761 -0.341 1.00 94.69 872 THR A C 1
ATOM 6405 O O . THR A 1 872 ? 7.866 -36.277 -1.391 1.00 94.69 872 THR A O 1
ATOM 6408 N N . LEU A 1 873 ? 8.273 -34.949 0.366 1.00 92.75 873 LEU A N 1
ATOM 6409 C CA . LEU A 1 873 ? 9.653 -34.627 0.004 1.00 92.75 873 LEU A CA 1
ATOM 6410 C C . LEU A 1 873 ? 10.610 -35.788 0.322 1.00 92.75 873 LEU A C 1
ATOM 6412 O O . LEU A 1 873 ? 10.309 -36.680 1.104 1.00 92.75 873 LEU A O 1
ATOM 6416 N N . GLY A 1 874 ? 11.814 -35.760 -0.258 1.00 88.81 874 GLY A N 1
ATOM 6417 C CA . GLY A 1 874 ? 12.839 -36.787 -0.013 1.00 88.81 874 GLY A CA 1
ATOM 6418 C C . GLY A 1 874 ? 13.443 -36.767 1.401 1.00 88.81 874 GLY A C 1
ATOM 6419 O O . GLY A 1 874 ? 14.046 -37.745 1.842 1.00 88.81 874 GLY A O 1
ATOM 6420 N N . ALA A 1 875 ? 13.316 -35.649 2.115 1.00 92.00 875 ALA A N 1
ATOM 6421 C CA . ALA A 1 875 ? 13.790 -35.465 3.480 1.00 92.00 875 ALA A CA 1
ATOM 6422 C C . ALA A 1 875 ? 13.065 -34.287 4.137 1.00 92.00 875 ALA A C 1
ATOM 6424 O O . ALA A 1 875 ? 12.587 -33.386 3.449 1.00 92.00 875 ALA A O 1
ATOM 6425 N N . GLY A 1 876 ? 13.049 -34.260 5.466 1.00 91.38 876 GLY A N 1
ATOM 6426 C CA . GLY A 1 876 ? 12.419 -33.187 6.222 1.00 91.38 876 GLY A CA 1
ATOM 6427 C C . GLY A 1 876 ? 12.641 -33.310 7.721 1.00 91.38 876 GLY A C 1
ATOM 6428 O O . GLY A 1 876 ? 13.526 -34.030 8.186 1.00 91.38 876 GLY A O 1
ATOM 6429 N N . ILE A 1 877 ? 11.830 -32.583 8.483 1.00 89.19 877 ILE A N 1
ATOM 6430 C CA . ILE A 1 877 ? 11.809 -32.632 9.944 1.00 89.19 877 ILE A CA 1
ATOM 6431 C C . ILE A 1 877 ? 10.378 -32.917 10.384 1.00 89.19 877 ILE A C 1
ATOM 6433 O O . ILE A 1 877 ? 9.431 -32.393 9.806 1.00 89.19 877 ILE A O 1
ATOM 6437 N N . MET A 1 878 ? 10.222 -33.735 11.416 1.00 87.81 878 MET A N 1
ATOM 6438 C CA . MET A 1 878 ? 8.968 -33.869 12.151 1.00 87.81 878 MET A CA 1
ATOM 6439 C C . MET A 1 878 ? 9.128 -33.316 13.564 1.00 87.81 878 MET A C 1
ATOM 6441 O O . MET A 1 878 ? 10.203 -33.446 14.156 1.00 87.81 878 MET A O 1
ATOM 6445 N N . PHE A 1 879 ? 8.083 -32.694 14.104 1.00 87.00 879 PHE A N 1
ATOM 6446 C CA . PHE A 1 879 ? 8.112 -32.115 15.444 1.00 87.00 879 PHE A CA 1
ATOM 6447 C C . PHE A 1 879 ? 6.801 -32.309 16.193 1.00 87.00 879 PHE A C 1
ATOM 6449 O O . PHE A 1 879 ? 5.721 -32.283 15.610 1.00 87.00 879 PHE A O 1
ATOM 6456 N N . GLY A 1 880 ? 6.887 -32.489 17.506 1.00 82.94 880 GLY A N 1
ATOM 6457 C CA . GLY A 1 880 ? 5.703 -32.564 18.348 1.00 82.94 880 GLY A CA 1
ATOM 6458 C C . GLY A 1 880 ? 6.009 -32.834 19.813 1.00 82.94 880 GLY A C 1
ATOM 6459 O O . GLY A 1 880 ? 7.172 -32.893 20.223 1.00 82.94 880 GLY A O 1
ATOM 6460 N N . ALA A 1 881 ? 4.940 -32.935 20.596 1.00 81.88 881 ALA A N 1
ATOM 6461 C CA . ALA A 1 881 ? 4.975 -33.079 22.044 1.00 81.88 881 ALA A CA 1
ATOM 6462 C C . ALA A 1 881 ? 3.729 -33.830 22.537 1.00 81.88 881 ALA A C 1
ATOM 6464 O O . ALA A 1 881 ? 2.650 -33.700 21.953 1.00 81.88 881 ALA A O 1
ATOM 6465 N N . ALA A 1 882 ? 3.885 -34.598 23.615 1.00 81.62 882 ALA A N 1
ATOM 6466 C CA . ALA A 1 882 ? 2.795 -35.254 24.326 1.00 81.62 882 ALA A CA 1
ATOM 6467 C C . ALA A 1 882 ? 3.117 -35.326 25.820 1.00 81.62 882 ALA A C 1
ATOM 6469 O O . ALA A 1 882 ? 4.274 -35.545 26.180 1.00 81.62 882 ALA A O 1
ATOM 6470 N N . ASP A 1 883 ? 2.102 -35.154 26.664 1.00 84.56 883 ASP A N 1
ATOM 6471 C CA . ASP A 1 883 ? 2.257 -35.128 28.119 1.00 84.56 883 ASP A CA 1
ATOM 6472 C C . ASP A 1 883 ? 1.023 -35.709 28.825 1.00 84.56 883 ASP A C 1
ATOM 6474 O O . ASP A 1 883 ? -0.059 -35.858 28.241 1.00 84.56 883 ASP A O 1
ATOM 6478 N N . ASN A 1 884 ? 1.194 -36.073 30.092 1.00 85.94 884 ASN A N 1
ATOM 6479 C CA . ASN A 1 884 ? 0.135 -36.576 30.948 1.00 85.94 884 ASN A CA 1
ATOM 6480 C C . ASN A 1 884 ? -0.811 -35.436 31.359 1.00 85.94 884 ASN A C 1
ATOM 6482 O O . ASN A 1 884 ? -0.397 -34.471 31.999 1.00 85.94 884 ASN A O 1
ATOM 6486 N N . HIS A 1 885 ? -2.108 -35.577 31.075 1.00 81.62 885 HIS A N 1
ATOM 6487 C CA . HIS A 1 885 ? -3.116 -34.600 31.498 1.00 81.62 885 HIS A CA 1
ATOM 6488 C C . HIS A 1 885 ? -4.207 -35.268 32.331 1.00 81.62 885 HIS A C 1
ATOM 6490 O O . HIS A 1 885 ? -4.942 -36.130 31.854 1.00 81.62 885 HIS A O 1
ATOM 6496 N N . ALA A 1 886 ? -4.330 -34.831 33.586 1.00 76.12 886 ALA A N 1
ATOM 6497 C CA . ALA A 1 886 ? -5.324 -35.342 34.530 1.00 76.12 886 ALA A CA 1
ATOM 6498 C C . ALA A 1 886 ? -6.690 -34.623 34.451 1.00 76.12 886 ALA A C 1
ATOM 6500 O O . ALA A 1 886 ? -7.660 -35.103 35.032 1.00 76.12 886 ALA A O 1
ATOM 6501 N N . ALA A 1 887 ? -6.778 -33.481 33.758 1.00 77.06 887 ALA A N 1
ATOM 6502 C CA . ALA A 1 887 ? -7.988 -32.662 33.651 1.00 77.06 887 ALA A CA 1
ATOM 6503 C C . ALA A 1 887 ? -8.151 -32.070 32.240 1.00 77.06 887 ALA A C 1
ATOM 6505 O O . ALA A 1 887 ? -7.166 -31.876 31.529 1.00 77.06 887 ALA A O 1
ATOM 6506 N N . SER A 1 888 ? -9.395 -31.762 31.855 1.00 80.56 888 SER A N 1
ATOM 6507 C CA . SER A 1 888 ? -9.737 -31.047 30.620 1.00 80.56 888 SER A CA 1
ATOM 6508 C C . SER A 1 888 ? -10.649 -29.850 30.947 1.00 80.56 888 SER A C 1
ATOM 6510 O O . SER A 1 888 ? -11.683 -30.068 31.586 1.00 80.56 888 SER A O 1
ATOM 6512 N N . PRO A 1 889 ? -10.287 -28.607 30.559 1.00 78.44 889 PRO A N 1
ATOM 6513 C CA . PRO A 1 889 ? -9.078 -28.238 29.815 1.00 78.44 889 PRO A CA 1
ATOM 6514 C C . PRO A 1 889 ? -7.806 -28.341 30.675 1.00 78.44 889 PRO A C 1
ATOM 6516 O O . PRO A 1 889 ? -7.827 -28.064 31.873 1.00 78.44 889 PRO A O 1
ATOM 6519 N N . GLY A 1 890 ? -6.691 -28.727 30.056 1.00 74.62 890 GLY A N 1
ATOM 6520 C CA . GLY A 1 890 ? -5.386 -28.841 30.705 1.00 74.62 890 GLY A CA 1
ATOM 6521 C C . GLY A 1 890 ? -4.266 -28.486 29.730 1.00 74.62 890 GLY A C 1
ATOM 6522 O O . GLY A 1 890 ? -4.328 -28.854 28.562 1.00 74.62 890 GLY A O 1
ATOM 6523 N N . ALA A 1 891 ? -3.257 -27.763 30.209 1.00 75.38 891 ALA A N 1
ATOM 6524 C CA . ALA A 1 891 ? -2.058 -27.404 29.458 1.00 75.38 891 ALA A CA 1
ATOM 6525 C C . ALA A 1 891 ? -0.831 -27.662 30.339 1.00 75.38 891 ALA A C 1
ATOM 6527 O O . ALA A 1 891 ? -0.891 -27.465 31.554 1.00 75.38 891 ALA A O 1
ATOM 6528 N N . SER A 1 892 ? 0.266 -28.115 29.743 1.00 72.25 892 SER A N 1
ATOM 6529 C CA . SER A 1 892 ? 1.524 -28.371 30.440 1.00 72.25 892 SER A CA 1
ATOM 6530 C C . SER A 1 892 ? 2.701 -27.912 29.588 1.00 72.25 892 SER A C 1
ATOM 6532 O O . SER A 1 892 ? 2.598 -27.733 28.372 1.00 72.25 892 SER A O 1
ATOM 6534 N N . THR A 1 893 ? 3.836 -27.684 30.239 1.00 69.62 893 THR A N 1
ATOM 6535 C CA . THR A 1 893 ? 5.096 -27.385 29.568 1.00 69.62 893 THR A CA 1
ATOM 6536 C C . THR A 1 893 ? 5.781 -28.689 29.156 1.00 69.62 893 THR A C 1
ATOM 6538 O O . THR A 1 893 ? 6.505 -29.309 29.934 1.00 69.62 893 THR A O 1
ATOM 6541 N N . ALA A 1 894 ? 5.579 -29.095 27.902 1.00 67.19 894 ALA A N 1
ATOM 6542 C CA . ALA A 1 894 ? 6.232 -30.262 27.314 1.00 67.19 894 ALA A CA 1
ATOM 6543 C C . ALA A 1 894 ? 7.474 -29.871 26.491 1.00 67.19 894 ALA A C 1
ATOM 6545 O O . ALA A 1 894 ? 7.493 -28.854 25.798 1.00 67.19 894 ALA A O 1
ATOM 6546 N N . SER A 1 895 ? 8.531 -30.687 26.539 1.00 66.44 895 SER A N 1
ATOM 6547 C CA . SER A 1 895 ? 9.696 -30.507 25.659 1.00 66.44 895 SER A CA 1
ATOM 6548 C C . SER A 1 895 ? 9.381 -31.019 24.252 1.00 66.44 895 SER A C 1
ATOM 6550 O O . SER A 1 895 ? 9.280 -32.229 24.055 1.00 66.44 895 SER A O 1
ATOM 6552 N N . ALA A 1 896 ? 9.272 -30.124 23.267 1.00 67.62 896 ALA A N 1
ATOM 6553 C CA . ALA A 1 896 ? 9.122 -30.520 21.868 1.00 67.62 896 ALA A CA 1
ATOM 6554 C C . ALA A 1 896 ? 10.407 -31.187 21.341 1.00 67.62 896 ALA A C 1
ATOM 6556 O O . ALA A 1 896 ? 11.521 -30.711 21.585 1.00 67.62 896 ALA A O 1
ATOM 6557 N N . ARG A 1 897 ? 10.266 -32.294 20.605 1.00 73.56 897 ARG A N 1
ATOM 6558 C CA . ARG A 1 897 ? 11.381 -32.970 19.922 1.00 73.56 897 ARG A CA 1
ATOM 6559 C C . ARG A 1 897 ? 11.283 -32.746 18.421 1.00 73.56 897 ARG A C 1
ATOM 6561 O O . ARG A 1 897 ? 10.202 -32.853 17.857 1.00 73.56 897 ARG A O 1
ATOM 6568 N N . MET A 1 898 ? 12.420 -32.446 17.794 1.00 82.06 898 MET A N 1
ATOM 6569 C CA . MET A 1 898 ? 12.563 -32.329 16.342 1.00 82.06 898 MET A CA 1
ATOM 6570 C C . MET A 1 898 ? 13.390 -33.510 15.841 1.00 82.06 898 MET A C 1
ATOM 6572 O O . MET A 1 898 ? 14.526 -33.693 16.283 1.00 82.06 898 MET A O 1
ATOM 6576 N N . LEU A 1 899 ? 12.832 -34.305 14.933 1.00 80.38 899 LEU A N 1
ATOM 6577 C CA . LEU A 1 899 ? 13.511 -35.447 14.330 1.00 80.38 899 LEU A CA 1
ATOM 6578 C C . LEU A 1 899 ? 13.682 -35.214 12.827 1.00 80.38 899 LEU A C 1
ATOM 6580 O O . LEU A 1 899 ? 12.677 -35.104 12.119 1.00 80.38 899 LEU A O 1
ATOM 6584 N N . PRO A 1 900 ? 14.922 -35.147 12.315 1.00 86.44 900 PRO A N 1
ATOM 6585 C CA . PRO A 1 900 ? 15.141 -35.174 10.882 1.00 86.44 900 PRO A CA 1
ATOM 6586 C C . PRO A 1 900 ? 14.811 -36.568 10.339 1.00 86.44 900 PRO A C 1
ATOM 6588 O O . PRO A 1 900 ? 15.133 -37.586 10.954 1.00 86.44 900 PRO A O 1
ATOM 6591 N N . TRP A 1 901 ? 14.199 -36.615 9.164 1.00 88.75 901 TRP A N 1
ATOM 6592 C CA . TRP A 1 901 ? 13.893 -37.845 8.449 1.00 88.75 901 TRP A CA 1
ATOM 6593 C C . TRP A 1 901 ? 14.369 -37.749 7.002 1.00 88.75 901 TRP A C 1
ATOM 6595 O O . TRP A 1 901 ? 14.453 -36.668 6.420 1.00 88.75 901 TRP A O 1
ATOM 6605 N N . ARG A 1 902 ? 14.680 -38.906 6.417 1.00 88.50 902 ARG A N 1
ATOM 6606 C CA . ARG A 1 902 ? 14.970 -39.057 4.992 1.00 88.50 902 ARG A CA 1
ATOM 6607 C C . ARG A 1 902 ? 14.245 -40.285 4.465 1.00 88.50 902 ARG A C 1
ATOM 6609 O O . ARG A 1 902 ? 14.313 -41.350 5.073 1.00 88.50 902 ARG A O 1
ATOM 6616 N N . ALA A 1 903 ? 13.565 -40.101 3.348 1.00 87.19 903 ALA A N 1
ATOM 6617 C CA . ALA A 1 903 ? 12.751 -41.082 2.660 1.00 87.19 903 ALA A CA 1
ATOM 6618 C C . ALA A 1 903 ? 12.679 -40.653 1.196 1.00 87.19 903 ALA A C 1
ATOM 6620 O O . ALA A 1 903 ? 11.839 -39.840 0.824 1.00 87.19 903 ALA A O 1
ATOM 6621 N N . ASP A 1 904 ? 13.600 -41.151 0.369 1.00 87.00 904 ASP A N 1
ATOM 6622 C CA . ASP A 1 904 ? 13.620 -40.801 -1.050 1.00 87.00 904 ASP A CA 1
ATOM 6623 C C . ASP A 1 904 ? 12.277 -41.254 -1.671 1.00 87.00 904 ASP A C 1
ATOM 6625 O O . ASP A 1 904 ? 11.928 -42.435 -1.594 1.00 87.00 904 ASP A O 1
ATOM 6629 N N . GLY A 1 905 ? 11.497 -40.307 -2.210 1.00 85.44 905 GLY A N 1
ATOM 6630 C CA . GLY A 1 905 ? 10.131 -40.543 -2.707 1.00 85.44 905 GLY A CA 1
ATOM 6631 C C . GLY A 1 905 ? 8.988 -40.259 -1.717 1.00 85.44 905 GLY A C 1
ATOM 6632 O O . GLY A 1 905 ? 7.837 -40.513 -2.066 1.00 85.44 905 GLY A O 1
ATOM 6633 N N . GLY A 1 906 ? 9.287 -39.727 -0.528 1.00 93.12 906 GLY A N 1
ATOM 6634 C CA . GLY A 1 906 ? 8.292 -39.347 0.476 1.00 93.12 906 GLY A CA 1
ATOM 6635 C C . GLY A 1 906 ? 7.951 -40.457 1.472 1.00 93.12 906 GLY A C 1
ATOM 6636 O O . GLY A 1 906 ? 8.271 -41.634 1.293 1.00 93.12 906 GLY A O 1
ATOM 6637 N N . LEU A 1 907 ? 7.302 -40.069 2.566 1.00 92.94 907 LEU A N 1
ATOM 6638 C CA . LEU A 1 907 ? 6.844 -40.959 3.627 1.00 92.94 907 LEU A CA 1
ATOM 6639 C C . LEU A 1 907 ? 5.497 -41.575 3.261 1.00 92.94 907 LEU A C 1
ATOM 6641 O O . LEU A 1 907 ? 4.488 -40.882 3.216 1.00 92.94 907 LEU A O 1
ATOM 6645 N N . ASN A 1 908 ? 5.443 -42.886 3.063 1.00 93.44 908 ASN A N 1
ATOM 6646 C CA . ASN A 1 908 ? 4.198 -43.617 2.789 1.00 93.44 908 ASN A CA 1
ATOM 6647 C C . ASN A 1 908 ? 3.872 -44.658 3.878 1.00 93.44 908 ASN A C 1
ATOM 6649 O O . ASN A 1 908 ? 2.920 -45.430 3.738 1.00 93.44 908 ASN A O 1
ATOM 6653 N N . GLY A 1 909 ? 4.625 -44.652 4.980 1.00 93.06 909 GLY A N 1
ATOM 6654 C CA . GLY A 1 909 ? 4.288 -45.365 6.203 1.00 93.06 909 GLY A CA 1
ATOM 6655 C C . GLY A 1 909 ? 4.853 -44.691 7.457 1.00 93.06 909 GLY A C 1
ATOM 6656 O O . GLY A 1 909 ? 5.940 -44.108 7.438 1.00 93.06 909 GLY A O 1
ATOM 6657 N N . LEU A 1 910 ? 4.111 -44.787 8.559 1.00 92.62 910 LEU A N 1
ATOM 6658 C CA . LEU A 1 910 ? 4.477 -44.287 9.886 1.00 92.62 910 LEU A CA 1
ATOM 6659 C C . LEU A 1 910 ? 4.165 -45.342 10.948 1.00 92.62 910 LEU A C 1
ATOM 6661 O O . LEU A 1 910 ? 3.091 -45.934 10.938 1.00 92.62 910 LEU A O 1
ATOM 6665 N N . ARG A 1 911 ? 5.088 -45.553 11.884 1.00 91.81 911 ARG A N 1
ATOM 6666 C CA . ARG A 1 911 ? 4.931 -46.485 13.008 1.00 91.81 911 ARG A CA 1
ATOM 6667 C C . ARG A 1 911 ? 5.060 -45.746 14.325 1.00 91.81 911 ARG A C 1
ATOM 6669 O O . ARG A 1 911 ? 6.070 -45.084 14.544 1.00 91.81 911 ARG A O 1
ATOM 6676 N N . ILE A 1 912 ? 4.091 -45.936 15.212 1.00 91.00 912 ILE A N 1
ATOM 6677 C CA . ILE A 1 912 ? 4.141 -45.515 16.612 1.00 91.00 912 ILE A CA 1
ATOM 6678 C C . ILE A 1 912 ? 4.348 -46.758 17.477 1.00 91.00 912 ILE A C 1
ATOM 6680 O O . ILE A 1 912 ? 3.549 -47.689 17.420 1.00 91.00 912 ILE A O 1
ATOM 6684 N N . ALA A 1 913 ? 5.422 -46.800 18.262 1.00 88.75 913 ALA A N 1
ATOM 6685 C CA . ALA A 1 913 ? 5.780 -47.977 19.055 1.00 88.75 913 ALA A CA 1
ATOM 6686 C C . ALA A 1 913 ? 6.111 -47.614 20.502 1.00 88.75 913 ALA A C 1
ATOM 6688 O O . ALA A 1 913 ? 6.855 -46.665 20.729 1.00 88.75 913 ALA A O 1
ATOM 6689 N N . MET A 1 914 ? 5.621 -48.396 21.463 1.00 86.50 914 MET A N 1
ATOM 6690 C CA . MET A 1 914 ? 6.012 -48.293 22.869 1.00 86.50 914 MET A CA 1
ATOM 6691 C C . MET A 1 914 ? 7.457 -48.761 23.070 1.00 86.50 914 MET A C 1
ATOM 6693 O O . MET A 1 914 ? 7.880 -49.779 22.519 1.00 86.50 914 MET A O 1
ATOM 6697 N N . SER A 1 915 ? 8.208 -48.053 23.916 1.00 85.00 915 SER A N 1
ATOM 6698 C CA . SER A 1 915 ? 9.555 -48.460 24.330 1.00 85.00 915 SER A CA 1
ATOM 6699 C C . SER A 1 915 ? 9.531 -49.664 25.278 1.00 85.00 915 SER A C 1
ATOM 6701 O O . SER A 1 915 ? 10.506 -50.408 25.356 1.00 85.00 915 SER A O 1
ATOM 6703 N N . ALA A 1 916 ? 8.435 -49.830 26.027 1.00 85.62 916 ALA A N 1
ATOM 6704 C CA . ALA A 1 916 ? 8.163 -50.942 26.932 1.00 85.62 916 ALA A CA 1
ATOM 6705 C C . ALA A 1 916 ? 6.654 -51.031 27.232 1.00 85.62 916 ALA A C 1
ATOM 6707 O O . ALA A 1 916 ? 5.984 -50.003 27.320 1.00 85.62 916 ALA A O 1
ATOM 6708 N N . GLY A 1 917 ? 6.140 -52.250 27.428 1.00 89.56 917 GLY A N 1
ATOM 6709 C CA . GLY A 1 917 ? 4.704 -52.506 27.613 1.00 89.56 917 GLY A CA 1
ATOM 6710 C C . GLY A 1 917 ? 3.883 -52.352 26.329 1.00 89.56 917 GLY A C 1
ATOM 6711 O O . GLY A 1 917 ? 4.430 -52.228 25.232 1.00 89.56 917 GLY A O 1
ATOM 6712 N N . ASN A 1 918 ? 2.565 -52.383 26.481 1.00 93.25 918 ASN A N 1
ATOM 6713 C CA . ASN A 1 918 ? 1.576 -52.220 25.424 1.00 93.25 918 ASN A CA 1
ATOM 6714 C C . ASN A 1 918 ? 0.715 -50.985 25.678 1.00 93.25 918 ASN A C 1
ATOM 6716 O O . ASN A 1 918 ? 0.494 -50.599 26.825 1.00 93.25 918 ASN A O 1
ATOM 6720 N N . PHE A 1 919 ? 0.166 -50.416 24.608 1.00 92.94 919 PHE A N 1
ATOM 6721 C CA . PHE A 1 919 ? -0.957 -49.490 24.715 1.00 92.94 919 PHE A CA 1
ATOM 6722 C C . PHE A 1 919 ? -2.166 -50.211 25.317 1.00 92.94 919 PHE A C 1
ATOM 6724 O O . PHE A 1 919 ? -2.435 -51.354 24.945 1.00 92.94 919 PHE A O 1
ATOM 6731 N N . ASP A 1 920 ? -2.902 -49.566 26.216 1.00 91.50 920 ASP A N 1
ATOM 6732 C CA . ASP A 1 920 ? -4.064 -50.163 26.893 1.00 91.50 920 ASP A CA 1
ATOM 6733 C C . ASP A 1 920 ? -5.334 -49.290 26.874 1.00 91.50 920 ASP A C 1
ATOM 6735 O O . ASP A 1 920 ? -6.413 -49.796 27.188 1.00 91.50 920 ASP A O 1
ATOM 6739 N N . ALA A 1 921 ? -5.246 -48.027 26.438 1.00 91.75 921 ALA A N 1
ATOM 6740 C CA . ALA A 1 921 ? -6.398 -47.158 26.188 1.00 91.75 921 ALA A CA 1
ATOM 6741 C C . ALA A 1 921 ? -6.084 -46.018 25.197 1.00 91.75 921 ALA A C 1
ATOM 6743 O O . ALA A 1 921 ? -4.931 -45.774 24.837 1.00 91.75 921 ALA A O 1
ATOM 6744 N N . GLY A 1 922 ? -7.134 -45.286 24.805 1.00 92.56 922 GLY A N 1
ATOM 6745 C CA . GLY A 1 922 ? -7.067 -44.051 24.018 1.00 92.56 922 GLY A CA 1
ATOM 6746 C C . GLY A 1 922 ? -7.115 -44.235 22.509 1.00 92.56 922 GLY A C 1
ATOM 6747 O O . GLY A 1 922 ? -7.407 -45.314 21.998 1.00 92.56 922 GLY A O 1
ATOM 6748 N N . THR A 1 923 ? -6.879 -43.138 21.787 1.00 96.19 923 THR A N 1
ATOM 6749 C CA . THR A 1 923 ? -6.912 -43.110 20.318 1.00 96.19 923 THR A CA 1
ATOM 6750 C C . THR A 1 923 ? -5.695 -42.386 19.743 1.00 96.19 923 THR A C 1
ATOM 6752 O O . THR A 1 923 ? -5.308 -41.322 20.229 1.00 96.19 923 THR A O 1
ATOM 6755 N N . ILE A 1 924 ? -5.117 -42.955 18.684 1.00 95.19 924 ILE A N 1
ATOM 6756 C CA . ILE A 1 924 ? -4.038 -42.391 17.869 1.00 95.19 924 ILE A CA 1
ATOM 6757 C C . ILE A 1 924 ? -4.598 -42.147 16.470 1.00 95.19 924 ILE A C 1
ATOM 6759 O O . ILE A 1 924 ? -5.019 -43.086 15.796 1.00 95.19 924 ILE A O 1
ATOM 6763 N N . THR A 1 925 ? -4.624 -40.891 16.033 1.00 96.69 925 THR A N 1
ATOM 6764 C CA . THR A 1 925 ? -5.322 -40.495 14.803 1.00 96.69 925 THR A CA 1
ATOM 6765 C C . THR A 1 925 ? -4.394 -39.772 13.842 1.00 96.69 925 THR A C 1
ATOM 6767 O O . THR A 1 925 ? -3.787 -38.782 14.228 1.00 96.69 925 THR A O 1
ATOM 6770 N N . LEU A 1 926 ? -4.308 -40.244 12.600 1.00 96.25 926 LEU A N 1
ATOM 6771 C CA . LEU A 1 926 ? -3.551 -39.637 11.511 1.00 96.25 926 LEU A CA 1
ATOM 6772 C C . LEU A 1 926 ? -4.466 -38.749 10.659 1.00 96.25 926 LEU A C 1
ATOM 6774 O O . LEU A 1 926 ? -5.502 -39.198 10.166 1.00 96.25 926 LEU A O 1
ATOM 6778 N N . TYR A 1 927 ? -4.030 -37.517 10.434 1.00 95.62 927 TYR A N 1
ATOM 6779 C CA . TYR A 1 927 ? -4.650 -36.527 9.566 1.00 95.62 927 TYR A CA 1
ATOM 6780 C C . TYR A 1 927 ? -3.688 -36.086 8.459 1.00 95.62 927 TYR A C 1
ATOM 6782 O O . TYR A 1 927 ? -2.471 -36.135 8.645 1.00 95.62 927 TYR A O 1
ATOM 6790 N N . GLY A 1 928 ? -4.235 -35.597 7.347 1.00 93.19 928 GLY A N 1
ATOM 6791 C CA . GLY A 1 928 ? -3.504 -34.890 6.296 1.00 93.19 928 GLY A CA 1
ATOM 6792 C C . GLY A 1 928 ? -4.201 -33.589 5.913 1.00 93.19 928 GLY A C 1
ATOM 6793 O O . GLY A 1 928 ? -5.424 -33.503 6.025 1.00 93.19 928 GLY A O 1
ATOM 6794 N N . ARG A 1 929 ? -3.447 -32.573 5.496 1.00 88.19 929 ARG A N 1
ATOM 6795 C CA . ARG A 1 929 ? -3.993 -31.297 5.005 1.00 88.19 929 ARG A CA 1
ATOM 6796 C C . ARG A 1 929 ? -3.370 -30.895 3.685 1.00 88.19 929 ARG A C 1
ATOM 6798 O O . ARG A 1 929 ? -2.168 -31.202 3.519 1.00 88.19 929 ARG A O 1
#

Radius of gyration: 40.32 Å; Cα contacts (8 Å, |Δi|>4): 2484; chains: 1; bounding box: 88×95×131 Å

Sequence (929 aa):
MTAIDLAARGLARRALAALSPCLFSELSVSDVAPEVDRIATTGHAAAGLGAGHYVHDALCDAALLAAHPACVFQSANGRIFRLLGANGAISVEQCGAQGDPAGTNLVNDQPAIQAALDYAAATGIGEVVFEQRAYSVWATQRVNPADQLYARDGHPLTVTATVALRSACGDSYLNFRGRDGTSMEDDWYLVKTTAGDAAPNAVWRGGGLFVLGDVGTLPSPLSIEKLTIDHVHLIGGRARTGNHGWPADPATGDGWDVTDKAFWLQDSQIGRIELIGVEIAGFKGELFYIGGAQPAHEYLLVDCHIHTTNGDALNAGGGGGFLTARGCRFGNAFQAAEVIGGIGQIYDHCRFYDSDGGGIGGGPTGGFLYNYGHAHRDPALPVPFAQLNDCVIDRIPNFHLGSWTRGTLTTIDCQLNLPGWGQNIATDIDLEITAWADRQAAYSVVSLSGPASLTEQVSGAPAEIYNQPARSIRIHVRSAKRTQQGRDANSGFFNSIYFLGGHFEAATVCLSADDVEASRYVDAYGHFVELPFVELARRFLPNPYSQPDGGNYSTPDPGSTDTVNPTTPAHLFAPTGAGVVEVAIGNNHAYVHGQRLRLWHGGGGAGDRIIRLSPGNAGLDLSAAVELRNLGDHVELQWNGQTGAWQRASGMLPAAAATVGPVDLTDIPDLPAGKVTSGQFDPARIPPLDAAAIGSGVIDAARLPMPDWSSIANRPNFASVAISGNYADLAGAPPLGLLAGAPLADPDADRIPFWDDSAGSVAWLGLGSGLSISGTTLSASTGGGGSSAWTLIASASPVGVPIVDFTTIAQTYADLMIVFTGVSHDHGSNAYFDARTSNDGGATFSGTGTFASQSLAASTLFFGALLIPGYTLGAGIMFGAADNHAASPGASTASARMLPWRADGGLNGLRIAMSAGNFDAGTITLYGR